Protein AF-A0A7D9I190-F1 (afdb_monomer)

pLDDT: mean 87.6, std 8.95, range [34.5, 97.31]

Mean predicted aligned error: 14.55 Å

Sequence (953 aa):
MSDNWFENMDNGEITGLISVDIRKAFESIDHTILLMKMQDQFGVQDFELKWFQSYLTKRSQVCVVDGHISLAKEIVCGVPQGSILGPLMFLLYINDLPECLKNTTPGMYADDTQIYASSASFSEVVTKLNQDLENIVKWLSRNKLQLHTKKTKAMFIGSPYNLKNKVGNEQVMINDKPVTRYSSFPCLGVELDERMSWENPFNLDPPTYQEITNVIRKMKPSGSPCPLDQISIICFKRCAYLRSYLTEIIHAAWSCGVVPSEWKKACTILIHKKGETANPANFRPITLESVPLKVFTSCLRNRTFQFLAENNYIEQNIQKGFTPKLSGTLEHTAQLAHIINKARVKQRSLIITLLDLKNAFGEVHHNLIHEVFEYHHIPDHIKNLVSSLYTDFQTSIITEQFSTSFITVGRGVLQGDCLSPLLFNMSFNTFIQHIKSEKYRQLGFWKSSENGTPLNPLHWFQFADDAAVVSGQEKENQMLLNRFTIWCQSAEMIIRVDKCSTFGIRKQLTKSIQYLPKLFINNCLVPRVELGKSFRYLGRYFDFNMSDEDHKSEVYDTLTNILNEIDDLPLHPKNKILLYSRYVLSKISWHFTVSDIGKTWVNDKLDSIASMYIRKWLELPISATLSNVLLPHNKFGLNIILPSTKFLQCQTVSRNALKSSPNEAINNLWKDTSNHKNVQYDKYKNTKDVLNTIRKQHEDKLQHHFISQGSFFSNIIKHSTLSFNSIWSSVQSKLPKNIFNFTIRYINNTLPTRKNLLKWGISPTSECSFCLNPESLLHVVAGCKTYLNEGRFTWRHDSVLNFIASILKSVNHCNLYADLPGYISPSVITGDELRPDLLITLENKCIYILELTVGFESNLLTNATRKRQKYQDPINEQLKNYEKVKFVNLSISSLGVFSHPSLDFTEMLKDLKFDEQCRKYYVRKIINICIRSSYYIFCKRNKEWDNQQLMSY

Structure (mmCIF, N/CA/C/O backbone):
data_AF-A0A7D9I190-F1
#
_entry.id   AF-A0A7D9I190-F1
#
loop_
_atom_site.group_PDB
_atom_site.id
_atom_site.type_symbol
_atom_site.label_atom_id
_atom_site.label_alt_id
_atom_site.label_comp_id
_atom_site.label_asym_id
_atom_site.label_entity_id
_atom_site.label_seq_id
_atom_site.pdbx_PDB_ins_code
_atom_site.Cartn_x
_atom_site.Cartn_y
_atom_site.Cartn_z
_atom_site.occupancy
_atom_site.B_iso_or_equiv
_atom_site.auth_seq_id
_atom_site.auth_comp_id
_atom_site.auth_asym_id
_atom_site.auth_atom_id
_atom_site.pdbx_PDB_model_num
ATOM 1 N N . MET A 1 1 ? 37.859 -23.555 -21.233 1.00 65.75 1 MET A N 1
ATOM 2 C CA . MET A 1 1 ? 37.150 -23.951 -22.472 1.00 65.75 1 MET A CA 1
ATOM 3 C C . MET A 1 1 ? 36.353 -22.785 -23.032 1.00 65.75 1 MET A C 1
ATOM 5 O O . MET A 1 1 ? 36.648 -22.385 -24.145 1.00 65.75 1 MET A O 1
ATOM 9 N N . SER A 1 2 ? 35.430 -22.202 -22.260 1.00 71.75 2 SER A N 1
ATOM 10 C CA . SER A 1 2 ? 34.678 -20.997 -22.649 1.00 71.75 2 SER A CA 1
ATOM 11 C C . SER A 1 2 ? 35.561 -19.804 -23.030 1.00 71.75 2 SER A C 1
ATOM 13 O O . SER A 1 2 ? 35.240 -19.114 -23.988 1.00 71.75 2 SER A O 1
ATOM 15 N N . ASP A 1 3 ? 36.682 -19.589 -22.334 1.00 81.19 3 ASP A N 1
ATOM 16 C CA . ASP A 1 3 ? 37.580 -18.450 -22.595 1.00 81.19 3 ASP A CA 1
ATOM 17 C C . ASP A 1 3 ? 38.192 -18.506 -24.003 1.00 81.19 3 ASP A C 1
ATOM 19 O O . ASP A 1 3 ? 38.200 -17.505 -24.708 1.00 81.19 3 ASP A O 1
ATOM 23 N N . ASN A 1 4 ? 38.586 -19.699 -24.464 1.00 82.25 4 ASN A N 1
ATOM 24 C CA . ASN A 1 4 ? 39.087 -19.897 -25.828 1.00 82.25 4 ASN A CA 1
ATOM 25 C C . ASN A 1 4 ? 37.999 -19.609 -26.873 1.00 82.25 4 ASN A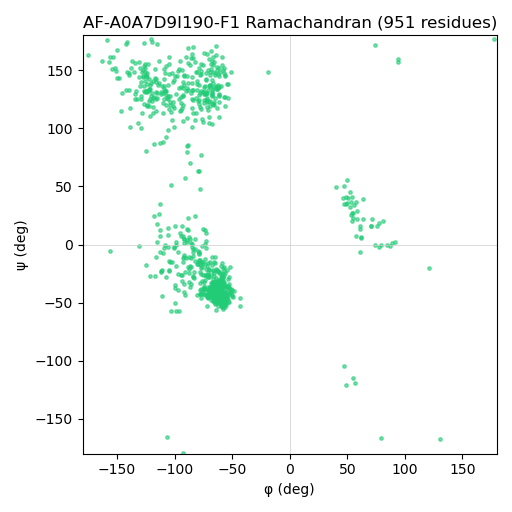 C 1
ATOM 27 O O . ASN A 1 4 ? 38.287 -19.114 -27.956 1.00 82.25 4 ASN A O 1
ATOM 31 N N . TRP A 1 5 ? 36.734 -19.924 -26.576 1.00 87.75 5 TRP A N 1
ATOM 32 C CA . TRP A 1 5 ? 35.627 -19.642 -27.495 1.00 87.75 5 TRP A CA 1
ATOM 33 C C . TRP A 1 5 ? 35.360 -18.140 -27.612 1.00 87.75 5 TRP A C 1
ATOM 35 O O . TRP A 1 5 ? 35.075 -17.665 -28.710 1.00 87.75 5 TRP A O 1
ATOM 45 N N . PHE A 1 6 ? 35.496 -17.402 -26.506 1.00 82.88 6 PHE A N 1
ATOM 46 C CA . PHE A 1 6 ? 35.450 -15.940 -26.500 1.00 82.88 6 PHE A CA 1
ATOM 47 C C . PHE A 1 6 ? 36.606 -15.327 -27.285 1.00 82.88 6 PHE A C 1
ATOM 49 O O . PHE A 1 6 ? 36.367 -14.499 -28.157 1.00 82.88 6 PHE A O 1
ATOM 56 N N . GLU A 1 7 ? 37.830 -15.793 -27.048 1.00 86.06 7 GLU A N 1
ATOM 57 C CA . GLU A 1 7 ? 39.015 -15.326 -27.769 1.00 86.06 7 GLU A CA 1
ATOM 58 C C . GLU A 1 7 ? 38.884 -15.559 -29.284 1.00 86.06 7 GLU A C 1
ATOM 60 O O . GLU A 1 7 ? 39.122 -14.654 -30.082 1.00 86.06 7 GLU A O 1
ATOM 65 N N . ASN A 1 8 ? 38.403 -16.734 -29.699 1.00 88.12 8 ASN A N 1
ATOM 66 C CA . ASN A 1 8 ? 38.170 -17.036 -31.114 1.00 88.12 8 ASN A CA 1
ATOM 67 C C . ASN A 1 8 ? 37.059 -16.157 -31.716 1.00 88.12 8 ASN A C 1
ATOM 69 O O . ASN A 1 8 ? 37.149 -15.735 -32.871 1.00 88.12 8 ASN A O 1
ATOM 73 N N . MET A 1 9 ? 36.020 -15.842 -30.937 1.00 86.00 9 MET A N 1
ATOM 74 C CA . MET A 1 9 ? 34.962 -14.925 -31.363 1.00 86.00 9 MET A CA 1
ATOM 75 C C . MET A 1 9 ? 35.481 -13.489 -31.537 1.00 86.00 9 MET A C 1
ATOM 77 O O . MET A 1 9 ? 35.147 -12.850 -32.540 1.00 86.00 9 MET A O 1
ATOM 81 N N . ASP A 1 10 ? 36.322 -13.012 -30.617 1.00 85.12 10 ASP A N 1
ATOM 82 C CA . ASP A 1 10 ? 36.980 -11.700 -30.687 1.00 85.12 10 ASP A CA 1
ATOM 83 C C . ASP A 1 10 ? 37.948 -11.618 -31.877 1.00 85.12 10 ASP A C 1
ATOM 85 O O . ASP A 1 10 ? 38.008 -10.597 -32.567 1.00 85.12 10 ASP A O 1
ATOM 89 N N . ASN A 1 11 ? 38.611 -12.730 -32.206 1.00 87.81 11 ASN A N 1
ATOM 90 C CA . ASN A 1 11 ? 39.442 -12.881 -33.405 1.00 87.81 11 ASN A CA 1
ATOM 91 C C . ASN A 1 11 ? 38.624 -13.001 -34.711 1.00 87.81 11 ASN A C 1
ATOM 93 O O . ASN A 1 11 ? 39.187 -13.113 -35.802 1.00 87.81 11 ASN A O 1
ATOM 97 N N . GLY A 1 12 ? 37.290 -12.943 -34.638 1.00 87.75 12 GLY A N 1
ATOM 98 C CA . GLY A 1 12 ? 36.406 -12.947 -35.803 1.00 87.75 12 GLY A CA 1
ATOM 99 C C . GLY A 1 12 ? 36.208 -14.323 -36.449 1.00 87.75 12 GLY A C 1
ATOM 100 O O . GLY A 1 12 ? 35.753 -14.394 -37.603 1.00 87.75 12 GLY A O 1
ATOM 101 N N . GLU A 1 13 ? 36.511 -15.397 -35.723 1.00 92.06 13 GLU A N 1
ATOM 102 C CA . GLU A 1 13 ? 36.325 -16.784 -36.144 1.00 92.06 13 GLU A CA 1
ATOM 103 C C . GLU A 1 13 ? 34.923 -17.315 -35.797 1.00 92.06 13 GLU A C 1
ATOM 105 O O . GLU A 1 13 ? 34.140 -16.678 -35.084 1.00 92.06 13 GLU A O 1
ATOM 110 N N . ILE A 1 14 ? 34.587 -18.489 -36.340 1.00 92.94 14 ILE A N 1
ATOM 111 C CA . ILE A 1 14 ? 33.446 -19.301 -35.907 1.00 92.94 14 ILE A CA 1
ATOM 112 C C . ILE A 1 14 ? 33.998 -20.523 -35.187 1.00 92.94 14 ILE A C 1
ATOM 114 O O . ILE A 1 14 ? 34.871 -21.212 -35.714 1.00 92.94 14 ILE A O 1
ATOM 118 N N . THR A 1 15 ? 33.448 -20.826 -34.016 1.00 94.50 15 THR A N 1
ATOM 119 C CA . THR A 1 15 ? 33.762 -22.043 -33.266 1.00 94.50 15 THR A CA 1
ATOM 120 C C . THR A 1 15 ? 32.630 -23.046 -33.425 1.00 94.50 15 THR A C 1
ATOM 122 O O . THR A 1 15 ? 31.519 -22.809 -32.968 1.00 94.50 15 THR A O 1
ATOM 125 N N . GLY A 1 16 ? 32.884 -24.177 -34.068 1.00 93.81 16 GLY A N 1
ATOM 126 C CA . GLY A 1 16 ? 31.940 -25.288 -34.108 1.00 93.81 16 GLY A CA 1
ATOM 127 C C . GLY A 1 16 ? 32.181 -26.231 -32.936 1.00 93.81 16 GLY A C 1
ATOM 128 O O . GLY A 1 16 ? 33.318 -26.618 -32.685 1.00 93.81 16 GLY A O 1
ATOM 129 N N . LEU A 1 17 ? 31.113 -26.600 -32.238 1.00 93.31 17 LEU A N 1
ATOM 130 C CA . LEU A 1 17 ? 31.111 -27.444 -31.048 1.00 93.31 17 LEU A CA 1
ATOM 131 C C . LEU A 1 17 ? 30.189 -28.645 -31.277 1.00 93.31 17 LEU A C 1
ATOM 133 O O . LEU A 1 17 ? 29.037 -28.477 -31.681 1.00 93.31 17 LEU A O 1
ATOM 137 N N . ILE A 1 18 ? 30.670 -29.849 -30.976 1.00 93.38 18 ILE A N 1
ATOM 138 C CA . ILE A 1 18 ? 29.857 -31.066 -30.907 1.00 93.38 18 ILE A CA 1
ATOM 139 C C . ILE A 1 18 ? 29.876 -31.575 -29.471 1.00 93.38 18 ILE A C 1
ATOM 141 O O . ILE A 1 18 ? 30.942 -31.843 -28.923 1.00 93.38 18 ILE A O 1
ATOM 145 N N . SER A 1 19 ? 28.695 -31.762 -28.886 1.00 91.31 19 SER A N 1
ATOM 146 C CA . SER A 1 19 ? 28.515 -32.492 -27.632 1.00 91.31 19 SER A CA 1
ATOM 147 C C . SER A 1 19 ? 28.143 -33.938 -27.951 1.00 91.31 19 SER A C 1
ATOM 149 O O . SER A 1 19 ? 27.103 -34.202 -28.558 1.00 91.31 19 SER A O 1
ATOM 151 N N . VAL A 1 20 ? 29.034 -34.857 -27.584 1.00 90.75 20 VAL A N 1
ATOM 152 C CA . VAL A 1 20 ? 28.987 -36.298 -27.835 1.00 90.75 20 VAL A CA 1
ATOM 153 C C . VAL A 1 20 ? 28.356 -36.990 -26.627 1.00 90.75 20 VAL A C 1
ATOM 155 O O . VAL A 1 20 ? 28.875 -36.901 -25.521 1.00 90.75 20 VAL A O 1
ATOM 158 N N . ASP A 1 21 ? 27.256 -37.713 -26.847 1.00 89.44 21 ASP A N 1
ATOM 159 C CA . ASP A 1 21 ? 26.547 -38.462 -25.796 1.00 89.44 21 ASP A CA 1
ATOM 160 C C . ASP A 1 21 ? 26.782 -39.966 -25.990 1.00 89.44 21 ASP A C 1
ATOM 162 O O . ASP A 1 21 ? 26.450 -40.520 -27.044 1.00 89.44 21 ASP A O 1
ATOM 166 N N . ILE A 1 22 ? 27.370 -40.635 -24.995 1.00 89.62 22 ILE A N 1
ATOM 167 C CA . ILE A 1 22 ? 27.640 -42.081 -25.022 1.00 89.62 22 ILE A CA 1
ATOM 168 C C . ILE A 1 22 ? 26.478 -42.815 -24.343 1.00 89.62 22 ILE A C 1
ATOM 170 O O . ILE A 1 22 ? 26.111 -42.536 -23.202 1.00 89.62 22 ILE A O 1
ATOM 174 N N . ARG A 1 23 ? 25.890 -43.807 -25.023 1.00 88.69 23 ARG A N 1
ATOM 175 C CA . ARG A 1 23 ? 24.785 -44.598 -24.462 1.00 88.69 23 ARG A CA 1
ATOM 176 C C . ARG A 1 23 ? 25.269 -45.410 -23.267 1.00 88.69 23 ARG A C 1
ATOM 178 O O . ARG A 1 23 ? 26.092 -46.299 -23.450 1.00 88.69 23 ARG A O 1
ATOM 185 N N . LYS A 1 24 ? 24.667 -45.181 -22.092 1.00 85.88 24 LYS A N 1
ATOM 186 C CA . LYS A 1 24 ? 24.897 -45.990 -20.880 1.00 85.88 24 LYS A CA 1
ATOM 187 C C . LYS A 1 24 ? 26.396 -46.168 -20.595 1.00 85.88 24 LYS A C 1
ATOM 189 O O . LYS A 1 24 ? 26.908 -47.289 -20.584 1.00 85.88 24 LYS A O 1
ATOM 194 N N . ALA A 1 25 ? 27.111 -45.047 -20.495 1.00 84.81 25 ALA A N 1
ATOM 195 C CA . ALA A 1 25 ? 28.571 -45.008 -20.517 1.00 84.81 25 ALA A CA 1
ATOM 196 C C . ALA A 1 25 ? 29.212 -45.896 -19.434 1.00 84.81 25 ALA A C 1
ATOM 198 O O . ALA A 1 25 ? 30.128 -46.660 -19.727 1.00 84.81 25 ALA A O 1
ATOM 199 N N . PHE A 1 26 ? 28.674 -45.873 -18.211 1.00 87.25 26 PHE A N 1
ATOM 200 C CA . PHE A 1 26 ? 29.162 -46.689 -17.096 1.00 87.25 26 PHE A CA 1
ATOM 201 C C . PHE A 1 26 ? 28.779 -48.167 -17.216 1.00 87.25 26 PHE A C 1
ATOM 203 O O . PHE A 1 26 ? 29.557 -49.037 -16.827 1.00 87.25 26 PHE A O 1
ATOM 210 N N . GLU A 1 27 ? 27.594 -48.470 -17.746 1.00 87.69 27 GLU A N 1
ATOM 211 C CA . GLU A 1 27 ? 27.089 -49.840 -17.875 1.00 87.69 27 GLU A CA 1
ATOM 212 C C . GLU A 1 27 ? 27.679 -50.588 -19.076 1.00 87.69 27 GLU A C 1
ATOM 214 O O . GLU A 1 27 ? 27.563 -51.807 -19.145 1.00 87.69 27 GLU A O 1
ATOM 219 N N . SER A 1 28 ? 28.302 -49.875 -20.016 1.00 90.25 28 SER A N 1
ATOM 220 C CA . SER A 1 28 ? 28.799 -50.444 -21.278 1.00 90.25 28 SER A CA 1
ATOM 221 C C . SER A 1 28 ? 30.298 -50.761 -21.270 1.00 90.25 28 SER A C 1
ATOM 223 O O . SER A 1 28 ? 30.833 -51.193 -22.286 1.00 90.25 28 SER A O 1
ATOM 225 N N . ILE A 1 29 ? 30.989 -50.546 -20.146 1.00 92.31 29 ILE A N 1
ATOM 226 C CA . ILE A 1 29 ? 32.435 -50.776 -20.030 1.00 92.31 29 ILE A CA 1
ATOM 227 C C . ILE A 1 29 ? 32.746 -52.269 -20.163 1.00 92.31 29 ILE A C 1
ATOM 229 O O . ILE A 1 29 ? 32.298 -53.082 -19.353 1.00 92.31 29 ILE A O 1
ATOM 233 N N . ASP A 1 30 ? 33.553 -52.641 -21.150 1.00 94.12 30 ASP A N 1
ATOM 234 C CA . ASP A 1 30 ? 34.002 -54.020 -21.310 1.00 94.12 30 ASP A CA 1
ATOM 235 C C . ASP A 1 30 ? 35.148 -54.326 -20.336 1.00 94.12 30 ASP A C 1
ATOM 237 O O . ASP A 1 30 ? 36.164 -53.629 -20.303 1.00 94.12 30 ASP A O 1
ATOM 241 N N . HIS A 1 31 ? 34.984 -55.369 -19.518 1.00 93.19 31 HIS A N 1
ATOM 242 C CA . HIS A 1 31 ? 35.960 -55.706 -18.477 1.00 93.19 31 HIS A CA 1
ATOM 243 C C . HIS A 1 31 ? 37.305 -56.142 -19.057 1.00 93.19 31 HIS A C 1
ATOM 245 O O . HIS A 1 31 ? 38.340 -55.833 -18.472 1.00 93.19 31 HIS A O 1
ATOM 251 N N . THR A 1 32 ? 37.312 -56.832 -20.201 1.00 92.81 32 THR A N 1
ATOM 252 C CA . THR A 1 32 ? 38.550 -57.282 -20.843 1.00 92.81 32 THR A CA 1
ATOM 253 C C . THR A 1 32 ? 39.336 -56.089 -21.367 1.00 92.81 32 THR A C 1
ATOM 255 O O . THR A 1 32 ? 40.516 -55.966 -21.057 1.00 92.81 32 THR A O 1
ATOM 258 N N . ILE A 1 33 ? 38.678 -55.172 -22.082 1.00 94.69 33 ILE A N 1
ATOM 259 C CA . ILE A 1 33 ? 39.323 -53.955 -22.596 1.00 94.69 33 ILE A CA 1
ATOM 260 C C . ILE A 1 33 ? 39.822 -53.076 -21.441 1.00 94.69 33 ILE A C 1
ATOM 262 O O . ILE A 1 33 ? 40.941 -52.576 -21.505 1.00 94.69 33 ILE A O 1
ATOM 266 N N . LEU A 1 34 ? 39.042 -52.925 -20.362 1.00 94.06 34 LEU A N 1
ATOM 267 C CA . LEU A 1 34 ? 39.454 -52.149 -19.188 1.00 94.06 34 LEU A CA 1
ATOM 268 C C . LEU A 1 34 ? 40.733 -52.710 -18.551 1.00 94.06 34 LEU A C 1
ATOM 270 O O . LEU A 1 34 ? 41.659 -51.950 -18.279 1.00 94.06 34 LEU A O 1
ATOM 274 N N . LEU A 1 35 ? 40.790 -54.027 -18.328 1.00 93.19 35 LEU A N 1
ATOM 275 C CA . LEU A 1 35 ? 41.962 -54.684 -17.744 1.00 93.19 35 LEU A CA 1
ATOM 276 C C . LEU A 1 35 ? 43.178 -54.609 -18.677 1.00 93.19 35 LEU A C 1
ATOM 278 O O . LEU A 1 35 ? 44.277 -54.339 -18.203 1.00 93.19 35 LEU A O 1
ATOM 282 N N . MET A 1 36 ? 42.980 -54.767 -19.991 1.00 93.00 36 MET A N 1
ATOM 283 C CA . MET A 1 36 ? 44.048 -54.577 -20.981 1.00 93.00 36 MET A CA 1
ATOM 284 C C . MET A 1 36 ? 44.601 -53.150 -20.936 1.00 93.00 36 MET A C 1
ATOM 286 O O . MET A 1 36 ? 45.808 -52.969 -20.850 1.00 93.00 36 MET A O 1
ATOM 290 N N . LYS A 1 37 ? 43.738 -52.124 -20.903 1.00 94.25 37 LYS A N 1
ATOM 291 C CA . LYS A 1 37 ? 44.186 -50.727 -20.778 1.00 94.25 37 LYS A CA 1
ATOM 292 C C . LYS A 1 37 ? 44.937 -50.479 -19.473 1.00 94.25 37 LYS A C 1
ATOM 294 O O . LYS A 1 37 ? 45.998 -49.864 -19.493 1.00 94.25 37 LYS A O 1
ATOM 299 N N . MET A 1 38 ? 44.428 -50.985 -18.346 1.00 93.56 38 MET A N 1
ATOM 300 C CA . MET A 1 38 ? 45.118 -50.902 -17.052 1.00 93.56 38 MET A CA 1
ATOM 301 C C . MET A 1 38 ? 46.531 -51.491 -17.126 1.00 93.56 38 MET A C 1
ATOM 303 O O . MET A 1 38 ? 47.469 -50.877 -16.619 1.00 93.56 38 MET A O 1
ATOM 307 N N . GLN A 1 39 ? 46.685 -52.638 -17.785 1.00 93.50 39 GLN A N 1
ATOM 308 C CA . GLN A 1 39 ? 47.970 -53.308 -17.936 1.00 93.50 39 GLN A CA 1
ATOM 309 C C . GLN A 1 39 ? 48.913 -52.575 -18.900 1.00 93.50 39 GLN A C 1
ATOM 311 O O . GLN A 1 39 ? 50.042 -52.249 -18.526 1.00 93.50 39 GLN A O 1
ATOM 316 N N . ASP A 1 40 ? 48.443 -52.292 -20.114 1.00 89.31 40 ASP A N 1
ATOM 317 C CA . ASP A 1 40 ? 49.279 -51.861 -21.238 1.00 89.31 40 ASP A CA 1
ATOM 318 C C . ASP A 1 40 ? 49.523 -50.345 -21.263 1.00 89.31 40 ASP A C 1
ATOM 320 O O . ASP A 1 40 ? 50.595 -49.902 -21.670 1.00 89.31 40 ASP A O 1
ATOM 324 N N . GLN A 1 41 ? 48.546 -49.537 -20.830 1.00 89.69 41 GLN A N 1
ATOM 325 C CA . GLN A 1 41 ? 48.627 -48.068 -20.876 1.00 89.69 41 GLN A CA 1
ATOM 326 C C . GLN A 1 41 ? 49.018 -47.460 -19.524 1.00 89.69 41 GLN A C 1
ATOM 328 O O . GLN A 1 41 ? 49.722 -46.454 -19.481 1.00 89.69 41 GLN A O 1
ATOM 333 N N . PHE A 1 42 ? 48.575 -48.065 -18.417 1.00 90.62 42 PHE A N 1
ATOM 334 C CA . PHE A 1 42 ? 48.790 -47.525 -17.067 1.00 90.62 42 PHE A CA 1
ATOM 335 C C . PHE A 1 42 ? 49.795 -48.324 -16.228 1.00 90.62 42 PHE A C 1
ATOM 337 O O . PHE A 1 42 ? 50.109 -47.919 -15.110 1.00 90.62 42 PHE A O 1
ATOM 344 N N . GLY A 1 43 ? 50.317 -49.440 -16.750 1.00 89.69 43 GLY A N 1
ATOM 345 C CA . GLY A 1 43 ? 51.360 -50.229 -16.093 1.00 89.69 43 GLY A CA 1
ATOM 346 C C . GLY A 1 43 ? 50.897 -51.002 -14.853 1.00 89.69 43 GLY A C 1
ATOM 347 O O . GLY A 1 43 ? 51.726 -51.342 -14.011 1.00 89.69 43 GLY A O 1
ATOM 348 N N . VAL A 1 44 ? 49.598 -51.288 -14.713 1.00 91.38 44 VAL A N 1
ATOM 349 C CA . VAL A 1 44 ? 49.058 -52.101 -13.611 1.00 91.38 44 VAL A CA 1
ATOM 350 C C . VAL A 1 44 ? 49.356 -53.577 -13.885 1.00 91.38 44 VAL A C 1
ATOM 352 O O . VAL A 1 44 ? 48.753 -54.181 -14.769 1.00 91.38 44 VAL A O 1
ATOM 355 N N . GLN A 1 45 ? 50.282 -54.170 -13.134 1.00 89.75 45 GLN A N 1
ATOM 356 C CA . GLN A 1 45 ? 50.760 -55.539 -13.366 1.00 89.75 45 GLN A CA 1
ATOM 357 C C . GLN A 1 45 ? 50.400 -56.490 -12.212 1.00 89.75 45 GLN A C 1
ATOM 359 O O . GLN A 1 45 ? 49.863 -56.086 -11.184 1.00 89.75 45 GLN A O 1
ATOM 364 N N . ASP A 1 46 ? 50.665 -57.780 -12.421 1.00 88.56 46 ASP A N 1
ATOM 365 C CA . ASP A 1 46 ? 50.696 -58.837 -11.405 1.00 88.56 46 ASP A CA 1
ATOM 366 C C . ASP A 1 46 ? 49.515 -58.880 -10.416 1.00 88.56 46 ASP A C 1
ATOM 368 O O . ASP A 1 46 ? 48.442 -59.408 -10.730 1.00 88.56 46 ASP A O 1
ATOM 372 N N . PHE A 1 47 ? 49.736 -58.439 -9.176 1.00 89.44 47 PHE A N 1
ATOM 373 C CA . PHE A 1 47 ? 48.815 -58.636 -8.059 1.00 89.44 47 PHE A CA 1
ATOM 374 C C . PHE A 1 47 ? 47.636 -57.661 -8.122 1.00 89.44 47 PHE A C 1
ATOM 376 O O . PHE A 1 47 ? 46.484 -58.063 -7.938 1.00 89.44 47 PHE A O 1
ATOM 383 N N . GLU A 1 48 ? 47.907 -56.401 -8.444 1.00 90.19 48 GLU A N 1
ATOM 384 C CA . GLU A 1 48 ? 46.922 -55.332 -8.560 1.00 90.19 48 GLU A CA 1
ATOM 385 C C . GLU A 1 48 ? 45.947 -55.612 -9.710 1.00 90.19 48 GLU A C 1
ATOM 387 O O . GLU A 1 48 ? 44.732 -55.462 -9.549 1.00 90.19 48 GLU A O 1
ATOM 392 N N . LEU A 1 49 ? 46.449 -56.115 -10.846 1.00 91.56 49 LEU A N 1
ATOM 393 C CA . LEU A 1 49 ? 45.604 -56.479 -11.988 1.00 91.56 49 LEU A CA 1
ATOM 394 C C . LEU A 1 49 ? 44.675 -57.659 -11.654 1.00 91.56 49 LEU A C 1
ATOM 396 O O . LEU A 1 49 ? 43.481 -57.621 -11.965 1.00 91.56 49 LEU A O 1
ATOM 400 N N . LYS A 1 50 ? 45.185 -58.677 -10.940 1.00 90.75 50 LYS A N 1
ATOM 401 C CA . LYS A 1 50 ? 44.369 -59.798 -10.432 1.00 90.75 50 LYS A CA 1
ATOM 402 C C . LYS A 1 50 ? 43.295 -59.328 -9.454 1.00 90.75 50 LYS A C 1
ATOM 404 O O . LYS A 1 50 ? 42.193 -59.881 -9.449 1.00 90.75 50 LYS A O 1
ATOM 409 N N . TRP A 1 51 ? 43.584 -58.308 -8.646 1.00 92.25 51 TRP A N 1
ATOM 410 C CA . TRP A 1 51 ? 42.608 -57.723 -7.731 1.00 92.25 51 TRP A CA 1
ATOM 411 C C . TRP A 1 51 ? 41.451 -57.058 -8.486 1.00 92.25 51 TRP A C 1
ATOM 413 O O . TRP A 1 51 ? 40.290 -57.351 -8.193 1.00 92.25 51 TRP A O 1
ATOM 423 N N . PHE A 1 52 ? 41.740 -56.252 -9.513 1.00 92.12 52 PHE A N 1
ATOM 424 C CA . PHE A 1 52 ? 40.706 -55.654 -10.366 1.00 92.12 52 PHE A CA 1
ATOM 425 C C . PHE A 1 52 ? 39.914 -56.699 -11.161 1.00 92.12 52 PHE A C 1
ATOM 427 O O . PHE A 1 52 ? 38.688 -56.605 -11.250 1.00 92.12 52 PHE A O 1
ATOM 434 N N . GLN A 1 53 ? 40.580 -57.737 -11.671 1.00 91.69 53 GLN A N 1
ATOM 435 C CA . GLN A 1 53 ? 39.915 -58.856 -12.338 1.00 91.69 53 GLN A CA 1
ATOM 436 C C . GLN A 1 53 ? 38.954 -59.588 -11.388 1.00 91.69 53 GLN A C 1
ATOM 438 O O . GLN A 1 53 ? 37.806 -59.860 -11.746 1.00 91.69 53 GLN A O 1
ATOM 443 N N . SER A 1 54 ? 39.386 -59.862 -10.155 1.00 91.38 54 SER A N 1
ATOM 444 C CA . SER A 1 54 ? 38.528 -60.432 -9.110 1.00 91.38 54 SER A CA 1
ATOM 445 C C . SER A 1 54 ? 37.355 -59.504 -8.770 1.00 91.38 54 SER A C 1
ATOM 447 O O . SER A 1 54 ? 36.220 -59.957 -8.645 1.00 91.38 54 SER A O 1
ATOM 449 N N . TYR A 1 55 ? 37.597 -58.192 -8.684 1.00 90.50 55 TYR A N 1
ATOM 450 C CA . TYR A 1 55 ? 36.572 -57.203 -8.348 1.00 90.50 55 TYR A CA 1
ATOM 451 C C . TYR A 1 55 ? 35.432 -57.125 -9.376 1.00 90.50 55 TYR A C 1
ATOM 453 O O . TYR A 1 55 ? 34.296 -56.833 -8.989 1.00 90.50 55 TYR A O 1
ATOM 461 N N . LEU A 1 56 ? 35.728 -57.356 -10.660 1.00 89.69 56 LEU A N 1
ATOM 462 C CA . LEU A 1 56 ? 34.780 -57.237 -11.775 1.00 89.69 56 LEU A CA 1
ATOM 463 C C . LEU A 1 56 ? 34.078 -58.559 -12.136 1.00 89.69 56 LEU A C 1
ATOM 465 O O . LEU A 1 56 ? 32.958 -58.527 -12.644 1.00 89.69 56 LEU A O 1
ATOM 469 N N . THR A 1 57 ? 34.690 -59.712 -11.857 1.00 89.25 57 THR A N 1
ATOM 470 C CA . THR A 1 57 ? 34.173 -61.027 -12.283 1.00 89.25 57 THR A CA 1
ATOM 471 C C . THR A 1 57 ? 33.166 -61.641 -11.301 1.00 89.25 57 THR A C 1
ATOM 473 O O . THR A 1 57 ? 33.175 -61.353 -10.105 1.00 89.25 57 THR A O 1
ATOM 476 N N . LYS A 1 58 ? 32.272 -62.509 -11.809 1.00 87.44 58 LYS A N 1
ATOM 477 C CA . LYS A 1 58 ? 31.272 -63.282 -11.036 1.00 87.44 58 LYS A CA 1
ATOM 478 C C . LYS A 1 58 ? 30.341 -62.439 -10.149 1.00 87.44 58 LYS A C 1
ATOM 480 O O . LYS A 1 58 ? 29.825 -62.918 -9.136 1.00 87.44 58 LYS A O 1
ATOM 485 N N . ARG A 1 59 ? 30.101 -61.178 -10.516 1.00 87.50 59 ARG A N 1
ATOM 486 C CA . ARG A 1 59 ? 29.149 -60.309 -9.811 1.00 87.50 59 ARG A CA 1
ATOM 487 C C . ARG A 1 59 ? 27.738 -60.533 -10.326 1.00 87.50 59 ARG A C 1
ATOM 489 O O . ARG A 1 59 ? 27.536 -60.675 -11.524 1.00 87.50 59 ARG A O 1
ATOM 496 N N . SER A 1 60 ? 26.750 -60.461 -9.442 1.00 89.00 60 SER A N 1
ATOM 497 C CA . SER A 1 60 ? 25.336 -60.440 -9.825 1.00 89.00 60 SER A CA 1
ATOM 498 C C . SER A 1 60 ? 24.611 -59.232 -9.234 1.00 89.00 60 SER A C 1
ATOM 500 O O . SER A 1 60 ? 25.046 -58.669 -8.229 1.00 89.00 60 SER A O 1
ATOM 502 N N . GLN A 1 61 ? 23.520 -58.817 -9.878 1.00 89.12 61 GLN A N 1
ATOM 503 C CA . GLN A 1 61 ? 22.654 -57.726 -9.429 1.00 89.12 61 GLN A CA 1
ATOM 504 C C . GLN A 1 61 ? 21.171 -58.093 -9.518 1.00 89.12 61 GLN A C 1
ATOM 506 O O . GLN A 1 61 ? 20.768 -58.930 -10.331 1.00 89.12 61 GLN A O 1
ATOM 511 N N . VAL A 1 62 ? 20.364 -57.411 -8.704 1.00 89.94 62 VAL A N 1
ATOM 512 C CA . VAL A 1 62 ? 18.895 -57.433 -8.719 1.00 89.94 62 VAL A CA 1
ATOM 513 C C . VAL A 1 62 ? 18.367 -56.002 -8.835 1.00 89.94 62 VAL A C 1
ATOM 515 O O . VAL A 1 62 ? 19.025 -55.061 -8.396 1.00 89.94 62 VAL A O 1
ATOM 518 N N . CYS A 1 63 ? 17.181 -55.829 -9.413 1.00 88.50 63 CYS A N 1
ATOM 519 C CA . CYS A 1 63 ? 16.488 -54.544 -9.493 1.00 88.50 63 CYS A CA 1
ATOM 520 C C . CYS A 1 63 ? 15.271 -54.551 -8.562 1.00 88.50 63 CYS A C 1
ATOM 522 O O . CYS A 1 63 ? 14.592 -55.575 -8.458 1.00 88.50 63 CYS A O 1
ATOM 524 N N . VAL A 1 64 ? 15.001 -53.417 -7.908 1.00 90.81 64 VAL A N 1
ATOM 525 C CA . VAL A 1 64 ? 13.829 -53.227 -7.046 1.00 90.81 64 VAL A CA 1
ATOM 526 C C . VAL A 1 64 ? 12.978 -52.081 -7.584 1.00 90.81 64 VAL A C 1
ATOM 528 O O . VAL A 1 64 ? 13.478 -50.967 -7.723 1.00 90.81 64 VAL A O 1
ATOM 531 N N . VAL A 1 65 ? 11.700 -52.347 -7.862 1.00 90.75 65 VAL A N 1
ATOM 532 C CA . VAL A 1 65 ? 10.714 -51.338 -8.293 1.00 90.75 65 VAL A CA 1
ATOM 533 C C . VAL A 1 65 ? 9.434 -51.549 -7.492 1.00 90.75 65 VAL A C 1
ATOM 535 O O . VAL A 1 65 ? 8.921 -52.665 -7.446 1.00 90.75 65 VAL A O 1
ATOM 538 N N . ASP A 1 66 ? 8.956 -50.502 -6.817 1.00 87.00 66 ASP A N 1
ATOM 539 C CA . ASP A 1 66 ? 7.720 -50.508 -6.016 1.00 87.00 66 ASP A CA 1
ATOM 540 C C . ASP A 1 66 ? 7.598 -51.688 -5.027 1.00 87.00 66 ASP A C 1
ATOM 542 O O . ASP A 1 66 ? 6.519 -52.214 -4.775 1.00 87.00 66 ASP A O 1
ATOM 546 N N . GLY A 1 67 ? 8.728 -52.122 -4.455 1.00 87.69 67 GLY A N 1
ATOM 547 C CA . GLY A 1 67 ? 8.789 -53.227 -3.488 1.00 87.69 67 GLY A CA 1
ATOM 548 C C . GLY A 1 67 ? 8.935 -54.630 -4.093 1.00 87.69 67 GLY A C 1
ATOM 549 O O . GLY A 1 67 ? 9.069 -55.593 -3.340 1.00 87.69 67 GLY A O 1
ATOM 550 N N . HIS A 1 68 ? 8.976 -54.769 -5.421 1.00 87.06 68 HIS A N 1
ATOM 551 C CA . HIS A 1 68 ? 9.220 -56.042 -6.109 1.00 87.06 68 HIS A CA 1
ATOM 552 C C . HIS A 1 68 ? 10.693 -56.201 -6.499 1.00 87.06 68 HIS A C 1
ATOM 554 O O . HIS A 1 68 ? 11.283 -55.275 -7.050 1.00 87.06 68 HIS A O 1
ATOM 560 N N . ILE A 1 69 ? 11.272 -57.381 -6.248 1.00 93.88 69 ILE A N 1
ATOM 561 C CA . ILE A 1 69 ? 12.688 -57.696 -6.506 1.00 93.88 69 ILE A CA 1
ATOM 562 C C . ILE A 1 69 ? 12.803 -58.653 -7.700 1.00 93.88 69 ILE A C 1
ATOM 564 O O . ILE A 1 69 ? 12.102 -59.665 -7.760 1.00 93.88 69 ILE A O 1
ATOM 568 N N . SER A 1 70 ? 13.695 -58.356 -8.647 1.00 94.25 70 SER A N 1
ATOM 569 C CA . SER A 1 70 ? 13.987 -59.246 -9.777 1.00 94.25 70 SER A CA 1
ATOM 570 C C . SER A 1 70 ? 14.828 -60.464 -9.373 1.00 94.25 70 SER A C 1
ATOM 572 O O . SER A 1 70 ? 15.515 -60.460 -8.355 1.00 94.25 70 SER A O 1
ATOM 574 N N . LEU A 1 71 ? 14.880 -61.484 -10.237 1.00 92.25 71 LEU A N 1
ATOM 575 C CA . LEU A 1 71 ? 15.908 -62.526 -10.137 1.00 92.25 71 LEU A CA 1
ATOM 576 C C . LEU A 1 71 ? 17.313 -61.921 -10.290 1.00 92.25 71 LEU A C 1
ATOM 578 O O . LEU A 1 71 ? 17.494 -60.945 -11.027 1.00 92.25 71 LEU A O 1
ATOM 582 N N . ALA A 1 72 ? 18.293 -62.520 -9.611 1.00 91.62 72 ALA A N 1
ATOM 583 C CA . ALA A 1 72 ? 19.694 -62.133 -9.728 1.00 91.62 72 ALA A CA 1
ATOM 584 C C . ALA A 1 72 ? 20.223 -62.480 -11.124 1.00 91.62 72 ALA A C 1
ATOM 586 O O . ALA A 1 72 ? 20.053 -63.604 -11.600 1.00 91.62 72 ALA A O 1
ATOM 587 N N . LYS A 1 73 ? 20.871 -61.514 -11.779 1.00 89.75 73 LYS A N 1
ATOM 588 C CA . LYS A 1 73 ? 21.561 -61.713 -13.060 1.00 89.75 73 LYS A CA 1
ATOM 589 C C . LYS A 1 73 ? 23.026 -61.340 -12.943 1.00 89.75 73 LYS A C 1
ATOM 591 O O . LYS A 1 73 ? 23.357 -60.367 -12.271 1.00 89.75 73 LYS A O 1
ATOM 596 N N . GLU A 1 74 ? 23.882 -62.106 -13.608 1.00 88.94 74 GLU A N 1
ATOM 597 C CA . GLU A 1 74 ? 25.314 -61.828 -13.678 1.00 88.94 74 GLU A CA 1
ATOM 598 C C . GLU A 1 74 ? 25.599 -60.544 -14.474 1.00 88.94 74 GLU A C 1
ATOM 600 O O . GLU A 1 74 ? 24.935 -60.250 -15.473 1.00 88.94 74 GLU A O 1
ATOM 605 N N . ILE A 1 75 ? 26.580 -59.770 -14.009 1.00 86.88 75 ILE A N 1
ATOM 606 C CA . ILE A 1 75 ? 27.059 -58.543 -14.645 1.00 86.88 75 ILE A CA 1
ATOM 607 C C . ILE A 1 75 ? 28.222 -58.911 -15.565 1.00 86.88 75 ILE A C 1
ATOM 609 O O . ILE A 1 75 ? 29.324 -59.186 -15.102 1.00 86.88 75 ILE A O 1
ATOM 613 N N . VAL A 1 76 ? 27.966 -58.897 -16.872 1.00 85.38 76 VAL A N 1
ATOM 614 C CA . VAL A 1 76 ? 28.958 -59.247 -17.906 1.00 85.38 76 VAL A CA 1
ATOM 615 C C . VAL A 1 76 ? 29.728 -58.039 -18.456 1.00 85.38 76 VAL A C 1
ATOM 617 O O . VAL A 1 76 ? 30.739 -58.208 -19.126 1.00 85.38 76 VAL A O 1
ATOM 620 N N . CYS A 1 77 ? 29.239 -56.824 -18.203 1.00 87.25 77 CYS A N 1
ATOM 621 C CA . CYS A 1 77 ? 29.864 -55.562 -18.598 1.00 87.25 77 CYS A CA 1
ATOM 622 C C . CYS A 1 77 ? 29.379 -54.430 -17.680 1.00 87.25 77 CYS A C 1
ATOM 624 O O . CYS A 1 77 ? 28.360 -54.568 -16.998 1.00 87.25 77 CYS A O 1
ATOM 626 N N . GLY A 1 78 ? 30.127 -53.332 -17.662 1.00 89.06 78 GLY A N 1
ATOM 627 C CA . GLY A 1 78 ? 29.882 -52.154 -16.845 1.00 89.06 78 GLY A CA 1
ATOM 628 C C . GLY A 1 78 ? 30.641 -52.162 -15.522 1.00 89.06 78 GLY A C 1
ATOM 629 O O . GLY A 1 78 ? 31.068 -53.206 -15.025 1.00 89.06 78 GLY A O 1
ATOM 630 N N . VAL A 1 79 ? 30.807 -50.983 -14.932 1.00 89.25 79 VAL A N 1
ATOM 631 C CA . VAL A 1 79 ? 31.368 -50.840 -13.579 1.00 89.25 79 VAL A CA 1
ATOM 632 C C . VAL A 1 79 ? 30.249 -50.732 -12.540 1.00 89.25 79 VAL A C 1
ATOM 634 O O . VAL A 1 79 ? 29.165 -50.240 -12.862 1.00 89.25 79 VAL A O 1
ATOM 637 N N . PRO A 1 80 ? 30.470 -51.164 -11.283 1.00 82.88 80 PRO A N 1
ATOM 638 C CA . PRO A 1 80 ? 29.434 -51.093 -10.257 1.00 82.88 80 PRO A CA 1
ATOM 639 C C . PRO A 1 80 ? 28.997 -49.641 -9.995 1.00 82.88 80 PRO A C 1
ATOM 641 O O . PRO A 1 80 ? 29.753 -48.845 -9.429 1.00 82.88 80 PRO A O 1
ATOM 644 N N . GLN A 1 81 ? 27.773 -49.292 -10.401 1.00 70.94 81 GLN A N 1
ATOM 645 C CA . GLN A 1 81 ? 27.209 -47.960 -10.174 1.00 70.94 81 GLN A CA 1
ATOM 646 C C . GLN A 1 81 ? 27.038 -47.692 -8.674 1.00 70.94 81 GLN A C 1
ATOM 648 O O . GLN A 1 81 ? 26.621 -48.565 -7.915 1.00 70.94 81 GLN A O 1
ATOM 653 N N . GLY A 1 82 ? 27.410 -46.487 -8.238 1.00 75.94 82 GLY A N 1
ATOM 654 C CA . GLY A 1 82 ? 27.429 -46.107 -6.821 1.00 75.94 82 GLY A CA 1
ATOM 655 C C . GLY A 1 82 ? 28.644 -46.615 -6.035 1.00 75.94 82 GLY A C 1
ATOM 656 O O . GLY A 1 82 ? 28.763 -46.320 -4.848 1.00 75.94 82 GLY A O 1
ATOM 657 N N . SER A 1 83 ? 29.567 -47.348 -6.670 1.00 85.56 83 SER A N 1
ATOM 658 C CA . SER A 1 83 ? 30.847 -47.691 -6.045 1.00 85.56 83 SER A CA 1
ATOM 659 C C . SER A 1 83 ? 31.839 -46.531 -6.101 1.00 85.56 83 SER A C 1
ATOM 661 O O . SER A 1 83 ? 31.836 -45.731 -7.035 1.00 85.56 83 SER A O 1
ATOM 663 N N . ILE A 1 84 ? 32.745 -46.488 -5.121 1.00 86.94 84 ILE A N 1
ATOM 664 C CA . ILE A 1 84 ? 33.829 -45.495 -5.057 1.00 86.94 84 ILE A CA 1
ATOM 665 C C . ILE A 1 84 ? 34.796 -45.650 -6.248 1.00 86.94 84 ILE A C 1
ATOM 667 O O . ILE A 1 84 ? 35.334 -44.664 -6.739 1.00 86.94 84 ILE A O 1
ATOM 671 N N . LEU A 1 85 ? 34.998 -46.879 -6.742 1.00 88.62 85 LEU A N 1
ATOM 672 C CA . LEU A 1 85 ? 35.950 -47.177 -7.820 1.00 88.62 85 LEU A CA 1
ATOM 673 C C . LEU A 1 85 ? 35.369 -47.040 -9.231 1.00 88.62 85 LEU A C 1
ATOM 675 O O . LEU A 1 85 ? 36.136 -46.873 -10.175 1.00 88.62 85 LEU A O 1
ATOM 679 N N . GLY A 1 86 ? 34.044 -47.093 -9.389 1.00 89.75 86 GLY A N 1
ATOM 680 C CA . GLY A 1 86 ? 33.384 -47.002 -10.694 1.00 89.75 86 GLY A CA 1
ATOM 681 C C . GLY A 1 86 ? 33.805 -45.774 -11.516 1.00 89.75 86 GLY A C 1
ATOM 682 O O . GLY A 1 86 ? 34.216 -45.950 -12.662 1.00 89.75 86 GLY A O 1
ATOM 683 N N . PRO A 1 87 ? 33.789 -44.550 -10.949 1.00 90.00 87 PRO A N 1
ATOM 684 C CA . PRO A 1 87 ? 34.267 -43.347 -11.633 1.00 90.00 87 PRO A CA 1
ATOM 685 C C . PRO A 1 87 ? 35.721 -43.441 -12.101 1.00 90.00 87 PRO A C 1
ATOM 687 O O . PRO A 1 87 ? 36.008 -43.126 -13.250 1.00 90.00 87 PRO A O 1
ATOM 690 N N . LEU A 1 88 ? 36.630 -43.931 -11.251 1.00 90.00 88 LEU A N 1
ATOM 691 C CA . LEU A 1 88 ? 38.040 -44.090 -11.615 1.00 90.00 88 LEU A CA 1
ATOM 692 C C . LEU A 1 88 ? 38.210 -45.086 -12.768 1.00 90.00 88 LEU A C 1
ATOM 694 O O . LEU A 1 88 ? 38.927 -44.807 -13.722 1.00 90.00 88 LEU A O 1
ATOM 698 N N . MET A 1 89 ? 37.521 -46.225 -12.708 1.00 91.12 89 MET A N 1
ATOM 699 C CA . MET A 1 89 ? 37.562 -47.238 -13.765 1.00 91.12 89 MET A CA 1
ATOM 700 C C . MET A 1 89 ? 37.027 -46.709 -15.097 1.00 91.12 89 MET A C 1
ATOM 702 O O . MET A 1 89 ? 37.596 -47.009 -16.142 1.00 91.12 89 MET A O 1
ATOM 706 N N . PHE A 1 90 ? 35.966 -45.900 -15.070 1.00 91.62 90 PHE A N 1
ATOM 707 C CA . PHE A 1 90 ? 35.459 -45.246 -16.274 1.00 91.62 90 PHE A CA 1
ATOM 708 C C . PHE A 1 90 ? 36.464 -44.240 -16.848 1.00 91.62 90 PHE A C 1
ATOM 710 O O . PHE A 1 90 ? 36.709 -44.252 -18.053 1.00 91.62 90 PHE A O 1
ATOM 717 N N . LEU A 1 91 ? 37.099 -43.426 -15.998 1.00 91.19 91 LEU A N 1
ATOM 718 C CA . LEU A 1 91 ? 38.136 -42.488 -16.436 1.00 91.19 91 LEU A CA 1
ATOM 719 C C . LEU A 1 91 ? 39.316 -43.217 -17.088 1.00 91.19 91 LEU A C 1
ATOM 721 O O . LEU A 1 91 ? 39.719 -42.836 -18.181 1.00 91.19 91 LEU A O 1
ATOM 725 N N . LEU A 1 92 ? 39.805 -44.305 -16.483 1.00 91.50 92 LEU A N 1
ATOM 726 C CA . LEU A 1 92 ? 40.853 -45.148 -17.075 1.00 91.50 92 LEU A CA 1
ATOM 727 C C . LEU A 1 92 ? 40.430 -45.721 -18.435 1.00 91.50 92 LEU A C 1
ATOM 729 O O . LEU A 1 92 ? 41.250 -45.837 -19.339 1.00 91.50 92 LEU A O 1
ATOM 733 N N . TYR A 1 93 ? 39.147 -46.052 -18.602 1.00 93.12 93 TYR A N 1
ATOM 734 C CA . TYR A 1 93 ? 38.627 -46.603 -19.850 1.00 93.12 93 TYR A CA 1
ATOM 735 C C . TYR A 1 93 ? 38.581 -45.591 -20.999 1.00 93.12 93 TYR A C 1
ATOM 737 O O . TYR A 1 93 ? 38.813 -45.972 -22.146 1.00 93.12 93 TYR A O 1
ATOM 745 N N . ILE A 1 94 ? 38.236 -44.330 -20.716 1.00 92.19 94 ILE A N 1
ATOM 746 C CA . ILE A 1 94 ? 38.012 -43.290 -21.736 1.00 92.19 94 ILE A CA 1
ATOM 747 C C . ILE A 1 94 ? 39.232 -42.385 -21.971 1.00 92.19 94 ILE A C 1
ATOM 749 O O . ILE A 1 94 ? 39.212 -41.561 -22.882 1.00 92.19 94 ILE A O 1
ATOM 753 N N . ASN A 1 95 ? 40.289 -42.525 -21.167 1.00 91.25 95 ASN A N 1
ATOM 754 C CA . ASN A 1 95 ? 41.432 -41.607 -21.129 1.00 91.25 95 ASN A CA 1
ATOM 755 C C . ASN A 1 95 ? 42.174 -41.435 -22.467 1.00 91.25 95 ASN A C 1
ATOM 757 O O . ASN A 1 95 ? 42.745 -40.379 -22.708 1.00 91.25 95 ASN A O 1
ATOM 761 N N . ASP A 1 96 ? 42.161 -42.450 -23.331 1.00 91.81 96 ASP A N 1
ATOM 762 C CA . ASP A 1 96 ? 42.798 -42.455 -24.655 1.00 91.81 96 ASP A CA 1
ATOM 763 C C . ASP A 1 96 ? 41.852 -41.994 -25.786 1.00 91.81 96 ASP A C 1
ATOM 765 O O . ASP A 1 96 ? 42.232 -41.998 -26.956 1.00 91.81 96 ASP A O 1
ATOM 769 N N . LEU A 1 97 ? 40.622 -41.558 -25.478 1.00 92.25 97 LEU A N 1
ATOM 770 C CA . LEU A 1 97 ? 39.718 -40.955 -26.467 1.00 92.25 97 LEU A CA 1
ATOM 771 C C . LEU A 1 97 ? 40.335 -39.721 -27.153 1.00 92.25 97 LEU A C 1
ATOM 773 O O . LEU A 1 97 ? 40.258 -39.654 -28.382 1.00 92.25 97 LEU A O 1
ATOM 777 N N . PRO A 1 98 ? 40.976 -38.765 -26.444 1.00 92.81 98 PRO A N 1
ATOM 778 C CA . PRO A 1 98 ? 41.631 -37.613 -27.069 1.00 92.81 98 PRO A CA 1
ATOM 779 C C . PRO A 1 98 ? 42.641 -37.972 -28.162 1.00 92.81 98 PRO A C 1
ATOM 781 O O . PRO A 1 98 ? 42.800 -37.213 -29.113 1.00 92.81 98 PRO A O 1
ATOM 784 N N . GLU A 1 99 ? 43.288 -39.137 -28.068 1.00 91.81 99 GLU A N 1
ATOM 785 C CA . GLU A 1 99 ? 44.316 -39.577 -29.019 1.00 91.81 99 GLU A CA 1
ATOM 786 C C . GLU A 1 99 ? 43.749 -39.874 -30.417 1.00 91.81 99 GLU A C 1
ATOM 788 O O . GLU A 1 99 ? 44.496 -39.925 -31.395 1.00 91.81 99 GLU A O 1
ATOM 793 N N . CYS A 1 100 ? 42.426 -40.057 -30.546 1.00 92.62 100 CYS A N 1
ATOM 794 C CA . CYS A 1 100 ? 41.782 -40.253 -31.847 1.00 92.62 100 CYS A CA 1
ATOM 795 C C . CYS A 1 100 ? 41.464 -38.941 -32.588 1.00 92.62 100 CYS A C 1
ATOM 797 O O . CYS A 1 100 ? 41.103 -38.988 -33.768 1.00 92.62 100 CYS A O 1
ATOM 799 N N . LEU A 1 101 ? 41.603 -37.787 -31.927 1.00 94.31 101 LEU A N 1
ATOM 800 C CA . LEU A 1 101 ? 41.298 -36.469 -32.486 1.00 94.31 101 LEU A CA 1
ATOM 801 C C . LEU A 1 101 ? 42.529 -35.884 -33.185 1.00 94.31 101 LEU A C 1
ATOM 803 O O . LEU A 1 101 ? 43.637 -35.930 -32.652 1.00 94.31 101 LEU A O 1
ATOM 807 N N . LYS A 1 102 ? 42.344 -35.326 -34.385 1.00 93.62 102 LYS A N 1
ATOM 808 C CA . LYS A 1 102 ? 43.435 -34.731 -35.182 1.00 93.62 102 LYS A CA 1
ATOM 809 C C . LYS A 1 102 ? 43.259 -33.240 -35.432 1.00 93.62 102 LYS A C 1
ATOM 811 O O . LYS A 1 102 ? 44.244 -32.545 -35.659 1.00 93.62 102 LYS A O 1
ATOM 816 N N . ASN A 1 103 ? 42.018 -32.767 -35.438 1.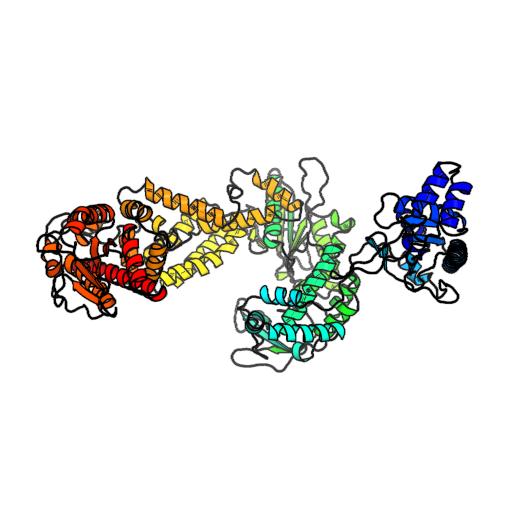00 93.94 103 ASN A N 1
ATOM 817 C CA . ASN A 1 103 ? 41.649 -31.436 -35.912 1.00 93.94 103 ASN A CA 1
ATOM 818 C C . ASN A 1 103 ? 40.872 -30.610 -34.877 1.00 93.94 103 ASN A C 1
ATOM 820 O O . ASN A 1 103 ? 40.735 -29.397 -35.040 1.00 93.94 103 ASN A O 1
ATOM 824 N N . THR A 1 104 ? 40.310 -31.269 -33.867 1.00 94.38 104 THR A N 1
ATOM 825 C CA . THR A 1 104 ? 39.429 -30.692 -32.854 1.00 94.38 104 THR A CA 1
ATOM 826 C C . THR A 1 104 ? 40.057 -30.794 -31.471 1.00 94.38 104 THR A C 1
ATOM 828 O O . THR A 1 104 ? 40.824 -31.710 -31.172 1.00 94.38 104 THR A O 1
ATOM 831 N N . THR A 1 105 ? 39.709 -29.849 -30.607 1.00 92.94 105 THR A N 1
ATOM 832 C CA . THR A 1 105 ? 40.132 -29.840 -29.211 1.00 92.94 105 THR A CA 1
ATOM 833 C C . THR A 1 105 ? 39.069 -30.531 -28.351 1.00 92.94 105 THR A C 1
ATOM 835 O O . THR A 1 105 ? 37.898 -30.140 -28.419 1.00 92.94 105 THR A O 1
ATOM 838 N N . PRO A 1 106 ? 39.438 -31.525 -27.522 1.00 91.69 106 PRO A N 1
ATOM 839 C CA . PRO A 1 106 ? 38.503 -32.193 -26.628 1.00 91.69 106 PRO A CA 1
ATOM 840 C C . PRO A 1 106 ? 38.167 -31.357 -25.389 1.00 91.69 106 PRO A C 1
ATOM 842 O O . PRO A 1 106 ? 38.990 -30.619 -24.845 1.00 91.69 106 PRO A O 1
ATOM 845 N N . GLY A 1 107 ? 36.949 -31.548 -24.899 1.00 88.75 107 GLY A N 1
ATOM 846 C CA . GLY A 1 107 ? 36.447 -31.119 -23.605 1.00 88.75 107 GLY A CA 1
ATOM 847 C C . GLY A 1 107 ? 35.751 -32.261 -22.917 1.00 88.75 107 GLY A C 1
ATOM 848 O O . GLY A 1 107 ? 34.645 -32.613 -23.302 1.00 88.75 107 GLY A O 1
ATOM 849 N N . MET A 1 108 ? 36.397 -32.853 -21.924 1.00 88.31 108 MET A N 1
ATOM 850 C CA . MET A 1 108 ? 35.887 -34.054 -21.274 1.00 88.31 108 MET A CA 1
ATOM 851 C C . MET A 1 108 ? 35.660 -33.796 -19.792 1.00 88.31 108 MET A C 1
ATOM 853 O O . MET A 1 108 ? 36.543 -33.293 -19.096 1.00 88.31 108 MET A O 1
ATOM 857 N N . TYR A 1 109 ? 34.476 -34.165 -19.317 1.00 84.31 109 TYR A N 1
ATOM 858 C CA . TYR A 1 109 ? 34.128 -34.190 -17.906 1.00 84.31 109 TYR A CA 1
ATOM 859 C C . TYR A 1 109 ? 33.324 -35.456 -17.625 1.00 84.31 109 TYR A C 1
ATOM 861 O O . TYR A 1 109 ? 32.137 -35.525 -17.924 1.00 84.31 109 TYR A O 1
ATOM 869 N N . ALA A 1 110 ? 33.985 -36.472 -17.065 1.00 80.88 110 ALA A N 1
ATOM 870 C CA . ALA A 1 110 ? 33.408 -37.809 -16.947 1.00 80.88 110 ALA A CA 1
ATOM 871 C C . ALA A 1 110 ? 32.807 -38.272 -18.294 1.00 80.88 110 ALA A C 1
ATOM 873 O O . ALA A 1 110 ? 33.547 -38.387 -19.271 1.00 80.88 110 ALA A O 1
ATOM 874 N N . ASP A 1 111 ? 31.511 -38.582 -18.345 1.00 78.00 111 ASP A N 1
ATOM 875 C CA . ASP A 1 111 ? 30.805 -39.048 -19.541 1.00 78.00 111 ASP A CA 1
ATOM 876 C C . ASP A 1 111 ? 30.421 -37.927 -20.521 1.00 78.00 111 ASP A C 1
ATOM 878 O O . ASP A 1 111 ? 30.205 -38.212 -21.702 1.00 78.00 111 ASP A O 1
ATOM 882 N N . ASP A 1 112 ? 30.426 -36.663 -20.086 1.00 84.12 112 ASP A N 1
ATOM 883 C CA . ASP A 1 112 ? 30.209 -35.509 -20.957 1.00 84.12 112 ASP A CA 1
ATOM 884 C C . ASP A 1 112 ? 31.464 -35.246 -21.801 1.00 84.12 112 ASP A C 1
ATOM 886 O O . ASP A 1 112 ? 32.476 -34.723 -21.323 1.00 84.12 112 ASP A O 1
ATOM 890 N N . THR A 1 113 ? 31.397 -35.598 -23.087 1.00 88.88 113 THR A N 1
ATOM 891 C CA . THR A 1 113 ? 32.479 -35.370 -24.053 1.00 88.88 113 THR A CA 1
ATOM 892 C C . THR A 1 113 ? 32.065 -34.322 -25.075 1.00 88.88 113 THR A C 1
ATOM 894 O O . THR A 1 113 ? 30.998 -34.390 -25.680 1.00 88.88 113 THR A O 1
ATOM 897 N N . GLN A 1 114 ? 32.926 -33.341 -25.297 1.00 91.25 114 GLN A N 1
ATOM 898 C CA . GLN A 1 114 ? 32.753 -32.278 -26.273 1.00 91.25 114 GLN A CA 1
ATOM 899 C C . GLN A 1 114 ? 33.988 -32.204 -27.159 1.00 91.25 114 GLN A C 1
ATOM 901 O O . GLN A 1 114 ? 35.102 -32.424 -26.693 1.00 91.25 114 GLN A O 1
ATOM 906 N N . ILE A 1 115 ? 33.803 -31.875 -28.429 1.00 93.69 115 ILE A N 1
ATOM 907 C CA . ILE A 1 115 ? 34.903 -31.530 -29.329 1.00 93.69 115 ILE A CA 1
ATOM 908 C C . ILE A 1 115 ? 34.585 -30.211 -30.010 1.00 93.69 115 ILE A C 1
ATOM 910 O O . ILE A 1 115 ? 33.436 -29.967 -30.384 1.00 93.69 115 ILE A O 1
ATOM 914 N N . TYR A 1 116 ? 35.586 -29.354 -30.166 1.00 94.50 116 TYR A N 1
ATOM 915 C CA . TYR A 1 116 ? 35.404 -28.087 -30.861 1.00 94.50 116 TYR A CA 1
ATOM 916 C C . TYR A 1 116 ? 36.560 -27.762 -31.797 1.00 94.50 116 TYR A C 1
ATOM 918 O O . TYR A 1 116 ? 37.698 -28.166 -31.573 1.00 94.50 116 TYR A O 1
ATOM 926 N N . ALA A 1 117 ? 36.259 -27.013 -32.851 1.00 95.38 117 ALA A N 1
ATOM 927 C CA . ALA A 1 117 ? 37.245 -26.438 -33.755 1.00 95.38 117 ALA A CA 1
ATOM 928 C C . ALA A 1 117 ? 36.831 -25.018 -34.129 1.00 95.38 117 ALA A C 1
ATOM 930 O O . ALA A 1 117 ? 35.640 -24.728 -34.256 1.00 95.38 117 ALA A O 1
ATOM 931 N N . SER A 1 118 ? 37.820 -24.160 -34.349 1.00 94.25 118 SER A N 1
ATOM 932 C CA . SER A 1 118 ? 37.609 -22.771 -34.748 1.00 94.25 118 SER A CA 1
ATOM 933 C C . SER A 1 118 ? 38.359 -22.469 -36.043 1.00 94.25 118 SER A C 1
ATOM 935 O O . SER A 1 118 ? 39.404 -23.062 -36.325 1.00 94.25 118 SER A O 1
ATOM 937 N N . SER A 1 119 ? 37.755 -21.638 -36.889 1.00 93.31 119 SER A N 1
ATOM 938 C CA . SER A 1 119 ? 38.375 -21.069 -38.088 1.00 93.31 119 SER A CA 1
ATOM 939 C C . SER A 1 119 ? 37.557 -19.869 -38.572 1.00 93.31 119 SER A C 1
ATOM 941 O O . SER A 1 119 ? 36.359 -19.745 -38.298 1.00 93.31 119 SER A O 1
ATOM 943 N N . ALA A 1 120 ? 38.186 -18.986 -39.346 1.00 91.25 120 ALA A N 1
ATOM 944 C CA . ALA A 1 120 ? 37.495 -17.947 -40.101 1.00 91.25 120 ALA A CA 1
ATOM 945 C C . ALA A 1 120 ? 36.538 -18.508 -41.178 1.00 91.25 120 ALA A C 1
ATOM 947 O O . ALA A 1 120 ? 35.615 -17.797 -41.585 1.00 91.25 120 ALA A O 1
ATOM 948 N N . SER A 1 121 ? 36.750 -19.753 -41.633 1.00 92.19 121 SER A N 1
ATOM 949 C CA . SER A 1 121 ? 35.948 -20.439 -42.654 1.00 92.19 121 SER A CA 1
ATOM 950 C C . SER A 1 121 ? 35.012 -21.483 -42.042 1.00 92.19 121 SER A C 1
ATOM 952 O O . SER A 1 121 ? 35.453 -22.469 -41.452 1.00 92.19 121 SER A O 1
ATOM 954 N N . PHE A 1 122 ? 33.704 -21.315 -42.249 1.00 92.69 122 PHE A N 1
ATOM 955 C CA . PHE A 1 122 ? 32.692 -22.253 -41.756 1.00 92.69 122 PHE A CA 1
ATOM 956 C C . PHE A 1 122 ? 32.842 -23.663 -42.347 1.00 92.69 122 PHE A C 1
ATOM 958 O O . PHE A 1 122 ? 32.777 -24.651 -41.614 1.00 92.69 122 PHE A O 1
ATOM 965 N N . SER A 1 123 ? 33.117 -23.770 -43.651 1.00 92.94 123 SER A N 1
ATOM 966 C CA . SER A 1 123 ? 33.341 -25.062 -44.314 1.00 92.94 123 SER A CA 1
ATOM 967 C C . SER A 1 123 ? 34.532 -25.815 -43.716 1.00 92.94 123 SER A C 1
ATOM 969 O O . SER A 1 123 ? 34.495 -27.044 -43.617 1.00 92.94 123 SER A O 1
ATOM 971 N N . GLU A 1 124 ? 35.581 -25.101 -43.299 1.00 94.25 124 GLU A N 1
ATOM 972 C CA . GLU A 1 124 ? 36.750 -25.709 -42.664 1.00 94.25 124 GLU A CA 1
ATOM 973 C C . GLU A 1 124 ? 36.392 -26.261 -41.279 1.00 94.25 124 GLU A C 1
ATOM 975 O O . GLU A 1 124 ? 36.725 -27.405 -40.976 1.00 94.25 124 GLU A O 1
ATOM 980 N N . VAL A 1 125 ? 35.642 -25.496 -40.474 1.00 95.06 125 VAL A N 1
ATOM 981 C CA . VAL A 1 125 ? 35.133 -25.948 -39.168 1.00 95.06 125 VAL A CA 1
ATOM 982 C C . VAL A 1 125 ? 34.316 -27.232 -39.317 1.00 95.06 125 VAL A C 1
ATOM 984 O O . VAL A 1 125 ? 34.594 -28.219 -38.639 1.00 95.06 125 VAL A O 1
ATOM 987 N N . VAL A 1 126 ? 33.344 -27.258 -40.235 1.00 95.38 126 VAL A N 1
ATOM 988 C CA . VAL A 1 126 ? 32.494 -28.441 -40.465 1.00 95.38 126 VAL A CA 1
ATOM 989 C C . VAL A 1 126 ? 33.320 -29.645 -40.927 1.00 95.38 126 VAL A C 1
ATOM 991 O O . VAL A 1 126 ? 33.080 -30.764 -40.475 1.00 95.38 126 VAL A O 1
ATOM 994 N N . THR A 1 127 ? 34.328 -29.426 -41.777 1.00 95.19 127 THR A N 1
ATOM 995 C CA . THR A 1 127 ? 35.228 -30.492 -42.244 1.00 95.19 127 THR A CA 1
ATOM 996 C C . THR A 1 127 ? 36.035 -31.088 -41.092 1.00 95.19 127 THR A C 1
ATOM 998 O O . THR A 1 127 ? 36.049 -32.309 -40.930 1.00 95.19 127 THR A O 1
ATOM 1001 N N . LYS A 1 128 ? 36.653 -30.239 -40.256 1.00 95.44 128 LYS A N 1
ATOM 1002 C CA . LYS A 1 128 ? 37.415 -30.661 -39.067 1.00 95.44 128 LYS A CA 1
ATOM 1003 C C . LYS A 1 128 ? 36.543 -31.470 -38.105 1.00 95.44 128 LYS A C 1
ATOM 1005 O O . LYS A 1 128 ? 36.952 -32.539 -37.656 1.00 95.44 128 LYS A O 1
ATOM 1010 N N . LEU A 1 129 ? 35.327 -30.986 -37.846 1.00 95.62 129 LEU A N 1
ATOM 1011 C CA . LEU A 1 129 ? 34.356 -31.645 -36.977 1.00 95.62 129 LEU A CA 1
ATOM 1012 C C . LEU A 1 129 ? 33.919 -33.016 -37.511 1.00 95.62 129 LEU A C 1
ATOM 1014 O O . LEU A 1 129 ? 33.907 -33.979 -36.751 1.00 95.62 129 LEU A O 1
ATOM 1018 N N . ASN A 1 130 ? 33.587 -33.130 -38.801 1.00 95.31 130 ASN A N 1
ATOM 1019 C CA . ASN A 1 130 ? 33.150 -34.398 -39.396 1.00 95.31 130 ASN A CA 1
ATOM 1020 C C . ASN A 1 130 ? 34.257 -35.462 -39.392 1.00 95.31 130 ASN A C 1
ATOM 1022 O O . ASN A 1 130 ? 33.988 -36.616 -39.062 1.00 95.31 130 ASN A O 1
ATOM 1026 N N . GLN A 1 131 ? 35.498 -35.077 -39.711 1.00 94.69 131 GLN A N 1
ATOM 1027 C CA . GLN A 1 131 ? 36.639 -35.999 -39.708 1.00 94.69 131 GLN A CA 1
ATOM 1028 C C . GLN A 1 131 ? 36.892 -36.594 -38.317 1.00 94.69 131 GLN A C 1
ATOM 1030 O O . GLN A 1 131 ? 37.057 -37.806 -38.177 1.00 94.69 131 GLN A O 1
ATOM 1035 N N . ASP A 1 132 ? 36.896 -35.756 -37.279 1.00 95.25 132 ASP A N 1
ATOM 1036 C CA . ASP A 1 132 ? 37.145 -36.226 -35.916 1.00 95.25 132 ASP A CA 1
ATOM 1037 C C . ASP A 1 132 ? 35.935 -36.938 -35.305 1.00 95.25 132 ASP A C 1
ATOM 1039 O O . ASP A 1 132 ? 36.108 -37.906 -34.566 1.00 95.25 132 ASP A O 1
ATOM 1043 N N . LEU A 1 133 ? 34.708 -36.557 -35.669 1.00 94.06 133 LEU A N 1
ATOM 1044 C CA . LEU A 1 133 ? 33.511 -37.293 -35.262 1.00 94.06 133 LEU A CA 1
ATOM 1045 C C . LEU A 1 133 ? 33.508 -38.724 -35.824 1.00 94.06 133 LEU A C 1
ATOM 1047 O O . LEU A 1 133 ? 33.138 -39.662 -35.116 1.00 94.06 133 LEU A O 1
ATOM 1051 N N . GLU A 1 134 ? 33.981 -38.923 -37.058 1.00 93.44 134 GLU A N 1
ATOM 1052 C CA . GLU A 1 134 ? 34.172 -40.258 -37.635 1.00 93.44 134 GLU A CA 1
ATOM 1053 C C . GLU A 1 134 ? 35.246 -41.062 -36.877 1.00 93.44 134 GLU A C 1
ATOM 1055 O O . GLU A 1 134 ? 35.066 -42.258 -36.616 1.00 93.44 134 GLU A O 1
ATOM 1060 N N . ASN A 1 135 ? 36.340 -40.411 -36.464 1.00 94.50 135 ASN A N 1
ATOM 1061 C CA . ASN A 1 135 ? 37.376 -41.036 -35.637 1.00 94.50 135 ASN A CA 1
ATOM 1062 C C . ASN A 1 135 ? 36.825 -41.467 -34.270 1.00 94.50 135 ASN A C 1
ATOM 1064 O O . ASN A 1 135 ? 37.080 -42.599 -33.850 1.00 94.50 135 ASN A O 1
ATOM 1068 N N . ILE A 1 136 ? 35.998 -40.631 -33.628 1.00 93.56 136 ILE A N 1
ATOM 1069 C CA . ILE A 1 136 ? 35.301 -40.977 -32.381 1.00 93.56 136 ILE A CA 1
ATOM 1070 C C . ILE A 1 136 ? 34.387 -42.186 -32.593 1.00 93.56 136 ILE A C 1
ATOM 1072 O O . ILE A 1 136 ? 34.420 -43.117 -31.792 1.00 93.56 136 ILE A O 1
ATOM 1076 N N . VAL A 1 137 ? 33.594 -42.231 -33.670 1.00 92.81 137 VAL A N 1
ATOM 1077 C CA . VAL A 1 137 ? 32.706 -43.378 -33.954 1.00 92.81 137 VAL A CA 1
ATOM 1078 C C . VAL A 1 137 ? 33.506 -44.679 -34.106 1.00 92.81 137 VAL A C 1
ATOM 1080 O O . VAL A 1 137 ? 33.117 -45.718 -33.556 1.00 92.81 137 VAL A O 1
ATOM 1083 N N . LYS A 1 138 ? 34.653 -44.632 -34.796 1.00 93.56 138 LYS A N 1
ATOM 1084 C CA . LYS A 1 138 ? 35.572 -45.778 -34.919 1.00 93.56 138 LYS A CA 1
ATOM 1085 C C . LYS A 1 138 ? 36.171 -46.169 -33.565 1.00 93.56 138 LYS A C 1
ATOM 1087 O O . LYS A 1 138 ? 36.219 -47.359 -33.250 1.00 93.56 138 LYS A O 1
ATOM 1092 N N . TRP A 1 139 ? 36.596 -45.195 -32.760 1.00 94.75 139 TRP A N 1
ATOM 1093 C CA . TRP A 1 139 ? 37.152 -45.428 -31.425 1.00 94.75 139 TRP A CA 1
ATOM 1094 C C . TRP A 1 139 ? 36.114 -46.044 -30.477 1.00 94.75 139 TRP A C 1
ATOM 1096 O O . TRP A 1 139 ? 36.405 -47.057 -29.839 1.00 94.75 139 TRP A O 1
ATOM 1106 N N . LEU A 1 140 ? 34.882 -45.521 -30.448 1.00 93.19 140 LEU A N 1
ATOM 1107 C CA . LEU A 1 140 ? 33.779 -46.064 -29.647 1.00 93.19 140 LEU A CA 1
ATOM 1108 C C . LEU A 1 140 ? 33.503 -47.521 -30.025 1.00 93.19 140 LEU A C 1
ATOM 1110 O O . LEU A 1 140 ? 33.409 -48.376 -29.148 1.00 93.19 140 LEU A O 1
ATOM 1114 N N . SER A 1 141 ? 33.474 -47.819 -31.326 1.00 92.31 141 SER A N 1
ATOM 1115 C CA . SER A 1 141 ? 33.251 -49.178 -31.831 1.00 92.31 141 SER A CA 1
ATOM 1116 C C . SER A 1 141 ? 34.346 -50.155 -31.382 1.00 92.31 141 SER A C 1
ATOM 1118 O O . SER A 1 141 ? 34.034 -51.264 -30.949 1.00 92.31 141 SER A O 1
ATOM 1120 N N . ARG A 1 142 ? 35.624 -49.743 -31.420 1.00 92.88 142 ARG A N 1
ATOM 1121 C CA . ARG A 1 142 ? 36.759 -50.550 -30.919 1.00 92.88 142 ARG A CA 1
ATOM 1122 C C . ARG A 1 142 ? 36.674 -50.803 -29.415 1.00 92.88 142 ARG A C 1
ATOM 1124 O O . ARG A 1 142 ? 37.012 -51.889 -28.961 1.00 92.88 142 ARG A O 1
ATOM 1131 N N . ASN A 1 143 ? 36.172 -49.823 -28.668 1.00 92.69 143 ASN A N 1
ATOM 1132 C CA . ASN A 1 143 ? 35.982 -49.893 -27.222 1.00 92.69 143 ASN A CA 1
ATOM 1133 C C . ASN A 1 143 ? 34.605 -50.449 -26.815 1.00 92.69 143 ASN A C 1
ATOM 1135 O O . ASN A 1 143 ? 34.217 -50.309 -25.658 1.00 92.69 143 ASN A O 1
ATOM 1139 N N . LYS A 1 144 ? 33.847 -51.057 -27.739 1.00 93.12 144 LYS A N 1
ATOM 1140 C CA . LYS A 1 144 ? 32.495 -51.606 -27.502 1.00 93.12 144 LYS A CA 1
ATOM 1141 C C . LYS A 1 144 ? 31.496 -50.614 -26.872 1.00 93.12 144 LYS A C 1
ATOM 1143 O O . LYS A 1 144 ? 30.511 -51.021 -26.260 1.00 93.12 144 LYS A O 1
ATOM 1148 N N . LEU A 1 145 ? 31.709 -49.315 -27.070 1.00 92.00 145 LEU A N 1
ATOM 1149 C CA . LEU A 1 145 ? 30.800 -48.242 -26.674 1.00 92.00 145 LEU A CA 1
ATOM 1150 C C . LEU A 1 145 ? 29.904 -47.838 -27.851 1.00 92.00 145 LEU A C 1
ATOM 1152 O O . LEU A 1 145 ? 30.233 -48.052 -29.018 1.00 92.00 145 LEU A O 1
ATOM 1156 N N . GLN A 1 146 ? 28.756 -47.229 -27.551 1.00 89.19 146 GLN A N 1
ATOM 1157 C CA . GLN A 1 146 ? 27.795 -46.801 -28.569 1.00 89.19 146 GLN A CA 1
ATOM 1158 C C . GLN A 1 146 ? 27.469 -45.317 -28.455 1.00 89.19 146 GLN A C 1
ATOM 1160 O O . GLN A 1 146 ? 27.105 -44.827 -27.387 1.00 89.19 146 GLN A O 1
ATOM 1165 N N . LEU A 1 147 ? 27.507 -44.618 -29.588 1.00 90.12 147 LEU A N 1
ATOM 1166 C CA . LEU A 1 147 ? 27.100 -43.220 -29.679 1.00 90.12 147 LEU A CA 1
ATOM 1167 C C . LEU A 1 147 ? 25.571 -43.072 -29.620 1.00 90.12 147 LEU A C 1
ATOM 1169 O O . LEU A 1 147 ? 24.817 -43.770 -30.311 1.00 90.12 147 LEU A O 1
ATOM 1173 N N . HIS A 1 148 ? 25.082 -42.111 -28.844 1.00 89.81 148 HIS A N 1
ATOM 1174 C CA . HIS A 1 148 ? 23.676 -41.740 -28.812 1.00 89.81 148 HIS A CA 1
ATOM 1175 C C . HIS A 1 148 ? 23.366 -40.653 -29.849 1.00 89.81 148 HIS A C 1
ATOM 1177 O O . HIS A 1 148 ? 23.155 -39.485 -29.528 1.00 89.81 148 HIS A O 1
ATOM 1183 N N . THR A 1 149 ? 23.214 -41.062 -31.107 1.00 86.94 149 THR A N 1
ATOM 1184 C CA . THR A 1 149 ? 22.994 -40.155 -32.253 1.00 86.94 149 THR A CA 1
ATOM 1185 C C . THR A 1 149 ? 21.911 -39.085 -32.048 1.00 86.94 149 THR A C 1
ATOM 1187 O O . THR A 1 149 ? 22.118 -37.941 -32.419 1.00 86.94 149 THR A O 1
ATOM 1190 N N . LYS A 1 150 ? 20.776 -39.411 -31.405 1.00 84.62 150 LYS A N 1
ATOM 1191 C CA . LYS A 1 150 ? 19.688 -38.441 -31.130 1.00 84.62 150 LYS A CA 1
ATOM 1192 C C . LYS A 1 150 ? 19.993 -37.407 -30.034 1.00 84.62 150 LYS A C 1
ATOM 1194 O O . LYS A 1 150 ? 19.284 -36.413 -29.944 1.00 84.62 150 LYS A O 1
ATOM 1199 N N . LYS A 1 151 ? 20.957 -37.688 -29.154 1.00 87.06 151 LYS A N 1
ATOM 1200 C CA . LYS A 1 151 ? 21.347 -36.814 -28.034 1.00 87.06 151 LYS A CA 1
ATOM 1201 C C . LYS A 1 151 ? 22.656 -36.082 -28.305 1.00 87.06 151 LYS A C 1
ATOM 1203 O O . LYS A 1 151 ? 22.934 -35.110 -27.622 1.00 87.06 151 LYS A O 1
ATOM 1208 N N . THR A 1 152 ? 23.416 -36.529 -29.303 1.00 89.75 152 THR A N 1
ATOM 1209 C CA . THR A 1 152 ? 24.579 -35.809 -29.816 1.00 89.75 152 THR A CA 1
ATOM 1210 C C . THR A 1 152 ? 24.104 -34.528 -30.499 1.00 89.75 152 THR A C 1
ATOM 1212 O O . THR A 1 152 ? 23.189 -34.575 -31.324 1.00 89.75 152 THR A O 1
ATOM 1215 N N . LYS A 1 153 ? 24.686 -33.386 -30.132 1.00 89.62 153 LYS A N 1
ATOM 1216 C CA . LYS A 1 153 ? 24.251 -32.052 -30.583 1.00 89.62 153 LYS A CA 1
ATOM 1217 C C . LYS A 1 153 ? 25.411 -31.294 -31.208 1.00 89.62 153 LYS A C 1
ATOM 1219 O O . LYS A 1 153 ? 26.543 -31.447 -30.760 1.00 89.62 153 LYS A O 1
ATOM 1224 N N . ALA A 1 154 ? 25.111 -30.449 -32.190 1.00 92.56 154 ALA A N 1
ATOM 1225 C CA . ALA A 1 154 ? 26.063 -29.502 -32.762 1.00 92.56 154 ALA A CA 1
ATOM 1226 C C . ALA A 1 154 ? 25.608 -28.055 -32.506 1.00 92.56 154 ALA A C 1
ATOM 1228 O O . ALA A 1 154 ? 24.415 -27.761 -32.583 1.00 92.56 154 ALA A O 1
ATOM 1229 N N . MET A 1 155 ? 26.551 -27.154 -32.241 1.00 92.38 155 MET A N 1
ATOM 1230 C CA . MET A 1 155 ? 26.329 -25.712 -32.087 1.00 92.38 155 MET A CA 1
ATOM 1231 C C . MET A 1 155 ? 27.475 -24.952 -32.755 1.00 92.38 155 MET A C 1
ATOM 1233 O O . MET A 1 155 ? 28.612 -25.420 -32.751 1.00 92.38 155 MET A O 1
ATOM 1237 N N . PHE A 1 156 ? 27.187 -23.787 -33.329 1.00 93.62 156 PHE A N 1
ATOM 1238 C CA . PHE A 1 156 ? 28.201 -22.909 -33.909 1.00 93.62 156 PHE A CA 1
ATOM 1239 C C . PHE A 1 156 ? 28.183 -21.588 -33.168 1.00 93.62 156 PHE A C 1
ATOM 1241 O O . PHE A 1 156 ? 27.134 -20.974 -33.054 1.00 93.62 156 PHE A O 1
ATOM 1248 N N . ILE A 1 157 ? 29.336 -21.180 -32.662 1.00 92.12 157 ILE A N 1
ATOM 1249 C CA . ILE A 1 157 ? 29.505 -20.022 -31.799 1.00 92.12 157 ILE A CA 1
ATOM 1250 C C . ILE A 1 157 ? 30.231 -18.924 -32.574 1.00 92.12 157 ILE A C 1
ATOM 1252 O O . ILE A 1 157 ? 31.241 -19.192 -33.231 1.00 92.12 157 ILE A O 1
ATOM 1256 N N . GLY A 1 158 ? 29.739 -17.690 -32.495 1.00 89.31 158 GLY A N 1
ATOM 1257 C CA . GLY A 1 158 ? 30.391 -16.534 -33.104 1.00 89.31 158 GLY A CA 1
ATOM 1258 C C . GLY A 1 158 ? 29.610 -15.233 -32.934 1.00 89.31 158 GLY A C 1
ATOM 1259 O O . GLY A 1 158 ? 28.490 -15.204 -32.426 1.00 89.31 158 GLY A O 1
ATOM 1260 N N . SER A 1 159 ? 30.191 -14.128 -33.407 1.00 83.81 159 SER A N 1
ATOM 1261 C CA . SER A 1 159 ? 29.514 -12.829 -33.372 1.00 83.81 159 SER A CA 1
ATOM 1262 C C . SER A 1 159 ? 28.242 -12.841 -34.239 1.00 83.81 159 SER A C 1
ATOM 1264 O O . SER A 1 159 ? 28.205 -13.547 -35.252 1.00 83.81 159 SER A O 1
ATOM 1266 N N . PRO A 1 160 ? 27.215 -12.016 -33.938 1.00 80.31 160 PRO A N 1
ATOM 1267 C CA . PRO A 1 160 ? 25.991 -11.952 -34.745 1.00 80.31 160 PRO A CA 1
ATOM 1268 C C . PRO A 1 160 ? 26.252 -11.710 -36.238 1.00 80.31 160 PRO A C 1
ATOM 1270 O O . PRO A 1 160 ? 25.548 -12.239 -37.096 1.00 80.31 160 PRO A O 1
ATOM 1273 N N . TYR A 1 161 ? 27.292 -10.931 -36.555 1.00 83.38 161 TYR A N 1
ATOM 1274 C CA . TYR A 1 161 ? 27.732 -10.695 -37.927 1.00 83.38 161 TYR A CA 1
ATOM 1275 C C . TYR A 1 161 ? 28.279 -11.972 -38.580 1.00 83.38 161 TYR A C 1
ATOM 1277 O O . TYR A 1 161 ? 27.880 -12.309 -39.694 1.00 83.38 161 TYR A O 1
ATOM 1285 N N . ASN A 1 162 ? 29.164 -12.703 -37.899 1.00 85.38 162 ASN A N 1
ATOM 1286 C CA . ASN A 1 162 ? 29.759 -13.926 -38.437 1.00 85.38 162 ASN A CA 1
ATOM 1287 C C . ASN A 1 162 ? 28.731 -15.056 -38.553 1.00 85.38 162 ASN A C 1
ATOM 1289 O O . ASN A 1 162 ? 28.675 -15.710 -39.591 1.00 85.38 162 ASN A O 1
ATOM 1293 N N . LEU A 1 163 ? 27.874 -15.241 -37.546 1.00 85.94 163 LEU A N 1
ATOM 1294 C CA . LEU A 1 163 ? 26.804 -16.239 -37.595 1.00 85.94 163 LEU A CA 1
ATOM 1295 C C . LEU A 1 163 ? 25.841 -15.981 -38.757 1.00 85.94 163 LEU A C 1
ATOM 1297 O O . LEU A 1 163 ? 25.437 -16.914 -39.437 1.00 85.94 163 LEU A O 1
ATOM 1301 N N . LYS A 1 164 ? 25.514 -14.716 -39.040 1.00 85.06 164 LYS A N 1
ATOM 1302 C CA . LYS A 1 164 ? 24.615 -14.364 -40.146 1.00 85.06 164 LYS A CA 1
ATOM 1303 C C . LYS A 1 164 ? 25.264 -14.492 -41.527 1.00 85.06 164 LYS A C 1
ATOM 1305 O O . LYS A 1 164 ? 24.584 -14.873 -42.473 1.00 85.06 164 LYS A O 1
ATOM 1310 N N . ASN A 1 165 ? 26.538 -14.118 -41.657 1.00 82.94 165 ASN A N 1
ATOM 1311 C CA . ASN A 1 165 ? 27.169 -13.925 -42.969 1.00 82.94 165 ASN A CA 1
ATOM 1312 C C . ASN A 1 165 ? 28.131 -15.044 -43.380 1.00 82.94 165 ASN A C 1
ATOM 1314 O O . ASN A 1 165 ? 28.423 -15.174 -44.566 1.00 82.94 165 ASN A O 1
ATOM 1318 N N . LYS A 1 166 ? 28.666 -15.809 -42.423 1.00 84.44 166 LYS A N 1
ATOM 1319 C CA . LYS A 1 166 ? 29.684 -16.837 -42.680 1.00 84.44 166 LYS A CA 1
ATOM 1320 C C . LYS A 1 166 ? 29.172 -18.265 -42.468 1.00 84.44 166 LYS A C 1
ATOM 1322 O O . LYS A 1 166 ? 29.752 -19.178 -43.043 1.00 84.44 166 LYS A O 1
ATOM 1327 N N . VAL A 1 167 ? 28.126 -18.482 -41.664 1.00 86.38 167 VAL A N 1
ATOM 1328 C CA . VAL A 1 167 ? 27.545 -19.823 -41.459 1.00 86.38 167 VAL A CA 1
ATOM 1329 C C . VAL A 1 167 ? 26.737 -20.231 -42.689 1.00 86.38 167 VAL A C 1
ATOM 1331 O O . VAL A 1 167 ? 25.792 -19.547 -43.077 1.00 86.38 167 VAL A O 1
ATOM 1334 N N . GLY A 1 168 ? 27.112 -21.360 -43.289 1.00 83.69 168 GLY A N 1
ATOM 1335 C CA . GLY A 1 168 ? 26.493 -21.909 -44.491 1.00 83.69 168 GLY A CA 1
ATOM 1336 C C . GLY A 1 168 ? 25.624 -23.152 -44.250 1.00 83.69 168 GLY A C 1
ATOM 1337 O O . GLY A 1 168 ? 25.241 -23.513 -43.125 1.00 83.69 168 GLY A O 1
ATOM 1338 N N . ASN A 1 169 ? 25.301 -23.828 -45.355 1.00 84.19 169 ASN A N 1
ATOM 1339 C CA . ASN A 1 169 ? 24.417 -24.997 -45.396 1.00 84.19 169 ASN A CA 1
ATOM 1340 C C . ASN A 1 169 ? 25.132 -26.329 -45.082 1.00 84.19 169 ASN A C 1
ATOM 1342 O O . ASN A 1 169 ? 24.474 -27.363 -45.006 1.00 84.19 169 ASN A O 1
ATOM 1346 N N . GLU A 1 170 ? 26.451 -26.332 -44.882 1.00 88.25 170 GLU A N 1
ATOM 1347 C CA . GLU A 1 170 ? 27.278 -27.529 -44.677 1.00 88.25 170 GLU A CA 1
ATOM 1348 C C . GLU A 1 170 ? 26.996 -28.204 -43.329 1.00 88.25 170 GLU A C 1
ATOM 1350 O O . GLU A 1 170 ? 27.185 -27.608 -42.273 1.00 88.25 170 GLU A O 1
ATOM 1355 N N . GLN A 1 171 ? 26.551 -29.459 -43.315 1.00 88.38 171 GLN A N 1
ATOM 1356 C CA . GLN A 1 171 ? 26.079 -30.119 -42.091 1.00 88.38 171 GLN A CA 1
ATOM 1357 C C . GLN A 1 171 ? 27.147 -30.989 -41.415 1.00 88.38 171 GLN A C 1
ATOM 1359 O O . GLN A 1 171 ? 28.008 -31.584 -42.064 1.00 88.38 171 GLN A O 1
ATOM 1364 N N . VAL A 1 172 ? 27.054 -31.083 -40.086 1.00 91.31 172 VAL A N 1
ATOM 1365 C CA . VAL A 1 172 ? 27.764 -32.107 -39.312 1.00 91.31 172 VAL A CA 1
ATOM 1366 C C . VAL A 1 172 ? 26.997 -33.420 -39.467 1.00 91.31 172 VAL A C 1
ATOM 1368 O O . VAL A 1 172 ? 25.779 -33.435 -39.280 1.00 91.31 172 VAL A O 1
ATOM 1371 N N . MET A 1 173 ? 27.688 -34.506 -39.803 1.00 89.81 173 MET A N 1
ATOM 1372 C CA . MET A 1 173 ? 27.095 -35.788 -40.184 1.00 89.81 173 MET A CA 1
ATOM 1373 C C . MET A 1 173 ? 27.609 -36.924 -39.292 1.00 89.81 173 MET A C 1
ATOM 1375 O O . MET A 1 173 ? 28.800 -37.022 -39.020 1.00 89.81 173 MET A O 1
ATOM 1379 N N . ILE A 1 174 ? 26.714 -37.824 -38.881 1.00 87.44 174 ILE A N 1
ATOM 1380 C CA . ILE A 1 174 ? 27.036 -39.092 -38.209 1.00 87.44 174 ILE A CA 1
ATOM 1381 C C . ILE A 1 174 ? 26.405 -40.226 -39.012 1.00 87.44 174 ILE A C 1
ATOM 1383 O O . ILE A 1 174 ? 25.179 -40.278 -39.114 1.00 87.44 174 ILE A O 1
ATOM 1387 N N . ASN A 1 175 ? 27.210 -41.166 -39.520 1.00 81.25 175 ASN A N 1
ATOM 1388 C CA . ASN A 1 175 ? 26.735 -42.312 -40.313 1.00 81.25 175 ASN A CA 1
ATOM 1389 C C . ASN A 1 175 ? 25.735 -41.877 -41.408 1.00 81.25 175 ASN A C 1
ATOM 1391 O O . ASN A 1 175 ? 24.605 -42.370 -41.454 1.00 81.25 175 ASN A O 1
ATOM 1395 N N . ASP A 1 176 ? 26.122 -40.870 -42.197 1.00 81.19 176 ASP A N 1
ATOM 1396 C CA . ASP A 1 176 ? 25.325 -40.261 -43.274 1.00 81.19 176 ASP A CA 1
ATOM 1397 C C . ASP A 1 176 ? 24.000 -39.602 -42.843 1.00 81.19 176 ASP A C 1
ATOM 1399 O O . ASP A 1 176 ? 23.150 -39.286 -43.676 1.00 81.19 176 ASP A O 1
ATOM 1403 N N . LYS A 1 177 ? 23.811 -39.334 -41.543 1.00 86.12 177 LYS A N 1
ATOM 1404 C CA . LYS A 1 177 ? 22.657 -38.590 -41.011 1.00 86.12 177 LYS A CA 1
ATOM 1405 C C . LYS A 1 177 ? 23.085 -37.254 -40.405 1.00 86.12 177 LYS A C 1
ATOM 1407 O O . LYS A 1 177 ? 24.064 -37.229 -39.658 1.00 86.12 177 LYS A O 1
ATOM 1412 N N . PRO A 1 178 ? 22.346 -36.161 -40.652 1.00 88.38 178 PRO A N 1
ATOM 1413 C CA . PRO A 1 178 ? 22.692 -34.862 -40.096 1.00 88.38 178 PRO A CA 1
ATOM 1414 C C . PRO A 1 178 ? 22.474 -34.819 -38.585 1.00 88.38 178 PRO A C 1
ATOM 1416 O O . PRO A 1 178 ? 21.456 -35.287 -38.067 1.00 88.38 178 PRO A O 1
ATOM 1419 N N . VAL A 1 179 ? 23.435 -34.224 -37.883 1.00 90.00 179 VAL A N 1
ATOM 1420 C CA . VAL A 1 179 ? 23.329 -33.898 -36.461 1.00 90.00 179 VAL A CA 1
ATOM 1421 C C . VAL A 1 179 ? 22.461 -32.659 -36.306 1.00 90.00 179 VAL A C 1
ATOM 1423 O O . VAL A 1 179 ? 22.663 -31.653 -36.990 1.00 90.00 179 VAL A O 1
ATOM 1426 N N . THR A 1 180 ? 21.497 -32.716 -35.389 1.00 84.81 180 THR A N 1
ATOM 1427 C CA . THR A 1 180 ? 20.637 -31.572 -35.087 1.00 84.81 180 THR A CA 1
ATOM 1428 C C . THR A 1 180 ? 21.482 -30.407 -34.573 1.00 84.81 180 THR A C 1
ATOM 1430 O O . THR A 1 180 ? 22.196 -30.535 -33.573 1.00 84.81 180 THR A O 1
ATOM 1433 N N . ARG A 1 181 ? 21.386 -29.266 -35.262 1.00 88.62 181 ARG A N 1
ATOM 1434 C CA . ARG A 1 181 ? 21.989 -28.003 -34.834 1.00 88.62 181 ARG A CA 1
ATOM 1435 C C . ARG A 1 181 ? 21.105 -27.334 -33.783 1.00 88.62 181 ARG A C 1
ATOM 1437 O O . ARG A 1 181 ? 19.887 -27.298 -33.943 1.00 88.62 181 ARG A O 1
ATOM 1444 N N . TYR A 1 182 ? 21.724 -26.779 -32.750 1.00 84.25 182 TYR A N 1
ATOM 1445 C CA . TYR A 1 182 ? 21.063 -26.016 -31.696 1.00 84.25 182 TYR A CA 1
ATOM 1446 C C . TYR A 1 182 ? 21.702 -24.634 -31.566 1.00 84.25 182 TYR A C 1
ATOM 1448 O O . TYR A 1 182 ? 22.910 -24.499 -31.737 1.00 84.25 182 TYR A O 1
ATOM 1456 N N . SER A 1 183 ? 20.883 -23.633 -31.241 1.00 81.75 183 SER A N 1
ATOM 1457 C CA . SER A 1 183 ? 21.327 -22.271 -30.916 1.00 81.75 183 SER A CA 1
ATOM 1458 C C . SER A 1 183 ? 21.677 -22.103 -29.435 1.00 81.75 183 SER A C 1
ATOM 1460 O O . SER A 1 183 ? 22.351 -21.146 -29.080 1.00 81.75 183 SER A O 1
ATOM 1462 N N . SER A 1 184 ? 21.211 -23.011 -28.571 1.00 83.75 184 SER A N 1
ATOM 1463 C CA . SER A 1 184 ? 21.629 -23.120 -27.173 1.00 83.75 184 SER A CA 1
ATOM 1464 C C . SER A 1 184 ? 21.507 -24.556 -26.655 1.00 83.75 184 SER A C 1
ATOM 1466 O O . SER A 1 184 ? 20.671 -25.333 -27.133 1.00 83.75 184 SER A O 1
ATOM 1468 N N . PHE A 1 185 ? 22.337 -24.939 -25.680 1.00 79.12 185 PHE A N 1
ATOM 1469 C CA . PHE A 1 185 ? 22.155 -26.184 -24.923 1.00 79.12 185 PHE A CA 1
ATOM 1470 C C . PHE A 1 185 ? 22.835 -26.147 -23.539 1.00 79.12 185 PHE A C 1
ATOM 1472 O O . PHE A 1 185 ? 23.786 -25.390 -23.335 1.00 79.12 185 PHE A O 1
ATOM 1479 N N . PRO A 1 186 ? 22.377 -26.976 -22.576 1.00 78.25 186 PRO A N 1
ATOM 1480 C CA . PRO A 1 186 ? 23.009 -27.077 -21.264 1.00 78.25 186 PRO A CA 1
ATOM 1481 C C . PRO A 1 186 ? 24.361 -27.799 -21.344 1.00 78.25 186 PRO A C 1
ATOM 1483 O O . PRO A 1 186 ? 24.433 -28.957 -21.752 1.00 78.25 186 PRO A O 1
ATOM 1486 N N . CYS A 1 187 ? 25.415 -27.127 -20.896 1.00 75.88 187 CYS A N 1
ATOM 1487 C CA . CYS A 1 187 ? 26.772 -27.631 -20.738 1.00 75.88 187 CYS A CA 1
ATOM 1488 C C . CYS A 1 187 ? 27.133 -27.595 -19.245 1.00 75.88 187 CYS A C 1
ATOM 1490 O O . CYS A 1 187 ? 27.161 -26.519 -18.648 1.00 75.88 187 CYS A O 1
ATOM 1492 N N . LEU A 1 188 ? 27.351 -28.760 -18.618 1.00 75.69 188 LEU A N 1
ATOM 1493 C CA . LEU A 1 188 ? 27.696 -28.882 -17.188 1.00 75.69 188 LEU A CA 1
ATOM 1494 C C . LEU A 1 188 ? 26.763 -28.092 -16.242 1.00 75.69 188 LEU A C 1
ATOM 1496 O O . LEU A 1 188 ? 27.188 -27.545 -15.227 1.00 75.69 188 LEU A O 1
ATOM 1500 N N . GLY A 1 189 ? 25.472 -28.023 -16.585 1.00 70.62 189 GLY A N 1
ATOM 1501 C CA . GLY A 1 189 ? 24.446 -27.313 -15.810 1.00 70.62 189 GLY A CA 1
ATOM 1502 C C . GLY A 1 189 ? 24.252 -25.830 -16.155 1.00 70.62 189 GLY A C 1
ATOM 1503 O O . GLY A 1 189 ? 23.391 -25.192 -15.554 1.00 70.62 189 GLY A O 1
ATOM 1504 N N . VAL A 1 190 ? 24.992 -25.289 -17.126 1.00 72.94 190 VAL A N 1
ATOM 1505 C CA . VAL A 1 190 ? 24.878 -23.903 -17.612 1.00 72.94 190 VAL A CA 1
ATOM 1506 C C . VAL A 1 190 ? 24.325 -23.899 -19.036 1.00 72.94 190 VAL A C 1
ATOM 1508 O O . VAL A 1 190 ? 24.847 -24.604 -19.894 1.00 72.94 190 VAL A O 1
ATOM 1511 N N . GLU A 1 191 ? 23.284 -23.114 -19.316 1.00 78.69 191 GLU A N 1
ATOM 1512 C CA . GLU A 1 191 ? 22.787 -22.946 -20.687 1.00 78.69 191 GLU A CA 1
ATOM 1513 C C . GLU A 1 191 ? 23.711 -22.007 -21.471 1.00 78.69 191 GLU A C 1
ATOM 1515 O O . GLU A 1 191 ? 23.880 -20.846 -21.104 1.00 78.69 191 GLU A O 1
ATOM 1520 N N . LEU A 1 192 ? 24.341 -22.531 -22.524 1.00 79.38 192 LEU A N 1
ATOM 1521 C CA . LEU A 1 192 ? 25.227 -21.774 -23.405 1.00 79.38 192 LEU A CA 1
ATOM 1522 C C . LEU A 1 192 ? 24.534 -21.546 -24.742 1.00 79.38 192 LEU A C 1
ATOM 1524 O O . LEU A 1 192 ? 24.004 -22.499 -25.313 1.00 79.38 192 LEU A O 1
ATOM 1528 N N . ASP A 1 193 ? 24.561 -20.308 -25.233 1.00 85.50 193 ASP A N 1
ATOM 1529 C CA . ASP A 1 193 ? 24.024 -19.916 -26.537 1.00 85.50 193 ASP A CA 1
ATOM 1530 C C . ASP A 1 193 ? 25.131 -19.661 -27.581 1.00 85.50 193 ASP A C 1
ATOM 1532 O O . ASP A 1 193 ? 26.294 -19.436 -27.244 1.00 85.50 193 ASP A O 1
ATOM 1536 N N . GLU A 1 194 ? 24.763 -19.676 -28.865 1.00 86.81 194 GLU A N 1
ATOM 1537 C CA . GLU A 1 194 ? 25.648 -19.463 -30.023 1.00 86.81 194 GLU A CA 1
ATOM 1538 C C . GLU A 1 194 ? 26.378 -18.103 -30.038 1.00 86.81 194 GLU A C 1
ATOM 1540 O O . GLU A 1 194 ? 27.354 -17.926 -30.765 1.00 86.81 194 GLU A O 1
ATOM 1545 N N . ARG A 1 195 ? 25.944 -17.129 -29.237 1.00 84.75 195 ARG A N 1
ATOM 1546 C CA . ARG A 1 195 ? 26.561 -15.797 -29.117 1.00 84.75 195 ARG A CA 1
ATOM 1547 C C . ARG A 1 195 ? 27.333 -15.633 -27.817 1.00 84.75 195 ARG A C 1
ATOM 1549 O O . ARG A 1 195 ? 27.906 -14.568 -27.600 1.00 84.75 195 ARG A O 1
ATOM 1556 N N . MET A 1 196 ? 27.322 -16.650 -26.952 1.00 76.06 196 MET A N 1
ATOM 1557 C CA . MET A 1 196 ? 27.855 -16.586 -25.592 1.00 76.06 196 MET A CA 1
ATOM 1558 C C . MET A 1 196 ? 27.332 -15.347 -24.844 1.00 76.06 196 MET A C 1
ATOM 1560 O O . MET A 1 196 ? 28.093 -14.659 -24.163 1.00 76.06 196 MET A O 1
ATOM 1564 N N . SER A 1 197 ? 26.045 -15.024 -25.023 1.00 69.06 197 SER A N 1
ATOM 1565 C CA . SER A 1 197 ? 25.430 -13.803 -24.484 1.00 69.06 197 SER A CA 1
ATOM 1566 C C . SER A 1 197 ? 25.117 -13.899 -22.990 1.00 69.06 197 SER A C 1
ATOM 1568 O O . SER A 1 197 ? 25.102 -12.879 -22.302 1.00 69.06 197 SER A O 1
ATOM 1570 N N . TRP A 1 198 ? 24.920 -15.124 -22.482 1.00 66.12 198 TRP A N 1
ATOM 1571 C CA . TRP A 1 198 ? 24.499 -15.405 -21.099 1.00 66.12 198 TRP A CA 1
ATOM 1572 C C . TRP A 1 198 ? 23.157 -14.753 -20.732 1.00 66.12 198 TRP A C 1
ATOM 1574 O O . TRP A 1 198 ? 22.865 -14.529 -19.555 1.00 66.12 198 TRP A O 1
ATOM 1584 N N . GLU A 1 199 ? 22.341 -14.431 -21.737 1.00 67.38 199 GLU A N 1
ATOM 1585 C CA . GLU A 1 199 ? 21.022 -13.843 -21.548 1.00 67.38 199 GLU A CA 1
ATOM 1586 C C . GLU A 1 199 ? 20.041 -14.896 -21.028 1.00 67.38 199 GLU A C 1
ATOM 1588 O O . GLU A 1 199 ? 19.985 -16.028 -21.509 1.00 67.38 199 GLU A O 1
ATOM 1593 N N . ASN A 1 200 ? 19.223 -14.513 -20.047 1.00 74.69 200 ASN A N 1
ATOM 1594 C CA . ASN A 1 200 ? 18.143 -15.366 -19.576 1.00 74.69 200 ASN A CA 1
ATOM 1595 C C . ASN A 1 200 ? 17.051 -15.405 -20.655 1.00 74.69 200 ASN A C 1
ATOM 1597 O O . ASN A 1 200 ? 16.476 -14.348 -20.959 1.00 74.69 200 ASN A O 1
ATOM 1601 N N . PRO A 1 201 ? 16.735 -16.582 -21.225 1.00 80.31 201 PRO A N 1
ATOM 1602 C CA . PRO A 1 201 ? 15.769 -16.677 -22.305 1.00 80.31 201 PRO A CA 1
ATOM 1603 C C . PRO A 1 201 ? 14.370 -16.285 -21.824 1.00 80.31 201 PRO A C 1
ATOM 1605 O O . PRO A 1 201 ? 13.957 -16.554 -20.693 1.00 80.31 201 PRO A O 1
ATOM 1608 N N . PHE A 1 202 ? 13.597 -15.664 -22.712 1.00 87.38 202 PHE A N 1
ATOM 1609 C CA . PHE A 1 202 ? 12.201 -15.355 -22.426 1.00 87.38 202 PHE A CA 1
ATOM 1610 C C . PHE A 1 202 ? 11.383 -16.653 -22.341 1.00 87.38 202 PHE A C 1
ATOM 1612 O O . PHE A 1 202 ? 11.367 -17.445 -23.280 1.00 87.38 202 PHE A O 1
ATOM 1619 N N . ASN A 1 203 ? 10.623 -16.845 -21.260 1.00 88.38 203 ASN A N 1
ATOM 1620 C CA . ASN A 1 203 ? 9.711 -17.985 -21.142 1.00 88.38 203 ASN A CA 1
ATOM 1621 C C . ASN A 1 203 ? 8.508 -17.846 -22.101 1.00 88.38 203 ASN A C 1
ATOM 1623 O O . ASN A 1 203 ? 7.577 -17.069 -21.842 1.00 88.38 203 ASN A O 1
ATOM 1627 N N . LEU A 1 204 ? 8.535 -18.623 -23.187 1.00 90.94 204 LEU A N 1
ATOM 1628 C CA . LEU A 1 204 ? 7.506 -18.652 -24.229 1.00 90.94 204 LEU A CA 1
ATOM 1629 C C . LEU A 1 204 ? 6.329 -19.589 -23.927 1.00 90.94 204 LEU A C 1
ATOM 1631 O O . LEU A 1 204 ? 5.309 -19.490 -24.608 1.00 90.94 204 LEU A O 1
ATOM 1635 N N . ASP A 1 205 ? 6.420 -20.450 -22.913 1.00 91.94 205 ASP A N 1
ATOM 1636 C CA . ASP A 1 205 ? 5.342 -21.381 -22.572 1.00 91.94 205 ASP A CA 1
ATOM 1637 C C . ASP A 1 205 ? 4.090 -20.630 -22.102 1.00 91.94 205 ASP A C 1
ATOM 1639 O O . ASP A 1 205 ? 4.212 -19.608 -21.431 1.00 91.94 205 ASP A O 1
ATOM 1643 N N . PRO A 1 206 ? 2.867 -21.118 -22.345 1.00 93.81 206 PRO A N 1
ATOM 1644 C CA . PRO A 1 206 ? 1.670 -20.458 -21.834 1.00 93.81 206 PRO A CA 1
ATOM 1645 C C . PRO A 1 206 ? 1.665 -20.256 -20.296 1.00 93.81 206 PRO A C 1
ATOM 1647 O O . PRO A 1 206 ? 2.157 -21.108 -19.549 1.00 93.81 206 PRO A O 1
ATOM 1650 N N . PRO A 1 207 ? 1.077 -19.156 -19.773 1.00 95.44 207 PRO A N 1
ATOM 1651 C CA . PRO A 1 207 ? 0.967 -18.891 -18.335 1.00 95.44 207 PRO A CA 1
ATOM 1652 C C . PRO A 1 207 ? 0.331 -20.026 -17.540 1.00 95.44 207 PRO A C 1
ATOM 1654 O O . PRO A 1 207 ? -0.788 -20.444 -17.822 1.00 95.44 207 PRO A O 1
ATOM 1657 N N . THR A 1 208 ? 1.001 -20.508 -16.493 1.00 96.06 208 THR A N 1
ATOM 1658 C CA . THR A 1 208 ? 0.474 -21.631 -15.701 1.00 96.06 208 THR A CA 1
ATOM 1659 C C . THR A 1 208 ? -0.791 -21.236 -14.928 1.00 96.06 208 THR A C 1
ATOM 1661 O O . THR A 1 208 ? -1.007 -20.069 -14.586 1.00 96.06 208 THR A O 1
ATOM 1664 N N . TYR A 1 209 ? -1.616 -22.219 -14.549 1.00 96.06 209 TYR A N 1
ATOM 1665 C CA . TYR A 1 209 ? -2.788 -21.977 -13.692 1.00 96.06 209 TYR A CA 1
ATOM 1666 C C . TYR A 1 209 ? -2.421 -21.252 -12.381 1.00 96.06 209 TYR A C 1
ATOM 1668 O O . TYR A 1 209 ? -3.173 -20.408 -11.882 1.00 96.06 209 TYR A O 1
ATOM 1676 N N . GLN A 1 210 ? -1.251 -21.558 -11.813 1.00 94.81 210 GLN A N 1
ATOM 1677 C CA . GLN A 1 210 ? -0.755 -20.927 -10.588 1.00 94.81 210 GLN A CA 1
ATOM 1678 C C . GLN A 1 210 ? -0.369 -19.462 -10.823 1.00 94.81 210 GLN A C 1
ATOM 1680 O O . GLN A 1 210 ? -0.714 -18.607 -10.004 1.00 94.81 210 GLN A O 1
ATOM 1685 N N . GLU A 1 211 ? 0.281 -19.157 -11.948 1.00 94.81 211 GLU A N 1
ATOM 1686 C CA . GLU A 1 211 ? 0.612 -17.791 -12.363 1.00 94.81 211 GLU A CA 1
ATOM 1687 C C . GLU A 1 211 ? -0.658 -16.936 -12.505 1.00 94.81 211 GLU A C 1
ATOM 1689 O O . GLU A 1 211 ? -0.790 -15.894 -11.850 1.00 94.81 211 GLU A O 1
ATOM 1694 N N . ILE A 1 212 ? -1.647 -17.444 -13.243 1.00 96.94 212 ILE A N 1
ATOM 1695 C CA . ILE A 1 212 ? -2.957 -16.806 -13.443 1.00 96.94 212 ILE A CA 1
ATOM 1696 C C . ILE A 1 212 ? -3.686 -16.618 -12.106 1.00 96.94 212 ILE A C 1
ATOM 1698 O O . ILE A 1 212 ? -4.179 -15.530 -11.786 1.00 96.94 212 ILE A O 1
ATOM 1702 N N . THR A 1 213 ? -3.705 -17.652 -11.262 1.00 96.00 213 THR A N 1
ATOM 1703 C CA . THR A 1 213 ? -4.321 -17.587 -9.930 1.00 96.00 213 THR A CA 1
ATOM 1704 C C . THR A 1 213 ? -3.654 -16.524 -9.054 1.00 96.00 213 THR A C 1
ATOM 1706 O O . THR A 1 213 ? -4.339 -15.799 -8.327 1.00 96.00 213 THR A O 1
ATOM 1709 N N . ASN A 1 214 ? -2.330 -16.387 -9.124 1.00 95.12 214 ASN A N 1
ATOM 1710 C CA . ASN A 1 214 ? -1.589 -15.378 -8.373 1.00 95.12 214 ASN A CA 1
ATOM 1711 C C . ASN A 1 214 ? -1.915 -13.956 -8.849 1.00 95.12 214 ASN A C 1
ATOM 1713 O O . ASN A 1 214 ? -2.090 -13.066 -8.009 1.00 95.12 214 ASN A O 1
ATOM 1717 N N . VAL A 1 215 ? -2.067 -13.744 -10.160 1.00 95.69 215 VAL A N 1
ATOM 1718 C CA . VAL A 1 215 ? -2.549 -12.474 -10.729 1.00 95.69 215 VAL A CA 1
ATOM 1719 C C . VAL A 1 215 ? -3.947 -12.145 -10.196 1.00 95.69 215 VAL A C 1
ATOM 1721 O O . VAL A 1 215 ? -4.145 -11.088 -9.587 1.00 95.69 215 VAL A O 1
ATOM 1724 N N . ILE A 1 216 ? -4.893 -13.081 -10.308 1.00 95.69 216 ILE A N 1
ATOM 1725 C CA . ILE A 1 216 ? -6.282 -12.911 -9.848 1.00 95.69 216 ILE A CA 1
ATOM 1726 C C . ILE A 1 216 ? -6.339 -12.616 -8.345 1.00 95.69 216 ILE A C 1
ATOM 1728 O O . ILE A 1 216 ? -7.102 -11.757 -7.894 1.00 95.69 216 ILE A O 1
ATOM 1732 N N . ARG A 1 217 ? -5.521 -13.292 -7.530 1.00 93.38 217 ARG A N 1
ATOM 1733 C CA . ARG A 1 217 ? -5.448 -13.053 -6.078 1.00 93.38 217 ARG A CA 1
ATOM 1734 C C . ARG A 1 217 ? -4.953 -11.644 -5.750 1.00 93.38 217 ARG A C 1
ATOM 1736 O O . ARG A 1 217 ? -5.528 -11.025 -4.854 1.00 93.38 217 ARG A O 1
ATOM 1743 N N . LYS A 1 218 ? -3.973 -11.119 -6.492 1.00 92.25 218 LYS A N 1
ATOM 1744 C CA . LYS A 1 218 ? -3.416 -9.767 -6.293 1.00 92.25 218 LYS A CA 1
ATOM 1745 C C . LYS A 1 218 ? -4.345 -8.640 -6.759 1.00 92.25 218 LYS A C 1
ATOM 1747 O O . LYS A 1 218 ? -4.277 -7.543 -6.209 1.00 92.25 218 LYS A O 1
ATOM 1752 N N . MET A 1 219 ? -5.230 -8.890 -7.725 1.00 91.56 219 MET A N 1
ATOM 1753 C CA . MET A 1 219 ? -6.196 -7.889 -8.196 1.00 91.56 219 MET A CA 1
ATOM 1754 C C . MET A 1 219 ? -7.161 -7.434 -7.086 1.00 91.56 219 MET A C 1
ATOM 1756 O O . MET A 1 219 ? -7.561 -8.222 -6.223 1.00 91.56 219 MET A O 1
ATOM 1760 N N . LYS A 1 220 ? -7.562 -6.156 -7.101 1.00 89.81 220 LYS A N 1
ATOM 1761 C CA . LYS A 1 220 ? -8.459 -5.577 -6.086 1.00 89.81 220 LYS A CA 1
ATOM 1762 C C . LYS A 1 220 ? -9.892 -6.107 -6.262 1.00 89.81 220 LYS A C 1
ATOM 1764 O O . LYS A 1 220 ? -10.441 -5.938 -7.344 1.00 89.81 220 LYS A O 1
ATOM 1769 N N . PRO A 1 221 ? -10.536 -6.677 -5.221 1.00 88.25 221 PRO A N 1
ATOM 1770 C CA . PRO A 1 221 ? -11.920 -7.158 -5.315 1.00 88.25 221 PRO A CA 1
ATOM 1771 C C . PRO A 1 221 ? -12.941 -6.075 -5.683 1.00 88.25 221 PRO A C 1
ATOM 1773 O O . PRO A 1 221 ? -13.963 -6.384 -6.275 1.00 88.25 221 PRO A O 1
ATOM 1776 N N . SER A 1 222 ? -12.662 -4.818 -5.333 1.00 86.19 222 SER A N 1
ATOM 1777 C CA . SER A 1 222 ? -13.519 -3.660 -5.604 1.00 86.19 222 SER A CA 1
ATOM 1778 C C . SER A 1 222 ? -13.248 -2.997 -6.961 1.00 86.19 222 SER A C 1
ATOM 1780 O O . SER A 1 222 ? -13.643 -1.852 -7.155 1.00 86.19 222 SER A O 1
ATOM 1782 N N . GLY A 1 223 ? -12.483 -3.637 -7.851 1.00 84.25 223 GLY A N 1
ATOM 1783 C CA . GLY A 1 223 ? -12.266 -3.119 -9.200 1.00 84.25 223 GLY A CA 1
ATOM 1784 C C . GLY A 1 223 ? -13.564 -3.160 -10.003 1.00 84.25 223 GLY A C 1
ATOM 1785 O O . GLY A 1 223 ? -14.245 -4.187 -9.997 1.00 84.25 223 GLY A O 1
ATOM 1786 N N . SER A 1 224 ? -13.896 -2.059 -10.677 1.00 86.44 224 SER A N 1
ATOM 1787 C CA . SER A 1 224 ? -15.087 -1.985 -11.523 1.00 86.44 224 SER A CA 1
ATOM 1788 C C . SER A 1 224 ? -14.981 -2.974 -12.693 1.00 86.44 224 SER A C 1
ATOM 1790 O O . SER A 1 224 ? -13.916 -3.040 -13.325 1.00 86.44 224 SER A O 1
ATOM 1792 N N . PRO A 1 225 ? -16.040 -3.754 -12.977 1.00 89.81 225 PRO A N 1
ATOM 1793 C CA . PRO A 1 225 ? -16.092 -4.602 -14.162 1.00 89.81 225 PRO A CA 1
ATOM 1794 C C . PRO A 1 225 ? -16.181 -3.754 -15.438 1.00 89.81 225 PRO A C 1
ATOM 1796 O O . PRO A 1 225 ? -16.451 -2.551 -15.378 1.00 89.81 225 PRO A O 1
ATOM 1799 N N . CYS A 1 226 ? -15.951 -4.381 -16.592 1.00 90.12 226 CYS A N 1
ATOM 1800 C CA . CYS A 1 226 ? -16.245 -3.746 -17.871 1.00 90.12 226 CYS A CA 1
ATOM 1801 C C . CYS A 1 226 ? -17.769 -3.567 -17.997 1.00 90.12 226 CYS A C 1
ATOM 1803 O O . CYS A 1 226 ? -18.503 -4.517 -17.724 1.00 90.12 226 CYS A O 1
ATOM 1805 N N . PRO A 1 227 ? -18.276 -2.392 -18.408 1.00 89.88 227 PRO A N 1
ATOM 1806 C CA . PRO A 1 227 ? -19.707 -2.200 -18.639 1.00 89.88 227 PRO A CA 1
ATOM 1807 C C . PRO A 1 227 ? -20.322 -3.148 -19.683 1.00 89.88 227 PRO A C 1
ATOM 1809 O O . PRO A 1 227 ? -21.518 -3.410 -19.602 1.00 89.88 227 PRO A O 1
ATOM 1812 N N . LEU A 1 228 ? -19.527 -3.670 -20.631 1.00 89.31 228 LEU A N 1
ATOM 1813 C CA . LEU A 1 228 ? -20.007 -4.571 -21.690 1.00 89.31 228 LEU A CA 1
ATOM 1814 C C . LEU A 1 228 ? -20.392 -5.959 -21.163 1.00 89.31 228 LEU A C 1
ATOM 1816 O O . LEU A 1 228 ? -21.422 -6.492 -21.558 1.00 89.31 228 LEU A O 1
ATOM 1820 N N . ASP A 1 229 ? -19.567 -6.545 -20.288 1.00 89.62 229 ASP A N 1
ATOM 1821 C CA . ASP A 1 229 ? -19.750 -7.917 -19.787 1.00 89.62 229 ASP A CA 1
ATOM 1822 C C . ASP A 1 229 ? -20.272 -7.975 -18.341 1.00 89.62 229 ASP A C 1
ATOM 1824 O O . ASP A 1 229 ? -20.862 -8.970 -17.925 1.00 89.62 229 ASP A O 1
ATOM 1828 N N . GLN A 1 230 ? -20.056 -6.909 -17.566 1.00 90.81 230 GLN A N 1
ATOM 1829 C CA . GLN A 1 230 ? -20.357 -6.792 -16.138 1.00 90.81 230 GLN A CA 1
ATOM 1830 C C . GLN A 1 230 ? -19.741 -7.904 -15.263 1.00 90.81 230 GLN A C 1
ATOM 1832 O O . GLN A 1 230 ? -20.142 -8.102 -14.110 1.00 90.81 230 GLN A O 1
ATOM 1837 N N . ILE A 1 231 ? -18.707 -8.599 -15.752 1.00 91.75 231 ILE A N 1
ATOM 1838 C CA . ILE A 1 231 ? -18.065 -9.697 -15.024 1.00 91.75 231 ILE A CA 1
ATOM 1839 C C . ILE A 1 231 ? -17.030 -9.128 -14.052 1.00 91.75 231 ILE A C 1
ATOM 1841 O O . ILE A 1 231 ? -15.986 -8.599 -14.433 1.00 91.75 231 ILE A O 1
ATOM 1845 N N . SER A 1 232 ? -17.288 -9.276 -12.751 1.00 93.31 232 SER A N 1
ATOM 1846 C CA . SER A 1 232 ? -16.352 -8.857 -11.703 1.00 93.31 232 SER A CA 1
ATOM 1847 C C . SER A 1 232 ? -15.245 -9.887 -11.457 1.00 93.31 232 SER A C 1
ATOM 1849 O O . SER A 1 232 ? -15.462 -11.101 -11.471 1.00 93.31 232 SER A O 1
ATOM 1851 N N . ILE A 1 233 ? -14.061 -9.404 -11.067 1.00 94.50 233 ILE A N 1
ATOM 1852 C CA . ILE A 1 233 ? -12.944 -10.241 -10.603 1.00 94.50 233 ILE A CA 1
ATOM 1853 C C . ILE A 1 233 ? -13.318 -11.139 -9.410 1.00 94.50 233 ILE A C 1
ATOM 1855 O O . ILE A 1 233 ? -12.677 -12.166 -9.176 1.00 94.50 233 ILE A O 1
ATOM 1859 N N . ILE A 1 234 ? -14.357 -10.781 -8.642 1.00 94.56 234 ILE A N 1
ATOM 1860 C CA . ILE A 1 234 ? -14.850 -11.592 -7.520 1.00 94.56 234 ILE A CA 1
ATOM 1861 C C . ILE A 1 234 ? -15.286 -12.985 -7.995 1.00 94.56 234 ILE A C 1
ATOM 1863 O O . ILE A 1 234 ? -15.023 -13.957 -7.279 1.00 94.56 234 ILE A O 1
ATOM 1867 N N . CYS A 1 235 ? -15.865 -13.102 -9.195 1.00 93.75 235 CYS A N 1
ATOM 1868 C CA . CYS A 1 235 ? -16.276 -14.385 -9.768 1.00 93.75 235 CYS A CA 1
ATOM 1869 C C . CYS A 1 235 ? -15.073 -15.327 -9.902 1.00 93.75 235 CYS A C 1
ATOM 1871 O O . CYS A 1 235 ? -15.084 -16.430 -9.355 1.00 93.75 235 CYS A O 1
ATOM 1873 N N . PHE A 1 236 ? -13.978 -14.846 -10.495 1.00 94.62 236 PHE A N 1
ATOM 1874 C CA . PHE A 1 236 ? -12.736 -15.611 -10.636 1.00 94.62 236 PHE A CA 1
ATOM 1875 C C . PHE A 1 236 ? -11.993 -15.824 -9.312 1.00 94.62 236 PHE A C 1
ATOM 1877 O O . PHE A 1 236 ? -11.295 -16.821 -9.152 1.00 94.62 236 PHE A O 1
ATOM 1884 N N . LYS A 1 237 ? -12.124 -14.929 -8.322 1.00 94.69 237 LYS A N 1
ATOM 1885 C CA . LYS A 1 237 ? -11.542 -15.144 -6.981 1.00 94.69 237 LYS A CA 1
ATOM 1886 C C . LYS A 1 237 ? -12.261 -16.257 -6.215 1.00 94.69 237 LYS A C 1
ATOM 1888 O O . LYS A 1 237 ? -11.597 -17.044 -5.538 1.00 94.69 237 LYS A O 1
ATOM 1893 N N . ARG A 1 238 ? -13.591 -16.330 -6.310 1.00 94.38 238 ARG A N 1
ATOM 1894 C CA . ARG A 1 238 ? -14.414 -17.281 -5.544 1.00 94.38 238 ARG A CA 1
ATOM 1895 C C . ARG A 1 238 ? -14.588 -18.634 -6.233 1.00 94.38 238 ARG A C 1
ATOM 1897 O O . ARG A 1 238 ? -14.641 -19.637 -5.534 1.00 94.38 238 ARG A O 1
ATOM 1904 N N . CYS A 1 239 ? -14.618 -18.680 -7.564 1.00 94.50 239 CYS A N 1
ATOM 1905 C CA . CYS A 1 239 ? -14.839 -19.914 -8.315 1.00 94.50 239 CYS A CA 1
ATOM 1906 C C . CYS A 1 239 ? -13.539 -20.437 -8.941 1.00 94.50 239 CYS A C 1
ATOM 1908 O O . CYS A 1 239 ? -12.953 -19.785 -9.802 1.00 94.50 239 CYS A O 1
ATOM 1910 N N . ALA A 1 240 ? -13.086 -21.622 -8.519 1.00 93.31 240 ALA A N 1
ATOM 1911 C CA . ALA A 1 240 ? -11.910 -22.276 -9.100 1.00 93.31 240 ALA A CA 1
ATOM 1912 C C . ALA A 1 240 ? -12.150 -22.762 -10.531 1.00 93.31 240 ALA A C 1
ATOM 1914 O O . ALA A 1 240 ? -11.272 -22.623 -11.370 1.00 93.31 240 ALA A O 1
ATOM 1915 N N . TYR A 1 241 ? -13.356 -23.248 -10.814 1.00 94.38 241 TYR A N 1
ATOM 1916 C CA . TYR A 1 241 ? -13.716 -23.782 -12.123 1.00 94.38 241 TYR A CA 1
ATOM 1917 C C . TYR A 1 241 ? -13.655 -22.708 -13.223 1.00 94.38 241 TYR A C 1
ATOM 1919 O O . TYR A 1 241 ? -13.067 -22.929 -14.275 1.00 94.38 241 TYR A O 1
ATOM 1927 N N . LEU A 1 242 ? -14.129 -21.487 -12.933 1.00 94.62 242 LEU A N 1
ATOM 1928 C CA . LEU A 1 242 ? -13.977 -20.340 -13.842 1.00 94.62 242 LEU A CA 1
ATOM 1929 C C . LEU A 1 242 ? -12.511 -19.959 -14.086 1.00 94.62 242 LEU A C 1
ATOM 1931 O O . LEU A 1 242 ? -12.185 -19.452 -15.156 1.00 94.62 242 LEU A O 1
ATOM 1935 N N . ARG A 1 243 ? -11.618 -20.182 -13.110 1.00 95.75 243 ARG A N 1
ATOM 1936 C CA . ARG A 1 243 ? -10.181 -19.959 -13.318 1.00 95.75 243 ARG A CA 1
ATOM 1937 C C . ARG A 1 243 ? -9.595 -20.987 -14.274 1.00 95.75 243 ARG A C 1
ATOM 1939 O O . ARG A 1 243 ? -8.788 -20.593 -15.101 1.00 95.75 243 ARG A O 1
ATOM 1946 N N . SER A 1 244 ? -10.007 -22.251 -14.178 1.00 95.81 244 SER A N 1
ATOM 1947 C CA . SER A 1 244 ? -9.542 -23.308 -15.082 1.00 95.81 244 SER A CA 1
ATOM 1948 C C . SER A 1 244 ? -9.914 -23.003 -16.534 1.00 95.81 244 SER A C 1
ATOM 1950 O O . SER A 1 244 ? -9.028 -22.970 -17.379 1.00 95.81 244 SER A O 1
ATOM 1952 N N . TYR A 1 245 ? -11.173 -22.636 -16.802 1.00 95.75 245 TYR A N 1
ATOM 1953 C CA . TYR A 1 245 ? -11.584 -22.214 -18.149 1.00 95.75 245 TYR A CA 1
ATOM 1954 C C . TYR A 1 245 ? -10.833 -20.983 -18.646 1.00 95.75 245 TYR A C 1
ATOM 1956 O O . TYR A 1 245 ? -10.403 -20.934 -19.793 1.00 95.75 245 TYR A O 1
ATOM 1964 N N . LEU A 1 246 ? -10.645 -19.974 -17.788 1.00 96.06 246 LEU A N 1
ATOM 1965 C CA . LEU A 1 246 ? -9.859 -18.804 -18.170 1.00 96.06 246 LEU A CA 1
ATOM 1966 C C . LEU A 1 246 ? -8.413 -19.188 -18.515 1.00 96.06 246 LEU A C 1
ATOM 1968 O O . LEU A 1 246 ? -7.840 -18.612 -19.433 1.00 96.06 246 LEU A O 1
ATOM 1972 N N . THR A 1 247 ? -7.828 -20.155 -17.805 1.00 97.12 247 THR A N 1
ATOM 1973 C CA . THR A 1 247 ? -6.501 -20.691 -18.125 1.00 97.12 247 THR A CA 1
ATOM 1974 C C . THR A 1 247 ? -6.473 -21.349 -19.497 1.00 97.12 247 THR A C 1
ATOM 1976 O O . THR A 1 247 ? -5.585 -21.018 -20.274 1.00 97.12 247 THR A O 1
ATOM 1979 N N . GLU A 1 248 ? -7.453 -22.185 -19.833 1.00 96.81 248 GLU A N 1
ATOM 1980 C CA . GLU A 1 248 ? -7.550 -22.806 -21.162 1.00 96.81 248 GLU A CA 1
ATOM 1981 C C . GLU A 1 248 ? -7.678 -21.759 -22.279 1.00 96.81 248 GLU A C 1
ATOM 1983 O O . GLU A 1 248 ? -6.976 -21.837 -23.286 1.00 96.81 248 GLU A O 1
ATOM 1988 N N . ILE A 1 249 ? -8.500 -20.721 -22.077 1.00 95.94 249 ILE A N 1
ATOM 1989 C CA . ILE A 1 249 ? -8.654 -19.626 -23.049 1.00 95.94 249 ILE A CA 1
ATOM 1990 C C . ILE A 1 249 ? -7.344 -18.839 -23.202 1.00 95.94 249 ILE A C 1
ATOM 1992 O O . ILE A 1 249 ? -6.947 -18.514 -24.320 1.00 95.94 249 ILE A O 1
ATOM 1996 N N . ILE A 1 250 ? -6.657 -18.537 -22.093 1.00 96.94 250 ILE A N 1
ATOM 1997 C CA . ILE A 1 250 ? -5.356 -17.854 -22.121 1.00 96.94 250 ILE A CA 1
ATOM 1998 C C . ILE A 1 250 ? -4.309 -18.718 -22.829 1.00 96.94 250 ILE A C 1
ATOM 2000 O O . ILE A 1 250 ? -3.525 -18.176 -23.601 1.00 96.94 250 ILE A O 1
ATOM 2004 N N . HIS A 1 251 ? -4.300 -20.033 -22.602 1.00 96.25 251 HIS A N 1
ATOM 2005 C CA . HIS A 1 251 ? -3.396 -20.960 -23.288 1.00 96.25 251 HIS A CA 1
ATOM 2006 C C . HIS A 1 251 ? -3.640 -20.968 -24.787 1.00 96.25 251 HIS A C 1
ATOM 2008 O O . HIS A 1 251 ? -2.692 -20.792 -25.542 1.00 96.25 251 HIS A O 1
ATOM 2014 N N . ALA A 1 252 ? -4.899 -21.083 -25.210 1.00 95.56 252 ALA A N 1
ATOM 2015 C CA . ALA A 1 252 ? -5.257 -21.040 -26.622 1.00 95.56 252 ALA A CA 1
ATOM 2016 C C . ALA A 1 252 ? -4.840 -19.711 -27.276 1.00 95.56 252 ALA A C 1
ATOM 2018 O O . ALA A 1 252 ? -4.194 -19.720 -28.321 1.00 95.56 252 ALA A O 1
ATOM 2019 N N . ALA A 1 253 ? -5.141 -18.572 -26.642 1.00 95.38 253 ALA A N 1
ATOM 2020 C CA . ALA A 1 253 ? -4.746 -17.255 -27.147 1.00 95.38 253 ALA A CA 1
ATOM 2021 C C . ALA A 1 253 ? -3.218 -17.110 -27.251 1.00 95.38 253 ALA A C 1
ATOM 2023 O O . ALA A 1 253 ? -2.709 -16.608 -28.252 1.00 95.38 253 ALA A O 1
ATOM 2024 N N . TRP A 1 254 ? -2.491 -17.585 -26.233 1.00 95.19 254 TRP A N 1
ATOM 2025 C CA . TRP A 1 254 ? -1.032 -17.557 -26.191 1.00 95.19 254 TRP A CA 1
ATOM 2026 C C . TRP A 1 254 ? -0.435 -18.427 -27.297 1.00 95.19 254 TRP A C 1
ATOM 2028 O O . TRP A 1 254 ? 0.275 -17.910 -28.147 1.00 95.19 254 TRP A O 1
ATOM 2038 N N . SER A 1 255 ? -0.789 -19.713 -27.362 1.00 92.88 255 SER A N 1
ATOM 2039 C CA . SER A 1 255 ? -0.265 -20.656 -28.357 1.00 92.88 255 SER A CA 1
ATOM 2040 C C . SER A 1 255 ? -0.563 -20.241 -29.799 1.00 92.88 255 SER A C 1
ATOM 2042 O O . SER A 1 255 ? 0.294 -20.405 -30.663 1.00 92.88 255 SER A O 1
ATOM 2044 N N . CYS A 1 256 ? -1.741 -19.671 -30.062 1.00 90.75 256 CYS A N 1
ATOM 2045 C CA . CYS A 1 256 ? -2.104 -19.188 -31.395 1.00 90.75 256 CYS A CA 1
ATOM 2046 C C . CYS A 1 256 ? -1.458 -17.840 -31.758 1.00 90.75 256 CYS A C 1
ATOM 2048 O O . CYS A 1 256 ? -1.518 -17.445 -32.919 1.00 90.75 256 CYS A O 1
ATOM 2050 N N . GLY A 1 257 ? -0.878 -17.109 -30.799 1.00 90.56 257 GLY A N 1
ATOM 2051 C CA . GLY A 1 257 ? -0.321 -15.776 -31.045 1.00 90.56 257 GLY A CA 1
ATOM 2052 C C . GLY A 1 257 ? -1.377 -14.691 -31.306 1.00 90.56 257 GLY A C 1
ATOM 2053 O O . GLY A 1 257 ? -1.032 -13.626 -31.814 1.00 90.56 257 GLY A O 1
ATOM 2054 N N . VAL A 1 258 ? -2.653 -14.940 -30.978 1.00 92.00 258 VAL A N 1
ATOM 2055 C CA . VAL A 1 258 ? -3.788 -14.062 -31.320 1.00 92.00 258 VAL A CA 1
ATOM 2056 C C . VAL A 1 258 ? -4.694 -13.838 -30.113 1.00 92.00 258 VAL A C 1
ATOM 2058 O O . VAL A 1 258 ? -5.123 -14.775 -29.440 1.00 92.00 258 VAL A O 1
ATOM 2061 N N . VAL A 1 259 ? -5.040 -12.573 -29.870 1.00 93.12 259 VAL A N 1
ATOM 2062 C CA . VAL A 1 259 ? -5.975 -12.169 -28.812 1.00 93.12 259 VAL A CA 1
ATOM 2063 C C . VAL A 1 259 ? -7.426 -12.266 -29.317 1.00 93.12 259 VAL A C 1
ATOM 2065 O O . VAL A 1 259 ? -7.713 -11.745 -30.401 1.00 93.12 259 VAL A O 1
ATOM 2068 N N . PRO A 1 260 ? -8.362 -12.864 -28.547 1.00 93.75 260 PRO A N 1
ATOM 2069 C CA . PRO A 1 260 ? -9.774 -12.963 -28.925 1.00 93.75 260 PRO A CA 1
ATOM 2070 C C . PRO A 1 260 ? -10.401 -11.610 -29.282 1.00 93.75 260 PRO A C 1
ATOM 2072 O O . PRO A 1 260 ? -10.202 -10.625 -28.573 1.00 93.75 260 PRO A O 1
ATOM 2075 N N . SER A 1 261 ? -11.221 -11.566 -30.336 1.00 91.62 261 SER A N 1
ATOM 2076 C CA . SER A 1 261 ? -11.875 -10.334 -30.814 1.00 91.62 261 SER A CA 1
ATOM 2077 C C . SER A 1 261 ? -12.747 -9.659 -29.750 1.00 91.62 261 SER A C 1
ATOM 2079 O O . SER A 1 261 ? -12.736 -8.438 -29.635 1.00 91.62 261 SER A O 1
ATOM 2081 N N . GLU A 1 262 ? -13.439 -10.433 -28.912 1.00 91.69 262 GLU A N 1
ATOM 2082 C CA . GLU A 1 262 ? -14.239 -9.896 -27.801 1.00 91.69 262 GLU A CA 1
ATOM 2083 C C . GLU A 1 262 ? -13.394 -9.208 -26.721 1.00 91.69 262 GLU A C 1
ATOM 2085 O O . GLU A 1 262 ? -13.881 -8.327 -26.018 1.00 91.69 262 GLU A O 1
ATOM 2090 N N . TRP A 1 263 ? -12.110 -9.555 -26.589 1.00 92.50 263 TRP A N 1
ATOM 2091 C CA . TRP A 1 263 ? -11.210 -8.863 -25.663 1.00 92.50 263 TRP A CA 1
ATOM 2092 C C . TRP A 1 263 ? -10.725 -7.526 -26.223 1.00 92.50 263 TRP A C 1
ATOM 2094 O O . TRP A 1 263 ? -10.295 -6.675 -25.453 1.00 92.50 263 TRP A O 1
ATOM 2104 N N . LYS A 1 264 ? -10.849 -7.301 -27.536 1.00 92.75 264 LYS A N 1
ATOM 2105 C CA . LYS A 1 264 ? -10.464 -6.048 -28.201 1.00 92.75 264 LYS A CA 1
ATOM 2106 C C . LYS A 1 264 ? -11.529 -4.948 -28.100 1.00 92.75 264 LYS A C 1
ATOM 2108 O O . LYS A 1 264 ? -11.368 -3.895 -28.707 1.00 92.75 264 LYS A O 1
ATOM 2113 N N . LYS A 1 265 ? -12.619 -5.183 -27.361 1.00 93.44 265 LYS A N 1
ATOM 2114 C CA . LYS A 1 265 ? -13.698 -4.217 -27.117 1.00 93.44 265 LYS A CA 1
ATOM 2115 C C . LYS A 1 265 ? -13.668 -3.757 -25.660 1.00 93.44 265 LYS A C 1
ATOM 2117 O O . LYS A 1 265 ? -13.650 -4.579 -24.742 1.00 93.44 265 LYS A O 1
ATOM 2122 N N . ALA A 1 266 ? -13.710 -2.448 -25.435 1.00 93.50 266 ALA A N 1
ATOM 2123 C CA . ALA A 1 266 ? -13.726 -1.866 -24.093 1.00 93.50 266 ALA A CA 1
ATOM 2124 C C . ALA A 1 266 ? -14.643 -0.636 -23.989 1.00 93.50 266 ALA A C 1
ATOM 2126 O O . ALA A 1 266 ? -15.194 -0.162 -24.984 1.00 93.50 266 ALA A O 1
ATOM 2127 N N . CYS A 1 267 ? -14.797 -0.115 -22.768 1.00 92.75 267 CYS A N 1
ATOM 2128 C CA . CYS A 1 267 ? -15.535 1.126 -22.521 1.00 92.75 267 CYS A CA 1
ATOM 2129 C C . CYS A 1 267 ? -14.678 2.167 -21.818 1.00 92.75 267 CYS A C 1
ATOM 2131 O O . CYS A 1 267 ? -14.089 1.886 -20.777 1.00 92.75 267 CYS A O 1
ATOM 2133 N N . THR A 1 268 ? -14.689 3.395 -22.311 1.00 91.44 268 THR A N 1
ATOM 2134 C CA . THR A 1 268 ? -14.017 4.533 -21.693 1.00 91.44 268 THR A CA 1
ATOM 2135 C C . THR A 1 268 ? -14.994 5.336 -20.840 1.00 91.44 268 THR A C 1
ATOM 2137 O O . THR A 1 268 ? -16.011 5.821 -21.332 1.00 91.44 268 THR A O 1
ATOM 2140 N N . ILE A 1 269 ? -14.652 5.532 -19.566 1.00 89.69 269 ILE A N 1
ATOM 2141 C CA . ILE A 1 269 ? -15.340 6.457 -18.657 1.00 89.69 269 ILE A CA 1
ATOM 2142 C C . ILE A 1 269 ? -14.536 7.751 -18.501 1.00 89.69 269 ILE A C 1
ATOM 2144 O O . ILE A 1 269 ? -13.303 7.737 -18.526 1.00 89.69 269 ILE A O 1
ATOM 2148 N N . LEU A 1 270 ? -15.228 8.874 -18.315 1.00 87.94 270 LEU A N 1
ATOM 2149 C CA . LEU A 1 270 ? -14.608 10.185 -18.125 1.00 87.94 270 LEU A CA 1
ATOM 2150 C C . LEU A 1 270 ? -14.596 10.556 -16.640 1.00 87.94 270 LEU A C 1
ATOM 2152 O O . LEU A 1 270 ? -15.646 10.727 -16.025 1.00 87.94 270 LEU A O 1
ATOM 2156 N N . ILE A 1 271 ? -13.406 10.713 -16.060 1.00 86.69 271 ILE A N 1
ATOM 2157 C CA . ILE A 1 271 ? -13.246 11.168 -14.673 1.00 86.69 271 ILE A CA 1
ATOM 2158 C C . ILE A 1 271 ? -12.859 12.641 -14.664 1.00 86.69 271 ILE A C 1
ATOM 2160 O O . ILE A 1 271 ? -11.831 13.017 -15.226 1.00 86.69 271 ILE A O 1
ATOM 2164 N N . HIS A 1 272 ? -13.655 13.477 -14.000 1.00 88.00 272 HIS A N 1
ATOM 2165 C CA . HIS A 1 272 ? -13.350 14.901 -13.858 1.00 88.00 272 HIS A CA 1
ATOM 2166 C C . HIS A 1 272 ? -12.029 15.109 -13.102 1.00 88.00 272 HIS A C 1
ATOM 2168 O O . HIS A 1 272 ? -11.804 14.523 -12.041 1.00 88.00 272 HIS A O 1
ATOM 2174 N N . LYS A 1 273 ? -11.125 15.911 -13.677 1.00 82.00 273 LYS A N 1
ATOM 2175 C CA . LYS A 1 273 ? -9.790 16.185 -13.128 1.00 82.00 273 LYS A CA 1
ATOM 2176 C C . LYS A 1 273 ? -9.769 17.483 -12.323 1.00 82.00 273 LYS A C 1
ATOM 2178 O O . LYS A 1 273 ? -9.316 17.468 -11.182 1.00 82.00 273 LYS A O 1
ATOM 2183 N N . LYS A 1 274 ? -10.144 18.604 -12.949 1.00 80.38 274 LYS A N 1
ATOM 2184 C CA . LYS A 1 274 ? -10.204 19.961 -12.364 1.00 80.38 274 LYS A CA 1
ATOM 2185 C C . LYS A 1 274 ? -10.800 20.954 -13.363 1.00 80.38 274 LYS A C 1
ATOM 2187 O O . LYS A 1 274 ? -10.753 20.686 -14.554 1.00 80.38 274 LYS A O 1
ATOM 2192 N N . GLY A 1 275 ? -11.235 22.124 -12.897 1.00 83.12 275 GLY A N 1
ATOM 2193 C CA . GLY A 1 275 ? -11.784 23.180 -13.757 1.00 83.12 275 GLY A CA 1
ATOM 2194 C C . GLY A 1 275 ? -13.234 22.917 -14.165 1.00 83.12 275 GLY A C 1
ATOM 2195 O O . GLY A 1 275 ? -13.902 22.059 -13.591 1.00 83.12 275 GLY A O 1
ATOM 2196 N N . GLU A 1 276 ? -13.723 23.663 -15.149 1.00 83.19 276 GLU A N 1
ATOM 2197 C CA . GLU A 1 276 ? -15.115 23.594 -15.605 1.00 83.19 276 GLU A CA 1
ATOM 2198 C C . GLU A 1 276 ? -15.472 22.225 -16.197 1.00 83.19 276 GLU A C 1
ATOM 2200 O O . GLU A 1 276 ? -14.724 21.663 -17.001 1.00 83.19 276 GLU A O 1
ATOM 2205 N N . THR A 1 277 ? -16.639 21.701 -15.821 1.00 86.44 277 THR A N 1
ATOM 2206 C CA . THR A 1 277 ? -17.167 20.405 -16.281 1.00 86.44 277 THR A CA 1
ATOM 2207 C C . THR A 1 277 ? -17.677 20.431 -17.722 1.00 86.44 277 THR A C 1
ATOM 2209 O O . THR A 1 277 ? -17.895 19.373 -18.298 1.00 86.44 277 THR A O 1
ATOM 2212 N N . ALA A 1 278 ? -17.834 21.611 -18.328 1.00 85.88 278 ALA A N 1
ATOM 2213 C CA . ALA A 1 278 ? -18.235 21.751 -19.727 1.00 85.88 278 ALA A CA 1
ATOM 2214 C C . ALA A 1 278 ? -17.087 21.480 -20.718 1.00 85.88 278 ALA A C 1
ATOM 2216 O O . ALA A 1 278 ? -17.341 21.192 -21.884 1.00 85.88 278 ALA A O 1
ATOM 2217 N N . ASN A 1 279 ? -15.824 21.560 -20.280 1.00 84.38 279 ASN A N 1
ATOM 2218 C CA . ASN A 1 279 ? -14.664 21.372 -21.151 1.00 84.38 279 ASN A CA 1
ATOM 2219 C C . ASN A 1 279 ? -14.163 19.912 -21.102 1.00 84.38 279 ASN A C 1
ATOM 2221 O O . ASN A 1 279 ? -13.640 19.492 -20.065 1.00 84.38 279 ASN A O 1
ATOM 2225 N N . PRO A 1 280 ? -14.213 19.141 -22.208 1.00 80.31 280 PRO A N 1
ATOM 2226 C CA . PRO A 1 280 ? -13.731 17.757 -22.237 1.00 80.31 280 PRO A CA 1
ATOM 2227 C C . PRO A 1 280 ? -12.249 17.592 -21.861 1.00 80.31 280 PRO A C 1
ATOM 2229 O O . PRO A 1 280 ? -11.869 16.565 -21.302 1.00 80.31 280 PRO A O 1
ATOM 2232 N N . ALA A 1 281 ? -11.405 18.609 -22.086 1.00 80.94 281 ALA A N 1
ATOM 2233 C CA . ALA A 1 281 ? -9.985 18.579 -21.715 1.00 80.94 281 ALA A CA 1
ATOM 2234 C C . ALA A 1 281 ? -9.752 18.517 -20.190 1.00 80.94 281 ALA A C 1
ATOM 2236 O O . ALA A 1 281 ? -8.655 18.176 -19.734 1.00 80.94 281 ALA A O 1
ATOM 2237 N N . ASN A 1 282 ? -10.786 18.828 -19.402 1.00 85.25 282 ASN A N 1
ATOM 2238 C CA . ASN A 1 282 ? -10.784 18.735 -17.946 1.00 85.25 282 ASN A CA 1
ATOM 2239 C C . ASN A 1 282 ? -11.143 17.335 -17.428 1.00 85.25 282 ASN A C 1
ATOM 2241 O O . ASN A 1 282 ? -11.152 17.123 -16.213 1.00 85.25 282 ASN A O 1
ATOM 2245 N N . PHE A 1 283 ? -11.393 16.368 -18.314 1.00 86.44 283 PHE A N 1
ATOM 2246 C CA . PHE A 1 283 ? -11.664 14.978 -17.962 1.00 86.44 283 PHE A CA 1
ATOM 2247 C C . PHE A 1 283 ? -10.493 14.072 -18.334 1.00 86.44 283 PHE A C 1
ATOM 2249 O O . PHE A 1 283 ? -9.768 14.294 -19.303 1.00 86.44 283 PHE A O 1
ATOM 2256 N N . ARG A 1 284 ? -10.303 13.021 -17.540 1.00 83.81 284 ARG A N 1
ATOM 2257 C CA . ARG A 1 284 ? -9.373 11.936 -17.827 1.00 83.81 284 ARG A CA 1
ATOM 2258 C C . ARG A 1 284 ? -10.159 10.735 -18.356 1.00 83.81 284 ARG A C 1
ATOM 2260 O O . ARG A 1 284 ? -10.989 10.217 -17.605 1.00 83.81 284 ARG A O 1
ATOM 2267 N N . PRO A 1 285 ? -9.897 10.272 -19.588 1.00 86.62 285 PRO A N 1
ATOM 2268 C CA . PRO A 1 285 ? -10.464 9.022 -20.070 1.00 86.62 285 PRO A CA 1
ATOM 2269 C C . PRO A 1 285 ? -9.806 7.839 -19.350 1.00 86.62 285 PRO A C 1
ATOM 2271 O O . PRO A 1 285 ? -8.583 7.791 -19.216 1.00 86.62 285 PRO A O 1
ATOM 2274 N N . ILE A 1 286 ? -10.607 6.894 -18.863 1.00 87.06 286 ILE A N 1
ATOM 2275 C CA . ILE A 1 286 ? -10.134 5.615 -18.322 1.00 87.06 286 ILE A CA 1
ATOM 2276 C C . ILE A 1 286 ? -10.874 4.490 -19.027 1.00 87.06 286 ILE A C 1
ATOM 2278 O O . ILE A 1 286 ? -12.097 4.398 -18.936 1.00 87.06 286 ILE A O 1
ATOM 2282 N N . THR A 1 287 ? -10.121 3.617 -19.683 1.00 89.69 287 THR A N 1
ATOM 2283 C CA . THR A 1 287 ? -10.644 2.454 -20.393 1.00 89.69 287 THR A CA 1
ATOM 2284 C C . THR A 1 287 ? -10.831 1.294 -19.417 1.00 89.69 287 THR A C 1
ATOM 2286 O O . THR A 1 287 ? -9.923 0.888 -18.689 1.00 89.69 287 THR A O 1
ATOM 2289 N N . LEU A 1 288 ? -12.046 0.762 -19.370 1.00 91.31 288 LEU A N 1
ATOM 2290 C CA . LEU A 1 288 ? -12.438 -0.405 -18.600 1.00 91.31 288 LEU A CA 1
ATOM 2291 C C . LEU A 1 288 ? -12.485 -1.614 -19.531 1.00 91.31 288 LEU A C 1
ATOM 2293 O O . LEU A 1 288 ? -13.444 -1.812 -20.267 1.00 91.31 288 LEU A O 1
ATOM 2297 N N . GLU A 1 289 ? -11.438 -2.429 -19.466 1.00 92.81 289 GLU A N 1
ATOM 2298 C CA . GLU A 1 289 ? -11.352 -3.701 -20.190 1.00 92.81 289 GLU A CA 1
ATOM 2299 C C . GLU A 1 289 ? -11.991 -4.857 -19.420 1.00 92.81 289 GLU A C 1
ATOM 2301 O O . GLU A 1 289 ? -12.128 -4.803 -18.183 1.00 92.81 289 GLU A O 1
ATOM 2306 N N . SER A 1 290 ? -12.317 -5.923 -20.155 1.00 93.31 290 SER A N 1
ATOM 2307 C CA . SER A 1 290 ? -12.794 -7.186 -19.596 1.00 93.31 290 SER A CA 1
ATOM 2308 C C . SER A 1 290 ? -11.783 -7.768 -18.600 1.00 93.31 290 SER A C 1
ATOM 2310 O O . SER A 1 290 ? -10.562 -7.594 -18.705 1.00 93.31 290 SER A O 1
ATOM 2312 N N . VAL A 1 291 ? -12.288 -8.462 -17.580 1.00 94.00 291 VAL A N 1
ATOM 2313 C CA . VAL A 1 291 ? -11.421 -9.106 -16.581 1.00 94.00 291 VAL A CA 1
ATOM 2314 C C . VAL A 1 291 ? -10.490 -10.157 -17.206 1.00 94.00 291 VAL A C 1
ATOM 2316 O O . VAL A 1 291 ? -9.312 -10.150 -16.837 1.00 94.00 291 VAL A O 1
ATOM 2319 N N . PRO A 1 292 ? -10.944 -11.019 -18.142 1.00 94.62 292 PRO A N 1
ATOM 2320 C CA . PRO A 1 292 ? -10.062 -11.943 -18.852 1.00 94.62 292 PRO A CA 1
ATOM 2321 C C . PRO A 1 292 ? -8.864 -11.254 -19.515 1.00 94.62 292 PRO A C 1
ATOM 2323 O O . PRO A 1 292 ? -7.729 -11.677 -19.282 1.00 94.62 292 PRO A O 1
ATOM 2326 N N . LEU A 1 293 ? -9.091 -10.143 -20.233 1.00 95.00 293 LEU A N 1
ATOM 2327 C CA . LEU A 1 293 ? -8.013 -9.389 -20.873 1.00 95.00 293 LEU A CA 1
ATOM 2328 C C . LEU A 1 293 ? -7.016 -8.851 -19.840 1.00 95.00 293 LEU A C 1
ATOM 2330 O O . LEU A 1 293 ? -5.818 -9.076 -19.972 1.00 95.00 293 LEU A O 1
ATOM 2334 N N . LYS A 1 294 ? -7.493 -8.225 -18.756 1.00 94.12 294 LYS A N 1
ATOM 2335 C CA . LYS A 1 294 ? -6.612 -7.690 -17.700 1.00 94.12 294 LYS A CA 1
ATOM 2336 C C . LYS A 1 294 ? -5.754 -8.764 -17.029 1.00 94.12 294 LYS A C 1
ATOM 2338 O O . LYS A 1 294 ? -4.650 -8.477 -16.555 1.00 94.12 294 LYS A O 1
ATOM 2343 N N . VAL A 1 295 ? -6.276 -9.989 -16.911 1.00 95.75 295 VAL A N 1
ATOM 2344 C CA . VAL A 1 295 ? -5.523 -11.135 -16.381 1.00 95.75 295 VAL A CA 1
ATOM 2345 C C . VAL A 1 295 ? -4.456 -11.566 -17.385 1.00 95.75 295 VAL A C 1
ATOM 2347 O O . VAL A 1 295 ? -3.300 -11.730 -16.988 1.00 95.75 295 VAL A O 1
ATOM 2350 N N . PHE A 1 296 ? -4.815 -11.675 -18.666 1.00 96.25 296 PHE A N 1
ATOM 2351 C CA . PHE A 1 296 ? -3.889 -11.980 -19.756 1.00 96.25 296 PHE A CA 1
ATOM 2352 C C . PHE A 1 296 ? -2.747 -10.950 -19.843 1.00 96.25 296 PHE A C 1
ATOM 2354 O O . PHE A 1 296 ? -1.578 -11.315 -19.690 1.00 96.25 296 PHE A O 1
ATOM 2361 N N . THR A 1 297 ? -3.062 -9.655 -19.958 1.00 96.00 297 THR A N 1
ATOM 2362 C CA . THR A 1 297 ? -2.058 -8.579 -20.059 1.00 96.00 297 THR A CA 1
ATOM 2363 C C . THR A 1 297 ? -1.235 -8.428 -18.783 1.00 96.00 297 THR A C 1
ATOM 2365 O O . THR A 1 297 ? -0.064 -8.058 -18.839 1.00 96.00 297 THR A O 1
ATOM 2368 N N . SER A 1 298 ? -1.779 -8.794 -17.618 1.00 95.88 298 SER A N 1
ATOM 2369 C CA . SER A 1 298 ? -1.002 -8.877 -16.376 1.00 95.88 298 SER A CA 1
ATOM 2370 C C . SER A 1 298 ? 0.029 -10.003 -16.366 1.00 95.88 298 SER A C 1
ATOM 2372 O O . SER A 1 298 ? 1.109 -9.795 -15.808 1.00 95.88 298 SER A O 1
ATOM 2374 N N . CYS A 1 299 ? -0.290 -11.178 -16.919 1.00 96.19 299 CYS A N 1
ATOM 2375 C CA . CYS A 1 299 ? 0.676 -12.275 -17.049 1.00 96.19 299 CYS A CA 1
ATOM 2376 C C . CYS A 1 299 ? 1.784 -11.868 -18.022 1.00 96.19 299 CYS A C 1
ATOM 2378 O O . CYS A 1 299 ? 2.961 -11.911 -17.666 1.00 96.19 299 CYS A O 1
ATOM 2380 N N . LEU A 1 300 ? 1.389 -11.342 -19.185 1.00 95.50 300 LEU A N 1
ATOM 2381 C CA . LEU A 1 300 ? 2.319 -10.862 -20.197 1.00 95.50 300 LEU A CA 1
ATOM 2382 C C . LEU A 1 300 ? 3.252 -9.770 -19.647 1.00 95.50 300 LEU A C 1
ATOM 2384 O O . LEU A 1 300 ? 4.468 -9.922 -19.704 1.00 95.50 300 LEU A O 1
ATOM 2388 N N . ARG A 1 301 ? 2.706 -8.739 -18.982 1.00 95.44 301 ARG A N 1
ATOM 2389 C CA . ARG A 1 301 ? 3.500 -7.691 -18.315 1.00 95.44 301 ARG A CA 1
ATOM 2390 C C . ARG A 1 301 ? 4.510 -8.275 -17.328 1.00 95.44 301 ARG A C 1
ATOM 2392 O O . ARG A 1 301 ? 5.650 -7.823 -17.298 1.00 95.44 301 ARG A O 1
ATOM 2399 N N . ASN A 1 302 ? 4.101 -9.220 -16.478 1.00 94.62 302 ASN A N 1
ATOM 2400 C CA . ASN A 1 302 ? 4.997 -9.772 -15.457 1.00 94.62 302 ASN A CA 1
ATOM 2401 C C . ASN A 1 302 ? 6.193 -10.490 -16.090 1.00 94.62 302 ASN A C 1
ATOM 2403 O O . ASN A 1 302 ? 7.316 -10.260 -15.650 1.00 94.62 302 ASN A O 1
ATOM 2407 N N . ARG A 1 303 ? 5.949 -11.304 -17.123 1.00 94.50 303 ARG A N 1
ATOM 2408 C CA . ARG A 1 303 ? 6.993 -12.038 -17.849 1.00 94.50 303 ARG A CA 1
ATOM 2409 C C . ARG A 1 303 ? 7.915 -11.105 -18.616 1.00 94.50 303 ARG A C 1
ATOM 2411 O O . ARG A 1 303 ? 9.127 -11.198 -18.463 1.00 94.50 303 ARG A O 1
ATOM 2418 N N . THR A 1 304 ? 7.348 -10.148 -19.350 1.00 94.88 304 THR A N 1
ATOM 2419 C CA . THR A 1 304 ? 8.137 -9.144 -20.068 1.00 94.88 304 THR A CA 1
ATOM 2420 C C . THR A 1 304 ? 8.987 -8.320 -19.113 1.00 94.88 304 THR A C 1
ATOM 2422 O O . THR A 1 304 ? 10.177 -8.165 -19.346 1.00 94.88 304 THR A O 1
ATOM 2425 N N . PHE A 1 305 ? 8.432 -7.841 -17.997 1.00 93.88 305 PHE A N 1
ATOM 2426 C CA . PHE A 1 305 ? 9.225 -7.096 -17.019 1.00 93.88 305 PHE A CA 1
ATOM 2427 C C . PHE A 1 305 ? 10.331 -7.953 -16.391 1.00 93.88 305 PHE A C 1
ATOM 2429 O O . PHE A 1 305 ? 11.435 -7.454 -16.201 1.00 93.88 305 PHE A O 1
ATOM 2436 N N . GLN A 1 306 ? 10.047 -9.219 -16.070 1.00 92.38 306 GLN A N 1
ATOM 2437 C CA . GLN A 1 306 ? 11.038 -10.135 -15.507 1.00 92.38 306 GLN A CA 1
ATOM 2438 C C . GLN A 1 306 ? 12.215 -10.335 -16.468 1.00 92.38 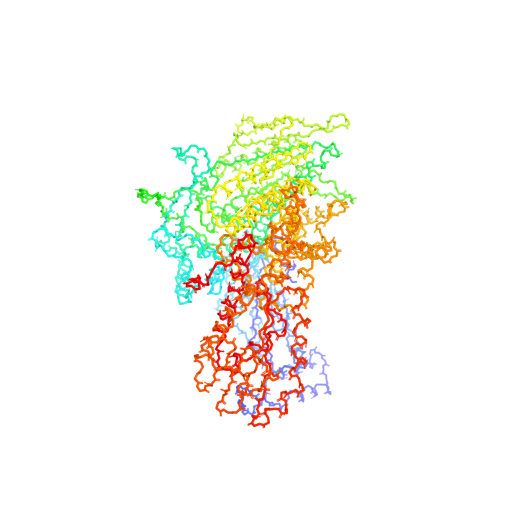306 GLN A C 1
ATOM 2440 O O . GLN A 1 306 ? 13.347 -10.082 -16.071 1.00 92.38 306 GLN A O 1
ATOM 2445 N N . PHE A 1 307 ? 11.937 -10.655 -17.734 1.00 93.25 307 PHE A N 1
ATOM 2446 C CA . PHE A 1 307 ? 12.952 -10.783 -18.782 1.00 93.25 307 PHE A CA 1
ATOM 2447 C C . PHE A 1 307 ? 13.799 -9.510 -18.933 1.00 93.25 307 PHE A C 1
ATOM 2449 O O . PHE A 1 307 ? 15.026 -9.570 -18.954 1.00 93.25 307 PHE A O 1
ATOM 2456 N N . LEU A 1 308 ? 13.157 -8.337 -18.978 1.00 92.44 308 LEU A N 1
ATOM 2457 C CA . LEU A 1 308 ? 13.869 -7.061 -19.095 1.00 92.44 308 LEU A CA 1
ATOM 2458 C C . LEU A 1 308 ? 14.742 -6.757 -17.869 1.00 92.44 308 LEU A C 1
ATOM 2460 O O . LEU A 1 308 ? 15.799 -6.143 -18.002 1.00 92.44 308 LEU A O 1
ATOM 2464 N N . ALA A 1 309 ? 14.287 -7.129 -16.672 1.00 89.25 309 ALA A N 1
ATOM 2465 C CA . ALA A 1 309 ? 15.007 -6.879 -15.429 1.00 89.25 309 ALA A CA 1
ATOM 2466 C C . ALA A 1 309 ? 16.192 -7.837 -15.242 1.00 89.25 309 ALA A C 1
ATOM 2468 O O . ALA A 1 309 ? 17.260 -7.386 -14.839 1.00 89.25 309 ALA A O 1
ATOM 2469 N N . GLU A 1 310 ? 16.017 -9.126 -15.544 1.00 88.12 310 GLU A N 1
ATOM 2470 C CA . GLU A 1 310 ? 17.062 -10.156 -15.432 1.00 88.12 310 GLU A CA 1
ATOM 2471 C C . GLU A 1 310 ? 18.212 -9.916 -16.416 1.00 88.12 310 GLU A C 1
ATOM 2473 O O . GLU A 1 310 ? 19.367 -10.147 -16.069 1.00 88.12 310 GLU A O 1
ATOM 2478 N N . ASN A 1 311 ? 17.910 -9.363 -17.595 1.00 85.56 311 ASN A N 1
ATOM 2479 C CA . ASN A 1 311 ? 18.899 -9.032 -18.623 1.00 85.56 311 ASN A CA 1
ATOM 2480 C C . ASN A 1 311 ? 19.394 -7.571 -18.568 1.00 85.56 311 ASN A C 1
ATOM 2482 O O . ASN A 1 311 ? 20.114 -7.123 -19.454 1.00 85.56 311 ASN A O 1
ATOM 2486 N N . ASN A 1 312 ? 19.020 -6.790 -17.542 1.00 85.75 312 ASN A N 1
ATOM 2487 C CA . ASN A 1 312 ? 19.364 -5.361 -17.407 1.00 85.75 312 ASN A CA 1
ATOM 2488 C C . ASN A 1 312 ? 18.958 -4.469 -18.603 1.00 85.75 312 ASN A C 1
ATOM 2490 O O . ASN A 1 312 ? 19.492 -3.370 -18.784 1.00 85.75 312 ASN A O 1
ATOM 2494 N N . TYR A 1 313 ? 17.971 -4.890 -19.393 1.00 89.50 313 TYR A N 1
ATOM 2495 C CA . TYR A 1 313 ? 17.472 -4.127 -20.535 1.00 89.50 313 TYR A CA 1
ATOM 2496 C C . TYR A 1 313 ? 16.603 -2.936 -20.139 1.00 89.50 313 TYR A C 1
ATOM 2498 O O . TYR A 1 313 ? 16.388 -2.054 -20.963 1.00 89.50 313 TYR A O 1
ATOM 2506 N N . ILE A 1 314 ? 16.121 -2.860 -18.896 1.00 89.88 314 ILE A N 1
ATOM 2507 C CA . ILE A 1 314 ? 15.336 -1.725 -18.392 1.00 89.88 314 ILE A CA 1
ATOM 2508 C C . ILE A 1 314 ? 16.042 -1.010 -17.233 1.00 89.88 314 ILE A C 1
ATOM 2510 O O . ILE A 1 314 ? 16.417 -1.623 -16.233 1.00 89.88 314 ILE A O 1
ATOM 2514 N N . GLU A 1 315 ? 16.204 0.312 -17.343 1.00 87.38 315 GLU A N 1
ATOM 2515 C CA . GLU A 1 315 ? 16.882 1.121 -16.326 1.00 87.38 315 GLU A CA 1
ATOM 2516 C C . GLU A 1 315 ? 15.948 1.496 -15.167 1.00 87.38 315 GLU A C 1
ATOM 2518 O O . GLU A 1 315 ? 15.095 2.381 -15.273 1.00 87.38 315 GLU A O 1
ATOM 2523 N N . GLN A 1 316 ? 16.168 0.861 -14.018 1.00 86.44 316 GLN A N 1
ATOM 2524 C CA . GLN A 1 316 ? 15.337 1.014 -12.820 1.00 86.44 316 GLN A CA 1
ATOM 2525 C C . GLN A 1 316 ? 15.839 2.103 -11.853 1.00 86.44 316 GLN A C 1
ATOM 2527 O O . GLN A 1 316 ? 15.120 2.492 -10.930 1.00 86.44 316 GLN A O 1
ATOM 2532 N N . ASN A 1 317 ? 17.057 2.625 -12.037 1.00 85.75 317 ASN A N 1
ATOM 2533 C CA . ASN A 1 317 ? 17.612 3.677 -11.180 1.00 85.75 317 ASN A CA 1
ATOM 2534 C C . ASN A 1 317 ? 17.157 5.081 -11.582 1.00 85.75 317 ASN A C 1
ATOM 2536 O O . ASN A 1 317 ? 17.094 5.950 -10.711 1.00 85.75 317 ASN A O 1
ATOM 2540 N N . ILE A 1 318 ? 16.860 5.296 -12.869 1.00 89.56 318 ILE A N 1
ATOM 2541 C CA . ILE A 1 318 ? 16.414 6.587 -13.416 1.00 89.56 318 ILE A CA 1
ATOM 2542 C C . ILE A 1 318 ? 14.893 6.611 -13.588 1.00 89.56 318 ILE A C 1
ATOM 2544 O O . ILE A 1 318 ? 14.264 7.553 -13.108 1.00 89.56 318 ILE A O 1
ATOM 2548 N N . GLN A 1 319 ? 14.296 5.598 -14.237 1.00 91.75 319 GLN A N 1
ATOM 2549 C CA . GLN A 1 319 ? 12.840 5.468 -14.365 1.00 91.75 319 GLN A CA 1
ATOM 2550 C C . GLN A 1 319 ? 12.276 4.676 -13.190 1.00 91.75 319 GLN A C 1
ATOM 2552 O O . GLN A 1 319 ? 12.441 3.458 -13.084 1.00 91.75 319 GLN A O 1
ATOM 2557 N N . LYS A 1 320 ? 11.563 5.380 -12.310 1.00 91.00 320 LYS A N 1
ATOM 2558 C CA . LYS A 1 320 ? 10.933 4.772 -11.128 1.00 91.00 320 LYS A CA 1
ATOM 2559 C C . LYS A 1 320 ? 9.410 4.774 -11.175 1.00 91.00 320 LYS A C 1
ATOM 2561 O O . LYS A 1 320 ? 8.778 4.204 -10.283 1.00 91.00 320 LYS A O 1
ATOM 2566 N N . GLY A 1 321 ? 8.808 5.413 -12.178 1.00 89.88 321 GLY A N 1
ATOM 2567 C CA . GLY A 1 321 ? 7.370 5.328 -12.410 1.00 89.88 321 GLY A CA 1
ATOM 2568 C C . GLY A 1 321 ? 7.002 3.940 -12.909 1.00 89.88 321 GLY A C 1
ATOM 2569 O O . GLY A 1 321 ? 7.705 3.376 -13.734 1.00 89.88 321 GLY A O 1
ATOM 2570 N N . PHE A 1 322 ? 5.920 3.368 -12.383 1.00 88.75 322 PHE A N 1
ATOM 2571 C CA . PHE A 1 322 ? 5.415 2.034 -12.749 1.00 88.75 322 PHE A CA 1
ATOM 2572 C C . PHE A 1 322 ? 6.392 0.855 -12.577 1.00 88.75 322 PHE A C 1
ATOM 2574 O O . PHE A 1 322 ? 6.046 -0.271 -12.933 1.00 88.75 322 PHE A O 1
ATOM 2581 N N . THR A 1 323 ? 7.562 1.068 -11.973 1.00 86.75 323 THR A N 1
ATOM 2582 C CA . THR A 1 323 ? 8.537 0.010 -11.697 1.00 86.75 323 THR A CA 1
ATOM 2583 C C . THR A 1 323 ? 8.128 -0.773 -10.437 1.00 86.75 323 THR A C 1
ATOM 2585 O O . THR A 1 323 ? 7.937 -0.175 -9.370 1.00 86.75 323 THR A O 1
ATOM 2588 N N . PRO A 1 324 ? 7.957 -2.107 -10.510 1.00 84.38 324 PRO A N 1
ATOM 2589 C CA . PRO A 1 324 ? 7.570 -2.932 -9.370 1.00 84.38 324 PRO A CA 1
ATOM 2590 C C . PRO A 1 324 ? 8.518 -2.803 -8.173 1.00 84.38 324 PRO A C 1
ATOM 2592 O O . PRO A 1 324 ? 9.730 -2.729 -8.326 1.00 84.38 324 PRO A O 1
ATOM 2595 N N . LYS A 1 325 ? 7.954 -2.872 -6.959 1.00 80.94 325 LYS A N 1
ATOM 2596 C CA . LYS A 1 325 ? 8.682 -2.927 -5.671 1.00 80.94 325 LYS A CA 1
ATOM 2597 C C . LYS A 1 325 ? 9.565 -1.707 -5.341 1.00 80.94 325 LYS A C 1
ATOM 2599 O O . LYS A 1 325 ? 10.212 -1.728 -4.298 1.00 80.94 325 LYS A O 1
ATOM 2604 N N . LEU A 1 326 ? 9.541 -0.638 -6.139 1.00 84.06 326 LEU A N 1
ATOM 2605 C CA . LEU A 1 326 ? 10.266 0.602 -5.855 1.00 84.06 326 LEU A CA 1
ATOM 2606 C C . LEU A 1 326 ? 9.343 1.689 -5.303 1.00 84.06 326 LEU A C 1
ATOM 2608 O O . LEU A 1 326 ? 8.230 1.902 -5.783 1.00 84.06 326 LEU A O 1
ATOM 2612 N N . SER A 1 327 ? 9.837 2.433 -4.315 1.00 86.81 327 SER A N 1
ATOM 2613 C CA . SER A 1 327 ? 9.154 3.625 -3.792 1.00 86.81 327 SER A CA 1
ATOM 2614 C C . SER A 1 327 ? 9.614 4.878 -4.541 1.00 86.81 327 SER A C 1
ATOM 2616 O O . SER A 1 327 ? 10.130 5.821 -3.942 1.00 86.81 327 SER A O 1
ATOM 2618 N N . GLY A 1 328 ? 9.439 4.876 -5.867 1.00 88.38 328 GLY A N 1
ATOM 2619 C CA . GLY A 1 328 ? 10.060 5.838 -6.784 1.00 88.38 328 GLY A CA 1
ATOM 2620 C C . GLY A 1 328 ? 9.841 7.308 -6.442 1.00 88.38 328 GLY A C 1
ATOM 2621 O O . GLY A 1 328 ? 10.781 8.100 -6.451 1.00 88.38 328 GLY A O 1
ATOM 2622 N N . THR A 1 329 ? 8.616 7.662 -6.057 1.00 91.06 329 THR A N 1
ATOM 2623 C CA . THR A 1 329 ? 8.268 9.020 -5.627 1.00 91.06 329 THR A CA 1
ATOM 2624 C C . THR A 1 329 ? 9.062 9.475 -4.407 1.00 91.06 329 THR A C 1
ATOM 2626 O O . THR A 1 329 ? 9.536 10.608 -4.372 1.00 91.06 329 THR A O 1
ATOM 2629 N N . LEU A 1 330 ? 9.232 8.603 -3.407 1.00 90.69 330 LEU A N 1
ATOM 2630 C CA . LEU A 1 330 ? 9.962 8.921 -2.177 1.00 90.69 330 LEU A CA 1
ATOM 2631 C C . LEU A 1 330 ? 11.458 9.024 -2.444 1.00 90.69 330 LEU A C 1
ATOM 2633 O O . LEU A 1 330 ? 12.104 9.959 -1.987 1.00 90.69 330 LEU A O 1
ATOM 2637 N N . GLU A 1 331 ? 11.996 8.103 -3.239 1.00 90.88 331 GLU A N 1
ATOM 2638 C CA . GLU A 1 331 ? 13.405 8.111 -3.609 1.00 90.88 331 GLU A CA 1
ATOM 2639 C C . GLU A 1 331 ? 13.795 9.376 -4.388 1.00 90.88 331 GLU A C 1
ATOM 2641 O O . GLU A 1 331 ? 14.774 10.032 -4.035 1.00 90.88 331 GLU A O 1
ATOM 2646 N N . HIS A 1 332 ? 13.017 9.758 -5.409 1.00 92.06 332 HIS A N 1
ATOM 2647 C CA . HIS A 1 332 ? 13.288 10.959 -6.207 1.00 92.06 332 HIS A CA 1
ATOM 2648 C C . HIS A 1 332 ? 13.114 12.246 -5.410 1.00 92.06 332 HIS A C 1
ATOM 2650 O O . HIS A 1 332 ? 13.974 13.122 -5.473 1.00 92.06 332 HIS A O 1
ATOM 2656 N N . THR A 1 333 ? 12.042 12.364 -4.627 1.00 92.00 333 THR A N 1
ATOM 2657 C CA . THR A 1 333 ? 11.827 13.569 -3.813 1.00 92.00 333 THR A CA 1
ATOM 2658 C C . THR A 1 333 ? 12.867 13.713 -2.705 1.00 92.00 333 THR A C 1
ATOM 2660 O O . THR A 1 333 ? 13.330 14.828 -2.463 1.00 92.00 333 THR A O 1
ATOM 2663 N N . ALA A 1 334 ? 13.300 12.615 -2.077 1.00 89.88 334 ALA A N 1
ATOM 2664 C CA . ALA A 1 334 ? 14.371 12.634 -1.083 1.00 89.88 334 ALA A CA 1
ATOM 2665 C C . ALA A 1 334 ? 15.730 12.999 -1.705 1.00 89.88 334 ALA A C 1
ATOM 2667 O O . ALA A 1 334 ? 16.457 13.823 -1.148 1.00 89.88 334 ALA A O 1
ATOM 2668 N N . GLN A 1 335 ? 16.063 12.441 -2.877 1.00 89.69 335 GLN A N 1
ATOM 2669 C CA . GLN A 1 335 ? 17.290 12.799 -3.597 1.00 89.69 335 GLN A CA 1
ATOM 2670 C C . GLN A 1 335 ? 17.296 14.270 -4.013 1.00 89.69 335 GLN A C 1
ATOM 2672 O O . GLN A 1 335 ? 18.294 14.955 -3.789 1.00 89.69 335 GLN A O 1
ATOM 2677 N N . LEU A 1 336 ? 16.188 14.768 -4.565 1.00 91.69 336 LEU A N 1
ATOM 2678 C CA . LEU A 1 336 ? 16.074 16.162 -4.979 1.00 91.69 336 LEU A CA 1
ATOM 2679 C C . LEU A 1 336 ? 16.191 17.115 -3.778 1.00 91.69 336 LEU A C 1
ATOM 2681 O O . LEU A 1 336 ? 16.959 18.075 -3.837 1.00 91.69 336 LEU A O 1
ATOM 2685 N N . ALA A 1 337 ? 15.529 16.804 -2.656 1.00 90.50 337 ALA A N 1
ATOM 2686 C CA . ALA A 1 337 ? 15.642 17.575 -1.413 1.00 90.50 337 ALA A CA 1
ATOM 2687 C C . ALA A 1 337 ? 17.091 17.636 -0.900 1.00 90.50 337 ALA A C 1
ATOM 2689 O O . ALA A 1 337 ? 17.575 18.702 -0.510 1.00 90.50 337 ALA A O 1
ATOM 2690 N N . HIS A 1 338 ? 17.807 16.507 -0.943 1.00 88.00 338 HIS A N 1
ATOM 2691 C CA . HIS A 1 338 ? 19.218 16.440 -0.550 1.00 88.00 338 HIS A CA 1
ATOM 2692 C C . HIS A 1 338 ? 20.110 17.304 -1.437 1.00 88.00 338 HIS A C 1
ATOM 2694 O O . HIS A 1 338 ? 20.994 17.994 -0.933 1.00 88.00 338 HIS A O 1
ATOM 2700 N N . ILE A 1 339 ? 19.877 17.284 -2.752 1.00 89.31 339 ILE A N 1
ATOM 2701 C CA . ILE A 1 339 ? 20.656 18.061 -3.724 1.00 89.31 339 ILE A CA 1
ATOM 2702 C C . ILE A 1 339 ? 20.438 19.557 -3.520 1.00 89.31 339 ILE A C 1
ATOM 2704 O O . ILE A 1 339 ? 21.423 20.290 -3.437 1.00 89.31 339 ILE A O 1
ATOM 2708 N N . ILE A 1 340 ? 19.187 20.003 -3.365 1.00 91.31 340 ILE A N 1
ATOM 2709 C CA . ILE A 1 340 ? 18.871 21.415 -3.098 1.00 91.31 340 ILE A CA 1
ATOM 2710 C C . ILE A 1 340 ? 19.545 21.876 -1.801 1.00 91.31 340 ILE A C 1
ATOM 2712 O O . ILE A 1 340 ? 20.239 22.897 -1.788 1.00 91.31 340 ILE A O 1
ATOM 2716 N N . ASN A 1 341 ? 19.432 21.092 -0.723 1.00 89.12 341 ASN A N 1
ATOM 2717 C CA . ASN A 1 341 ? 20.055 21.441 0.551 1.00 89.12 341 ASN A CA 1
ATOM 2718 C C . ASN A 1 341 ? 21.596 21.454 0.464 1.00 89.12 341 ASN A C 1
ATOM 2720 O O . ASN A 1 341 ? 22.227 22.401 0.939 1.00 89.12 341 ASN A O 1
ATOM 2724 N N . LYS A 1 342 ? 22.219 20.459 -0.190 1.00 86.00 342 LYS A N 1
ATOM 2725 C CA . LYS A 1 342 ? 23.678 20.424 -0.406 1.00 86.00 342 LYS A CA 1
ATOM 2726 C C . LYS A 1 342 ? 24.151 21.597 -1.266 1.00 86.00 342 LYS A C 1
ATOM 2728 O O . LYS A 1 342 ? 25.177 22.187 -0.932 1.00 86.00 342 LYS A O 1
ATOM 2733 N N . ALA A 1 343 ? 23.432 21.953 -2.330 1.00 88.38 343 ALA A N 1
ATOM 2734 C CA . ALA A 1 343 ? 23.765 23.100 -3.173 1.00 88.38 343 ALA A CA 1
ATOM 2735 C C . ALA A 1 343 ? 23.741 24.407 -2.372 1.00 88.38 343 ALA A C 1
ATOM 2737 O O . ALA A 1 343 ? 24.692 25.187 -2.433 1.00 88.38 343 ALA A O 1
ATOM 2738 N N . ARG A 1 344 ? 22.718 24.592 -1.530 1.00 88.81 344 ARG A N 1
ATOM 2739 C CA . ARG A 1 344 ? 22.590 25.763 -0.660 1.00 88.81 344 ARG A CA 1
ATOM 2740 C C . ARG A 1 344 ? 23.704 25.850 0.384 1.00 88.81 344 ARG A C 1
ATOM 2742 O O . ARG A 1 344 ? 24.329 26.903 0.494 1.00 88.81 344 ARG A O 1
ATOM 2749 N N . VAL A 1 345 ? 23.957 24.768 1.126 1.00 86.56 345 VAL A N 1
ATOM 2750 C CA . VAL A 1 345 ? 24.950 24.734 2.218 1.00 86.56 345 VAL A CA 1
ATOM 2751 C C . VAL A 1 345 ? 26.379 24.820 1.679 1.00 86.56 345 VAL A C 1
ATOM 2753 O O . VAL A 1 345 ? 27.186 25.575 2.210 1.00 86.56 345 VAL A O 1
ATOM 2756 N N . LYS A 1 346 ? 26.694 24.090 0.600 1.00 86.19 346 LYS A N 1
ATOM 2757 C CA . LYS A 1 346 ? 28.033 24.085 -0.017 1.00 86.19 346 LYS A CA 1
ATOM 2758 C C . LYS A 1 346 ? 28.245 25.202 -1.046 1.00 86.19 346 LYS A C 1
ATOM 2760 O O . LYS A 1 346 ? 29.283 25.208 -1.701 1.00 86.19 346 LYS A O 1
ATOM 2765 N N . GLN A 1 347 ? 27.280 26.111 -1.211 1.00 86.12 347 GLN A N 1
ATOM 2766 C CA . GLN A 1 347 ? 27.340 27.242 -2.148 1.00 86.12 347 GLN A CA 1
ATOM 2767 C C . GLN A 1 347 ? 27.680 26.820 -3.583 1.00 86.12 347 GLN A C 1
ATOM 2769 O O . GLN A 1 347 ? 28.530 27.418 -4.246 1.00 86.12 347 GLN A O 1
ATOM 2774 N N . ARG A 1 348 ? 27.031 25.752 -4.053 1.00 87.06 348 ARG A N 1
ATOM 2775 C CA . ARG A 1 348 ? 27.181 25.239 -5.418 1.00 87.06 348 ARG A CA 1
ATOM 2776 C C . ARG A 1 348 ? 26.023 25.715 -6.280 1.00 87.06 348 ARG A C 1
ATOM 2778 O O . ARG A 1 348 ? 24.892 25.798 -5.806 1.00 87.06 348 ARG A O 1
ATOM 2785 N N . SER A 1 349 ? 26.312 25.981 -7.548 1.00 90.56 349 SER A N 1
ATOM 2786 C CA . SER A 1 349 ? 25.269 26.238 -8.533 1.00 90.56 349 SER A CA 1
ATOM 2787 C C . SER A 1 349 ? 24.447 24.974 -8.779 1.00 90.56 349 SER A C 1
ATOM 2789 O O . SER A 1 349 ? 24.992 23.868 -8.824 1.00 90.56 349 SER A O 1
ATOM 2791 N N . LEU A 1 350 ? 23.136 25.145 -8.898 1.00 94.25 350 LEU A N 1
ATOM 2792 C CA . LEU A 1 350 ? 22.168 24.085 -9.136 1.00 94.25 350 LEU A CA 1
ATOM 2793 C C . LEU A 1 350 ? 21.048 24.634 -10.008 1.00 94.25 350 LEU A C 1
ATOM 2795 O O . LEU A 1 350 ? 20.461 25.665 -9.689 1.00 94.25 350 LEU A O 1
ATOM 2799 N N . ILE A 1 351 ? 20.720 23.914 -11.069 1.00 95.44 351 ILE A N 1
ATOM 2800 C CA . ILE A 1 351 ? 19.586 24.208 -11.937 1.00 95.44 351 ILE A CA 1
ATOM 2801 C C . ILE A 1 351 ? 18.728 22.958 -12.014 1.00 95.44 351 ILE A C 1
ATOM 2803 O O . ILE A 1 351 ? 19.243 21.860 -12.230 1.00 95.44 351 ILE A O 1
ATOM 2807 N N . ILE A 1 352 ? 17.428 23.138 -11.819 1.00 96.81 352 ILE A N 1
ATOM 2808 C CA . ILE A 1 352 ? 16.413 22.097 -11.917 1.00 96.81 352 ILE A CA 1
ATOM 2809 C C . ILE A 1 352 ? 15.424 22.528 -12.995 1.00 96.81 352 ILE A C 1
ATOM 2811 O O . ILE A 1 352 ? 14.881 23.630 -12.921 1.00 96.81 352 ILE A O 1
ATOM 2815 N N . THR A 1 353 ? 15.163 21.651 -13.957 1.00 97.19 353 THR A N 1
ATOM 2816 C CA . THR A 1 353 ? 14.124 21.838 -14.974 1.00 97.19 353 THR A CA 1
ATOM 2817 C C . THR A 1 353 ? 13.111 20.713 -14.855 1.00 97.19 353 THR A C 1
ATOM 2819 O O . THR A 1 353 ? 13.461 19.546 -15.016 1.00 97.19 353 THR A O 1
ATOM 2822 N N . LEU A 1 354 ? 11.862 21.058 -14.556 1.00 97.31 354 LEU A N 1
ATOM 2823 C CA . LEU A 1 354 ? 10.734 20.132 -14.562 1.00 97.31 354 LEU A CA 1
ATOM 2824 C C . LEU A 1 354 ? 10.118 20.086 -15.956 1.00 97.31 354 LEU A C 1
ATOM 2826 O O . LEU A 1 354 ? 9.872 21.141 -16.548 1.00 97.31 354 LEU A O 1
ATOM 2830 N N . LEU A 1 355 ? 9.863 18.877 -16.450 1.00 95.56 355 LEU A N 1
ATOM 2831 C CA . LEU A 1 355 ? 9.295 18.623 -17.770 1.00 95.56 355 LEU A CA 1
ATOM 2832 C C . LEU A 1 355 ? 7.924 17.957 -17.649 1.00 95.56 355 LEU A C 1
ATOM 2834 O O . LEU A 1 355 ? 7.744 17.064 -16.824 1.00 95.56 355 LEU A O 1
ATOM 2838 N N . ASP A 1 356 ? 6.993 18.384 -18.503 1.00 93.44 356 ASP A N 1
ATOM 2839 C CA . ASP A 1 356 ? 5.631 17.852 -18.624 1.00 93.44 356 ASP A CA 1
ATOM 2840 C C . ASP A 1 356 ? 5.342 17.557 -20.102 1.00 93.44 356 ASP A C 1
ATOM 2842 O O . ASP A 1 356 ? 5.672 18.348 -20.994 1.00 93.44 356 ASP A O 1
ATOM 2846 N N . LEU A 1 357 ? 4.721 16.409 -20.370 1.00 91.94 357 LEU A N 1
ATOM 2847 C CA . LEU A 1 357 ? 4.326 15.994 -21.714 1.00 91.94 357 LEU A CA 1
ATOM 2848 C C . LEU A 1 357 ? 2.817 16.144 -21.909 1.00 91.94 357 LEU A C 1
ATOM 2850 O O . LEU A 1 357 ? 2.004 15.954 -20.995 1.00 91.94 357 LEU A O 1
ATOM 2854 N N . LYS A 1 358 ? 2.407 16.472 -23.133 1.00 89.12 358 LYS A N 1
ATOM 2855 C CA . LYS A 1 358 ? 0.992 16.519 -23.495 1.00 89.12 358 LYS A CA 1
ATOM 2856 C C . LYS A 1 358 ? 0.488 15.086 -23.640 1.00 89.12 358 LYS A C 1
ATOM 2858 O O . LYS A 1 358 ? 1.053 14.308 -24.380 1.00 89.12 358 LYS A O 1
ATOM 2863 N N . ASN A 1 359 ? -0.567 14.728 -22.902 1.00 84.94 359 ASN A N 1
ATOM 2864 C CA . ASN A 1 359 ? -1.258 13.434 -23.025 1.00 84.94 359 ASN A CA 1
ATOM 2865 C C . ASN A 1 359 ? -0.313 12.222 -23.224 1.00 84.94 359 ASN A C 1
ATOM 2867 O O . ASN A 1 359 ? -0.531 11.416 -24.123 1.00 84.94 359 ASN A O 1
ATOM 2871 N N . ALA A 1 360 ? 0.731 12.092 -22.394 1.00 86.62 360 ALA A N 1
ATOM 2872 C CA . ALA A 1 360 ? 1.880 11.223 -22.676 1.00 86.62 360 ALA A CA 1
ATOM 2873 C C . ALA A 1 360 ? 1.509 9.785 -23.085 1.00 86.62 360 ALA A C 1
ATOM 2875 O O . ALA A 1 360 ? 2.043 9.253 -24.050 1.00 86.62 360 ALA A O 1
ATOM 2876 N N . PHE A 1 361 ? 0.544 9.168 -22.396 1.00 87.94 361 PHE A N 1
ATOM 2877 C CA . PHE A 1 361 ? 0.063 7.821 -22.723 1.00 87.94 361 PHE A CA 1
ATOM 2878 C C . PHE A 1 361 ? -0.682 7.769 -24.065 1.00 87.94 361 PHE A C 1
ATOM 2880 O O . PHE A 1 361 ? -0.545 6.802 -24.807 1.00 87.94 361 PHE A O 1
ATOM 2887 N N . GLY A 1 362 ? -1.482 8.791 -24.372 1.00 85.94 362 GLY A N 1
ATOM 2888 C CA . GLY A 1 362 ? -2.257 8.859 -25.610 1.00 85.94 362 GLY A CA 1
ATOM 2889 C C . GLY A 1 362 ? -1.436 9.239 -26.845 1.00 85.94 362 GLY A C 1
ATOM 2890 O O . GLY A 1 362 ? -1.913 9.042 -27.955 1.00 85.94 362 GLY A O 1
ATOM 2891 N N . GLU A 1 363 ? -0.219 9.763 -26.677 1.00 87.88 363 GLU A N 1
ATOM 2892 C CA . GLU A 1 363 ? 0.641 10.175 -27.795 1.00 87.88 363 GLU A CA 1
ATOM 2893 C C . GLU A 1 363 ? 1.594 9.077 -28.290 1.00 87.88 363 GLU A C 1
ATOM 2895 O O . GLU A 1 363 ? 2.151 9.231 -29.373 1.00 87.88 363 GLU A O 1
ATOM 2900 N N . VAL A 1 364 ? 1.748 7.954 -27.580 1.00 90.25 364 VAL A N 1
ATOM 2901 C CA . VAL A 1 364 ? 2.630 6.852 -28.015 1.00 90.25 364 VAL A CA 1
ATOM 2902 C C . VAL A 1 364 ? 2.131 6.244 -29.330 1.00 90.25 364 VAL A C 1
ATOM 2904 O O . VAL A 1 364 ? 1.032 5.693 -29.388 1.00 90.25 364 VAL A O 1
ATOM 2907 N N . HIS A 1 365 ? 2.933 6.327 -30.390 1.00 90.94 365 HIS A N 1
ATOM 2908 C CA . HIS A 1 365 ? 2.602 5.727 -31.682 1.00 90.94 365 HIS A CA 1
ATOM 2909 C C . HIS A 1 365 ? 2.739 4.194 -31.631 1.00 90.94 365 HIS A C 1
ATOM 2911 O O . HIS A 1 365 ? 3.656 3.678 -30.997 1.00 90.94 365 HIS A O 1
ATOM 2917 N N . HIS A 1 366 ? 1.864 3.438 -32.304 1.00 90.25 366 HIS A N 1
ATOM 2918 C CA . HIS A 1 366 ? 1.935 1.965 -32.282 1.00 90.25 366 HIS A CA 1
ATOM 2919 C C . HIS A 1 366 ? 3.207 1.438 -32.959 1.00 90.25 366 HIS A C 1
ATOM 2921 O O . HIS A 1 366 ? 3.862 0.569 -32.400 1.00 90.25 366 HIS A O 1
ATOM 2927 N N . ASN A 1 367 ? 3.642 2.046 -34.070 1.00 88.75 367 ASN A N 1
ATOM 2928 C CA . ASN A 1 367 ? 4.951 1.764 -34.694 1.00 88.75 367 ASN A CA 1
ATOM 2929 C C . ASN A 1 367 ? 6.128 1.852 -33.708 1.00 88.75 367 ASN A C 1
ATOM 2931 O O . ASN A 1 367 ? 6.981 0.969 -33.707 1.00 88.75 367 ASN A O 1
ATOM 2935 N N . LEU A 1 368 ? 6.131 2.847 -32.811 1.00 90.44 368 LEU A N 1
ATOM 2936 C CA . LEU A 1 368 ? 7.171 2.975 -31.788 1.00 90.44 368 LEU A CA 1
ATOM 2937 C C . LEU A 1 368 ? 7.186 1.762 -30.845 1.00 90.44 368 LEU A C 1
ATOM 2939 O O . LEU A 1 368 ? 8.253 1.317 -30.446 1.00 90.44 368 LEU A O 1
ATOM 2943 N N . ILE A 1 369 ? 6.024 1.185 -30.516 1.00 90.56 369 ILE A N 1
ATOM 2944 C CA . ILE A 1 369 ? 5.942 -0.029 -29.684 1.00 90.56 369 ILE A CA 1
ATOM 2945 C C . ILE A 1 369 ? 6.649 -1.203 -30.379 1.00 90.56 369 ILE A C 1
ATOM 2947 O O . ILE A 1 369 ? 7.393 -1.935 -29.725 1.00 90.56 369 ILE A O 1
ATOM 2951 N N . HIS A 1 370 ? 6.465 -1.359 -31.693 1.00 88.06 370 HIS A N 1
ATOM 2952 C CA . HIS A 1 370 ? 7.136 -2.407 -32.467 1.00 88.06 370 HIS A CA 1
ATOM 2953 C C . HIS A 1 370 ? 8.659 -2.209 -32.501 1.00 88.06 370 HIS A C 1
ATOM 2955 O O . HIS A 1 370 ? 9.400 -3.145 -32.204 1.00 88.06 370 HIS A O 1
ATOM 2961 N N . GLU A 1 371 ? 9.131 -0.991 -32.780 1.00 88.81 371 GLU A N 1
ATOM 2962 C CA . GLU A 1 371 ? 10.568 -0.667 -32.778 1.00 88.81 371 GLU A CA 1
ATOM 2963 C C . GLU A 1 371 ? 11.208 -0.889 -31.400 1.00 88.81 371 GLU A C 1
ATOM 2965 O O . GLU A 1 371 ? 12.316 -1.413 -31.277 1.00 88.81 371 GLU A O 1
ATOM 2970 N N . VAL A 1 372 ? 10.485 -0.538 -30.337 1.00 91.31 372 VAL A N 1
ATOM 2971 C CA . VAL A 1 372 ? 10.925 -0.725 -28.953 1.00 91.31 372 VAL A CA 1
ATOM 2972 C C . VAL A 1 372 ? 11.045 -2.208 -28.600 1.00 91.31 372 VAL A C 1
ATOM 2974 O O . VAL A 1 372 ? 11.935 -2.567 -27.830 1.00 91.31 372 VAL A O 1
ATOM 2977 N N . PHE A 1 373 ? 10.206 -3.086 -29.150 1.00 91.81 373 PHE A N 1
ATOM 2978 C CA . PHE A 1 373 ? 10.360 -4.527 -28.946 1.00 91.81 373 PHE A CA 1
ATOM 2979 C C . PHE A 1 373 ? 11.604 -5.099 -29.609 1.00 91.81 373 PHE A C 1
ATOM 2981 O O . PHE A 1 373 ? 12.254 -5.945 -28.994 1.00 91.81 373 PHE A O 1
ATOM 2988 N N . GLU A 1 374 ? 11.963 -4.618 -30.799 1.00 89.00 374 GLU A N 1
ATOM 2989 C CA . GLU A 1 374 ? 13.240 -4.981 -31.421 1.00 89.00 374 GLU A CA 1
ATOM 2990 C C . GLU A 1 374 ? 14.422 -4.501 -30.578 1.00 89.00 374 GLU A C 1
ATOM 2992 O O . GLU A 1 374 ? 15.324 -5.280 -30.275 1.00 89.00 374 GLU A O 1
ATOM 2997 N N . TYR A 1 375 ? 14.380 -3.245 -30.122 1.00 88.62 375 TYR A N 1
ATOM 2998 C CA . TYR A 1 375 ? 15.444 -2.662 -29.301 1.00 88.62 375 TYR A CA 1
ATOM 2999 C C . TYR A 1 375 ? 15.692 -3.431 -27.993 1.00 88.62 375 TYR A C 1
ATOM 3001 O O . TYR A 1 375 ? 16.823 -3.487 -27.526 1.00 88.62 375 TYR A O 1
ATOM 3009 N N . HIS A 1 376 ? 14.648 -4.008 -27.390 1.00 89.75 376 HIS A N 1
ATOM 3010 C CA . HIS A 1 376 ? 14.749 -4.754 -26.128 1.00 89.75 376 HIS A CA 1
ATOM 3011 C C . HIS A 1 376 ? 14.794 -6.279 -26.314 1.00 89.75 376 HIS A C 1
ATOM 3013 O O . HIS A 1 376 ? 14.545 -7.004 -25.351 1.00 89.75 376 HIS A O 1
ATOM 3019 N N . HIS A 1 377 ? 15.059 -6.767 -27.531 1.00 88.44 377 HIS A N 1
ATOM 3020 C CA . HIS A 1 377 ? 15.211 -8.197 -27.822 1.00 88.44 377 HIS A CA 1
ATOM 3021 C C . HIS A 1 377 ? 13.997 -9.052 -27.410 1.00 88.44 377 HIS A C 1
ATOM 3023 O O . HIS A 1 377 ? 14.130 -10.201 -26.990 1.00 88.44 377 HIS A O 1
ATOM 3029 N N . ILE A 1 378 ? 12.785 -8.498 -27.515 1.00 91.62 378 ILE A N 1
ATOM 3030 C CA . ILE A 1 378 ? 11.559 -9.255 -27.235 1.00 91.62 378 ILE A CA 1
ATOM 3031 C C . ILE A 1 378 ? 11.355 -10.309 -28.341 1.00 91.62 378 ILE A C 1
ATOM 3033 O O . ILE A 1 378 ? 11.522 -9.981 -29.512 1.00 91.62 378 ILE A O 1
ATOM 3037 N N . PRO A 1 379 ? 10.961 -11.558 -28.030 1.00 90.75 379 PRO A N 1
ATOM 3038 C CA . PRO A 1 379 ? 10.716 -12.569 -29.061 1.00 90.75 379 PRO A CA 1
ATOM 3039 C C . PRO A 1 379 ? 9.516 -12.248 -29.961 1.00 90.75 379 PRO A C 1
ATOM 3041 O O . PRO A 1 379 ? 8.498 -11.730 -29.491 1.00 90.75 379 PRO A O 1
ATOM 3044 N N . ASP A 1 380 ? 9.574 -12.669 -31.227 1.00 90.00 380 ASP A N 1
ATOM 3045 C CA . ASP A 1 380 ? 8.529 -12.403 -32.233 1.00 90.00 380 ASP A CA 1
ATOM 3046 C C . ASP A 1 380 ? 7.151 -12.927 -31.833 1.00 90.00 380 ASP A C 1
ATOM 3048 O O . ASP A 1 380 ? 6.139 -12.268 -32.060 1.00 90.00 380 ASP A O 1
ATOM 3052 N N . HIS A 1 381 ? 7.097 -14.074 -31.153 1.00 90.94 381 HIS A N 1
ATOM 3053 C CA . HIS A 1 381 ? 5.846 -14.614 -30.621 1.00 90.94 381 HIS A CA 1
ATOM 3054 C C . HIS A 1 381 ? 5.125 -13.612 -29.700 1.00 90.94 381 HIS A C 1
ATOM 3056 O O . HIS A 1 381 ? 3.919 -13.392 -29.817 1.00 90.94 381 HIS A O 1
ATOM 3062 N N . ILE A 1 382 ? 5.878 -12.945 -28.822 1.00 93.94 382 ILE A N 1
ATOM 3063 C CA . ILE A 1 382 ? 5.346 -11.939 -27.901 1.00 93.94 382 ILE A CA 1
ATOM 3064 C C . ILE A 1 382 ? 4.997 -10.645 -28.640 1.00 93.94 382 ILE A C 1
ATOM 3066 O O . ILE A 1 382 ? 3.952 -10.050 -28.359 1.00 93.94 382 ILE A O 1
ATOM 3070 N N . LYS A 1 383 ? 5.821 -10.236 -29.616 1.00 92.31 383 LYS A N 1
ATOM 3071 C CA . LYS A 1 383 ? 5.504 -9.097 -30.492 1.00 92.31 383 LYS A CA 1
ATOM 3072 C C . LYS A 1 383 ? 4.162 -9.308 -31.183 1.00 92.31 383 LYS A C 1
ATOM 3074 O O . LYS A 1 383 ? 3.331 -8.403 -31.162 1.00 92.31 383 LYS A O 1
ATOM 3079 N N . ASN A 1 384 ? 3.915 -10.499 -31.725 1.00 92.00 384 ASN A N 1
ATOM 3080 C CA . ASN A 1 384 ? 2.678 -10.839 -32.428 1.00 92.00 384 ASN A CA 1
ATOM 3081 C C . ASN A 1 384 ? 1.453 -10.784 -31.505 1.00 92.00 384 ASN A C 1
ATOM 3083 O O . ASN A 1 384 ? 0.440 -10.201 -31.886 1.00 92.00 384 ASN A O 1
ATOM 3087 N N . LEU A 1 385 ? 1.560 -11.282 -30.266 1.00 94.00 385 LEU A N 1
ATOM 3088 C CA . LEU A 1 385 ? 0.477 -11.190 -29.277 1.00 94.00 385 LEU A CA 1
ATOM 3089 C C . LEU A 1 385 ? 0.095 -9.737 -28.964 1.00 94.00 385 LEU A C 1
ATOM 3091 O O . LEU A 1 385 ? -1.089 -9.394 -28.945 1.00 94.00 385 LEU A O 1
ATOM 3095 N N . VAL A 1 386 ? 1.087 -8.871 -28.730 1.00 93.44 386 VAL A N 1
ATOM 3096 C CA . VAL A 1 386 ? 0.831 -7.449 -28.451 1.00 93.44 386 VAL A CA 1
ATOM 3097 C C . VAL A 1 386 ? 0.330 -6.731 -29.701 1.00 93.44 386 VAL A C 1
ATOM 3099 O O . VAL A 1 386 ? -0.610 -5.948 -29.607 1.00 93.44 386 VAL A O 1
ATOM 3102 N N . SER A 1 387 ? 0.885 -7.038 -30.871 1.00 92.00 387 SER A N 1
ATOM 3103 C CA . SER A 1 387 ? 0.403 -6.503 -32.149 1.00 92.00 387 SER A CA 1
ATOM 3104 C C . SER A 1 387 ? -1.074 -6.840 -32.330 1.00 92.00 387 SER A C 1
ATOM 3106 O O . SER A 1 387 ? -1.893 -5.943 -32.493 1.00 92.00 387 SER A O 1
ATOM 3108 N N . SER A 1 388 ? -1.446 -8.111 -32.141 1.00 93.38 388 SER A N 1
ATOM 3109 C CA . SER A 1 388 ? -2.837 -8.561 -32.186 1.00 93.38 388 SER A CA 1
ATOM 3110 C C . SER A 1 388 ? -3.731 -7.848 -31.169 1.00 93.38 388 SER A C 1
ATOM 3112 O O . SER A 1 388 ? -4.920 -7.704 -31.447 1.00 93.38 388 SER A O 1
ATOM 3114 N N . LEU A 1 389 ? -3.229 -7.467 -29.991 1.00 92.62 389 LEU A N 1
ATOM 3115 C CA . LEU A 1 389 ? -4.012 -6.727 -28.996 1.00 92.62 389 LEU A CA 1
ATOM 3116 C C . LEU A 1 389 ? -4.354 -5.313 -29.482 1.00 92.62 389 LEU A C 1
ATOM 3118 O O . LEU A 1 389 ? -5.472 -4.853 -29.267 1.00 92.62 389 LEU A O 1
ATOM 3122 N N . TYR A 1 390 ? -3.397 -4.635 -30.115 1.00 90.75 390 TYR A N 1
ATOM 3123 C CA . TYR A 1 390 ? -3.542 -3.249 -30.561 1.00 90.75 390 TYR A CA 1
ATOM 3124 C C . TYR A 1 390 ? -4.227 -3.124 -31.930 1.00 90.75 390 TYR A C 1
ATOM 3126 O O . TYR A 1 390 ? -4.915 -2.133 -32.175 1.00 90.75 390 TYR A O 1
ATOM 3134 N N . THR A 1 391 ? -4.106 -4.130 -32.802 1.00 90.75 391 THR A N 1
ATOM 3135 C CA . THR A 1 391 ? -4.810 -4.169 -34.090 1.00 90.75 391 THR A CA 1
ATOM 3136 C C . THR A 1 391 ? -6.323 -4.276 -33.886 1.00 90.75 391 THR A C 1
ATOM 3138 O O . THR A 1 391 ? -6.806 -5.233 -33.272 1.00 90.75 391 THR A O 1
ATOM 3141 N N . ASP A 1 392 ? -7.057 -3.310 -34.446 1.00 89.88 392 ASP A N 1
ATOM 3142 C CA . ASP A 1 392 ? -8.521 -3.187 -34.394 1.00 89.88 392 ASP A CA 1
ATOM 3143 C C . ASP A 1 392 ? -9.106 -3.095 -32.976 1.00 89.88 392 ASP A C 1
ATOM 3145 O O . ASP A 1 392 ? -10.249 -3.490 -32.736 1.00 89.88 392 ASP A O 1
ATOM 3149 N N . PHE A 1 393 ? -8.343 -2.563 -32.015 1.00 92.94 393 PHE A N 1
ATOM 3150 C CA . PHE A 1 393 ? -8.875 -2.309 -30.679 1.00 92.94 393 PHE A CA 1
ATOM 3151 C C . PHE A 1 393 ? -9.933 -1.198 -30.718 1.00 92.94 393 PHE A C 1
ATOM 3153 O O . PHE A 1 393 ? -9.694 -0.105 -31.238 1.00 92.94 393 PHE A O 1
ATOM 3160 N N . GLN A 1 394 ? -11.098 -1.459 -30.130 1.00 94.25 394 GLN A N 1
ATOM 3161 C CA . GLN A 1 394 ? -12.257 -0.573 -30.148 1.00 94.25 394 GLN A CA 1
ATOM 3162 C C . GLN A 1 394 ? -12.684 -0.175 -28.735 1.00 94.25 394 GLN A C 1
ATOM 3164 O O . GLN A 1 394 ? -12.761 -1.002 -27.825 1.00 94.25 394 GLN A O 1
ATOM 3169 N N . THR A 1 395 ? -13.042 1.095 -28.554 1.00 93.69 395 THR A N 1
ATOM 3170 C CA . THR A 1 395 ? -13.625 1.594 -27.303 1.00 93.69 395 THR A CA 1
ATOM 3171 C C . THR A 1 395 ? -14.894 2.409 -27.546 1.00 93.69 395 THR A C 1
ATOM 3173 O O . THR A 1 395 ? -14.995 3.127 -28.538 1.00 93.69 395 THR A O 1
ATOM 3176 N N . SER A 1 396 ? -15.871 2.307 -26.645 1.00 93.94 396 SER A N 1
ATOM 3177 C CA . SER A 1 396 ? -17.050 3.185 -26.598 1.00 93.94 396 SER A CA 1
ATOM 3178 C C . SER A 1 396 ? -16.960 4.113 -25.386 1.00 93.94 396 SER A C 1
ATOM 3180 O O . SER A 1 396 ? -16.593 3.677 -24.296 1.00 93.94 396 SER A O 1
ATOM 3182 N N . ILE A 1 397 ? -17.282 5.397 -25.548 1.00 91.06 397 ILE A N 1
ATOM 3183 C CA . ILE A 1 397 ? -17.333 6.347 -24.430 1.00 91.06 397 ILE A CA 1
ATOM 3184 C C . ILE A 1 397 ? -18.707 6.243 -23.771 1.00 91.06 397 ILE A C 1
ATOM 3186 O O . ILE A 1 397 ? -19.727 6.407 -24.440 1.00 91.06 397 ILE A O 1
ATOM 3190 N N . ILE A 1 398 ? -18.727 6.000 -22.458 1.00 88.50 398 ILE A N 1
ATOM 3191 C CA . ILE A 1 398 ? -19.957 5.852 -21.671 1.00 88.50 398 ILE A CA 1
ATOM 3192 C C . ILE A 1 398 ? -20.053 6.964 -20.627 1.00 88.50 398 ILE A C 1
ATOM 3194 O O . ILE A 1 398 ? -19.120 7.215 -19.859 1.00 88.50 398 ILE A O 1
ATOM 3198 N N . THR A 1 399 ? -21.226 7.589 -20.579 1.00 84.25 399 THR A N 1
ATOM 3199 C CA . THR A 1 399 ? -21.664 8.497 -19.513 1.00 84.25 399 THR A CA 1
ATOM 3200 C C . THR A 1 399 ? -22.937 7.949 -18.864 1.00 84.25 399 THR A C 1
ATOM 3202 O O . THR A 1 399 ? -23.472 6.934 -19.305 1.00 84.25 399 THR A O 1
ATOM 3205 N N . GLU A 1 400 ? -23.455 8.612 -17.827 1.00 80.00 400 GLU A N 1
ATOM 3206 C CA . GLU A 1 400 ? -24.740 8.223 -17.222 1.00 80.00 400 GLU A CA 1
ATOM 3207 C C . GLU A 1 400 ? -25.923 8.318 -18.203 1.00 80.00 400 GLU A C 1
ATOM 3209 O O . GLU A 1 400 ? -26.922 7.631 -18.016 1.00 80.00 400 GLU A O 1
ATOM 3214 N N . GLN A 1 401 ? -25.820 9.154 -19.244 1.00 83.44 401 GLN A N 1
ATOM 3215 C CA . GLN A 1 401 ? -26.944 9.508 -20.118 1.00 83.44 401 GLN A CA 1
ATOM 3216 C C . GLN A 1 401 ? -26.825 8.965 -21.547 1.00 83.44 401 GLN A C 1
ATOM 3218 O O . GLN A 1 401 ? -27.838 8.839 -22.230 1.00 83.44 401 GLN A O 1
ATOM 3223 N N . PHE A 1 402 ? -25.617 8.654 -22.027 1.00 85.31 402 PHE A N 1
ATOM 3224 C CA . PHE A 1 402 ? -25.419 8.156 -23.390 1.00 85.31 402 PHE A CA 1
ATOM 3225 C C . PHE A 1 402 ? -24.158 7.293 -23.533 1.00 85.31 402 PHE A C 1
ATOM 3227 O O . PHE A 1 402 ? -23.228 7.373 -22.725 1.00 85.31 402 PHE A O 1
ATOM 3234 N N . SER A 1 403 ? -24.126 6.509 -24.613 1.00 89.06 403 SER A N 1
ATOM 3235 C CA . SER A 1 403 ? -22.956 5.759 -25.077 1.00 89.06 403 SER A CA 1
ATOM 3236 C C . SER A 1 403 ? -22.687 6.068 -26.550 1.00 89.06 403 SER A C 1
ATOM 3238 O O . SER A 1 403 ? -23.625 6.300 -27.315 1.00 89.06 403 SER A O 1
ATOM 3240 N N . THR A 1 404 ? -21.417 6.122 -26.948 1.00 93.25 404 THR A N 1
ATOM 3241 C CA . THR A 1 404 ? -21.042 6.324 -28.356 1.00 93.25 404 THR A CA 1
ATOM 3242 C C . THR A 1 404 ? -21.020 4.998 -29.114 1.00 93.25 404 THR A C 1
ATOM 3244 O O . THR A 1 404 ? -20.903 3.926 -28.513 1.00 93.25 404 THR A O 1
ATOM 3247 N N . SER A 1 405 ? -21.021 5.056 -30.449 1.00 93.62 405 SER A N 1
ATOM 3248 C CA . SER A 1 405 ? -20.566 3.921 -31.258 1.00 93.62 405 SER A CA 1
ATOM 3249 C C . SER A 1 405 ? -19.116 3.554 -30.913 1.00 93.62 405 SER A C 1
ATOM 3251 O O . SER A 1 405 ? -18.380 4.359 -30.330 1.00 93.62 405 SER A O 1
ATOM 3253 N N . PHE A 1 406 ? -18.701 2.338 -31.268 1.00 94.19 406 PHE A N 1
ATOM 3254 C CA . PHE A 1 406 ? -17.315 1.910 -31.101 1.00 94.19 406 PHE A CA 1
ATOM 3255 C C . PHE A 1 406 ? -16.370 2.760 -31.958 1.00 94.19 406 PHE A C 1
ATOM 3257 O O . PHE A 1 406 ? -16.629 3.007 -33.135 1.00 94.19 406 PHE A O 1
ATOM 3264 N N . ILE A 1 407 ? -15.277 3.200 -31.340 1.00 93.19 407 ILE A N 1
ATOM 3265 C CA . ILE A 1 407 ? -14.223 4.017 -31.937 1.00 93.19 407 ILE A CA 1
ATOM 3266 C C . ILE A 1 407 ? -12.947 3.181 -31.948 1.00 93.19 407 ILE A C 1
ATOM 3268 O O . ILE A 1 407 ? -12.522 2.686 -30.901 1.00 93.19 407 ILE A O 1
ATOM 3272 N N . THR A 1 408 ? -12.323 3.041 -33.114 1.00 92.12 408 THR A N 1
ATOM 3273 C CA . THR A 1 408 ? -11.033 2.355 -33.238 1.00 92.12 408 THR A CA 1
ATOM 3274 C C . THR A 1 408 ? -9.913 3.218 -32.658 1.00 92.12 408 THR A C 1
ATOM 3276 O O . THR A 1 408 ? -9.782 4.400 -32.986 1.00 92.12 408 THR A O 1
ATOM 3279 N N . VAL A 1 409 ? -9.091 2.631 -31.791 1.00 89.81 409 VAL A N 1
ATOM 3280 C CA . VAL A 1 409 ? -7.956 3.306 -31.157 1.00 89.81 409 VAL A CA 1
ATOM 3281 C C . VAL A 1 409 ? -6.749 3.243 -32.092 1.00 89.81 409 VAL A C 1
ATOM 3283 O O . VAL A 1 409 ? -6.080 2.222 -32.171 1.00 89.81 409 VAL A O 1
ATOM 3286 N N . GLY A 1 410 ? -6.461 4.341 -32.796 1.00 88.31 410 GLY A N 1
ATOM 3287 C CA . GLY A 1 410 ? -5.335 4.413 -33.741 1.00 88.31 410 GLY A CA 1
ATOM 3288 C C . GLY A 1 410 ? -3.998 4.880 -33.149 1.00 88.31 410 GLY A C 1
ATOM 3289 O O . GLY A 1 410 ? -2.976 4.810 -33.823 1.00 88.31 410 GLY A O 1
ATOM 3290 N N . ARG A 1 411 ? -3.984 5.403 -31.915 1.00 90.00 411 ARG A N 1
ATOM 3291 C CA . ARG A 1 411 ? -2.773 5.931 -31.263 1.00 90.00 411 ARG A CA 1
ATOM 3292 C C . ARG A 1 411 ? -2.889 5.865 -29.742 1.00 90.00 411 ARG A C 1
ATOM 3294 O O . ARG A 1 411 ? -3.986 5.966 -29.193 1.00 90.00 411 ARG A O 1
ATOM 3301 N N . GLY A 1 412 ? -1.746 5.737 -29.076 1.00 89.06 412 GLY A N 1
ATOM 3302 C CA . GLY A 1 412 ? -1.621 5.705 -27.627 1.00 89.06 412 GLY A CA 1
ATOM 3303 C C . GLY A 1 412 ? -1.622 4.292 -27.057 1.00 89.06 412 GLY A C 1
ATOM 3304 O O . GLY A 1 412 ? -2.142 3.348 -27.655 1.00 89.06 412 GLY A O 1
ATOM 3305 N N . VAL A 1 413 ? -1.052 4.158 -25.862 1.00 90.62 413 VAL A N 1
ATOM 3306 C CA . VAL A 1 413 ? -1.203 2.951 -25.048 1.00 90.62 413 VAL A CA 1
ATOM 3307 C C . VAL A 1 413 ? -2.585 2.934 -24.382 1.00 90.62 413 VAL A C 1
ATOM 3309 O O . VAL A 1 413 ? -3.132 3.981 -24.022 1.00 90.62 413 VAL A O 1
ATOM 3312 N N . LEU A 1 414 ? -3.156 1.744 -24.195 1.00 86.94 414 LEU A N 1
ATOM 3313 C CA . LEU A 1 414 ? -4.502 1.564 -23.650 1.00 86.94 414 LEU A CA 1
ATOM 3314 C C . LEU A 1 414 ? -4.552 2.003 -22.173 1.00 86.94 414 LEU A C 1
ATOM 3316 O O . LEU A 1 414 ? -4.043 1.324 -21.279 1.00 86.94 414 LEU A O 1
ATOM 3320 N N . GLN A 1 415 ? -5.121 3.181 -21.895 1.00 84.56 415 GLN A N 1
ATOM 3321 C CA . GLN A 1 415 ? -5.168 3.736 -20.536 1.00 84.56 415 GLN A CA 1
ATOM 3322 C C . GLN A 1 415 ? -6.121 2.938 -19.640 1.00 84.56 415 GLN A C 1
ATOM 3324 O O . GLN A 1 415 ? -7.333 3.055 -19.770 1.00 84.56 415 GLN A O 1
ATOM 3329 N N . GLY A 1 416 ? -5.575 2.194 -18.681 1.00 83.06 416 GLY A N 1
ATOM 3330 C CA . GLY A 1 416 ? -6.344 1.294 -17.812 1.00 83.06 416 GLY A CA 1
ATOM 3331 C C . GLY A 1 416 ? -5.881 -0.158 -17.918 1.00 83.06 416 GLY A C 1
ATOM 3332 O O . GLY A 1 416 ? -6.065 -0.917 -16.960 1.00 83.06 416 GLY A O 1
ATOM 3333 N N . ASP A 1 417 ? -5.202 -0.493 -19.016 1.00 89.81 417 ASP A N 1
ATOM 3334 C CA . ASP A 1 417 ? -4.563 -1.785 -19.210 1.00 89.81 417 ASP A CA 1
ATOM 3335 C C . ASP A 1 417 ? -3.358 -1.979 -18.275 1.00 89.81 417 ASP A C 1
ATOM 3337 O O . ASP A 1 417 ? -2.653 -1.050 -17.860 1.00 89.81 417 ASP A O 1
ATOM 3341 N N . CYS A 1 418 ? -3.119 -3.243 -17.953 1.00 90.62 418 CYS A N 1
ATOM 3342 C CA . CYS A 1 418 ? -2.053 -3.711 -17.093 1.00 90.62 418 CYS A CA 1
ATOM 3343 C C . CYS A 1 418 ? -0.669 -3.758 -17.762 1.00 90.62 418 CYS A C 1
ATOM 3345 O O . CYS A 1 418 ? 0.312 -3.729 -17.014 1.00 90.62 418 CYS A O 1
ATOM 3347 N N . LEU A 1 419 ? -0.569 -3.853 -19.092 1.00 93.94 419 LEU A N 1
ATOM 3348 C CA . LEU A 1 419 ? 0.683 -3.880 -19.862 1.00 93.94 419 LEU A CA 1
ATOM 3349 C C . LEU A 1 419 ? 1.114 -2.473 -20.308 1.00 93.94 419 LEU A C 1
ATOM 3351 O O . LEU A 1 419 ? 2.309 -2.177 -20.282 1.00 93.94 419 LEU A O 1
ATOM 3355 N N . SER A 1 420 ? 0.167 -1.583 -20.615 1.00 93.75 420 SER A N 1
ATOM 3356 C CA . SER A 1 420 ? 0.422 -0.202 -21.069 1.00 93.75 420 SER A CA 1
ATOM 3357 C C . SER A 1 420 ? 1.518 0.574 -20.316 1.00 93.75 420 SER A C 1
ATOM 3359 O O . SER A 1 420 ? 2.365 1.175 -20.980 1.00 93.75 420 SER A O 1
ATOM 3361 N N . PRO A 1 421 ? 1.587 0.575 -18.965 1.00 94.44 421 PRO A N 1
ATOM 3362 C CA . PRO A 1 421 ? 2.646 1.297 -18.257 1.00 94.44 421 PRO A CA 1
ATOM 3363 C C . PRO A 1 421 ? 4.055 0.752 -18.532 1.00 94.44 421 PRO A C 1
ATOM 3365 O O . PRO A 1 421 ? 5.018 1.515 -18.531 1.00 94.44 421 PRO A O 1
ATOM 3368 N N . LEU A 1 422 ? 4.183 -0.557 -18.781 1.00 94.94 422 LEU A N 1
ATOM 3369 C CA . LEU A 1 422 ? 5.460 -1.171 -19.137 1.00 94.94 422 LEU A CA 1
ATOM 3370 C C . LEU A 1 422 ? 5.886 -0.752 -20.545 1.00 94.94 422 LEU A C 1
ATOM 3372 O O . LEU A 1 422 ? 7.027 -0.344 -20.716 1.00 94.94 422 LEU A O 1
ATOM 3376 N N . LEU A 1 423 ? 4.973 -0.779 -21.521 1.00 94.31 423 LEU A N 1
ATOM 3377 C CA . LEU A 1 423 ? 5.257 -0.348 -22.900 1.00 94.31 423 LEU A CA 1
ATOM 3378 C C . LEU A 1 423 ? 5.695 1.117 -22.956 1.00 94.31 423 LEU A C 1
ATOM 3380 O O . LEU A 1 423 ? 6.650 1.470 -23.651 1.00 94.31 423 LEU A O 1
ATOM 3384 N N . PHE A 1 424 ? 5.039 1.961 -22.159 1.00 94.06 424 PHE A N 1
ATOM 3385 C CA . PHE A 1 424 ? 5.440 3.350 -21.982 1.00 94.06 424 PHE A CA 1
ATOM 3386 C C . PHE A 1 424 ? 6.867 3.453 -21.422 1.00 94.06 424 PHE A C 1
ATOM 3388 O O . PHE A 1 424 ? 7.712 4.137 -21.997 1.00 94.06 424 PHE A O 1
ATOM 3395 N N . ASN A 1 425 ? 7.178 2.720 -20.349 1.00 94.12 425 ASN A N 1
ATOM 3396 C CA . ASN A 1 425 ? 8.524 2.714 -19.776 1.00 94.12 425 ASN A CA 1
ATOM 3397 C C . ASN A 1 425 ? 9.588 2.174 -20.741 1.00 94.12 425 ASN A C 1
ATOM 3399 O O . ASN A 1 425 ? 10.678 2.736 -20.785 1.00 94.12 425 ASN A O 1
ATOM 3403 N N . MET A 1 426 ? 9.291 1.130 -21.518 1.00 94.25 426 MET A N 1
ATOM 3404 C CA . MET A 1 426 ? 10.199 0.603 -22.542 1.00 94.25 426 MET A CA 1
ATOM 3405 C C . MET A 1 426 ? 10.479 1.656 -23.619 1.00 94.25 426 MET A C 1
ATOM 3407 O O . MET A 1 426 ? 11.626 1.836 -24.019 1.00 94.25 426 MET A O 1
ATOM 3411 N N . SER A 1 427 ? 9.462 2.423 -24.020 1.00 93.06 427 SER A N 1
ATOM 3412 C CA . SER A 1 427 ? 9.639 3.531 -24.965 1.00 93.06 427 SER A CA 1
ATOM 3413 C C . SER A 1 427 ? 10.613 4.574 -24.409 1.00 93.06 427 SER A C 1
ATOM 3415 O O . SER A 1 427 ? 11.609 4.897 -25.055 1.00 93.06 427 SER A O 1
ATOM 3417 N N . PHE A 1 428 ? 10.405 5.024 -23.165 1.00 92.12 428 PHE A N 1
ATOM 3418 C CA . PHE A 1 428 ? 11.315 5.958 -22.482 1.00 92.12 428 PHE A CA 1
ATOM 3419 C C . PHE A 1 428 ? 12.712 5.389 -22.233 1.00 92.12 428 PHE A C 1
ATOM 3421 O O . PHE A 1 428 ? 13.685 6.142 -22.185 1.00 92.12 428 PHE A O 1
ATOM 3428 N N . ASN A 1 429 ? 12.834 4.074 -22.073 1.00 93.25 429 ASN A N 1
ATOM 3429 C CA . ASN A 1 429 ? 14.113 3.437 -21.804 1.00 93.25 429 ASN A CA 1
ATOM 3430 C C . ASN A 1 429 ? 15.115 3.658 -22.949 1.00 93.25 429 ASN A C 1
ATOM 3432 O O . ASN A 1 429 ? 16.292 3.868 -22.675 1.00 93.25 429 ASN A O 1
ATOM 3436 N N . THR A 1 430 ? 14.650 3.745 -24.202 1.00 91.44 430 THR A N 1
ATOM 3437 C CA . THR A 1 430 ? 15.503 4.083 -25.361 1.00 91.44 430 THR A CA 1
ATOM 3438 C C . THR A 1 430 ? 16.231 5.423 -25.180 1.00 91.44 430 THR A C 1
ATOM 3440 O O . THR A 1 430 ? 17.432 5.533 -25.431 1.00 91.44 430 THR A O 1
ATOM 3443 N N . PHE A 1 431 ? 15.539 6.437 -24.651 1.00 92.56 431 PHE A N 1
ATOM 3444 C CA . PHE A 1 431 ? 16.131 7.727 -24.301 1.00 92.56 431 PHE A CA 1
ATOM 3445 C C . PHE A 1 431 ? 17.060 7.624 -23.092 1.00 92.56 431 PHE A C 1
ATOM 3447 O O . PHE A 1 431 ? 18.163 8.176 -23.107 1.00 92.56 431 PHE A O 1
ATOM 3454 N N . ILE A 1 432 ? 16.630 6.907 -22.051 1.00 91.88 432 ILE A N 1
ATOM 3455 C CA . ILE A 1 432 ? 17.389 6.770 -20.804 1.00 91.88 432 ILE A CA 1
ATOM 3456 C C . ILE A 1 432 ? 18.747 6.101 -21.056 1.00 91.88 432 ILE A C 1
ATOM 3458 O O . ILE A 1 432 ? 19.765 6.563 -20.539 1.00 91.88 432 ILE A O 1
ATOM 3462 N N . GLN A 1 433 ? 18.799 5.063 -21.893 1.00 89.50 433 GLN A N 1
ATOM 3463 C CA . GLN A 1 433 ? 20.067 4.431 -22.265 1.00 89.50 433 GLN A CA 1
ATOM 3464 C C . GLN A 1 433 ? 20.970 5.391 -23.051 1.00 89.50 433 GLN A C 1
ATOM 3466 O O . GLN A 1 433 ? 22.183 5.412 -22.842 1.00 89.50 433 GLN A O 1
ATOM 3471 N N . HIS A 1 434 ? 20.395 6.266 -23.880 1.00 88.69 434 HIS A N 1
ATOM 3472 C CA . HIS A 1 434 ? 21.169 7.264 -24.614 1.00 88.69 434 HIS A CA 1
ATOM 3473 C C . HIS A 1 434 ? 21.817 8.315 -23.695 1.00 88.69 434 HIS A C 1
ATOM 3475 O O . HIS A 1 434 ? 23.009 8.606 -23.841 1.00 88.69 434 HIS A O 1
ATOM 3481 N N . ILE A 1 435 ? 21.084 8.853 -22.711 1.00 89.00 435 ILE A N 1
ATOM 3482 C CA . ILE A 1 435 ? 21.639 9.827 -21.744 1.00 89.00 435 ILE A CA 1
ATOM 3483 C C . ILE A 1 435 ? 22.629 9.200 -20.751 1.00 89.00 435 ILE A C 1
ATOM 3485 O O . ILE A 1 435 ? 23.411 9.917 -20.131 1.00 89.00 435 ILE A O 1
ATOM 3489 N N . LYS A 1 436 ? 22.648 7.867 -20.631 1.00 85.38 436 LYS A N 1
ATOM 3490 C CA . LYS A 1 436 ? 23.653 7.134 -19.848 1.00 85.38 436 LYS A CA 1
ATOM 3491 C C . LYS A 1 436 ? 24.994 6.960 -20.558 1.00 85.38 436 LYS A C 1
ATOM 3493 O O . LYS A 1 436 ? 25.961 6.571 -19.897 1.00 85.38 436 LYS A O 1
ATOM 3498 N N . SER A 1 437 ? 25.065 7.220 -21.864 1.00 84.31 437 SER A N 1
ATOM 3499 C CA . SER A 1 437 ? 26.334 7.178 -22.595 1.00 84.31 437 SER A CA 1
ATOM 3500 C C . SER A 1 437 ? 27.353 8.148 -21.988 1.00 84.31 437 SER A C 1
ATOM 3502 O O . SER A 1 437 ? 26.992 9.184 -21.422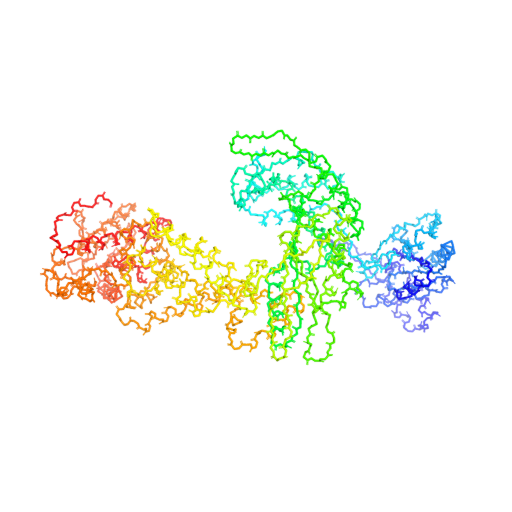 1.00 84.31 437 SER A O 1
ATOM 3504 N N . GLU A 1 438 ? 28.639 7.816 -22.100 1.00 80.00 438 GLU A N 1
ATOM 3505 C CA . GLU A 1 438 ? 29.736 8.527 -21.427 1.00 80.00 438 GLU A CA 1
ATOM 3506 C C . GLU A 1 438 ? 29.718 10.044 -21.677 1.00 80.00 438 GLU A C 1
ATOM 3508 O O . GLU A 1 438 ? 29.914 10.833 -20.753 1.00 80.00 438 GLU A O 1
ATOM 3513 N N . LYS A 1 439 ? 29.346 10.452 -22.896 1.00 83.62 439 LYS A N 1
ATOM 3514 C CA . LYS A 1 439 ? 29.192 11.854 -23.308 1.00 83.62 439 LYS A CA 1
ATOM 3515 C C . LYS A 1 439 ? 28.228 12.657 -22.426 1.00 83.62 439 LYS A C 1
ATOM 3517 O O . LYS A 1 439 ? 28.496 13.817 -22.130 1.00 83.62 439 LYS A O 1
ATOM 3522 N N . TYR A 1 440 ? 27.085 12.078 -22.060 1.00 84.62 440 TYR A N 1
ATOM 3523 C CA . TYR A 1 440 ? 26.037 12.770 -21.297 1.00 84.62 440 TYR A CA 1
ATOM 3524 C C . TYR A 1 440 ? 26.121 12.471 -19.802 1.00 84.62 440 TYR A C 1
ATOM 3526 O O . TYR A 1 440 ? 25.735 13.306 -18.988 1.00 84.62 440 TYR A O 1
ATOM 3534 N N . ARG A 1 441 ? 26.702 11.325 -19.435 1.00 79.38 441 ARG A N 1
ATOM 3535 C CA . ARG A 1 441 ? 26.877 10.884 -18.049 1.00 79.38 441 ARG A CA 1
ATOM 3536 C C . ARG A 1 441 ? 27.759 11.813 -17.217 1.00 79.38 441 ARG A C 1
ATOM 3538 O O . ARG A 1 441 ? 27.645 11.796 -15.999 1.00 79.38 441 ARG A O 1
ATOM 3545 N N . GLN A 1 442 ? 28.621 12.604 -17.854 1.00 81.38 442 GLN A N 1
ATOM 3546 C CA . GLN A 1 442 ? 29.465 13.614 -17.201 1.00 81.38 442 GLN A CA 1
ATOM 3547 C C . GLN A 1 442 ? 28.719 14.927 -16.907 1.00 81.38 442 GLN A C 1
ATOM 3549 O O . GLN A 1 442 ? 29.186 15.736 -16.105 1.00 81.38 442 GLN A O 1
ATOM 3554 N N . LEU A 1 443 ? 27.564 15.145 -17.542 1.00 83.12 443 LEU A N 1
ATOM 3555 C CA . LEU A 1 443 ? 26.709 16.302 -17.291 1.00 83.12 443 LEU A CA 1
ATOM 3556 C C . LEU A 1 443 ? 25.930 16.061 -15.994 1.00 83.12 443 LEU A C 1
ATOM 3558 O O . LEU A 1 443 ? 25.550 14.929 -15.702 1.00 83.12 443 LEU A O 1
ATOM 3562 N N . GLY A 1 444 ? 25.668 17.110 -15.213 1.00 84.25 444 GLY A N 1
ATOM 3563 C CA . GLY A 1 444 ? 24.790 17.019 -14.046 1.00 84.25 444 GLY A CA 1
ATOM 3564 C C . GLY A 1 444 ? 25.368 17.617 -12.769 1.00 84.25 444 GLY A C 1
ATOM 3565 O O . GLY A 1 444 ? 26.355 18.350 -12.765 1.00 84.25 444 GLY A O 1
ATOM 3566 N N . PHE A 1 445 ? 24.724 17.316 -11.644 1.00 83.62 445 PHE A N 1
ATOM 3567 C CA . PHE A 1 445 ? 25.160 17.790 -10.335 1.00 83.62 445 PHE A CA 1
ATOM 3568 C C . PHE A 1 445 ? 26.071 16.768 -9.642 1.00 83.62 445 PHE A C 1
ATOM 3570 O O . PHE A 1 445 ? 25.657 15.656 -9.297 1.00 83.62 445 PHE A O 1
ATOM 3577 N N . TRP A 1 446 ? 27.318 17.170 -9.392 1.00 74.88 446 TRP A N 1
ATOM 3578 C CA . TRP A 1 446 ? 28.336 16.334 -8.759 1.00 74.88 446 TRP A CA 1
ATOM 3579 C C . TRP A 1 446 ? 28.088 16.137 -7.261 1.00 74.88 446 TRP A C 1
ATOM 3581 O O . TRP A 1 446 ? 28.058 17.095 -6.474 1.00 74.88 446 TRP A O 1
ATOM 3591 N N . LYS A 1 447 ? 28.016 14.873 -6.834 1.00 64.06 447 LYS A N 1
ATOM 3592 C CA . LYS A 1 447 ? 28.091 14.512 -5.414 1.00 64.06 447 LYS A CA 1
ATOM 3593 C C . LYS A 1 447 ? 29.539 14.649 -4.943 1.00 64.06 447 LYS A C 1
ATOM 3595 O O . LYS A 1 447 ? 30.440 14.108 -5.566 1.00 64.06 447 LYS A O 1
ATOM 3600 N N . SER A 1 448 ? 29.783 15.354 -3.837 1.00 55.72 448 SER A N 1
ATOM 3601 C CA . SER A 1 448 ? 31.057 15.188 -3.119 1.00 55.72 448 SER A CA 1
ATOM 3602 C C . SER A 1 448 ? 31.035 13.801 -2.469 1.00 55.72 448 SER A C 1
ATOM 3604 O O . SER A 1 448 ? 30.105 13.556 -1.698 1.00 55.72 448 SER A O 1
ATOM 3606 N N . SER A 1 449 ? 31.992 12.916 -2.759 1.00 49.50 449 SER A N 1
ATOM 3607 C CA . SER A 1 449 ? 32.216 11.744 -1.904 1.00 49.50 449 SER A CA 1
ATOM 3608 C C . SER A 1 449 ? 33.043 12.160 -0.685 1.00 49.50 449 SER A C 1
ATOM 3610 O O . SER A 1 449 ? 33.837 13.099 -0.760 1.00 49.50 449 SER A O 1
ATOM 3612 N N . GLU A 1 450 ? 32.818 11.507 0.453 1.00 46.22 450 GLU A N 1
ATOM 3613 C CA . GLU A 1 450 ? 33.600 11.733 1.679 1.00 46.22 450 GLU A CA 1
ATOM 3614 C C . GLU A 1 450 ? 34.989 11.072 1.604 1.00 46.22 450 GLU A C 1
ATOM 3616 O O . GLU A 1 450 ? 35.897 11.492 2.311 1.00 46.22 450 GLU A O 1
ATOM 3621 N N . ASN A 1 451 ? 35.184 10.129 0.670 1.00 44.28 451 ASN A N 1
ATOM 3622 C CA . ASN A 1 451 ? 36.405 9.324 0.527 1.00 44.28 451 ASN A CA 1
ATOM 3623 C C . ASN A 1 451 ? 37.204 9.615 -0.762 1.00 44.28 451 ASN A C 1
ATOM 3625 O O . ASN A 1 451 ? 38.068 8.830 -1.139 1.00 44.28 451 ASN A O 1
ATOM 3629 N N . GLY A 1 452 ? 36.907 10.697 -1.489 1.00 42.31 452 GLY A N 1
ATOM 3630 C CA . GLY A 1 452 ? 37.658 11.086 -2.693 1.00 42.31 452 GLY A CA 1
ATOM 3631 C C . GLY A 1 452 ? 37.418 10.234 -3.951 1.00 42.31 452 GLY A C 1
ATOM 3632 O O . GLY A 1 452 ? 37.967 10.551 -5.001 1.00 42.31 452 GLY A O 1
ATOM 3633 N N . THR A 1 453 ? 36.569 9.201 -3.909 1.00 40.47 453 THR A N 1
ATOM 3634 C CA . THR A 1 453 ? 36.186 8.435 -5.107 1.00 40.47 453 THR A CA 1
ATOM 3635 C C . THR A 1 453 ? 35.209 9.229 -5.993 1.00 40.47 453 THR A C 1
ATOM 3637 O O . THR A 1 453 ? 34.231 9.786 -5.474 1.00 40.47 453 THR A O 1
ATOM 3640 N N . PRO A 1 454 ? 35.432 9.322 -7.317 1.00 47.62 454 PRO A N 1
ATOM 3641 C CA . PRO A 1 454 ? 34.536 10.038 -8.221 1.00 47.62 454 PRO A CA 1
ATOM 3642 C C . PRO A 1 454 ? 33.213 9.275 -8.388 1.00 47.62 454 PRO A C 1
ATOM 3644 O O . PRO A 1 454 ? 33.172 8.164 -8.908 1.00 47.62 454 PRO A O 1
ATOM 3647 N N . LEU A 1 455 ? 32.109 9.879 -7.938 1.00 61.03 455 LEU A N 1
ATOM 3648 C CA . LEU A 1 455 ? 30.752 9.384 -8.187 1.00 61.03 455 LEU A CA 1
ATOM 3649 C C . LEU A 1 455 ? 30.183 10.028 -9.453 1.00 61.03 455 LEU A C 1
ATOM 3651 O O . LEU A 1 455 ? 30.397 11.215 -9.695 1.00 61.03 455 LEU A O 1
ATOM 3655 N N . ASN A 1 456 ? 29.386 9.268 -10.207 1.00 68.00 456 ASN A N 1
ATOM 3656 C CA . ASN A 1 456 ? 28.675 9.794 -11.374 1.00 68.00 456 ASN A CA 1
ATOM 3657 C C . ASN A 1 456 ? 27.724 10.945 -10.974 1.00 68.00 456 ASN A C 1
ATOM 3659 O O . ASN A 1 456 ? 27.009 10.819 -9.966 1.00 68.00 456 ASN A O 1
ATOM 3663 N N . PRO A 1 457 ? 27.685 12.053 -11.736 1.00 75.94 457 PRO A N 1
ATOM 3664 C CA . PRO A 1 457 ? 26.799 13.174 -11.457 1.00 75.94 457 PRO A CA 1
ATOM 3665 C C . PRO A 1 457 ? 25.330 12.806 -11.702 1.00 75.94 457 PRO A C 1
ATOM 3667 O O . PRO A 1 457 ? 24.978 12.030 -12.595 1.00 75.94 457 PRO A O 1
ATOM 3670 N N . LEU A 1 458 ? 24.449 13.377 -10.879 1.00 83.62 458 LEU A N 1
ATOM 3671 C CA . LEU A 1 458 ? 23.005 13.209 -11.024 1.00 83.62 458 LEU A CA 1
ATOM 3672 C C . LEU A 1 458 ? 22.477 14.224 -12.033 1.00 83.62 458 LEU A C 1
ATOM 3674 O O . LEU A 1 458 ? 22.566 15.426 -11.782 1.00 83.62 458 LEU A O 1
ATOM 3678 N N . HIS A 1 459 ? 21.914 13.735 -13.135 1.00 89.06 459 HIS A N 1
ATOM 3679 C CA . HIS A 1 459 ? 21.428 14.582 -14.225 1.00 89.06 459 HIS A CA 1
ATOM 3680 C C . HIS A 1 459 ? 19.945 14.421 -14.546 1.00 89.06 459 HIS A C 1
ATOM 3682 O O . HIS A 1 459 ? 19.329 15.372 -15.022 1.00 89.06 459 HIS A O 1
ATOM 3688 N N . TRP A 1 460 ? 19.355 13.253 -14.276 1.00 93.25 460 TRP A N 1
ATOM 3689 C CA . TRP A 1 460 ? 17.988 12.952 -14.692 1.00 93.25 460 TRP A CA 1
ATOM 3690 C C . TRP A 1 460 ? 17.226 12.137 -13.648 1.00 93.25 460 TRP A C 1
ATOM 3692 O O . TRP A 1 460 ? 17.721 11.123 -13.155 1.00 93.25 460 TRP A O 1
ATOM 3702 N N . PHE A 1 461 ? 15.999 12.561 -13.354 1.00 93.75 461 PHE A N 1
ATOM 3703 C CA . PHE A 1 461 ? 15.019 11.821 -12.564 1.00 93.75 461 PHE A CA 1
ATOM 3704 C C . PHE A 1 461 ? 13.765 11.632 -13.412 1.00 93.75 461 PHE A C 1
ATOM 3706 O O . PHE A 1 461 ? 13.189 12.625 -13.849 1.00 93.75 461 PHE A O 1
ATOM 3713 N N . GLN A 1 462 ? 13.330 10.388 -13.617 1.00 94.25 462 GLN A N 1
ATOM 3714 C CA . GLN A 1 462 ? 12.133 10.084 -14.403 1.00 94.25 462 GLN A CA 1
ATOM 3715 C C . GLN A 1 462 ? 11.101 9.318 -13.567 1.00 94.25 462 GLN A C 1
ATOM 3717 O O . GLN A 1 462 ? 11.382 8.262 -12.997 1.00 94.25 462 GLN A O 1
ATOM 3722 N N . PHE A 1 463 ? 9.879 9.827 -13.498 1.00 93.62 463 PHE A N 1
ATOM 3723 C CA . PHE A 1 463 ? 8.759 9.112 -12.905 1.00 93.62 463 PHE A CA 1
ATOM 3724 C C . PHE A 1 463 ? 7.586 9.123 -13.876 1.00 93.62 463 PHE A C 1
ATOM 3726 O O . PHE A 1 463 ? 6.852 10.100 -13.955 1.00 93.62 463 PHE A O 1
ATOM 3733 N N . ALA A 1 464 ? 7.401 8.017 -14.598 1.00 91.31 464 ALA A N 1
ATOM 3734 C CA . ALA A 1 464 ? 6.444 7.944 -15.695 1.00 91.31 464 ALA A CA 1
ATOM 3735 C C . ALA A 1 464 ? 6.764 9.040 -16.720 1.00 91.31 464 ALA A C 1
ATOM 3737 O O . ALA A 1 464 ? 7.865 9.008 -17.268 1.00 91.31 464 ALA A O 1
ATOM 3738 N N . ASP A 1 465 ? 5.846 9.971 -16.969 1.00 90.56 465 ASP A N 1
ATOM 3739 C CA . ASP A 1 465 ? 5.999 11.142 -17.833 1.00 90.56 465 ASP A CA 1
ATOM 3740 C C . ASP A 1 465 ? 6.662 12.343 -17.139 1.00 90.56 465 ASP A C 1
ATOM 3742 O O . ASP A 1 465 ? 7.348 13.115 -17.807 1.00 90.56 465 ASP A O 1
ATOM 3746 N N . ASP A 1 466 ? 6.534 12.466 -15.814 1.00 92.31 466 ASP A N 1
ATOM 3747 C CA . ASP A 1 466 ? 7.148 13.548 -15.039 1.00 92.31 466 ASP A CA 1
ATOM 3748 C C . ASP A 1 466 ? 8.676 13.384 -14.996 1.00 92.31 466 ASP A C 1
ATOM 3750 O O . ASP A 1 466 ? 9.194 12.371 -14.507 1.00 92.31 466 ASP A O 1
ATOM 3754 N N . ALA A 1 467 ? 9.415 14.404 -15.440 1.00 94.00 467 ALA A N 1
ATOM 3755 C CA . ALA A 1 467 ? 10.876 14.407 -15.372 1.00 94.00 467 ALA A CA 1
ATOM 3756 C C . ALA A 1 467 ? 11.426 15.632 -14.636 1.00 94.00 467 ALA A C 1
ATOM 3758 O O . ALA A 1 467 ? 10.901 16.740 -14.760 1.00 94.00 467 ALA A O 1
ATOM 3759 N N . ALA A 1 468 ? 12.525 15.439 -13.905 1.00 96.00 468 ALA A N 1
ATOM 3760 C CA . ALA A 1 468 ? 13.340 16.519 -13.361 1.00 96.00 468 ALA A CA 1
ATOM 3761 C C . ALA A 1 468 ? 14.784 16.389 -13.866 1.00 96.00 468 ALA A C 1
ATOM 3763 O O . ALA A 1 468 ? 15.470 15.402 -13.593 1.00 96.00 468 ALA A O 1
ATOM 3764 N N . VAL A 1 469 ? 15.246 17.408 -14.587 1.00 95.75 469 VAL A N 1
ATOM 3765 C CA . VAL A 1 469 ? 16.605 17.513 -15.132 1.00 95.75 469 VAL A CA 1
ATOM 3766 C C . VAL A 1 469 ? 17.438 18.384 -14.211 1.00 95.75 469 VAL A C 1
ATOM 3768 O O . VAL A 1 469 ? 17.022 19.491 -13.870 1.00 95.75 469 VAL A O 1
ATOM 3771 N N . VAL A 1 470 ? 18.611 17.906 -13.810 1.00 94.56 470 VAL A N 1
ATOM 3772 C CA . VAL A 1 470 ? 19.437 18.565 -12.794 1.00 94.56 470 VAL A CA 1
ATOM 3773 C C . VAL A 1 470 ? 20.855 18.795 -13.306 1.00 94.56 470 VAL A C 1
ATOM 3775 O O . VAL A 1 470 ? 21.480 17.888 -13.837 1.00 94.56 470 VAL A O 1
ATOM 3778 N N . SER A 1 471 ? 21.394 20.000 -13.134 1.00 93.69 471 SER A N 1
ATOM 3779 C CA . SER A 1 471 ? 22.775 20.317 -13.527 1.00 93.69 471 SER A CA 1
ATOM 3780 C C . SER A 1 471 ? 23.413 21.390 -12.647 1.00 93.69 471 SER A C 1
ATOM 3782 O O . SER A 1 471 ? 22.730 22.062 -11.871 1.00 93.69 471 SER A O 1
ATOM 3784 N N . GLY A 1 472 ? 24.737 21.548 -12.759 1.00 90.00 472 GLY A N 1
ATOM 3785 C CA . GLY A 1 472 ? 25.462 22.660 -12.136 1.00 90.00 472 GLY A CA 1
ATOM 3786 C C . GLY A 1 472 ? 25.525 23.913 -13.016 1.00 90.00 472 GLY A C 1
ATOM 3787 O O . GLY A 1 472 ? 25.667 25.019 -12.493 1.00 90.00 472 GLY A O 1
ATOM 3788 N N . GLN A 1 473 ? 25.409 23.749 -14.340 1.00 90.38 473 GLN A N 1
ATOM 3789 C CA . GLN A 1 473 ? 25.510 24.833 -15.322 1.00 90.38 473 GLN A CA 1
ATOM 3790 C C . GLN A 1 473 ? 24.306 24.874 -16.274 1.00 90.38 473 GLN A C 1
ATOM 3792 O O . GLN A 1 473 ? 23.716 23.839 -16.600 1.00 90.38 473 GLN A O 1
ATOM 3797 N N . GLU A 1 474 ? 23.964 26.071 -16.765 1.00 93.38 474 GLU A N 1
ATOM 3798 C CA . GLU A 1 474 ? 22.855 26.263 -17.720 1.00 93.38 474 GLU A CA 1
ATOM 3799 C C . GLU A 1 474 ? 23.141 25.588 -19.058 1.00 93.38 474 GLU A C 1
ATOM 3801 O O . GLU A 1 474 ? 22.258 24.950 -19.622 1.00 93.38 474 GLU A O 1
ATOM 3806 N N . LYS A 1 475 ? 24.398 25.645 -19.519 1.00 93.31 475 LYS A N 1
ATOM 3807 C CA . LYS A 1 475 ? 24.838 24.987 -20.755 1.00 93.31 475 LYS A CA 1
ATOM 3808 C C . LYS A 1 475 ? 24.602 23.475 -20.708 1.00 93.31 475 LYS A C 1
ATOM 3810 O O . LYS A 1 475 ? 24.065 22.914 -21.656 1.00 93.31 475 LYS A O 1
ATOM 3815 N N . GLU A 1 476 ? 24.958 22.830 -19.597 1.00 93.12 476 GLU A N 1
ATOM 3816 C CA . GLU A 1 476 ? 24.741 21.392 -19.388 1.00 93.12 476 GLU A CA 1
ATOM 3817 C C . GLU A 1 476 ? 23.247 21.045 -19.371 1.00 93.12 476 GLU A C 1
ATOM 3819 O O . GLU A 1 476 ? 22.833 20.082 -20.016 1.00 93.12 476 GLU A O 1
ATOM 3824 N N . ASN A 1 477 ? 22.426 21.855 -18.684 1.00 94.56 477 ASN A N 1
ATOM 3825 C CA . ASN A 1 477 ? 20.975 21.659 -18.656 1.00 94.56 477 ASN A CA 1
ATOM 3826 C C . ASN A 1 477 ? 20.390 21.758 -20.069 1.00 94.56 477 ASN A C 1
ATOM 3828 O O . ASN A 1 477 ? 19.681 20.861 -20.515 1.00 94.56 477 ASN A O 1
ATOM 3832 N N . GLN A 1 478 ? 20.757 22.811 -20.805 1.00 96.19 478 GLN A N 1
ATOM 3833 C CA . GLN A 1 478 ? 20.289 23.051 -22.166 1.00 96.19 478 GLN A CA 1
ATOM 3834 C C . GLN A 1 478 ? 20.683 21.913 -23.119 1.00 96.19 478 GLN A C 1
ATOM 3836 O O . GLN A 1 478 ? 19.882 21.523 -23.963 1.00 96.19 478 GLN A O 1
ATOM 3841 N N . MET A 1 479 ? 21.879 21.329 -22.971 1.00 94.25 479 MET A N 1
ATOM 3842 C CA . MET A 1 479 ? 22.293 20.161 -23.761 1.00 94.25 479 MET A CA 1
ATOM 3843 C C . MET A 1 479 ? 21.391 18.942 -23.520 1.00 94.25 479 MET A C 1
ATOM 3845 O O . MET A 1 479 ? 21.020 18.263 -24.481 1.00 94.25 479 MET A O 1
ATOM 3849 N N . LEU A 1 480 ? 21.010 18.683 -22.265 1.00 94.69 480 LEU A N 1
ATOM 3850 C CA . LEU A 1 480 ? 20.082 17.604 -21.912 1.00 94.69 480 LEU A CA 1
ATOM 3851 C C . LEU A 1 480 ? 18.672 17.877 -22.458 1.00 94.69 480 LEU A C 1
ATOM 3853 O O . LEU A 1 480 ? 18.062 16.984 -23.045 1.00 94.69 480 LEU A O 1
ATOM 3857 N N . LEU A 1 481 ? 18.185 19.119 -22.349 1.00 95.56 481 LEU A N 1
ATOM 3858 C CA . LEU A 1 481 ? 16.890 19.535 -22.902 1.00 95.56 481 LEU A CA 1
ATOM 3859 C C . LEU A 1 481 ? 16.837 19.407 -24.427 1.00 95.56 481 LEU A C 1
ATOM 3861 O O . LEU A 1 481 ? 15.851 18.908 -24.970 1.00 95.56 481 LEU A O 1
ATOM 3865 N N . ASN A 1 482 ? 17.907 19.794 -25.124 1.00 94.75 482 ASN A N 1
ATOM 3866 C CA . ASN A 1 482 ? 18.010 19.641 -26.574 1.00 94.75 482 ASN A CA 1
ATOM 3867 C C . ASN A 1 482 ? 17.951 18.160 -26.967 1.00 94.75 482 ASN A C 1
ATOM 3869 O O . ASN A 1 482 ? 17.235 17.791 -27.894 1.00 94.75 482 ASN A O 1
ATOM 3873 N N . ARG A 1 483 ? 18.658 17.289 -26.235 1.00 93.94 483 ARG A N 1
ATOM 3874 C CA . ARG A 1 483 ? 18.650 15.846 -26.509 1.00 93.94 483 ARG A CA 1
ATOM 3875 C C . ARG A 1 483 ? 17.285 15.211 -26.255 1.00 93.94 483 ARG A C 1
ATOM 3877 O O . ARG A 1 483 ? 16.871 14.360 -27.043 1.00 93.94 483 ARG A O 1
ATOM 3884 N N . PHE A 1 484 ? 16.596 15.632 -25.196 1.00 94.88 484 PHE A N 1
ATOM 3885 C CA . PHE A 1 484 ? 15.226 15.207 -24.919 1.00 94.88 484 PHE A CA 1
ATOM 3886 C C . PHE A 1 484 ? 14.262 15.685 -26.007 1.00 94.88 484 PHE A C 1
ATOM 3888 O O . PHE A 1 484 ? 13.478 14.893 -26.509 1.00 94.88 484 PHE A O 1
ATOM 3895 N N . THR A 1 485 ? 14.399 16.935 -26.457 1.00 95.25 485 THR A N 1
ATOM 3896 C CA . THR A 1 485 ? 13.596 17.500 -27.552 1.00 95.25 485 THR A CA 1
ATOM 3897 C C . THR A 1 485 ? 13.743 16.689 -28.840 1.00 95.25 485 THR A C 1
ATOM 3899 O O . THR A 1 485 ? 12.738 16.329 -29.445 1.00 95.25 485 THR A O 1
ATOM 3902 N N . ILE A 1 486 ? 14.975 16.333 -29.226 1.00 94.38 486 ILE A N 1
ATOM 3903 C CA . ILE A 1 486 ? 15.232 15.496 -30.411 1.00 94.38 486 ILE A CA 1
ATOM 3904 C C . ILE A 1 486 ? 14.581 14.117 -30.256 1.00 94.38 486 ILE A C 1
ATOM 3906 O O . ILE A 1 486 ? 13.991 13.604 -31.200 1.00 94.38 486 ILE A O 1
ATOM 3910 N N . TRP A 1 487 ? 14.677 13.507 -29.070 1.00 94.00 487 TRP A N 1
ATOM 3911 C CA . TRP A 1 487 ? 14.040 12.212 -28.832 1.00 94.00 487 TRP A CA 1
ATOM 3912 C C . TRP A 1 487 ? 12.506 12.301 -28.877 1.00 94.00 487 TRP A C 1
ATOM 3914 O O . TRP A 1 487 ? 11.870 11.464 -29.512 1.00 94.00 487 TRP A O 1
ATOM 3924 N N . CYS A 1 488 ? 11.907 13.337 -28.284 1.00 93.50 488 CYS A N 1
ATOM 3925 C CA . CYS A 1 488 ? 10.467 13.574 -28.374 1.00 93.50 488 CYS A CA 1
ATOM 3926 C C . CYS A 1 488 ? 10.014 13.766 -29.825 1.00 93.50 488 CYS A C 1
ATOM 3928 O O . CYS A 1 488 ? 8.978 13.232 -30.195 1.00 93.50 488 CYS A O 1
ATOM 3930 N N . GLN A 1 489 ? 10.800 14.456 -30.657 1.00 92.25 489 GLN A N 1
ATOM 3931 C CA . GLN A 1 489 ? 10.515 14.588 -32.089 1.00 92.25 489 GLN A CA 1
ATOM 3932 C C . GLN A 1 489 ? 10.530 13.230 -32.801 1.00 92.25 489 GLN A C 1
ATOM 3934 O O . GLN A 1 489 ? 9.592 12.938 -33.534 1.00 92.25 489 GLN A O 1
ATOM 3939 N N . SER A 1 490 ? 11.532 12.376 -32.547 1.00 90.62 490 SER A N 1
ATOM 3940 C CA . SER A 1 490 ? 11.567 11.023 -33.132 1.00 90.62 490 SER A CA 1
ATOM 3941 C C . SER A 1 490 ? 10.450 10.111 -32.619 1.00 90.62 490 SER A C 1
ATOM 3943 O O . SER A 1 490 ? 9.958 9.274 -33.361 1.00 90.62 490 SER A O 1
ATOM 3945 N N . ALA A 1 491 ? 10.036 10.280 -31.362 1.00 90.31 491 ALA A N 1
ATOM 3946 C CA . ALA A 1 491 ? 8.940 9.526 -30.755 1.00 90.31 491 ALA A CA 1
ATOM 3947 C C . ALA A 1 491 ? 7.552 10.133 -31.052 1.00 90.31 491 ALA A C 1
ATOM 3949 O O . ALA A 1 491 ? 6.545 9.630 -30.551 1.00 90.31 491 ALA A O 1
ATOM 3950 N N . GLU A 1 492 ? 7.499 11.233 -31.812 1.00 90.94 492 GLU A N 1
ATOM 3951 C CA . GLU A 1 492 ? 6.308 12.049 -32.073 1.00 90.94 492 GLU A CA 1
ATOM 3952 C C . GLU A 1 492 ? 5.546 12.511 -30.812 1.00 90.94 492 GLU A C 1
ATOM 3954 O O . GLU A 1 492 ? 4.324 12.659 -30.833 1.00 90.94 492 GLU A O 1
ATOM 3959 N N . MET A 1 493 ? 6.242 12.749 -29.701 1.00 91.31 493 MET A N 1
ATOM 3960 C CA . MET A 1 493 ? 5.653 13.228 -28.446 1.00 91.31 493 MET A CA 1
ATOM 3961 C C . MET A 1 493 ? 5.800 14.745 -28.295 1.00 91.31 493 MET A C 1
ATOM 3963 O O . MET A 1 493 ? 6.825 15.332 -28.654 1.00 91.31 493 MET A O 1
ATOM 3967 N N . ILE A 1 494 ? 4.799 15.393 -27.699 1.00 92.06 494 ILE A N 1
ATOM 3968 C CA . ILE A 1 494 ? 4.744 16.849 -27.557 1.00 92.06 494 ILE A CA 1
ATOM 3969 C C . ILE A 1 494 ? 5.073 17.264 -26.120 1.00 92.06 494 ILE A C 1
ATOM 3971 O O . ILE A 1 494 ? 4.388 16.910 -25.157 1.00 92.06 494 ILE A O 1
ATOM 3975 N N . ILE A 1 495 ? 6.094 18.110 -25.981 1.00 93.88 495 ILE A N 1
ATOM 3976 C CA . ILE A 1 495 ? 6.449 18.743 -24.707 1.00 93.88 495 ILE A CA 1
ATOM 3977 C C . ILE A 1 495 ? 5.508 19.924 -24.442 1.00 93.88 495 ILE A C 1
ATOM 3979 O O . ILE A 1 495 ? 5.372 20.823 -25.275 1.00 93.88 495 ILE A O 1
ATOM 3983 N N . ARG A 1 496 ? 4.892 19.965 -23.256 1.00 92.62 496 ARG A N 1
ATOM 3984 C CA . ARG A 1 496 ? 4.080 21.103 -22.805 1.00 92.62 496 ARG A CA 1
ATOM 3985 C C . ARG A 1 496 ? 4.920 22.138 -22.078 1.00 92.62 496 ARG A C 1
ATOM 3987 O O . ARG A 1 496 ? 4.987 22.172 -20.850 1.00 92.62 496 ARG A O 1
ATOM 3994 N N . VAL A 1 497 ? 5.531 23.019 -22.862 1.00 92.88 497 VAL A N 1
ATOM 3995 C CA . VAL A 1 497 ? 6.416 24.071 -22.346 1.00 92.88 497 VAL A CA 1
ATOM 3996 C C . VAL A 1 497 ? 5.709 24.981 -21.330 1.00 92.88 497 VAL A C 1
ATOM 3998 O O . VAL A 1 497 ? 6.349 25.412 -20.379 1.00 92.88 497 VAL A O 1
ATOM 4001 N N . ASP A 1 498 ? 4.395 25.201 -21.454 1.00 90.69 498 ASP A N 1
ATOM 4002 C CA . ASP A 1 498 ? 3.581 26.000 -20.522 1.00 90.69 498 ASP A CA 1
ATOM 4003 C C . ASP A 1 498 ? 3.506 25.425 -19.098 1.00 90.69 498 ASP A C 1
ATOM 4005 O O . ASP A 1 498 ? 3.239 26.162 -18.148 1.00 90.69 498 ASP A O 1
ATOM 4009 N N . LYS A 1 499 ? 3.747 24.118 -18.939 1.00 90.75 499 LYS A N 1
ATOM 4010 C CA . LYS A 1 499 ? 3.742 23.431 -17.637 1.00 90.75 499 LYS A CA 1
ATOM 4011 C C . LYS A 1 499 ? 5.113 22.974 -17.174 1.00 90.75 499 LYS A C 1
ATOM 4013 O O . LYS A 1 499 ? 5.248 22.535 -16.033 1.00 90.75 499 LYS A O 1
ATOM 4018 N N . CYS A 1 500 ? 6.118 23.095 -18.032 1.00 95.44 500 CYS A N 1
ATOM 4019 C CA . CYS A 1 500 ? 7.504 22.979 -17.623 1.00 95.44 500 CYS A CA 1
ATOM 4020 C C . CYS A 1 500 ? 7.873 24.157 -16.709 1.00 95.44 500 CYS A C 1
ATOM 4022 O O . CYS A 1 500 ? 7.291 25.239 -16.787 1.00 95.44 500 CYS A O 1
ATOM 4024 N N . SER A 1 501 ? 8.871 23.973 -15.848 1.00 96.38 501 SER A N 1
ATOM 4025 C CA . SER A 1 501 ? 9.353 25.067 -15.000 1.00 96.38 501 SER A CA 1
ATOM 4026 C C . SER A 1 501 ? 10.825 24.913 -14.659 1.00 96.38 501 SER A C 1
ATOM 4028 O O . SER A 1 501 ? 11.310 23.792 -14.522 1.00 96.38 501 SER A O 1
ATOM 4030 N N . THR A 1 502 ? 11.526 26.026 -14.479 1.00 97.19 502 THR A N 1
ATOM 4031 C CA . THR A 1 502 ? 12.941 26.045 -14.093 1.00 97.19 502 THR A CA 1
ATOM 4032 C C . THR A 1 502 ? 13.150 26.710 -12.738 1.00 97.19 502 THR A C 1
ATOM 4034 O O . THR A 1 502 ? 12.502 27.703 -12.399 1.00 97.19 502 THR A O 1
ATOM 4037 N N . PHE A 1 503 ? 14.088 26.170 -11.967 1.00 96.75 503 PHE A N 1
ATOM 4038 C CA . PHE A 1 503 ? 14.488 26.664 -10.656 1.00 96.75 503 PHE A CA 1
ATOM 4039 C C . PHE A 1 503 ? 16.016 26.700 -10.567 1.00 96.75 503 PHE A C 1
ATOM 4041 O O . PHE A 1 503 ? 16.680 25.715 -10.890 1.00 96.75 503 PHE A O 1
ATOM 4048 N N . GLY A 1 504 ? 16.578 27.834 -10.144 1.00 94.56 504 GLY A N 1
ATOM 4049 C CA . GLY A 1 504 ? 18.022 28.058 -10.113 1.00 94.56 504 GLY A CA 1
ATOM 4050 C C . GLY A 1 504 ? 18.530 28.509 -8.749 1.00 94.56 504 GLY A C 1
ATOM 4051 O O . GLY A 1 504 ? 17.963 29.408 -8.130 1.00 94.56 504 GLY A O 1
ATOM 4052 N N . ILE A 1 505 ? 19.653 27.940 -8.320 1.00 94.00 505 ILE A N 1
ATOM 4053 C CA . ILE A 1 505 ? 20.473 28.400 -7.197 1.00 94.00 505 ILE A CA 1
ATOM 4054 C C . ILE A 1 505 ? 21.873 28.689 -7.726 1.00 94.00 505 ILE A C 1
ATOM 4056 O O . ILE A 1 505 ? 22.447 27.880 -8.453 1.00 94.00 505 ILE A O 1
ATOM 4060 N N . ARG A 1 506 ? 22.447 29.829 -7.345 1.00 92.00 506 ARG A N 1
ATOM 4061 C CA . ARG A 1 506 ? 23.843 30.165 -7.649 1.00 92.00 506 ARG A CA 1
ATOM 4062 C C . ARG A 1 506 ? 24.531 30.776 -6.441 1.00 92.00 506 ARG A C 1
ATOM 4064 O O . ARG A 1 506 ? 23.884 31.333 -5.553 1.00 92.00 506 ARG A O 1
ATOM 4071 N N . LYS A 1 507 ? 25.858 30.708 -6.434 1.00 87.12 507 LYS A N 1
ATOM 4072 C CA . LYS A 1 507 ? 26.682 31.418 -5.458 1.00 87.12 507 LYS A CA 1
ATOM 4073 C C . LYS A 1 507 ? 26.735 32.908 -5.804 1.00 87.12 507 LYS A C 1
ATOM 4075 O O . LYS A 1 507 ? 27.042 33.269 -6.937 1.00 87.12 507 LYS A O 1
ATOM 4080 N N . GLN A 1 508 ? 26.488 33.759 -4.814 1.00 85.06 508 GLN A N 1
ATOM 4081 C CA . GLN A 1 508 ? 26.783 35.188 -4.861 1.00 85.06 508 GLN A CA 1
ATOM 4082 C C . GLN A 1 508 ? 27.597 35.545 -3.614 1.00 85.06 508 GLN A C 1
ATOM 4084 O O . GLN A 1 508 ? 27.102 35.461 -2.490 1.00 85.06 508 GLN A O 1
ATOM 4089 N N . LEU A 1 509 ? 28.862 35.927 -3.810 1.00 83.31 509 LEU A N 1
ATOM 4090 C CA . LEU A 1 509 ? 29.817 36.182 -2.724 1.00 83.31 509 LEU A CA 1
ATOM 4091 C C . LEU A 1 509 ? 29.947 34.964 -1.784 1.00 83.31 509 LEU A C 1
ATOM 4093 O O . LEU A 1 509 ? 30.409 33.908 -2.214 1.00 83.31 509 LEU A O 1
ATOM 4097 N N . THR A 1 510 ? 29.532 35.098 -0.521 1.00 79.88 510 THR A N 1
ATOM 4098 C CA . THR A 1 510 ? 29.555 34.059 0.525 1.00 79.88 510 THR A CA 1
ATOM 4099 C C . THR A 1 510 ? 28.168 33.491 0.838 1.00 79.88 510 THR A C 1
ATOM 4101 O O . THR A 1 510 ? 27.995 32.834 1.864 1.00 79.88 510 THR A O 1
ATOM 4104 N N . LYS A 1 511 ? 27.156 33.738 -0.006 1.00 85.69 511 LYS A N 1
ATOM 4105 C CA . LYS A 1 511 ? 25.793 33.218 0.178 1.00 85.69 511 LYS A CA 1
ATOM 4106 C C . LYS A 1 511 ? 25.279 32.551 -1.096 1.00 85.69 511 LYS A C 1
ATOM 4108 O O . LYS A 1 511 ? 25.671 32.888 -2.211 1.00 85.69 511 LYS A O 1
ATOM 4113 N N . SER A 1 512 ? 24.386 31.588 -0.919 1.00 89.25 512 SER A N 1
ATOM 4114 C CA . SER A 1 512 ? 23.594 31.026 -2.014 1.00 89.25 512 SER A CA 1
ATOM 4115 C C . SER A 1 512 ? 22.373 31.913 -2.233 1.00 89.25 512 SER A C 1
ATOM 4117 O O . SER A 1 512 ? 21.768 32.351 -1.255 1.00 89.25 512 SER A O 1
ATOM 4119 N N . ILE A 1 513 ? 22.008 32.172 -3.486 1.00 91.94 513 ILE A N 1
ATOM 4120 C CA . ILE A 1 513 ? 20.790 32.907 -3.846 1.00 91.94 513 ILE A CA 1
ATOM 4121 C C . ILE A 1 513 ? 19.973 32.122 -4.869 1.00 91.94 513 ILE A C 1
ATOM 4123 O O . ILE A 1 513 ? 20.537 31.418 -5.713 1.00 91.94 513 ILE A O 1
ATOM 4127 N N . GLN A 1 514 ? 18.650 32.273 -4.815 1.00 93.75 514 GLN A N 1
ATOM 4128 C CA . GLN A 1 514 ? 17.778 31.855 -5.908 1.00 93.75 514 GLN A CA 1
ATOM 4129 C C . GLN A 1 514 ? 17.933 32.831 -7.081 1.00 93.75 514 GLN A C 1
ATOM 4131 O O . GLN A 1 514 ? 18.068 34.041 -6.887 1.00 93.75 514 GLN A O 1
ATOM 4136 N N . TYR A 1 515 ? 17.918 32.312 -8.302 1.00 94.12 515 TYR A N 1
ATOM 4137 C CA . TYR A 1 515 ? 17.916 33.115 -9.520 1.00 94.12 515 TYR A CA 1
ATOM 4138 C C . TYR A 1 515 ? 17.015 32.470 -10.581 1.00 94.12 515 TYR A C 1
ATOM 4140 O O . TYR A 1 515 ? 16.504 31.372 -10.373 1.00 94.12 515 TYR A O 1
ATOM 4148 N N . LEU A 1 516 ? 16.796 33.169 -11.697 1.00 95.38 516 LEU A N 1
ATOM 4149 C CA . LEU A 1 516 ? 15.884 32.763 -12.770 1.00 95.38 516 LEU A CA 1
ATOM 4150 C C . LEU A 1 516 ? 16.680 32.266 -13.996 1.00 95.38 516 LEU A C 1
ATOM 4152 O O . LEU A 1 516 ? 17.141 33.115 -14.769 1.00 95.38 516 LEU A O 1
ATOM 4156 N N . PRO A 1 517 ? 16.852 30.942 -14.196 1.00 94.00 517 PRO A N 1
ATOM 4157 C CA . PRO A 1 517 ? 17.619 30.404 -15.319 1.00 94.00 517 PRO A CA 1
ATOM 4158 C C . PRO A 1 517 ? 17.003 30.753 -16.676 1.00 94.00 517 PRO A C 1
ATOM 4160 O O . PRO A 1 517 ? 15.783 30.889 -16.793 1.00 94.00 517 PRO A O 1
ATOM 4163 N N . LYS A 1 518 ? 17.834 30.883 -17.716 1.00 94.50 518 LYS A N 1
ATOM 4164 C CA . LYS A 1 518 ? 17.374 31.116 -19.098 1.00 94.50 518 LYS A CA 1
ATOM 4165 C C . LYS A 1 518 ? 17.572 29.857 -19.940 1.00 94.50 518 LYS A C 1
ATOM 4167 O O . LYS A 1 518 ? 18.638 29.654 -20.508 1.00 94.50 518 LYS A O 1
ATOM 4172 N N . LEU A 1 519 ? 16.536 29.025 -20.009 1.00 95.88 519 LEU A N 1
ATOM 4173 C CA . LEU A 1 519 ? 16.538 27.768 -20.761 1.00 95.88 519 LEU A CA 1
ATOM 4174 C C . LEU A 1 519 ? 15.391 27.741 -21.772 1.00 95.88 519 LEU A C 1
ATOM 4176 O O . LEU A 1 519 ? 14.321 28.299 -21.516 1.00 95.88 519 LEU A O 1
ATOM 4180 N N . PHE A 1 520 ? 15.614 27.078 -22.903 1.00 95.81 520 PHE A N 1
ATOM 4181 C CA . PHE A 1 520 ? 14.690 27.061 -24.035 1.00 95.81 520 PHE A CA 1
ATOM 4182 C C . PHE A 1 520 ? 14.326 25.631 -24.441 1.00 95.81 520 PHE A C 1
ATOM 4184 O O . PHE A 1 520 ? 15.179 24.746 -24.461 1.00 95.81 520 PHE A O 1
ATOM 4191 N N . ILE A 1 521 ? 13.066 25.405 -24.803 1.00 94.25 521 ILE A N 1
ATOM 4192 C CA . ILE A 1 521 ? 12.583 24.162 -25.424 1.00 94.25 521 ILE A CA 1
ATOM 4193 C C . ILE A 1 521 ? 11.801 24.573 -26.668 1.00 94.25 521 ILE A C 1
ATOM 4195 O O . ILE A 1 521 ? 10.923 25.427 -26.570 1.00 94.25 521 ILE A O 1
ATOM 4199 N N . ASN A 1 522 ? 12.119 24.004 -27.835 1.00 89.12 522 ASN A N 1
ATOM 4200 C CA . ASN A 1 522 ? 11.513 24.397 -29.119 1.00 89.12 522 ASN A CA 1
ATOM 4201 C C . ASN A 1 522 ? 11.551 25.920 -29.368 1.00 89.12 522 ASN A C 1
ATOM 4203 O O . ASN A 1 522 ? 10.577 26.505 -29.829 1.00 89.12 522 ASN A O 1
ATOM 4207 N N . ASN A 1 523 ? 12.664 26.576 -29.014 1.00 89.69 523 ASN A N 1
ATOM 4208 C CA . ASN A 1 523 ? 12.849 28.036 -29.062 1.00 89.69 523 ASN A CA 1
ATOM 4209 C C . ASN A 1 523 ? 11.904 28.860 -28.162 1.00 89.69 523 ASN A C 1
ATOM 4211 O O . ASN A 1 523 ? 11.959 30.088 -28.175 1.00 89.69 523 ASN A O 1
ATOM 4215 N N . CYS A 1 524 ? 11.088 28.220 -27.325 1.00 93.12 524 CYS A N 1
ATOM 4216 C CA . CYS A 1 524 ? 10.273 28.883 -26.314 1.00 93.12 524 CYS A CA 1
ATOM 4217 C C . CYS A 1 524 ? 11.021 28.927 -24.977 1.00 93.12 524 CYS A C 1
ATOM 4219 O O . CYS A 1 524 ? 11.583 27.921 -24.538 1.00 93.12 524 CYS A O 1
ATOM 4221 N N . LEU A 1 525 ? 11.014 30.085 -24.311 1.00 95.19 525 LEU A N 1
ATOM 4222 C CA . LEU A 1 525 ? 11.558 30.222 -22.959 1.00 95.19 525 LEU A CA 1
ATOM 4223 C C . LEU A 1 525 ? 10.718 29.383 -21.988 1.00 95.19 525 LEU A C 1
ATOM 4225 O O . LEU A 1 525 ? 9.502 29.558 -21.908 1.00 95.19 525 LEU A O 1
ATOM 4229 N N . VAL A 1 526 ? 11.367 28.502 -21.228 1.00 96.00 526 VAL A N 1
ATOM 4230 C CA . VAL A 1 526 ? 10.682 27.697 -20.211 1.00 96.00 526 VAL A CA 1
ATOM 4231 C C . VAL A 1 526 ? 10.242 28.608 -19.054 1.00 96.00 526 VAL A C 1
ATOM 4233 O O . VAL A 1 526 ? 11.048 29.433 -18.608 1.00 96.00 526 VAL A O 1
ATOM 4236 N N . PRO A 1 527 ? 9.005 28.478 -18.530 1.00 96.69 527 PRO A N 1
ATOM 4237 C CA . PRO A 1 527 ? 8.567 29.203 -17.341 1.00 96.69 527 PRO A CA 1
ATOM 4238 C C . PRO A 1 527 ? 9.549 29.052 -16.172 1.00 96.69 527 PRO A C 1
ATOM 4240 O O . PRO A 1 527 ? 10.245 28.045 -16.024 1.00 96.69 527 PRO A O 1
ATOM 4243 N N . ARG A 1 528 ? 9.644 30.081 -15.329 1.00 95.88 528 ARG A N 1
ATOM 4244 C CA . ARG A 1 528 ? 10.645 30.165 -14.255 1.00 95.88 528 ARG A CA 1
ATOM 4245 C C . ARG A 1 528 ? 9.920 30.321 -12.932 1.00 95.88 528 ARG A C 1
ATOM 4247 O O . ARG A 1 528 ? 9.002 31.131 -12.837 1.00 95.88 528 ARG A O 1
ATOM 4254 N N . VAL A 1 529 ? 10.335 29.560 -11.927 1.00 95.06 529 VAL A N 1
ATOM 4255 C CA . VAL A 1 529 ? 9.787 29.675 -10.573 1.00 95.06 529 VAL A CA 1
ATOM 4256 C C . VAL A 1 529 ? 10.187 31.036 -10.014 1.00 95.06 529 VAL A C 1
ATOM 4258 O O . VAL A 1 529 ? 11.377 31.351 -9.935 1.00 95.06 529 VAL A O 1
ATOM 4261 N N . GLU A 1 530 ? 9.195 31.847 -9.652 1.00 93.81 530 GLU A N 1
ATOM 4262 C CA . GLU A 1 530 ? 9.409 33.181 -9.092 1.00 93.81 530 GLU A CA 1
ATOM 4263 C C . GLU A 1 530 ? 10.282 33.132 -7.828 1.00 93.81 530 GLU A C 1
ATOM 4265 O O . GLU A 1 530 ? 10.319 32.141 -7.089 1.00 93.81 530 GLU A O 1
ATOM 4270 N N . LEU A 1 531 ? 11.007 34.220 -7.568 1.00 92.50 531 LEU A N 1
ATOM 4271 C CA . LEU A 1 531 ? 11.895 34.309 -6.411 1.00 92.50 531 LEU A CA 1
ATOM 4272 C C . LEU A 1 531 ? 11.093 34.166 -5.109 1.00 92.50 531 LEU A C 1
ATOM 4274 O O . LEU A 1 531 ? 10.111 34.872 -4.897 1.00 92.50 531 LEU A O 1
ATOM 4278 N N . GLY A 1 532 ? 11.518 33.248 -4.240 1.00 89.06 532 GLY A N 1
ATOM 4279 C CA . GLY A 1 532 ? 10.848 32.963 -2.970 1.00 89.06 532 GLY A CA 1
ATOM 4280 C C . GLY A 1 532 ? 9.583 32.104 -3.075 1.00 89.06 532 GLY A C 1
ATOM 4281 O O . GLY A 1 532 ? 9.009 31.780 -2.040 1.00 89.06 532 GLY A O 1
ATOM 4282 N N . LYS A 1 533 ? 9.148 31.712 -4.280 1.00 92.56 533 LYS A N 1
ATOM 4283 C CA . LYS A 1 533 ? 8.041 30.763 -4.470 1.00 92.56 533 LYS A CA 1
ATOM 4284 C C . LYS A 1 533 ? 8.537 29.319 -4.495 1.00 92.56 533 LYS A C 1
ATOM 4286 O O . LYS A 1 533 ? 9.694 29.045 -4.823 1.00 92.56 533 LYS A O 1
ATOM 4291 N N . SER A 1 534 ? 7.636 28.401 -4.163 1.00 92.75 534 SER A N 1
ATOM 4292 C CA . SER A 1 534 ? 7.872 26.967 -4.258 1.00 92.75 534 SER A CA 1
ATOM 4293 C C . SER A 1 534 ? 7.466 26.410 -5.626 1.00 92.75 534 SER A C 1
ATOM 4295 O O . SER A 1 534 ? 6.686 27.007 -6.371 1.00 92.75 534 SER A O 1
ATOM 4297 N N . PHE A 1 535 ? 7.984 25.230 -5.953 1.00 93.50 535 PHE A N 1
ATOM 4298 C CA . PHE A 1 535 ? 7.501 24.400 -7.051 1.00 93.50 535 PHE A CA 1
ATOM 4299 C C . PHE A 1 535 ? 7.102 23.018 -6.537 1.00 93.50 535 PHE A C 1
ATOM 4301 O O . PHE A 1 535 ? 7.610 22.548 -5.518 1.00 93.50 535 PHE A O 1
ATOM 4308 N N . ARG A 1 536 ? 6.200 22.341 -7.252 1.00 92.38 536 ARG A N 1
ATOM 4309 C CA . ARG A 1 536 ? 5.699 21.014 -6.877 1.00 92.38 536 ARG A CA 1
ATOM 4310 C C . ARG A 1 536 ? 6.301 19.943 -7.782 1.00 92.38 536 ARG A C 1
ATOM 4312 O O . ARG A 1 536 ? 6.137 20.009 -8.993 1.00 92.38 536 ARG A O 1
ATOM 4319 N N . TYR A 1 537 ? 6.930 18.927 -7.196 1.00 93.44 537 TYR A N 1
ATOM 4320 C CA . TYR A 1 537 ? 7.425 17.747 -7.912 1.00 93.44 537 TYR A CA 1
ATOM 4321 C C . TYR A 1 537 ? 7.008 16.471 -7.176 1.00 93.44 537 TYR A C 1
ATOM 4323 O O . TYR A 1 537 ? 7.233 16.333 -5.972 1.00 93.44 537 TYR A O 1
ATOM 4331 N N . LEU A 1 538 ? 6.328 15.561 -7.886 1.00 91.25 538 LEU A N 1
ATOM 4332 C CA . LEU A 1 538 ? 5.761 14.310 -7.353 1.00 91.25 538 LEU A CA 1
ATOM 4333 C C . LEU A 1 538 ? 4.965 14.490 -6.045 1.00 91.25 538 LEU A C 1
ATOM 4335 O O . LEU A 1 538 ? 4.980 13.641 -5.158 1.00 91.25 538 LEU A O 1
ATOM 4339 N N . GLY A 1 539 ? 4.266 15.620 -5.908 1.00 87.62 539 GLY A N 1
ATOM 4340 C CA . GLY A 1 539 ? 3.451 15.932 -4.731 1.00 87.62 539 GLY A CA 1
ATOM 4341 C C . GLY A 1 539 ? 4.189 16.561 -3.544 1.00 87.62 539 GLY A C 1
ATOM 4342 O O . GLY A 1 539 ? 3.528 16.867 -2.552 1.00 87.62 539 GLY A O 1
ATOM 4343 N N . ARG A 1 540 ? 5.507 16.786 -3.633 1.00 91.38 540 ARG A N 1
ATOM 4344 C CA . ARG A 1 540 ? 6.293 17.545 -2.647 1.00 91.38 540 ARG A CA 1
ATOM 4345 C C . ARG A 1 540 ? 6.544 18.983 -3.132 1.00 91.38 540 ARG A C 1
ATOM 4347 O O . ARG A 1 540 ? 6.775 19.172 -4.324 1.00 91.38 540 ARG A O 1
ATOM 4354 N N . TYR A 1 541 ? 6.499 19.963 -2.229 1.00 91.56 541 TYR A N 1
ATOM 4355 C CA . TYR A 1 541 ? 6.831 21.360 -2.480 1.00 91.56 541 TYR A CA 1
ATOM 4356 C C . TYR A 1 541 ? 8.311 21.551 -2.168 1.00 91.56 541 TYR A C 1
ATOM 4358 O O . TYR A 1 541 ? 8.839 21.002 -1.198 1.00 91.56 541 TYR A O 1
ATOM 4366 N N . PHE A 1 542 ? 8.979 22.295 -3.033 1.00 92.38 542 PHE A N 1
ATOM 4367 C CA . PHE A 1 542 ? 10.381 22.641 -2.911 1.00 92.38 542 PHE A CA 1
ATOM 4368 C C . PHE A 1 542 ? 10.504 24.146 -3.064 1.00 92.38 542 PHE A C 1
ATOM 4370 O O . PHE A 1 542 ? 10.067 24.703 -4.068 1.00 92.38 542 PHE A O 1
ATOM 4377 N N . ASP A 1 543 ? 11.118 24.794 -2.086 1.00 91.56 543 ASP A N 1
ATOM 4378 C CA . ASP A 1 543 ? 11.498 26.197 -2.163 1.00 91.56 543 ASP A CA 1
ATOM 4379 C C . ASP A 1 543 ? 12.991 26.359 -1.839 1.00 91.56 543 ASP A C 1
ATOM 4381 O O . ASP A 1 543 ? 13.682 25.415 -1.443 1.00 91.56 543 ASP A O 1
ATOM 4385 N N . PHE A 1 544 ? 13.509 27.573 -2.012 1.00 90.56 544 PHE A N 1
ATOM 4386 C CA . PHE A 1 544 ? 14.909 27.886 -1.725 1.00 90.56 544 PHE A CA 1
ATOM 4387 C C . PHE A 1 544 ? 15.295 27.676 -0.245 1.00 90.56 544 PHE A C 1
ATOM 4389 O O . PHE A 1 544 ? 16.406 27.234 0.080 1.00 90.56 544 PHE A O 1
ATOM 4396 N N . ASN A 1 545 ? 14.372 27.967 0.670 1.00 87.69 545 ASN A N 1
ATOM 4397 C CA . ASN A 1 545 ? 14.573 27.832 2.108 1.00 87.69 545 ASN A CA 1
ATOM 4398 C C . ASN A 1 545 ? 14.353 26.394 2.605 1.00 87.69 545 ASN A C 1
ATOM 4400 O O . ASN A 1 545 ? 14.676 26.105 3.760 1.00 87.69 545 ASN A O 1
ATOM 4404 N N . MET A 1 546 ? 13.946 25.470 1.730 1.00 86.75 546 MET A N 1
ATOM 4405 C CA . MET A 1 546 ? 13.417 24.157 2.093 1.00 86.75 546 MET A CA 1
ATOM 4406 C C . MET A 1 546 ? 12.378 24.281 3.216 1.00 86.75 546 MET A C 1
ATOM 4408 O O . MET A 1 546 ? 12.402 23.501 4.169 1.00 86.75 546 MET A O 1
ATOM 4412 N N . SER A 1 547 ? 11.530 25.313 3.142 1.00 83.69 547 SER A N 1
ATOM 4413 C CA . SER A 1 547 ? 10.451 25.518 4.096 1.00 83.69 547 SER A CA 1
ATOM 4414 C C . SER A 1 547 ? 9.275 24.617 3.720 1.00 83.69 547 SER A C 1
ATOM 4416 O O . SER A 1 547 ? 8.882 24.526 2.563 1.00 83.69 547 SER A O 1
ATOM 4418 N N . ASP A 1 548 ? 8.712 23.911 4.696 1.00 85.94 548 ASP A N 1
ATOM 4419 C CA . ASP A 1 548 ? 7.513 23.094 4.476 1.00 85.94 548 ASP A CA 1
ATOM 4420 C C . ASP A 1 548 ? 6.222 23.920 4.693 1.00 85.94 548 ASP A C 1
ATOM 4422 O O . ASP A 1 548 ? 5.186 23.352 5.027 1.00 85.94 548 ASP A O 1
ATOM 4426 N N . GLU A 1 549 ? 6.258 25.256 4.580 1.00 88.69 549 GLU A N 1
ATOM 4427 C CA . GLU A 1 549 ? 5.115 26.127 4.924 1.00 88.69 549 GLU A CA 1
ATOM 4428 C C . GLU A 1 549 ? 3.909 25.922 3.997 1.00 88.69 549 GLU A C 1
ATOM 4430 O O . GLU A 1 549 ? 2.791 25.745 4.485 1.00 88.69 549 GLU A O 1
ATOM 4435 N N . ASP A 1 550 ? 4.125 25.819 2.683 1.00 87.88 550 ASP A N 1
ATOM 4436 C CA . ASP A 1 550 ? 3.045 25.511 1.733 1.00 87.88 550 ASP A CA 1
ATOM 4437 C C . ASP A 1 550 ? 2.430 24.128 2.018 1.00 87.88 550 ASP A C 1
ATOM 4439 O O . ASP A 1 550 ? 1.209 23.958 2.010 1.00 87.88 550 ASP A O 1
ATOM 4443 N N . HIS A 1 551 ? 3.278 23.147 2.360 1.00 88.31 551 HIS A N 1
ATOM 4444 C CA . HIS A 1 551 ? 2.856 21.806 2.785 1.00 88.31 551 HIS A CA 1
ATOM 4445 C C . HIS A 1 551 ? 2.005 21.856 4.057 1.00 88.31 551 HIS A C 1
ATOM 4447 O O . HIS A 1 551 ? 0.980 21.176 4.143 1.00 88.31 551 HIS A O 1
ATOM 4453 N N . LYS A 1 552 ? 2.422 22.648 5.050 1.00 92.50 552 LYS A N 1
ATOM 4454 C CA . LYS A 1 552 ? 1.700 22.836 6.313 1.00 92.50 552 LYS A CA 1
ATOM 4455 C C . LYS A 1 552 ? 0.335 23.476 6.085 1.00 92.50 552 LYS A C 1
ATOM 4457 O O . LYS A 1 552 ? -0.637 22.976 6.652 1.00 92.50 552 LYS A O 1
ATOM 4462 N N . SER A 1 553 ? 0.254 24.520 5.255 1.00 92.00 553 SER A N 1
ATOM 4463 C CA . SER A 1 553 ? -1.016 25.185 4.935 1.00 92.00 553 SER A CA 1
ATOM 4464 C C . SER A 1 553 ? -1.978 24.227 4.237 1.00 92.00 553 SER A C 1
ATOM 4466 O O . SER A 1 553 ? -3.070 24.000 4.746 1.00 92.00 553 SER A O 1
ATOM 4468 N N . GLU A 1 554 ? -1.551 23.563 3.152 1.00 91.62 554 GLU A N 1
ATOM 4469 C CA . GLU A 1 554 ? -2.421 22.650 2.388 1.00 91.62 554 GLU A CA 1
ATOM 4470 C C . GLU A 1 554 ? -2.966 21.514 3.273 1.00 91.62 554 GLU A C 1
ATOM 4472 O O . GLU A 1 554 ? -4.150 21.173 3.200 1.00 91.62 554 GLU A O 1
ATOM 4477 N N . VAL A 1 555 ? -2.132 20.943 4.153 1.00 93.81 555 VAL A N 1
ATOM 4478 C CA . VAL A 1 555 ? -2.559 19.890 5.091 1.00 93.81 555 VAL A CA 1
ATOM 4479 C C . VAL A 1 555 ? -3.533 20.422 6.136 1.00 93.81 555 VAL A C 1
ATOM 4481 O O . VAL A 1 555 ? -4.513 19.742 6.446 1.00 93.81 555 VAL A O 1
ATOM 4484 N N . TYR A 1 556 ? -3.261 21.600 6.694 1.00 95.12 556 TYR A N 1
ATOM 4485 C CA . TYR A 1 556 ? -4.115 22.226 7.697 1.00 95.12 556 TYR A CA 1
ATOM 4486 C C . TYR A 1 556 ? -5.496 22.557 7.123 1.00 95.12 556 TYR A C 1
ATOM 4488 O O . TYR A 1 556 ? -6.510 22.192 7.725 1.00 95.12 556 TYR A O 1
ATOM 4496 N N . ASP A 1 557 ? -5.535 23.162 5.937 1.00 94.38 557 ASP A N 1
ATOM 4497 C CA . ASP A 1 557 ? -6.768 23.541 5.247 1.00 94.38 557 ASP A CA 1
ATOM 4498 C C . ASP A 1 557 ? -7.567 22.295 4.855 1.00 94.38 557 ASP A C 1
ATOM 4500 O O . ASP A 1 557 ? -8.756 22.187 5.155 1.00 94.38 557 ASP A O 1
ATOM 4504 N N . THR A 1 558 ? -6.897 21.285 4.286 1.00 93.19 558 THR A N 1
ATOM 4505 C CA . THR A 1 558 ? -7.529 20.003 3.938 1.00 93.19 558 THR A CA 1
ATOM 4506 C C . THR A 1 558 ? -8.116 19.312 5.169 1.00 93.19 558 THR A C 1
ATOM 4508 O O . THR A 1 558 ? -9.245 18.822 5.123 1.00 93.19 558 THR A O 1
ATOM 4511 N N . LEU A 1 559 ? -7.371 19.257 6.279 1.00 95.50 559 LEU A N 1
ATOM 4512 C CA . LEU A 1 559 ? -7.850 18.645 7.518 1.00 95.50 559 LEU A CA 1
ATOM 4513 C C . LEU A 1 559 ? -9.066 19.398 8.066 1.00 95.50 559 LEU A C 1
ATOM 4515 O O . LEU A 1 559 ? -10.062 18.768 8.414 1.00 95.50 559 LEU A O 1
ATOM 4519 N N . THR A 1 560 ? -8.984 20.725 8.130 1.00 95.69 560 THR A N 1
ATOM 4520 C CA . THR A 1 560 ? -10.030 21.581 8.701 1.00 95.69 560 THR A CA 1
ATOM 4521 C C . THR A 1 560 ? -11.313 21.510 7.880 1.00 95.69 560 THR A C 1
ATOM 4523 O O . THR A 1 560 ? -12.380 21.280 8.446 1.00 95.69 560 THR A O 1
ATOM 4526 N N . ASN A 1 561 ? -11.214 21.600 6.551 1.00 95.56 561 ASN A N 1
ATOM 4527 C CA . ASN A 1 561 ? -12.369 21.532 5.654 1.00 95.56 561 ASN A CA 1
ATOM 4528 C C . ASN A 1 561 ? -13.100 20.189 5.777 1.00 95.56 561 ASN A C 1
ATOM 4530 O O . ASN A 1 561 ? -14.306 20.166 6.010 1.00 95.56 561 ASN A O 1
ATOM 4534 N N . ILE A 1 562 ? -12.373 19.066 5.734 1.00 95.62 562 ILE A N 1
ATOM 4535 C CA . ILE A 1 562 ? -13.006 17.742 5.838 1.00 95.62 562 ILE A CA 1
ATOM 4536 C C . ILE A 1 562 ? -13.590 17.515 7.243 1.00 95.62 562 ILE A C 1
ATOM 4538 O O . ILE A 1 562 ? -14.633 16.877 7.385 1.00 95.62 562 ILE A O 1
ATOM 4542 N N . LEU A 1 563 ? -12.937 18.004 8.304 1.00 96.50 563 LEU A N 1
ATOM 4543 C CA . LEU A 1 563 ? -13.476 17.882 9.661 1.00 96.50 563 LEU A CA 1
ATOM 4544 C C . LEU A 1 563 ? -14.755 18.702 9.852 1.00 96.50 563 LEU A C 1
ATOM 4546 O O . LEU A 1 563 ? -15.671 18.194 10.495 1.00 96.50 563 LEU A O 1
ATOM 4550 N N . ASN A 1 564 ? -14.834 19.902 9.268 1.00 96.56 564 ASN A N 1
ATOM 4551 C CA . ASN A 1 564 ? -16.058 20.705 9.227 1.00 96.56 564 ASN A CA 1
ATOM 4552 C C . ASN A 1 564 ? -17.185 19.959 8.506 1.00 96.56 564 ASN A C 1
ATOM 4554 O O . ASN A 1 564 ? -18.240 19.743 9.097 1.00 96.56 564 ASN A O 1
ATOM 4558 N N . GLU A 1 565 ? -16.925 19.446 7.300 1.00 95.94 565 GLU A N 1
ATOM 4559 C CA . GLU A 1 565 ? -17.912 18.658 6.550 1.00 95.94 565 GLU A CA 1
ATOM 4560 C C . GLU A 1 565 ? -18.425 17.455 7.360 1.00 95.94 565 GLU A C 1
ATOM 4562 O O . GLU A 1 565 ? -19.625 17.207 7.428 1.00 95.94 565 GLU A O 1
ATOM 4567 N N . ILE A 1 566 ? -17.537 16.707 8.030 1.00 96.38 566 ILE A N 1
ATOM 4568 C CA . ILE A 1 566 ? -17.938 15.563 8.873 1.00 96.38 566 ILE A CA 1
ATOM 4569 C C . ILE A 1 566 ? -18.748 16.015 10.096 1.00 96.38 566 ILE A C 1
ATOM 4571 O O . ILE A 1 566 ? -19.629 15.284 10.576 1.00 96.38 566 ILE A O 1
ATOM 4575 N N . ASP A 1 567 ? -18.431 17.181 10.649 1.00 96.00 567 ASP A N 1
ATOM 4576 C CA . ASP A 1 567 ? -19.116 17.720 11.813 1.00 96.00 567 ASP A CA 1
ATOM 4577 C C . ASP A 1 567 ? -20.560 18.120 11.499 1.00 96.00 567 ASP A C 1
ATOM 4579 O O . ASP A 1 567 ? -21.447 17.794 12.292 1.00 96.00 567 ASP A O 1
ATOM 4583 N N . ASP A 1 568 ? -20.813 18.674 10.317 1.00 95.56 568 ASP A N 1
ATOM 4584 C CA . ASP A 1 568 ? -22.155 19.073 9.878 1.00 95.56 568 ASP A CA 1
ATOM 4585 C C . ASP A 1 568 ? -23.065 17.876 9.564 1.00 95.56 568 ASP A C 1
ATOM 4587 O O . ASP A 1 568 ? -24.290 17.955 9.683 1.00 95.56 568 ASP A O 1
ATOM 4591 N N . LEU A 1 569 ? -22.491 16.713 9.236 1.00 95.25 569 LEU A N 1
ATOM 4592 C CA . LEU A 1 569 ? -23.288 15.525 8.934 1.00 95.25 569 LEU A CA 1
ATOM 4593 C C . LEU A 1 569 ? -24.059 15.016 10.176 1.00 95.25 569 LEU A C 1
ATOM 4595 O O . LEU A 1 569 ? -23.459 14.819 11.245 1.00 95.25 569 LEU A O 1
ATOM 4599 N N . PRO A 1 570 ? -25.356 14.661 10.049 1.00 93.50 570 PRO A N 1
ATOM 4600 C CA . PRO A 1 570 ? -26.187 14.127 11.136 1.00 93.50 570 PRO A CA 1
ATOM 4601 C C . PRO A 1 570 ? -25.896 12.639 11.413 1.00 93.50 570 PRO A C 1
ATOM 4603 O O . PRO A 1 570 ? -26.786 11.796 11.514 1.00 93.50 570 PRO A O 1
ATOM 4606 N N . LEU A 1 571 ? -24.615 12.284 11.521 1.00 94.31 571 LEU A N 1
ATOM 4607 C CA . LEU A 1 571 ? -24.154 10.915 11.718 1.00 94.31 571 LEU A CA 1
ATOM 4608 C C . LEU A 1 571 ? -23.957 10.579 13.195 1.00 94.31 571 LEU A C 1
ATOM 4610 O O . LEU A 1 571 ? -23.556 11.408 14.015 1.00 94.31 571 LEU A O 1
ATOM 4614 N N . HIS A 1 572 ? -24.149 9.299 13.515 1.00 94.19 572 HIS A N 1
ATOM 4615 C CA . HIS A 1 572 ? -23.774 8.742 14.810 1.00 94.19 572 HIS A CA 1
ATOM 4616 C C . HIS A 1 572 ? -22.280 9.019 15.113 1.00 94.19 572 HIS A C 1
ATOM 4618 O O . HIS A 1 572 ? -21.451 8.801 14.223 1.00 94.19 572 HIS A O 1
ATOM 4624 N N . PRO A 1 573 ? -21.883 9.403 16.348 1.00 93.50 573 PRO A N 1
ATOM 4625 C CA . PRO A 1 573 ? -20.492 9.746 16.688 1.00 93.50 573 PRO A CA 1
ATOM 4626 C C . PRO A 1 573 ? -19.453 8.696 16.274 1.00 93.50 573 PRO A C 1
ATOM 4628 O O . PRO A 1 573 ? -18.411 9.017 15.710 1.00 93.50 573 PRO A O 1
ATOM 4631 N N . LYS A 1 574 ? -19.773 7.410 16.464 1.00 92.44 574 LYS A N 1
ATOM 4632 C CA . LYS A 1 574 ? -18.963 6.281 15.969 1.00 92.44 574 LYS A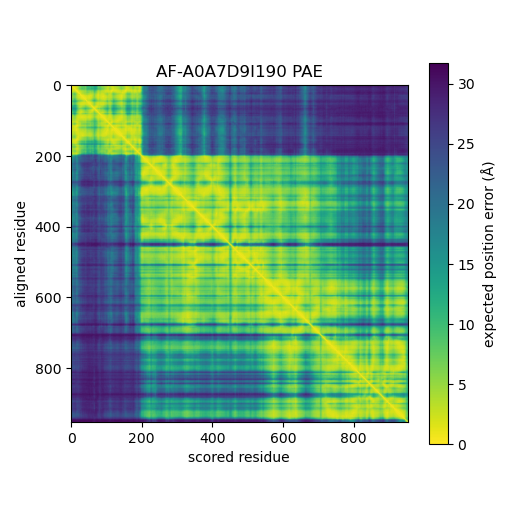 CA 1
ATOM 4633 C C . LYS A 1 574 ? -18.654 6.370 14.468 1.00 92.44 574 LYS A C 1
ATOM 4635 O O . LYS A 1 574 ? -17.532 6.081 14.065 1.00 92.44 574 LYS A O 1
ATOM 4640 N N . ASN A 1 575 ? -19.636 6.736 13.644 1.00 94.50 575 ASN A N 1
ATOM 4641 C CA . ASN A 1 575 ? -19.465 6.827 12.195 1.00 94.50 575 ASN A CA 1
ATOM 4642 C C . ASN A 1 575 ? -18.588 8.028 11.826 1.00 94.50 575 ASN A C 1
ATOM 4644 O O . ASN A 1 575 ? -17.740 7.890 10.951 1.00 94.50 575 ASN A O 1
ATOM 4648 N N . LYS A 1 576 ? -18.698 9.153 12.550 1.00 95.62 576 LYS A N 1
ATOM 4649 C CA . LYS A 1 576 ? -17.776 10.294 12.396 1.00 95.62 576 LYS A CA 1
ATOM 4650 C C . LYS A 1 576 ? -16.332 9.902 12.716 1.00 95.62 576 LYS A C 1
ATOM 4652 O O . LYS A 1 576 ? -15.428 10.161 11.929 1.00 95.62 576 LYS A O 1
ATOM 4657 N N . ILE A 1 577 ? -16.120 9.161 13.805 1.00 94.31 577 ILE A N 1
ATOM 4658 C CA . ILE A 1 577 ? -14.801 8.613 14.171 1.00 94.31 577 ILE A CA 1
ATOM 4659 C C . ILE A 1 577 ? -14.285 7.623 13.114 1.00 94.31 577 ILE A C 1
ATOM 4661 O O . ILE A 1 577 ? -13.089 7.587 12.807 1.00 94.31 577 ILE A O 1
ATOM 4665 N N . LEU A 1 578 ? -15.173 6.819 12.526 1.00 93.19 578 LEU A N 1
ATOM 4666 C CA . LEU A 1 578 ? -14.816 5.900 11.448 1.00 93.19 578 LEU A CA 1
ATOM 4667 C C . LEU A 1 578 ? -14.394 6.652 10.175 1.00 93.19 578 LEU A C 1
ATOM 4669 O O . LEU A 1 578 ? -13.386 6.288 9.572 1.00 93.19 578 LEU A O 1
ATOM 4673 N N . LEU A 1 579 ? -15.118 7.711 9.799 1.00 95.38 579 LEU A N 1
ATOM 4674 C CA . LEU A 1 579 ? -14.756 8.597 8.688 1.00 95.38 579 LEU A CA 1
ATOM 4675 C C . LEU A 1 579 ? -13.417 9.286 8.949 1.00 95.38 579 LEU A C 1
ATOM 4677 O O . LEU A 1 579 ? -12.536 9.254 8.095 1.00 95.38 579 LEU A O 1
ATOM 4681 N N . TYR A 1 580 ? -13.208 9.812 10.153 1.00 95.50 580 TYR A N 1
ATOM 4682 C CA . TYR A 1 580 ? -11.927 10.384 10.550 1.00 95.50 580 TYR A CA 1
ATOM 4683 C C . TYR A 1 580 ? -10.775 9.373 10.394 1.00 95.50 580 TYR A C 1
ATOM 4685 O O . TYR A 1 580 ? -9.799 9.614 9.681 1.00 95.50 580 TYR A O 1
ATOM 4693 N N . SER A 1 581 ? -10.909 8.192 11.000 1.00 91.50 581 SER A N 1
ATOM 4694 C CA . SER A 1 581 ? -9.837 7.189 11.009 1.00 91.50 581 SER A CA 1
ATOM 4695 C C . SER A 1 581 ? -9.541 6.581 9.633 1.00 91.50 581 SER A C 1
ATOM 4697 O O . SER A 1 581 ? -8.385 6.254 9.357 1.00 91.50 581 SER A O 1
ATOM 4699 N N . ARG A 1 582 ? -10.552 6.417 8.766 1.00 90.50 582 ARG A N 1
ATOM 4700 C CA . ARG A 1 582 ? -10.395 5.768 7.452 1.00 90.50 582 ARG A CA 1
ATOM 4701 C C . ARG A 1 582 ? -10.203 6.742 6.297 1.00 90.50 582 ARG A C 1
ATOM 4703 O O . ARG A 1 582 ? -9.413 6.441 5.411 1.00 90.50 582 ARG A O 1
ATOM 4710 N N . TYR A 1 583 ? -10.915 7.864 6.293 1.00 92.88 583 TYR A N 1
ATOM 4711 C CA . TYR A 1 583 ? -10.921 8.819 5.187 1.00 92.88 583 TYR A CA 1
ATOM 4712 C C . TYR A 1 583 ? -9.985 10.000 5.459 1.00 92.88 583 TYR A C 1
ATOM 4714 O O . TYR A 1 583 ? -9.021 10.176 4.714 1.00 92.88 583 TYR A O 1
ATOM 4722 N N . VAL A 1 584 ? -10.181 10.734 6.561 1.00 94.38 584 VAL A N 1
ATOM 4723 C CA . VAL A 1 584 ? -9.396 11.951 6.871 1.00 94.38 584 VAL A CA 1
ATOM 4724 C C . VAL A 1 584 ? -7.908 11.639 6.970 1.00 94.38 584 VAL A C 1
ATOM 4726 O O . VAL A 1 584 ? -7.098 12.211 6.241 1.00 94.38 584 VAL A O 1
ATOM 4729 N N . LEU A 1 585 ? -7.541 10.660 7.807 1.00 93.31 585 LEU A N 1
ATOM 4730 C CA . LEU A 1 585 ? -6.138 10.273 7.967 1.00 93.31 585 LEU A CA 1
ATOM 4731 C C . LEU A 1 585 ? -5.516 9.792 6.652 1.00 93.31 585 LEU A C 1
ATOM 4733 O O . LEU A 1 585 ? -4.326 10.011 6.432 1.00 93.31 585 LEU A O 1
ATOM 4737 N N . SER A 1 586 ? -6.290 9.149 5.769 1.00 91.75 586 SER A N 1
ATOM 4738 C CA . SER A 1 586 ? -5.787 8.682 4.471 1.00 91.75 586 SER A CA 1
ATOM 4739 C C . SER A 1 586 ? -5.451 9.837 3.523 1.00 91.75 586 SER A C 1
ATOM 4741 O O . SER A 1 586 ? -4.416 9.778 2.862 1.00 91.75 586 SER A O 1
ATOM 4743 N N . LYS A 1 587 ? -6.254 10.910 3.522 1.00 91.56 587 LYS A N 1
ATOM 4744 C CA . LYS A 1 587 ? -6.040 12.100 2.684 1.00 91.56 587 LYS A CA 1
ATOM 4745 C C . LYS A 1 587 ? -4.757 12.840 3.056 1.00 91.56 587 LYS A C 1
ATOM 4747 O O . LYS A 1 587 ? -3.971 13.166 2.175 1.00 91.56 587 LYS A O 1
ATOM 4752 N N . ILE A 1 588 ? -4.488 13.006 4.351 1.00 92.25 588 ILE A N 1
ATOM 4753 C CA . ILE A 1 588 ? -3.279 13.703 4.827 1.00 92.25 588 ILE A CA 1
ATOM 4754 C C . ILE A 1 588 ? -2.021 12.814 4.859 1.00 92.25 588 ILE A C 1
ATOM 4756 O O . ILE A 1 588 ? -0.905 13.321 4.953 1.00 92.25 588 ILE A O 1
ATOM 4760 N N . SER A 1 589 ? -2.172 11.484 4.753 1.00 93.31 589 SER A N 1
ATOM 4761 C CA . SER A 1 589 ? -1.052 10.526 4.844 1.00 93.31 589 SER A CA 1
ATOM 4762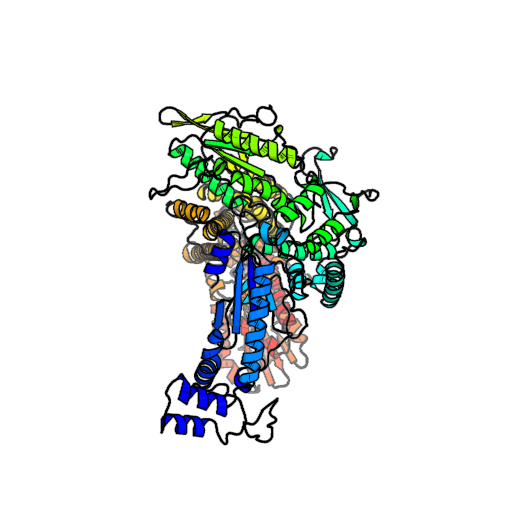 C C . SER A 1 589 ? 0.049 10.798 3.826 1.00 93.31 589 SER A C 1
ATOM 4764 O O . SER A 1 589 ? 1.228 10.649 4.138 1.00 93.31 589 SER A O 1
ATOM 4766 N N . TRP A 1 590 ? -0.332 11.164 2.600 1.00 90.69 590 TRP A N 1
ATOM 4767 C CA . TRP A 1 590 ? 0.633 11.391 1.532 1.00 90.69 590 TRP A CA 1
ATOM 4768 C C . TRP A 1 590 ? 1.559 12.562 1.858 1.00 90.69 590 TRP A C 1
ATOM 4770 O O . TRP A 1 590 ? 2.777 12.400 1.812 1.00 90.69 590 TRP A O 1
ATOM 4780 N N . HIS A 1 591 ? 0.994 13.686 2.308 1.00 89.75 591 HIS A N 1
ATOM 4781 C CA . HIS A 1 591 ? 1.763 14.855 2.731 1.00 89.75 591 HIS A CA 1
ATOM 4782 C C . HIS A 1 591 ? 2.746 14.493 3.848 1.00 89.75 591 HIS A C 1
ATOM 4784 O O . HIS A 1 591 ? 3.930 14.798 3.738 1.00 89.75 591 HIS A O 1
ATOM 4790 N N . PHE A 1 592 ? 2.303 13.731 4.855 1.00 91.00 592 PHE A N 1
ATOM 4791 C CA . PHE A 1 592 ? 3.176 13.238 5.927 1.00 91.00 592 PHE A CA 1
ATOM 4792 C C . PHE A 1 592 ? 4.281 12.284 5.474 1.00 91.00 592 PHE A C 1
ATOM 4794 O O . PHE A 1 592 ? 5.227 12.083 6.227 1.00 91.00 592 PHE A O 1
ATOM 4801 N N . THR A 1 593 ? 4.148 11.641 4.314 1.00 90.19 593 THR A N 1
ATOM 4802 C CA . THR A 1 593 ? 5.150 10.686 3.819 1.00 90.19 593 THR A CA 1
ATOM 4803 C C . THR A 1 593 ? 6.255 11.397 3.034 1.00 90.19 593 THR A C 1
ATOM 4805 O O . THR A 1 593 ? 7.415 10.992 3.114 1.00 90.19 593 THR A O 1
ATOM 4808 N N . VAL A 1 594 ? 5.903 12.447 2.280 1.00 86.12 594 VAL A N 1
ATOM 4809 C CA . VAL A 1 594 ? 6.830 13.136 1.363 1.00 86.12 594 VAL A CA 1
ATOM 4810 C C . VAL A 1 594 ? 7.519 14.361 1.962 1.00 86.12 594 VAL A C 1
ATOM 4812 O O . VAL A 1 594 ? 8.604 14.710 1.504 1.00 86.12 594 VAL A O 1
ATOM 4815 N N . SER A 1 595 ? 6.910 15.018 2.951 1.00 82.25 595 SER A N 1
ATOM 4816 C CA . SER A 1 595 ? 7.435 16.243 3.576 1.00 82.25 595 SER A CA 1
ATOM 4817 C C . SER A 1 595 ? 8.033 15.967 4.959 1.00 82.25 595 SER A C 1
ATOM 4819 O O . SER A 1 595 ? 7.666 14.984 5.610 1.00 82.25 595 SER A O 1
ATOM 4821 N N . ASP A 1 596 ? 8.953 16.825 5.407 1.00 76.75 596 ASP A N 1
ATOM 4822 C CA . ASP A 1 596 ? 9.629 16.703 6.711 1.00 76.75 596 ASP A CA 1
ATOM 4823 C C . ASP A 1 596 ? 9.039 17.692 7.728 1.00 76.75 596 ASP A C 1
ATOM 4825 O O . ASP A 1 596 ? 9.725 18.478 8.380 1.00 76.75 596 ASP A O 1
ATOM 4829 N N . ILE A 1 597 ? 7.707 17.664 7.845 1.00 84.62 597 ILE A N 1
ATOM 4830 C CA . ILE A 1 597 ? 6.977 18.554 8.749 1.00 84.62 597 ILE A CA 1
ATOM 4831 C C . ILE A 1 597 ? 7.426 18.294 10.192 1.00 84.62 597 ILE A C 1
ATOM 4833 O O . ILE A 1 597 ? 7.398 17.168 10.688 1.00 84.62 597 ILE A O 1
ATOM 4837 N N . GLY A 1 598 ? 7.778 19.358 10.915 1.00 84.06 598 GLY A N 1
ATOM 4838 C CA . GLY A 1 598 ? 8.187 19.251 12.313 1.00 84.06 598 GLY A CA 1
ATOM 4839 C C . GLY A 1 598 ? 7.118 18.594 13.198 1.00 84.06 598 GLY A C 1
ATOM 4840 O O . GLY A 1 598 ? 5.980 19.062 13.272 1.00 84.06 598 GLY A O 1
ATOM 4841 N N . LYS A 1 599 ? 7.503 17.548 13.945 1.00 85.69 599 LYS A N 1
ATOM 4842 C CA . LYS A 1 599 ? 6.614 16.813 14.867 1.00 85.69 599 LYS A CA 1
ATOM 4843 C C . LYS A 1 599 ? 5.890 17.731 15.861 1.00 85.69 599 LYS A C 1
ATOM 4845 O O . LYS A 1 599 ? 4.722 17.503 16.159 1.00 85.69 599 LYS A O 1
ATOM 4850 N N . THR A 1 600 ? 6.574 18.758 16.363 1.00 89.62 600 THR A N 1
ATOM 4851 C CA . THR A 1 600 ? 6.000 19.751 17.283 1.00 89.62 600 THR A CA 1
ATOM 4852 C C . THR A 1 600 ? 4.811 20.467 16.652 1.00 89.62 600 THR A C 1
ATOM 4854 O O . THR A 1 600 ? 3.743 20.511 17.244 1.00 89.62 600 THR A O 1
ATOM 4857 N N . TRP A 1 601 ? 4.942 20.910 15.400 1.00 93.12 601 TRP A N 1
ATOM 4858 C CA . TRP A 1 601 ? 3.848 21.563 14.683 1.00 93.12 601 TRP A CA 1
ATOM 4859 C C . TRP A 1 601 ? 2.654 20.621 14.465 1.00 93.12 601 TRP A C 1
ATOM 4861 O O . TRP A 1 601 ? 1.509 21.030 14.650 1.00 93.12 601 TRP A O 1
ATOM 4871 N N . VAL A 1 602 ? 2.906 19.343 14.144 1.00 92.88 602 VAL A N 1
ATOM 4872 C CA . VAL A 1 602 ? 1.837 18.335 14.008 1.00 92.88 602 VAL A CA 1
ATOM 4873 C C . VAL A 1 602 ? 1.069 18.172 15.323 1.00 92.88 602 VAL A C 1
ATOM 4875 O O . VAL A 1 602 ? -0.161 18.155 15.310 1.00 92.88 602 VAL A O 1
ATOM 4878 N N . ASN A 1 603 ? 1.775 18.102 16.454 1.00 91.19 603 ASN A N 1
ATOM 4879 C CA . ASN A 1 603 ? 1.150 18.006 17.775 1.00 91.19 603 ASN A CA 1
ATOM 4880 C C . ASN A 1 603 ? 0.360 19.281 18.133 1.00 91.19 603 ASN A C 1
ATOM 4882 O O . ASN A 1 603 ? -0.770 19.204 18.610 1.00 91.19 603 ASN A O 1
ATOM 4886 N N . ASP A 1 604 ? 0.934 20.457 17.896 1.00 92.50 604 ASP A N 1
ATOM 4887 C CA . ASP A 1 604 ? 0.355 21.713 18.381 1.00 92.50 604 ASP A CA 1
ATOM 4888 C C . ASP A 1 604 ? -0.828 22.180 17.527 1.00 92.50 604 ASP A C 1
ATOM 4890 O O . ASP A 1 604 ? -1.772 22.782 18.041 1.00 92.50 604 ASP A O 1
ATOM 4894 N N . LYS A 1 605 ? -0.797 21.909 16.216 1.00 94.56 605 LYS A N 1
ATOM 4895 C CA . LYS A 1 605 ? -1.829 22.358 15.271 1.00 94.56 605 LYS A CA 1
ATOM 4896 C C . LYS A 1 605 ? -2.790 21.239 14.887 1.00 94.56 605 LYS A C 1
ATOM 4898 O O . LYS A 1 605 ? -3.991 21.367 15.117 1.00 94.56 605 LYS A O 1
ATOM 4903 N N . LEU A 1 606 ? -2.287 20.130 14.341 1.00 95.56 606 LEU A N 1
ATOM 4904 C CA . LEU A 1 606 ? -3.149 19.086 13.770 1.00 95.56 606 LEU A CA 1
ATOM 4905 C C . LEU A 1 606 ? -3.797 18.204 14.842 1.00 95.56 606 LEU A C 1
ATOM 4907 O O . LEU A 1 606 ? -5.006 17.972 14.787 1.00 95.56 606 LEU A O 1
ATOM 4911 N N . ASP A 1 607 ? -3.033 17.738 15.836 1.00 95.19 607 ASP A N 1
ATOM 4912 C CA . ASP A 1 607 ? -3.604 16.960 16.944 1.00 95.19 607 ASP A CA 1
ATOM 4913 C C . ASP A 1 607 ? -4.584 17.804 17.759 1.00 95.19 607 ASP A C 1
ATOM 4915 O O . ASP A 1 607 ? -5.607 17.272 18.189 1.00 95.19 607 ASP A O 1
ATOM 4919 N N . SER A 1 608 ? -4.309 19.099 17.946 1.00 93.69 608 SER A N 1
ATOM 4920 C CA . SER A 1 608 ? -5.195 20.024 18.662 1.00 93.69 608 SER A CA 1
ATOM 4921 C C . SER A 1 608 ? -6.577 20.109 18.003 1.00 93.69 608 SER A C 1
ATOM 4923 O O . SER A 1 608 ? -7.593 19.846 18.655 1.00 93.69 608 SER A O 1
ATOM 4925 N N . ILE A 1 609 ? -6.623 20.346 16.687 1.00 95.38 609 ILE A N 1
ATOM 4926 C CA . ILE A 1 609 ? -7.880 20.417 15.928 1.00 95.38 609 ILE A CA 1
ATOM 4927 C C . ILE A 1 609 ? -8.579 19.061 15.899 1.00 95.38 609 ILE A C 1
ATOM 4929 O O . ILE A 1 609 ? -9.756 18.970 16.247 1.00 95.38 609 ILE A O 1
ATOM 4933 N N . ALA A 1 610 ? -7.869 17.982 15.556 1.00 95.62 610 ALA A N 1
ATOM 4934 C CA . ALA A 1 610 ? -8.463 16.645 15.539 1.00 95.62 610 ALA A CA 1
ATOM 4935 C C . ALA A 1 610 ? -9.051 16.280 16.914 1.00 95.62 610 ALA A C 1
ATOM 4937 O O . ALA A 1 610 ? -10.177 15.787 17.008 1.00 95.62 610 ALA A O 1
ATOM 4938 N N . SER A 1 611 ? -8.325 16.586 17.992 1.00 95.00 611 SER A N 1
ATOM 4939 C CA . SER A 1 611 ? -8.774 16.358 19.366 1.00 95.00 611 SER A CA 1
ATOM 4940 C C . SER A 1 611 ? -10.011 17.178 19.716 1.00 95.00 611 SER A C 1
ATOM 4942 O O . SER A 1 611 ? -10.895 16.657 20.394 1.00 95.00 611 SER A O 1
ATOM 4944 N N . MET A 1 612 ? -10.104 18.428 19.255 1.00 94.81 612 MET A N 1
ATOM 4945 C CA . MET A 1 612 ? -11.277 19.282 19.452 1.00 94.81 612 MET A CA 1
ATOM 4946 C C . MET A 1 612 ? -12.542 18.646 18.853 1.00 94.81 612 MET A C 1
ATOM 4948 O O . MET A 1 612 ? -13.526 18.473 19.575 1.00 94.81 612 MET A O 1
ATOM 4952 N N . TYR A 1 613 ? -12.510 18.218 17.585 1.00 95.88 613 TYR A N 1
ATOM 4953 C CA . TYR A 1 613 ? -13.665 17.564 16.947 1.00 95.88 613 TYR A CA 1
ATOM 4954 C C . TYR A 1 613 ? -13.991 16.211 17.581 1.00 95.88 613 TYR A C 1
ATOM 4956 O O . TYR A 1 613 ? -15.156 15.926 17.855 1.00 95.88 613 TYR A O 1
ATOM 4964 N N . ILE A 1 614 ? -12.980 15.392 17.897 1.00 95.19 614 ILE A N 1
ATOM 4965 C CA . ILE A 1 614 ? -13.195 14.105 18.578 1.00 95.19 614 ILE A CA 1
ATOM 4966 C C . ILE A 1 614 ? -13.899 14.320 19.925 1.00 95.19 614 ILE A C 1
ATOM 4968 O O . ILE A 1 614 ? -14.841 13.593 20.248 1.00 95.19 614 ILE A O 1
ATOM 4972 N N . ARG A 1 615 ? -13.485 15.330 20.703 1.00 94.19 615 ARG A N 1
ATOM 4973 C CA . ARG A 1 615 ? -14.150 15.695 21.963 1.00 94.19 615 ARG A CA 1
ATOM 4974 C C . ARG A 1 615 ? -15.579 16.158 21.732 1.00 94.19 615 ARG A C 1
ATOM 4976 O O . ARG A 1 615 ? -16.463 15.694 22.447 1.00 94.19 615 ARG A O 1
ATOM 4983 N N . LYS A 1 616 ? -15.807 17.011 20.728 1.00 94.31 616 LYS A N 1
ATOM 4984 C CA . LYS A 1 616 ? -17.138 17.507 20.355 1.00 94.31 616 LYS A CA 1
ATOM 4985 C C . LYS A 1 616 ? -18.085 16.353 20.021 1.00 94.31 616 LYS A C 1
ATOM 4987 O O . LYS A 1 616 ? -19.163 16.264 20.601 1.00 94.31 616 LYS A O 1
ATOM 4992 N N . TRP A 1 617 ? -17.667 15.421 19.163 1.00 95.06 617 TRP A N 1
ATOM 4993 C CA . TRP A 1 617 ? -18.491 14.274 18.760 1.00 95.06 617 TRP A CA 1
ATOM 4994 C C . TRP A 1 617 ? -18.812 13.324 19.920 1.00 95.06 617 TRP A C 1
ATOM 4996 O O . TRP A 1 617 ? -19.898 12.742 19.954 1.00 95.06 617 TRP A O 1
ATOM 5006 N N . LEU A 1 618 ? -17.881 13.178 20.868 1.00 93.38 618 LEU A N 1
ATOM 5007 C CA . LEU A 1 618 ? -18.014 12.319 22.049 1.00 93.38 618 LEU A CA 1
ATOM 5008 C C . LEU A 1 618 ? -18.589 13.034 23.284 1.00 93.38 618 LEU A C 1
ATOM 5010 O O . LEU A 1 618 ? -18.697 12.409 24.340 1.00 93.38 618 LEU A O 1
ATOM 5014 N N . GLU A 1 619 ? -18.939 14.320 23.173 1.00 92.56 619 GLU A N 1
ATOM 5015 C CA . GLU A 1 619 ? -19.408 15.164 24.284 1.00 92.56 619 GLU A CA 1
ATOM 5016 C C . GLU A 1 619 ? -18.453 15.167 25.497 1.00 92.56 619 GLU A C 1
ATOM 5018 O O . GLU A 1 619 ? -18.868 15.177 26.662 1.00 92.56 619 GLU A O 1
ATOM 5023 N N . LEU A 1 620 ? -17.147 15.129 25.228 1.00 89.81 620 LEU A N 1
ATOM 5024 C CA . LEU A 1 620 ? -16.108 15.218 26.249 1.00 89.81 620 LEU A CA 1
ATOM 5025 C C . LEU A 1 620 ? -15.750 16.690 26.509 1.00 89.81 620 LEU A C 1
ATOM 5027 O O . LEU A 1 620 ? -15.600 17.453 25.554 1.00 89.81 620 LEU A O 1
ATOM 5031 N N . PRO A 1 621 ? -15.548 17.108 27.773 1.00 85.56 621 PRO A N 1
ATOM 5032 C CA . PRO A 1 621 ? -15.102 18.464 28.067 1.00 85.56 621 PRO A CA 1
ATOM 5033 C C . PRO A 1 621 ? -13.683 18.707 27.530 1.00 85.56 621 PRO A C 1
ATOM 5035 O O . PRO A 1 621 ? -12.888 17.773 27.365 1.00 85.56 621 PRO A O 1
ATOM 5038 N N . ILE A 1 622 ? -13.340 19.977 27.301 1.00 82.06 622 ILE A N 1
ATOM 5039 C CA . ILE A 1 622 ? -12.028 20.395 26.771 1.00 82.06 622 ILE A CA 1
ATOM 5040 C C . ILE A 1 622 ? -10.884 19.875 27.660 1.00 82.06 622 ILE A C 1
ATOM 5042 O O . ILE A 1 622 ? -9.869 19.405 27.156 1.00 82.06 622 ILE A O 1
ATOM 5046 N N . SER A 1 623 ? -11.097 19.849 28.978 1.00 78.50 623 SER A N 1
ATOM 5047 C CA . SER A 1 623 ? -10.137 19.366 29.978 1.00 78.50 623 SER A CA 1
ATOM 5048 C C . SER A 1 623 ? -10.055 17.840 30.130 1.00 78.50 623 SER A C 1
ATOM 5050 O O . SER A 1 623 ? -9.194 17.357 30.864 1.00 78.50 623 SER A O 1
ATOM 5052 N N . ALA A 1 624 ? -10.921 17.051 29.475 1.00 81.00 624 ALA A N 1
ATOM 5053 C CA . ALA A 1 624 ? -10.841 15.586 29.554 1.00 81.00 624 ALA A CA 1
ATOM 5054 C C . ALA A 1 624 ? -9.534 15.062 28.935 1.00 81.00 624 ALA A C 1
ATOM 5056 O O . ALA A 1 624 ? -8.894 15.748 28.145 1.00 81.00 624 ALA A O 1
ATOM 5057 N N . THR A 1 625 ? -9.140 13.828 29.213 1.00 81.25 625 THR A N 1
ATOM 5058 C CA . THR A 1 625 ? -8.065 13.176 28.451 1.00 81.25 625 THR A CA 1
ATOM 5059 C C . THR A 1 625 ? -8.645 12.383 27.281 1.00 81.25 625 THR A C 1
ATOM 5061 O O . THR A 1 625 ? -9.729 11.817 27.391 1.00 81.25 625 THR A O 1
ATOM 5064 N N . LEU A 1 626 ? -7.928 12.320 26.155 1.00 86.88 626 LEU A N 1
ATOM 5065 C CA . LEU A 1 626 ? -8.268 11.412 25.052 1.00 86.88 626 LEU A CA 1
ATOM 5066 C C . LEU A 1 626 ? -7.550 10.063 25.153 1.00 86.88 626 LEU A C 1
ATOM 5068 O O . LEU A 1 626 ? -7.914 9.151 24.417 1.00 86.88 626 LEU A O 1
ATOM 5072 N N . SER A 1 627 ? -6.586 9.895 26.071 1.00 85.94 627 SER A N 1
ATOM 5073 C CA . SER A 1 627 ? -5.759 8.679 26.171 1.00 85.94 627 SER A CA 1
ATOM 5074 C C . SER A 1 627 ? -6.581 7.386 26.202 1.00 85.94 627 SER A C 1
ATOM 5076 O O . SER A 1 627 ? -6.205 6.424 25.543 1.00 85.94 627 SER A O 1
ATOM 5078 N N . ASN A 1 628 ? -7.735 7.385 26.881 1.00 84.25 628 ASN A N 1
ATOM 5079 C CA . ASN A 1 628 ? -8.656 6.242 26.939 1.00 84.25 628 ASN A CA 1
ATOM 5080 C C . ASN A 1 628 ? -9.202 5.858 25.559 1.00 84.25 628 ASN A C 1
ATOM 5082 O O . ASN A 1 628 ? -9.241 4.692 25.177 1.00 84.25 628 ASN A O 1
ATOM 5086 N N . VAL A 1 629 ? -9.617 6.860 24.789 1.00 87.81 629 VAL A N 1
ATOM 5087 C CA . VAL A 1 629 ? -10.273 6.683 23.492 1.00 87.81 629 VAL A CA 1
ATOM 5088 C C . VAL A 1 629 ? -9.272 6.220 22.419 1.00 87.81 629 VAL A C 1
ATOM 5090 O O . VAL A 1 629 ? -9.651 5.519 21.477 1.00 87.81 629 VAL A O 1
ATOM 5093 N N . LEU A 1 630 ? -7.987 6.549 22.585 1.00 89.69 630 LEU A N 1
ATOM 5094 C CA . LEU A 1 630 ? -6.891 6.129 21.701 1.00 89.69 630 LEU A CA 1
ATOM 5095 C C . LEU A 1 630 ? -6.508 4.642 21.864 1.00 89.69 630 LEU A C 1
ATOM 5097 O O . LEU A 1 630 ? -5.851 4.067 20.991 1.00 89.69 630 LEU A O 1
ATOM 5101 N N . LEU A 1 631 ? -6.917 3.991 22.959 1.00 88.06 631 LEU A N 1
ATOM 5102 C CA . LEU A 1 631 ? -6.648 2.570 23.185 1.00 88.06 631 LEU A CA 1
ATOM 5103 C C . LEU A 1 631 ? -7.457 1.664 22.233 1.00 88.06 631 LEU A C 1
ATOM 5105 O O . LEU A 1 631 ? -8.480 2.079 21.680 1.00 88.06 631 LEU A O 1
ATOM 5109 N N . PRO A 1 632 ? -7.031 0.405 22.021 1.00 88.06 632 PRO A N 1
ATOM 5110 C CA . PRO A 1 632 ? -7.801 -0.553 21.233 1.00 88.06 632 PRO A CA 1
ATOM 5111 C C . PRO A 1 632 ? -9.132 -0.937 21.903 1.00 88.06 632 PRO A C 1
ATOM 5113 O O . PRO A 1 632 ? -9.293 -0.821 23.117 1.00 88.06 632 PRO A O 1
ATOM 5116 N N . HIS A 1 633 ? -10.068 -1.478 21.116 1.00 87.25 633 HIS A N 1
ATOM 5117 C CA . HIS A 1 633 ? -11.399 -1.871 21.601 1.00 87.25 633 HIS A CA 1
ATOM 5118 C C . HIS A 1 633 ? -11.363 -2.871 22.766 1.00 87.25 633 HIS A C 1
ATOM 5120 O O . HIS A 1 633 ? -12.057 -2.683 23.756 1.00 87.25 633 HIS A O 1
ATOM 5126 N N . ASN A 1 634 ? -10.489 -3.880 22.719 1.00 82.75 634 ASN A N 1
ATOM 5127 C CA . ASN A 1 634 ? -10.344 -4.861 23.805 1.00 82.75 634 ASN A CA 1
ATOM 5128 C C . ASN A 1 634 ? -9.821 -4.269 25.133 1.00 82.75 634 ASN A C 1
ATOM 5130 O O . ASN A 1 634 ? 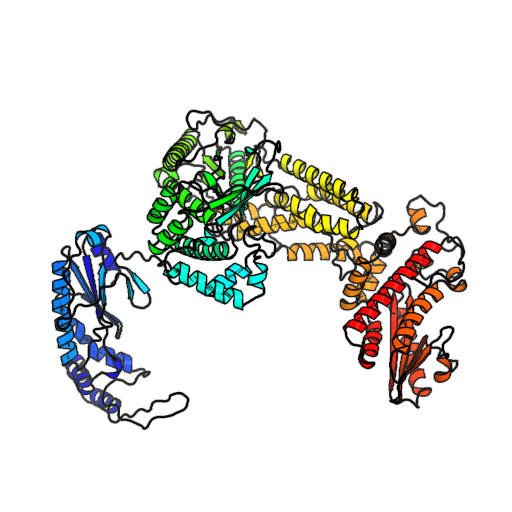-9.864 -4.948 26.158 1.00 82.75 634 ASN A O 1
ATOM 5134 N N . LYS A 1 635 ? -9.351 -3.016 25.118 1.00 83.00 635 LYS A N 1
ATOM 5135 C CA . LYS A 1 635 ? -9.005 -2.211 26.292 1.00 83.00 635 LYS A CA 1
ATOM 5136 C C . LYS A 1 635 ? -9.965 -1.024 26.451 1.00 83.00 635 LYS A C 1
ATOM 5138 O O . LYS A 1 635 ? -9.532 0.051 26.835 1.00 83.00 635 LYS A O 1
ATOM 5143 N N . PHE A 1 636 ? -11.246 -1.188 26.115 1.00 83.88 636 PHE A N 1
ATOM 5144 C CA . PHE A 1 636 ? -12.311 -0.183 26.299 1.00 83.88 636 PHE A CA 1
ATOM 5145 C C . PHE A 1 636 ? -12.120 1.151 25.549 1.00 83.88 636 PHE A C 1
ATOM 5147 O O . PHE A 1 636 ? -12.840 2.114 25.811 1.00 83.88 636 PHE A O 1
ATOM 5154 N N . GLY A 1 637 ? -11.186 1.219 24.595 1.00 87.81 637 GLY A N 1
ATOM 5155 C CA . GLY A 1 637 ? -10.987 2.391 23.743 1.00 87.81 637 GLY A CA 1
ATOM 5156 C C . GLY A 1 637 ? -11.759 2.329 22.421 1.00 87.81 637 GLY A C 1
ATOM 5157 O O . GLY A 1 637 ? -12.466 1.364 22.111 1.00 87.81 637 GLY A O 1
ATOM 5158 N N . LEU A 1 638 ? -11.610 3.373 21.601 1.00 89.31 638 LEU A N 1
ATOM 5159 C CA . LEU A 1 638 ? -12.232 3.477 20.273 1.00 89.31 638 LEU A CA 1
ATOM 5160 C C . LEU A 1 638 ? -11.239 3.277 19.123 1.00 89.31 638 LEU A C 1
ATOM 5162 O O . LEU A 1 638 ? -11.610 3.450 17.964 1.00 89.31 638 LEU A O 1
ATOM 5166 N N . ASN A 1 639 ? -10.001 2.876 19.426 1.00 90.19 639 ASN A N 1
ATOM 5167 C CA . ASN A 1 639 ? -8.946 2.619 18.450 1.00 90.19 639 ASN A CA 1
ATOM 5168 C C . ASN A 1 639 ? -8.640 3.838 17.554 1.00 90.19 639 ASN A C 1
ATOM 5170 O O . ASN A 1 639 ? -8.368 3.696 16.359 1.00 90.19 639 ASN A O 1
ATOM 5174 N N . ILE A 1 640 ? -8.713 5.041 18.130 1.00 91.81 640 ILE A N 1
ATOM 5175 C CA . ILE A 1 640 ? -8.449 6.293 17.417 1.00 91.81 640 ILE A CA 1
ATOM 5176 C C . ILE A 1 640 ? -6.939 6.534 17.321 1.00 91.81 640 ILE A C 1
ATOM 5178 O O . ILE A 1 640 ? -6.191 6.288 18.262 1.00 91.81 640 ILE A O 1
ATOM 5182 N N . ILE A 1 641 ? -6.499 7.040 16.170 1.00 92.19 641 ILE A N 1
ATOM 5183 C CA . ILE A 1 641 ? -5.116 7.440 15.906 1.00 92.19 641 ILE A CA 1
ATOM 5184 C C . ILE A 1 641 ? -5.103 8.953 15.676 1.00 92.19 641 ILE A C 1
ATOM 5186 O O . ILE A 1 641 ? -5.901 9.464 14.890 1.00 92.19 641 ILE A O 1
ATOM 5190 N N . LEU A 1 642 ? -4.209 9.672 16.353 1.00 94.19 642 LEU A N 1
ATOM 5191 C CA . LEU A 1 642 ? -4.016 11.109 16.138 1.00 94.19 642 LEU A CA 1
ATOM 5192 C C . LEU A 1 642 ? -3.110 11.384 14.923 1.00 94.19 642 LEU A C 1
ATOM 5194 O O . LEU A 1 642 ? -2.306 10.509 14.564 1.00 94.19 642 LEU A O 1
ATOM 5198 N N . PRO A 1 643 ? -3.197 12.578 14.301 1.00 95.19 643 PRO A N 1
ATOM 5199 C CA . PRO A 1 643 ? -2.325 12.966 13.193 1.00 95.19 643 PRO A CA 1
ATOM 5200 C C . PRO A 1 643 ? -0.833 12.755 13.485 1.00 95.19 643 PRO A C 1
ATOM 5202 O O . PRO A 1 643 ? -0.131 12.221 12.633 1.00 95.19 643 PRO A O 1
ATOM 5205 N N . SER A 1 644 ? -0.361 13.034 14.700 1.00 93.19 644 SER A N 1
ATOM 5206 C CA . SER A 1 644 ? 1.024 12.816 15.146 1.00 93.19 644 SER A CA 1
ATOM 5207 C C . SER A 1 644 ? 1.477 11.359 15.080 1.00 93.19 644 SER A C 1
ATOM 5209 O O . SER A 1 644 ? 2.581 11.044 14.628 1.00 93.19 644 SER A O 1
ATOM 5211 N N . THR A 1 645 ? 0.608 10.436 15.488 1.00 92.06 645 THR A N 1
ATOM 5212 C CA . THR A 1 645 ? 0.878 8.997 15.417 1.00 92.06 645 THR A CA 1
ATOM 5213 C C . THR A 1 645 ? 0.883 8.540 13.966 1.00 92.06 645 THR A C 1
ATOM 5215 O O . THR A 1 645 ? 1.743 7.755 13.562 1.00 92.06 645 THR A O 1
ATOM 5218 N N . LYS A 1 646 ? -0.043 9.062 13.155 1.00 93.69 646 LYS A N 1
ATOM 5219 C CA . LYS A 1 646 ? -0.086 8.770 11.724 1.00 93.69 646 LYS A CA 1
ATOM 5220 C C . LYS A 1 646 ? 1.143 9.319 10.994 1.00 93.69 646 LYS A C 1
ATOM 5222 O O . LYS A 1 646 ? 1.695 8.617 10.149 1.00 93.69 646 LYS A O 1
ATOM 5227 N N . PHE A 1 647 ? 1.600 10.514 11.351 1.00 92.94 647 PHE A N 1
ATOM 5228 C CA . PHE A 1 647 ? 2.825 11.129 10.856 1.00 92.94 647 PHE A CA 1
ATOM 5229 C C . PHE A 1 647 ? 4.041 10.243 11.149 1.00 92.94 647 PHE A C 1
ATOM 5231 O O . PHE A 1 647 ? 4.752 9.870 10.221 1.00 92.94 647 PHE A O 1
ATOM 5238 N N . LEU A 1 648 ? 4.203 9.778 12.396 1.00 90.62 648 LEU A N 1
ATOM 5239 C CA . LEU A 1 648 ? 5.261 8.829 12.770 1.00 90.62 648 LEU A CA 1
ATOM 5240 C C . LEU A 1 648 ? 5.233 7.553 11.916 1.00 90.62 648 LEU A C 1
ATOM 5242 O O . LEU A 1 648 ? 6.275 7.109 11.442 1.00 90.62 648 LEU A O 1
ATOM 5246 N N . GLN A 1 649 ? 4.049 6.978 11.675 1.00 92.50 649 GLN A N 1
ATOM 5247 C CA . GLN A 1 649 ? 3.922 5.809 10.799 1.00 92.50 649 GLN A CA 1
ATOM 5248 C C . GLN A 1 649 ? 4.369 6.104 9.362 1.00 92.50 649 GLN A C 1
ATOM 5250 O O . GLN A 1 649 ? 5.051 5.273 8.765 1.00 92.50 649 GLN A O 1
ATOM 5255 N N . CYS A 1 650 ? 3.985 7.257 8.807 1.00 92.38 650 CYS A N 1
ATOM 5256 C CA . CYS A 1 650 ? 4.349 7.655 7.445 1.00 92.38 650 CYS A CA 1
ATOM 5257 C C . CYS A 1 650 ? 5.859 7.898 7.320 1.00 92.38 650 CYS A C 1
ATOM 5259 O O . CYS A 1 650 ? 6.479 7.410 6.378 1.00 92.38 650 CYS A O 1
ATOM 5261 N N . GLN A 1 651 ? 6.466 8.547 8.314 1.00 90.06 651 GLN A N 1
ATOM 5262 C CA . GLN A 1 651 ? 7.912 8.760 8.379 1.00 90.06 651 GLN A CA 1
ATOM 5263 C C . GLN A 1 651 ? 8.683 7.437 8.490 1.00 90.06 651 GLN A C 1
ATOM 5265 O O . GLN A 1 651 ? 9.642 7.226 7.753 1.00 90.06 651 GLN A O 1
ATOM 5270 N N . THR A 1 652 ? 8.236 6.489 9.323 1.00 90.44 652 THR A N 1
ATOM 5271 C CA . THR A 1 652 ? 8.841 5.144 9.383 1.00 90.44 652 THR A CA 1
ATOM 5272 C C . THR A 1 652 ? 8.738 4.407 8.043 1.00 90.44 652 THR A C 1
ATOM 5274 O O . THR A 1 652 ? 9.699 3.759 7.635 1.00 90.44 652 THR A O 1
ATOM 5277 N N . VAL A 1 653 ? 7.611 4.514 7.327 1.00 89.75 653 VAL A N 1
ATOM 5278 C CA . VAL A 1 653 ? 7.469 3.935 5.976 1.00 89.75 653 VAL A CA 1
ATOM 5279 C C . VAL A 1 653 ? 8.451 4.579 5.001 1.00 89.75 653 VAL A C 1
ATOM 5281 O O . VAL A 1 653 ? 9.147 3.858 4.290 1.00 89.75 653 VAL A O 1
ATOM 5284 N N . SER A 1 654 ? 8.542 5.910 5.007 1.00 89.06 654 SER A N 1
ATOM 5285 C CA . SER A 1 654 ? 9.445 6.661 4.135 1.00 89.06 654 SER A CA 1
ATOM 5286 C C . SER A 1 654 ? 10.906 6.267 4.361 1.00 89.06 654 SER A C 1
ATOM 5288 O O . SER A 1 654 ? 11.611 5.890 3.426 1.00 89.06 654 SER A O 1
ATOM 5290 N N . ARG A 1 655 ? 11.343 6.211 5.623 1.00 88.25 655 ARG A N 1
ATOM 5291 C CA . ARG A 1 655 ? 12.713 5.811 5.966 1.00 88.25 655 ARG A CA 1
ATOM 5292 C C . ARG A 1 655 ? 13.017 4.353 5.650 1.00 88.25 655 ARG A C 1
ATOM 5294 O O . ARG A 1 655 ? 14.080 4.068 5.106 1.00 88.25 655 ARG A O 1
ATOM 5301 N N . ASN A 1 656 ? 12.084 3.438 5.916 1.00 88.31 656 ASN A N 1
ATOM 5302 C CA . ASN A 1 656 ? 12.253 2.033 5.547 1.00 88.31 656 ASN A CA 1
ATOM 5303 C C . ASN A 1 656 ? 12.351 1.848 4.027 1.00 88.31 656 ASN A C 1
ATOM 5305 O O . ASN A 1 656 ? 13.134 1.013 3.578 1.00 88.31 656 ASN A O 1
ATOM 5309 N N . ALA A 1 657 ? 11.607 2.632 3.241 1.00 87.94 657 ALA A N 1
ATOM 5310 C CA . ALA A 1 657 ? 11.706 2.612 1.786 1.00 87.94 657 ALA A CA 1
ATOM 5311 C C . ALA A 1 657 ? 13.102 3.040 1.302 1.00 87.94 657 ALA A C 1
ATOM 5313 O O . ALA A 1 657 ? 13.684 2.357 0.467 1.00 87.94 657 ALA A O 1
ATOM 5314 N N . LEU A 1 658 ? 13.682 4.099 1.881 1.00 88.12 658 LEU A N 1
ATOM 5315 C CA . LEU A 1 658 ? 15.051 4.518 1.552 1.00 88.12 658 LEU A CA 1
ATOM 5316 C C . LEU A 1 658 ? 16.097 3.486 2.013 1.00 88.12 658 LEU A C 1
ATOM 5318 O O . LEU A 1 658 ? 17.032 3.177 1.280 1.00 88.12 658 LEU A O 1
ATOM 5322 N N . LYS A 1 659 ? 15.920 2.905 3.205 1.00 88.00 659 LYS A N 1
ATOM 5323 C CA . LYS A 1 659 ? 16.830 1.894 3.765 1.00 88.00 659 LYS A CA 1
ATOM 5324 C C . LYS A 1 659 ? 16.857 0.597 2.950 1.00 88.00 659 LYS A C 1
ATOM 5326 O O . LYS A 1 659 ? 17.920 0.011 2.782 1.00 88.00 659 LYS A O 1
ATOM 5331 N N . SER A 1 660 ? 15.696 0.142 2.480 1.00 87.12 660 SER A N 1
ATOM 5332 C CA . SER A 1 660 ? 15.535 -1.115 1.729 1.00 87.12 660 SER A CA 1
ATOM 5333 C C . SER A 1 660 ? 15.639 -0.954 0.211 1.00 87.12 660 SER A C 1
ATOM 5335 O O . SER A 1 660 ? 15.435 -1.927 -0.513 1.00 87.12 660 SER A O 1
ATOM 5337 N N . SER A 1 661 ? 15.949 0.252 -0.276 1.00 85.94 661 SER A N 1
ATOM 5338 C CA . SER A 1 661 ? 16.107 0.504 -1.705 1.00 85.94 661 SER A CA 1
ATOM 5339 C C . SER A 1 661 ? 17.266 -0.325 -2.279 1.00 85.94 661 SER A C 1
ATOM 5341 O O . SER A 1 661 ? 18.345 -0.337 -1.679 1.00 85.94 661 SER A O 1
ATOM 5343 N N . PRO A 1 662 ? 17.087 -0.981 -3.443 1.00 82.12 662 PRO A N 1
ATOM 5344 C CA . PRO A 1 662 ? 18.171 -1.685 -4.129 1.00 82.12 662 PRO A CA 1
ATOM 5345 C C . PRO A 1 662 ? 19.215 -0.720 -4.712 1.00 82.12 662 PRO A C 1
ATOM 5347 O O . PRO A 1 662 ? 20.313 -1.135 -5.065 1.00 82.12 662 PRO A O 1
ATOM 5350 N N . ASN A 1 663 ? 18.892 0.574 -4.813 1.00 83.12 663 ASN A N 1
ATOM 5351 C CA . ASN A 1 663 ? 19.806 1.585 -5.317 1.00 83.12 663 ASN A CA 1
ATOM 5352 C C . ASN A 1 663 ? 20.776 2.028 -4.210 1.00 83.12 663 ASN A C 1
ATOM 5354 O O . ASN A 1 663 ? 20.393 2.702 -3.248 1.00 83.12 663 ASN A O 1
ATOM 5358 N N . GLU A 1 664 ? 22.059 1.714 -4.381 1.00 80.56 664 GLU A N 1
ATOM 5359 C CA . GLU A 1 664 ? 23.108 2.040 -3.409 1.00 80.56 664 GLU A CA 1
ATOM 5360 C C . GLU A 1 664 ? 23.188 3.547 -3.103 1.00 80.56 664 GLU A C 1
ATOM 5362 O O . GLU A 1 664 ? 23.383 3.959 -1.959 1.00 80.56 664 GLU A O 1
ATOM 5367 N N . ALA A 1 665 ? 22.938 4.404 -4.097 1.00 79.06 665 ALA A N 1
ATOM 5368 C CA . ALA A 1 665 ? 22.954 5.850 -3.915 1.00 79.06 665 ALA A CA 1
ATOM 5369 C C . ALA A 1 665 ? 21.799 6.360 -3.034 1.00 79.06 665 ALA A C 1
ATOM 5371 O O . ALA A 1 665 ? 21.933 7.421 -2.417 1.00 79.06 665 ALA A O 1
ATOM 5372 N N . ILE A 1 666 ? 20.673 5.640 -2.987 1.00 85.38 666 ILE A N 1
ATOM 5373 C CA . ILE A 1 666 ? 19.557 5.900 -2.066 1.00 85.38 666 ILE A CA 1
ATOM 5374 C C . ILE A 1 666 ? 19.882 5.367 -0.672 1.00 85.38 666 ILE A C 1
ATOM 5376 O O . ILE A 1 666 ? 19.649 6.057 0.320 1.00 85.38 666 ILE A O 1
ATOM 5380 N N . ASN A 1 667 ? 20.462 4.171 -0.586 1.00 84.44 667 ASN A N 1
ATOM 5381 C CA . ASN A 1 667 ? 20.874 3.603 0.693 1.00 84.44 667 ASN A CA 1
ATOM 5382 C C . ASN A 1 667 ? 21.917 4.495 1.393 1.00 84.44 667 ASN A C 1
ATOM 5384 O O . ASN A 1 667 ? 21.794 4.784 2.584 1.00 84.44 667 ASN A O 1
ATOM 5388 N N . ASN A 1 668 ? 22.884 5.024 0.639 1.00 81.44 668 ASN A N 1
ATOM 5389 C CA . ASN A 1 668 ? 23.867 5.980 1.148 1.00 81.44 668 ASN A CA 1
ATOM 5390 C C . ASN A 1 668 ? 23.218 7.317 1.542 1.00 81.44 668 ASN A C 1
ATOM 5392 O O . ASN A 1 668 ? 23.569 7.872 2.574 1.00 81.44 668 ASN A O 1
ATOM 5396 N N . LEU A 1 669 ? 22.196 7.794 0.816 1.00 83.31 669 LEU A N 1
ATOM 5397 C CA . LEU A 1 669 ? 21.398 8.952 1.249 1.00 83.31 669 LEU A CA 1
ATOM 5398 C C . LEU A 1 669 ? 20.717 8.709 2.610 1.00 83.31 669 LEU A C 1
ATOM 5400 O O . LEU A 1 669 ? 20.664 9.607 3.455 1.00 83.31 669 LEU A O 1
ATOM 5404 N N . TRP A 1 670 ? 20.188 7.506 2.842 1.00 86.50 670 TRP A N 1
ATOM 5405 C CA . TRP A 1 670 ? 19.627 7.147 4.144 1.00 86.50 670 TRP A CA 1
ATOM 5406 C C . TRP A 1 670 ? 20.698 7.176 5.248 1.00 86.50 670 TRP A C 1
ATOM 5408 O O . TRP A 1 670 ? 20.430 7.754 6.300 1.00 86.50 670 TRP A O 1
ATOM 5418 N N . LYS A 1 671 ? 21.910 6.659 4.991 1.00 82.62 671 LYS A N 1
ATOM 5419 C CA . LYS A 1 671 ? 23.049 6.716 5.934 1.00 82.62 671 LYS A CA 1
ATOM 5420 C C . LYS A 1 671 ? 23.503 8.151 6.232 1.00 82.62 671 LYS A C 1
ATOM 5422 O O . LYS A 1 671 ? 23.655 8.510 7.397 1.00 82.62 671 LYS A O 1
ATOM 5427 N N . ASP A 1 672 ? 23.649 8.991 5.201 1.00 76.88 672 ASP A N 1
ATOM 5428 C CA . ASP A 1 672 ? 23.989 10.418 5.346 1.00 76.88 672 ASP A CA 1
ATOM 5429 C C . ASP A 1 672 ? 22.988 11.113 6.284 1.00 76.88 672 ASP A C 1
ATOM 5431 O O . ASP A 1 672 ? 23.345 11.936 7.125 1.00 76.88 672 ASP A O 1
ATOM 5435 N N . THR A 1 673 ? 21.702 10.776 6.138 1.00 77.12 673 THR A N 1
ATOM 5436 C CA . THR A 1 673 ? 20.623 11.434 6.880 1.00 77.12 673 THR A CA 1
ATOM 5437 C C . THR A 1 673 ? 20.326 10.800 8.241 1.00 77.12 673 THR A C 1
ATOM 5439 O O . THR A 1 673 ? 19.728 11.464 9.086 1.00 77.12 673 THR A O 1
ATOM 5442 N N . SER A 1 674 ? 20.733 9.551 8.500 1.00 71.00 674 SER A N 1
ATOM 5443 C CA . SER A 1 674 ? 20.448 8.839 9.758 1.00 71.00 674 SER A CA 1
ATOM 5444 C C . SER A 1 674 ? 21.224 9.378 10.959 1.00 71.00 674 SER A C 1
ATOM 5446 O O . SER A 1 674 ? 20.746 9.274 12.085 1.00 71.00 674 SER A O 1
ATOM 5448 N N . ASN A 1 675 ? 22.388 9.990 10.732 1.00 59.75 675 ASN A N 1
ATOM 5449 C CA . ASN A 1 675 ? 23.235 10.527 11.804 1.00 59.75 675 ASN A CA 1
ATOM 5450 C C . ASN A 1 675 ? 22.752 11.889 12.340 1.00 59.75 675 ASN A C 1
ATOM 5452 O O . ASN A 1 675 ? 23.257 12.382 13.352 1.00 59.75 675 ASN A O 1
ATOM 5456 N N . HIS A 1 676 ? 21.758 12.513 11.700 1.00 63.56 676 HIS A N 1
ATOM 5457 C CA . HIS A 1 676 ? 21.173 13.754 12.198 1.00 63.56 676 HIS A CA 1
ATOM 5458 C C . HIS A 1 676 ? 20.321 13.494 13.451 1.00 63.56 676 HIS A C 1
ATOM 5460 O O . HIS A 1 676 ? 19.346 12.746 13.412 1.00 63.56 676 HIS A O 1
ATOM 5466 N N . LYS A 1 677 ? 20.630 14.201 14.551 1.00 50.47 677 LYS A N 1
ATOM 5467 C CA . LYS A 1 677 ? 19.980 14.076 15.879 1.00 50.47 677 LYS A CA 1
ATOM 5468 C C . LYS A 1 677 ? 18.439 14.174 15.874 1.00 50.47 677 LYS A C 1
ATOM 5470 O O . LYS A 1 677 ? 17.797 13.726 16.822 1.00 50.47 677 LYS A O 1
ATOM 5475 N N . ASN A 1 678 ? 17.843 14.734 14.820 1.00 53.41 678 ASN A N 1
ATOM 5476 C CA . ASN A 1 678 ? 16.395 14.931 14.688 1.00 53.41 678 ASN A CA 1
ATOM 5477 C C . ASN A 1 678 ? 15.655 13.728 14.080 1.00 53.41 678 ASN A C 1
ATOM 5479 O O . ASN A 1 678 ? 14.426 13.663 14.141 1.00 53.41 678 ASN A O 1
ATOM 5483 N N . VAL A 1 679 ? 16.374 12.745 13.537 1.00 59.66 679 VAL A N 1
ATOM 5484 C CA . VAL A 1 679 ? 15.773 11.563 12.926 1.00 59.66 679 VAL A CA 1
ATOM 5485 C C . VAL A 1 679 ? 15.563 10.476 13.981 1.00 59.66 679 VAL A C 1
ATOM 5487 O O . VAL A 1 679 ? 16.363 9.567 14.169 1.00 59.66 679 VAL A O 1
ATOM 5490 N N . GLN A 1 680 ? 14.433 10.546 14.680 1.00 63.97 680 GLN A N 1
ATOM 5491 C CA . GLN A 1 680 ? 14.084 9.575 15.726 1.00 63.97 680 GLN A CA 1
ATOM 5492 C C . GLN A 1 680 ? 13.232 8.399 15.222 1.00 63.97 680 GLN A C 1
ATOM 5494 O O . GLN A 1 680 ? 12.710 7.627 16.032 1.00 63.97 680 GLN A O 1
ATOM 5499 N N . TYR A 1 681 ? 13.025 8.281 13.908 1.00 74.44 681 TYR A N 1
ATOM 5500 C CA . TYR A 1 681 ? 12.063 7.337 13.327 1.00 74.44 681 TYR A CA 1
ATOM 5501 C C . TYR A 1 681 ? 12.673 5.971 12.981 1.00 74.44 681 TYR A C 1
ATOM 5503 O O . TYR A 1 681 ? 11.939 4.984 12.978 1.00 74.44 681 TYR A O 1
ATOM 5511 N N . ASP A 1 682 ? 13.996 5.894 12.769 1.00 77.06 682 ASP A N 1
ATOM 5512 C CA . ASP A 1 682 ? 14.722 4.644 12.454 1.00 77.06 682 ASP A CA 1
ATOM 5513 C C . ASP A 1 682 ? 14.710 3.623 13.601 1.00 77.06 682 ASP A C 1
ATOM 5515 O O . ASP A 1 682 ? 14.993 2.445 13.392 1.00 77.06 682 ASP A O 1
ATOM 5519 N N . LYS A 1 683 ? 14.340 4.053 14.814 1.00 81.69 683 LYS A N 1
ATOM 5520 C CA . LYS A 1 683 ? 14.173 3.154 15.963 1.00 81.69 683 LYS A CA 1
ATOM 5521 C C . LYS A 1 683 ? 13.006 2.177 15.800 1.00 81.69 683 LYS A C 1
ATOM 5523 O O . LYS A 1 683 ? 12.985 1.151 16.470 1.00 81.69 683 LYS A O 1
ATOM 5528 N N . TYR A 1 684 ? 12.024 2.505 14.957 1.00 84.06 684 TYR A N 1
ATOM 5529 C CA . TYR A 1 684 ? 10.839 1.676 14.760 1.00 84.06 684 TYR A CA 1
ATOM 5530 C C . TYR A 1 684 ? 11.044 0.711 13.600 1.00 84.06 684 TYR A C 1
ATOM 5532 O O . TYR A 1 684 ? 11.347 1.125 12.482 1.00 84.06 684 TYR A O 1
ATOM 5540 N N . LYS A 1 685 ? 10.785 -0.580 13.829 1.00 82.19 685 LYS A N 1
ATOM 5541 C CA . LYS A 1 685 ? 10.935 -1.594 12.769 1.00 82.19 685 LYS A CA 1
ATOM 5542 C C . LYS A 1 685 ? 9.848 -1.476 11.699 1.00 82.19 685 LYS A C 1
ATOM 5544 O O . LYS A 1 685 ? 10.099 -1.697 10.518 1.00 82.19 685 LYS A O 1
ATOM 5549 N N . ASN A 1 686 ? 8.617 -1.172 12.107 1.00 87.19 686 ASN A N 1
ATOM 5550 C CA . ASN A 1 686 ? 7.456 -1.093 11.222 1.00 87.19 686 ASN A CA 1
ATOM 5551 C C . ASN A 1 686 ? 6.334 -0.236 11.837 1.00 87.19 686 ASN A C 1
ATOM 5553 O O . ASN A 1 686 ? 6.401 0.198 12.984 1.00 87.19 686 ASN A O 1
ATOM 5557 N N . THR A 1 687 ? 5.253 -0.020 11.087 1.00 87.56 687 THR A N 1
ATOM 5558 C CA . THR A 1 687 ? 4.113 0.808 11.523 1.00 87.56 687 THR A CA 1
ATOM 5559 C C . THR A 1 687 ? 3.322 0.230 12.700 1.00 87.56 687 THR A C 1
ATOM 5561 O O . THR A 1 687 ? 2.638 0.990 13.392 1.00 87.56 687 THR A O 1
ATOM 5564 N N . LYS A 1 688 ? 3.394 -1.089 12.946 1.00 89.31 688 LYS A N 1
ATOM 5565 C CA . LYS A 1 688 ? 2.769 -1.729 14.117 1.00 89.31 688 LYS A CA 1
ATOM 5566 C C . LYS A 1 688 ? 3.565 -1.433 15.384 1.00 89.31 688 LYS A C 1
ATOM 5568 O O . LYS A 1 688 ? 2.964 -1.179 16.421 1.00 89.31 688 LYS A O 1
ATOM 5573 N N . ASP A 1 689 ? 4.888 -1.415 15.279 1.00 89.00 689 ASP A N 1
ATOM 5574 C CA . ASP A 1 689 ? 5.800 -1.079 16.373 1.00 89.00 689 ASP A CA 1
ATOM 5575 C C . ASP A 1 689 ? 5.574 0.357 16.880 1.00 89.00 689 ASP A C 1
ATOM 5577 O O . ASP A 1 689 ? 5.423 0.586 18.083 1.00 89.00 689 ASP A O 1
ATOM 5581 N N . VAL A 1 690 ? 5.385 1.307 15.951 1.00 86.56 690 VAL A N 1
ATOM 5582 C CA . VAL A 1 690 ? 4.971 2.687 16.272 1.00 86.56 690 VAL A CA 1
ATOM 5583 C C . VAL A 1 690 ? 3.676 2.693 17.094 1.00 86.56 690 VAL A C 1
ATOM 5585 O O . VAL A 1 690 ? 3.625 3.293 18.166 1.00 86.56 690 VAL A O 1
ATOM 5588 N N . LEU A 1 691 ? 2.630 2.001 16.623 1.00 87.62 691 LEU A N 1
ATOM 5589 C CA . LEU A 1 691 ? 1.338 1.964 17.320 1.00 87.62 691 LEU A CA 1
ATOM 5590 C C . LEU A 1 691 ? 1.435 1.317 18.696 1.00 87.62 691 LEU A C 1
ATOM 5592 O O . LEU A 1 691 ? 0.829 1.815 19.640 1.00 87.62 691 LEU A O 1
ATOM 5596 N N . ASN A 1 692 ? 2.173 0.216 18.814 1.00 88.44 692 ASN A N 1
ATOM 5597 C CA . ASN A 1 692 ? 2.338 -0.485 20.081 1.00 88.44 692 ASN A CA 1
ATOM 5598 C C . ASN A 1 692 ? 3.075 0.392 21.097 1.00 88.44 692 ASN A C 1
ATOM 5600 O O . ASN A 1 692 ? 2.634 0.492 22.240 1.00 88.44 692 ASN A O 1
ATOM 5604 N N . THR A 1 693 ? 4.131 1.086 20.665 1.00 89.38 693 THR A N 1
ATOM 5605 C CA . THR A 1 693 ? 4.892 2.008 21.517 1.00 89.38 693 THR A CA 1
ATOM 5606 C C . THR A 1 693 ? 4.016 3.160 22.010 1.00 89.38 693 THR A C 1
ATOM 5608 O O . THR A 1 693 ? 3.963 3.420 23.210 1.00 89.38 693 THR A O 1
ATOM 5611 N N . ILE A 1 694 ? 3.283 3.822 21.109 1.00 87.25 694 ILE A N 1
ATOM 5612 C CA . ILE A 1 694 ? 2.408 4.947 21.471 1.00 87.25 694 ILE A CA 1
ATOM 5613 C C . ILE A 1 694 ? 1.251 4.490 22.368 1.00 87.25 694 ILE A C 1
ATOM 5615 O O . ILE A 1 694 ? 0.953 5.132 23.373 1.00 87.25 694 ILE A O 1
ATOM 5619 N N . ARG A 1 695 ? 0.619 3.349 22.071 1.00 88.06 695 ARG A N 1
ATOM 5620 C CA . ARG A 1 695 ? -0.458 2.804 22.915 1.00 88.06 695 ARG A CA 1
ATOM 5621 C C . ARG A 1 695 ? 0.030 2.434 24.308 1.00 88.06 695 ARG A C 1
ATOM 5623 O O . ARG A 1 695 ? -0.684 2.719 25.263 1.00 88.06 695 ARG A O 1
ATOM 5630 N N . LYS A 1 696 ? 1.234 1.866 24.425 1.00 86.69 696 LYS A N 1
ATOM 5631 C CA . LYS A 1 696 ? 1.855 1.583 25.723 1.00 86.69 696 LYS A CA 1
ATOM 5632 C C . LYS A 1 696 ? 2.072 2.872 26.518 1.00 86.69 696 LYS A C 1
ATOM 5634 O O . LYS A 1 696 ? 1.646 2.948 27.658 1.00 86.69 696 LYS A O 1
ATOM 5639 N N . GLN A 1 697 ? 2.580 3.931 25.884 1.00 86.50 697 GLN A N 1
ATOM 5640 C CA . GLN A 1 697 ? 2.708 5.244 26.533 1.00 86.50 697 GLN A CA 1
ATOM 5641 C C . GLN A 1 697 ? 1.362 5.813 27.011 1.00 86.50 697 GLN A C 1
ATOM 5643 O O . GLN A 1 697 ? 1.300 6.437 28.069 1.00 86.50 697 GLN A O 1
ATOM 5648 N N . HIS A 1 698 ? 0.276 5.635 26.250 1.00 84.69 698 HIS A N 1
ATOM 5649 C CA . HIS A 1 698 ? -1.059 6.050 26.694 1.00 84.69 698 HIS A CA 1
ATOM 5650 C C . HIS A 1 698 ? -1.574 5.208 27.863 1.00 84.69 698 HIS A C 1
ATOM 5652 O O . HIS A 1 698 ? -2.175 5.764 28.778 1.00 84.69 698 HIS A O 1
ATOM 5658 N N . GLU A 1 699 ? -1.324 3.902 27.851 1.00 80.62 699 GLU A N 1
ATOM 5659 C CA . GLU A 1 699 ? -1.663 2.999 28.950 1.00 80.62 699 GLU A CA 1
ATOM 5660 C C . GLU A 1 699 ? -0.904 3.362 30.233 1.00 80.62 699 GLU A C 1
ATOM 5662 O O . GLU A 1 699 ? -1.537 3.554 31.271 1.00 80.62 699 GLU A O 1
ATOM 5667 N N . ASP A 1 700 ? 0.408 3.589 30.145 1.00 80.69 700 ASP A N 1
ATOM 5668 C CA . ASP A 1 700 ? 1.246 4.002 31.277 1.00 80.69 700 ASP A CA 1
ATOM 5669 C C . ASP A 1 700 ? 0.759 5.341 31.869 1.00 80.69 700 ASP A C 1
ATOM 5671 O O . ASP A 1 700 ? 0.635 5.491 33.088 1.00 80.69 700 ASP A O 1
ATOM 5675 N N . LYS A 1 701 ? 0.387 6.309 31.013 1.00 78.81 701 LYS A N 1
ATOM 5676 C CA . LYS A 1 701 ? -0.206 7.590 31.447 1.00 78.81 701 LYS A CA 1
ATOM 5677 C C . LYS A 1 701 ? -1.511 7.399 32.223 1.00 78.81 701 LYS A C 1
ATOM 5679 O O . LYS A 1 701 ? -1.757 8.126 33.183 1.00 78.81 701 LYS A O 1
ATOM 5684 N N . LEU A 1 702 ? -2.351 6.452 31.813 1.00 75.75 702 LEU A N 1
ATOM 5685 C CA . LEU A 1 702 ? -3.624 6.169 32.480 1.00 75.75 702 LEU A CA 1
ATOM 5686 C C . LEU A 1 702 ? -3.443 5.427 33.805 1.00 75.75 702 LEU A C 1
ATOM 5688 O O . LEU A 1 702 ? -4.225 5.649 34.728 1.00 75.75 702 LEU A O 1
ATOM 5692 N N . GLN A 1 703 ? -2.415 4.583 33.909 1.00 69.44 703 GLN A N 1
ATOM 5693 C CA . GLN A 1 703 ? -2.113 3.825 35.122 1.00 69.44 703 GLN A CA 1
ATOM 5694 C C . GLN A 1 703 ? -1.426 4.673 36.201 1.00 69.44 703 GLN A C 1
ATOM 5696 O O . GLN A 1 703 ? -1.755 4.519 37.376 1.00 69.44 703 GLN A O 1
ATOM 5701 N N . HIS A 1 704 ? -0.506 5.572 35.825 1.00 63.78 704 HIS A N 1
ATOM 5702 C CA . HIS A 1 704 ? 0.384 6.239 36.786 1.00 63.78 704 HIS A CA 1
ATOM 5703 C C . HIS A 1 704 ? 0.083 7.721 37.064 1.00 63.78 704 HIS A C 1
ATOM 5705 O O . HIS A 1 704 ? 0.403 8.193 38.149 1.00 63.78 704 HIS A O 1
ATOM 5711 N N . HIS A 1 705 ? -0.501 8.479 36.126 1.00 52.38 705 HIS A N 1
ATOM 5712 C CA . HIS A 1 705 ? -0.560 9.951 36.236 1.00 52.38 705 HIS A CA 1
ATOM 5713 C C . HIS A 1 705 ? -1.915 10.535 36.677 1.00 52.38 705 HIS A C 1
ATOM 5715 O O . HIS A 1 705 ? -1.968 11.697 37.070 1.00 52.38 705 HIS A O 1
ATOM 5721 N N . PHE A 1 706 ? -3.019 9.777 36.648 1.00 55.06 706 PHE A N 1
ATOM 5722 C CA . PHE A 1 706 ? -4.359 10.328 36.911 1.00 55.06 706 PHE A CA 1
ATOM 5723 C C . PHE A 1 706 ? -5.098 9.593 38.040 1.00 55.06 706 PHE A C 1
ATOM 5725 O O . PHE A 1 706 ? -6.003 8.798 37.793 1.00 55.06 706 PHE A O 1
ATOM 5732 N N . ILE A 1 707 ? -4.764 9.928 39.292 1.00 49.88 707 ILE A N 1
ATOM 5733 C CA . ILE A 1 707 ? -5.274 9.307 40.536 1.00 49.88 707 ILE A CA 1
ATOM 5734 C C . ILE A 1 707 ? -6.823 9.261 40.620 1.00 49.88 707 ILE A C 1
ATOM 5736 O O . ILE A 1 707 ? -7.375 8.343 41.216 1.00 49.88 707 ILE A O 1
ATOM 5740 N N . SER A 1 708 ? -7.554 10.191 39.982 1.00 49.44 708 SER A N 1
ATOM 5741 C CA . SER A 1 708 ? -9.035 10.246 40.023 1.00 49.44 708 SER A CA 1
ATOM 5742 C C . SER A 1 708 ? -9.770 9.778 38.753 1.00 49.44 708 SER A C 1
ATOM 5744 O O . SER A 1 708 ? -10.982 9.559 38.808 1.00 49.44 708 SER A O 1
ATOM 5746 N N . GLN A 1 709 ? -9.074 9.622 37.617 1.00 53.50 709 GLN A N 1
ATOM 5747 C CA . GLN A 1 709 ? -9.656 9.184 36.330 1.00 53.50 709 GLN A CA 1
ATOM 5748 C C . GLN A 1 709 ? -9.185 7.778 35.911 1.00 53.50 709 GLN A C 1
ATOM 5750 O O . GLN A 1 709 ? -9.870 7.109 35.142 1.00 53.50 709 GLN A O 1
ATOM 5755 N N . GLY A 1 710 ? -8.048 7.303 36.435 1.00 53.88 710 GLY A N 1
ATOM 5756 C CA . GLY A 1 710 ? -7.461 5.995 36.123 1.00 53.88 710 GLY A CA 1
ATOM 5757 C C . GLY A 1 710 ? -8.028 4.817 36.922 1.00 53.88 710 GLY A C 1
ATOM 5758 O O . GLY A 1 710 ? -7.703 3.677 36.611 1.00 53.88 710 GLY A O 1
ATOM 5759 N N . SER A 1 711 ? -8.891 5.054 37.919 1.00 62.34 711 SER A N 1
ATOM 5760 C CA . SER A 1 711 ? -9.432 3.998 38.795 1.00 62.34 711 SER A CA 1
ATOM 5761 C C . SER A 1 711 ? -10.325 2.992 38.063 1.00 62.34 711 SER A C 1
ATOM 5763 O O . SER A 1 711 ? -10.324 1.810 38.398 1.00 62.34 711 SER A O 1
ATOM 5765 N N . PHE A 1 712 ? -11.056 3.432 37.033 1.00 69.56 712 PHE A N 1
ATOM 5766 C CA . PHE A 1 712 ? -11.823 2.534 36.165 1.00 69.56 712 PHE A CA 1
ATOM 5767 C C . PHE A 1 712 ? -10.885 1.569 35.425 1.00 69.56 712 PHE A C 1
ATOM 5769 O O . PHE A 1 712 ? -11.075 0.357 35.465 1.00 69.56 712 PHE A O 1
ATOM 5776 N N . PHE A 1 713 ? -9.834 2.102 34.794 1.00 68.50 713 PHE A N 1
ATOM 5777 C CA . PHE A 1 713 ? -8.894 1.323 33.988 1.00 68.50 713 PHE A CA 1
ATOM 5778 C C . PHE A 1 713 ? -7.991 0.418 34.824 1.00 68.50 713 PHE A C 1
ATOM 5780 O O . PHE A 1 713 ? -7.801 -0.739 34.454 1.00 68.50 713 PHE A O 1
ATOM 5787 N N . SER A 1 714 ? -7.465 0.904 35.950 1.00 67.06 714 SER A N 1
ATOM 5788 C CA . SER A 1 714 ? -6.601 0.111 36.828 1.00 67.06 714 SER A CA 1
ATOM 5789 C C . SER A 1 714 ? -7.338 -1.079 37.444 1.00 67.06 714 SER A C 1
ATOM 5791 O O . SER A 1 714 ? -6.748 -2.153 37.555 1.00 67.06 714 SER A O 1
ATOM 5793 N N . ASN A 1 715 ? -8.624 -0.920 37.777 1.00 68.62 715 ASN A N 1
ATOM 5794 C CA . ASN A 1 715 ? -9.447 -1.993 38.330 1.00 68.62 715 ASN A CA 1
ATOM 5795 C C . ASN A 1 715 ? -9.966 -2.937 37.238 1.00 68.62 715 ASN A C 1
ATOM 5797 O O . ASN A 1 715 ? -9.893 -4.149 37.393 1.00 68.62 715 ASN A O 1
ATOM 5801 N N . ILE A 1 716 ? -10.443 -2.435 36.096 1.00 70.69 716 ILE A N 1
ATOM 5802 C CA . ILE A 1 716 ? -11.016 -3.316 35.068 1.00 70.69 716 ILE A CA 1
ATOM 5803 C C . ILE A 1 716 ? -9.950 -4.070 34.272 1.00 70.69 716 ILE A C 1
ATOM 5805 O O . ILE A 1 716 ? -10.145 -5.254 33.996 1.00 70.69 716 ILE A O 1
ATOM 5809 N N . ILE A 1 717 ? -8.824 -3.446 33.902 1.00 66.19 717 ILE A N 1
ATOM 5810 C CA . ILE A 1 717 ? -7.781 -4.141 33.122 1.00 66.19 717 ILE A CA 1
ATOM 5811 C C . ILE A 1 717 ? -7.206 -5.322 33.911 1.00 66.19 717 ILE A C 1
ATOM 5813 O O . ILE A 1 717 ? -6.935 -6.363 33.321 1.00 66.19 717 ILE A O 1
ATOM 5817 N N . LYS A 1 718 ? -7.067 -5.198 35.237 1.00 68.75 718 LYS A N 1
ATOM 5818 C CA . LYS A 1 718 ? -6.578 -6.291 36.091 1.00 68.75 718 LYS A CA 1
ATOM 5819 C C . LYS A 1 718 ? -7.569 -7.448 36.228 1.00 68.75 718 LYS A C 1
ATOM 5821 O O . LYS A 1 718 ? -7.171 -8.535 36.637 1.00 68.75 718 LYS A O 1
ATOM 5826 N N . HIS A 1 719 ? -8.854 -7.206 35.978 1.00 68.31 719 HIS A N 1
ATOM 5827 C CA . HIS A 1 719 ? -9.920 -8.057 36.508 1.00 68.31 719 HIS A CA 1
ATOM 5828 C C . HIS A 1 719 ? -10.963 -8.502 35.475 1.00 68.31 719 HIS A C 1
ATOM 5830 O O . HIS A 1 719 ? -11.867 -9.260 35.827 1.00 68.31 719 HIS A O 1
ATOM 5836 N N . SER A 1 720 ? -10.839 -8.069 34.219 1.00 77.19 720 SER A N 1
ATOM 5837 C CA . SER A 1 720 ? -11.700 -8.459 33.093 1.00 77.19 720 SER A CA 1
ATOM 5838 C C . SER A 1 720 ? -10.960 -9.355 32.098 1.00 77.19 720 SER A C 1
ATOM 5840 O O . SER A 1 720 ? -9.748 -9.244 31.916 1.00 77.19 720 SER A O 1
ATOM 5842 N N . THR A 1 721 ? -11.691 -10.230 31.404 1.00 78.12 721 THR A N 1
ATOM 5843 C CA . THR A 1 721 ? -11.118 -11.074 30.345 1.00 78.12 721 THR A CA 1
ATOM 5844 C C . THR A 1 721 ? -11.185 -10.384 28.981 1.00 78.12 721 THR A C 1
ATOM 5846 O O . THR A 1 721 ? -12.164 -9.724 28.624 1.00 78.12 721 THR A O 1
ATOM 5849 N N . LEU A 1 722 ? -10.169 -10.604 28.140 1.00 77.00 722 LEU A N 1
ATOM 5850 C CA . LEU A 1 722 ? -10.120 -10.044 26.780 1.00 77.00 722 LEU A CA 1
ATOM 5851 C C . LEU A 1 722 ? -11.304 -10.486 25.895 1.00 77.00 722 LEU A C 1
ATOM 5853 O O . LEU A 1 722 ? -11.725 -9.740 25.001 1.00 77.00 722 LEU A O 1
ATOM 5857 N N . SER A 1 723 ? -11.848 -11.684 26.139 1.00 79.38 723 SER A N 1
ATOM 5858 C CA . SER A 1 723 ? -13.008 -12.219 25.421 1.00 79.38 723 SER A CA 1
ATOM 5859 C C . SER A 1 723 ? -14.273 -11.413 25.718 1.00 79.38 723 SER A C 1
ATOM 5861 O O . SER A 1 723 ? -14.938 -10.967 24.779 1.00 79.38 723 SER A O 1
ATOM 5863 N N . PHE A 1 724 ? -14.573 -11.144 26.994 1.00 83.81 724 PHE A N 1
ATOM 5864 C CA . PHE A 1 724 ? -15.721 -10.319 27.376 1.00 83.81 724 PHE A CA 1
ATOM 5865 C C . PHE A 1 724 ? -15.554 -8.865 26.939 1.00 83.81 724 PHE A C 1
ATOM 5867 O O . PHE A 1 724 ? -16.513 -8.282 26.432 1.00 83.81 724 PHE A O 1
ATOM 5874 N N . ASN A 1 725 ? -14.343 -8.306 27.010 1.00 87.50 725 ASN A N 1
ATOM 5875 C CA . ASN A 1 725 ? -14.086 -6.926 26.579 1.00 87.50 725 ASN A CA 1
ATOM 5876 C C . ASN A 1 725 ? -14.401 -6.727 25.091 1.00 87.50 725 ASN A C 1
ATOM 5878 O O . ASN A 1 725 ? -15.017 -5.738 24.698 1.00 87.50 725 ASN A O 1
ATOM 5882 N N . SER A 1 726 ? -14.055 -7.711 24.258 1.00 87.00 726 SER A N 1
ATOM 5883 C CA . SER A 1 726 ? -14.362 -7.678 22.823 1.00 87.00 726 SER A CA 1
ATOM 5884 C C . SER A 1 726 ? -15.873 -7.726 22.550 1.00 87.00 726 SER A C 1
ATOM 5886 O O . SER A 1 726 ? -16.371 -7.040 21.651 1.00 87.00 726 SER A O 1
ATOM 5888 N N . ILE A 1 727 ? -16.623 -8.506 23.339 1.00 89.50 727 ILE A N 1
ATOM 5889 C CA . ILE A 1 727 ? -18.091 -8.557 23.260 1.00 89.50 727 ILE A CA 1
ATOM 5890 C C . ILE A 1 727 ? -18.689 -7.221 23.715 1.00 89.50 727 ILE A C 1
ATOM 5892 O O . ILE A 1 727 ? -19.563 -6.685 23.030 1.00 89.50 727 ILE A O 1
ATOM 5896 N N . TRP A 1 728 ? -18.181 -6.654 24.809 1.00 91.88 728 TRP A N 1
ATOM 5897 C CA . TRP A 1 728 ? -18.610 -5.366 25.346 1.00 91.88 728 TRP A CA 1
ATOM 5898 C C . TRP A 1 728 ? -18.462 -4.239 24.321 1.00 91.88 728 TRP A C 1
ATOM 5900 O O . TRP A 1 728 ? -19.440 -3.551 24.023 1.00 91.88 728 TRP A O 1
ATOM 5910 N N . SER A 1 729 ? -17.298 -4.114 23.673 1.00 90.12 729 SER A N 1
ATOM 5911 C CA . SER A 1 729 ? -17.095 -3.100 22.628 1.00 90.12 729 SER A CA 1
ATOM 5912 C C . SER A 1 729 ? -18.033 -3.295 21.439 1.00 90.12 729 SER A C 1
ATOM 5914 O O . SER A 1 729 ? -18.501 -2.321 20.847 1.00 90.12 729 SER A O 1
ATOM 5916 N N . SER A 1 730 ? -18.350 -4.548 21.089 1.00 91.19 730 SER A N 1
ATOM 5917 C CA . SER A 1 730 ? -19.321 -4.847 20.033 1.00 91.19 730 SER A CA 1
ATOM 5918 C C . SER A 1 730 ? -20.711 -4.302 20.377 1.00 91.19 730 SER A C 1
ATOM 5920 O O . SER A 1 730 ? -21.329 -3.663 19.520 1.00 91.19 730 SER A O 1
ATOM 5922 N N . VAL A 1 731 ? -21.166 -4.496 21.623 1.00 92.75 731 VAL A N 1
ATOM 5923 C CA . VAL A 1 731 ? -22.446 -3.970 22.130 1.00 92.75 731 VAL A CA 1
ATOM 5924 C C . VAL A 1 731 ? -22.428 -2.450 22.160 1.00 92.75 731 VAL A C 1
ATOM 5926 O O . VAL A 1 731 ? -23.306 -1.833 21.561 1.00 92.75 731 VAL A O 1
ATOM 5929 N N . GLN A 1 732 ? -21.399 -1.853 22.771 1.00 92.50 732 GLN A N 1
ATOM 5930 C CA . GLN A 1 732 ? -21.237 -0.403 22.869 1.00 92.50 732 GLN A CA 1
ATOM 5931 C C . GLN A 1 732 ? -21.390 0.261 21.497 1.00 92.50 732 GLN A C 1
ATOM 5933 O O . GLN A 1 732 ? -22.115 1.236 21.330 1.00 92.50 732 GLN A O 1
ATOM 5938 N N . SER A 1 733 ? -20.763 -0.327 20.481 1.00 89.25 733 SER A N 1
ATOM 5939 C CA . SER A 1 733 ? -20.743 0.208 19.124 1.00 89.25 733 SER A CA 1
ATOM 5940 C C . SER A 1 733 ? -22.102 0.207 18.400 1.00 89.25 733 SER A C 1
ATOM 5942 O O . SER A 1 733 ? -22.190 0.771 17.306 1.00 89.25 733 SER A O 1
ATOM 5944 N N . LYS A 1 734 ? -23.120 -0.462 18.956 1.00 91.81 734 LYS A N 1
ATOM 5945 C CA . LYS A 1 734 ? -24.492 -0.553 18.428 1.00 91.81 734 LYS A CA 1
ATOM 5946 C C . LYS A 1 734 ? -25.501 0.254 19.258 1.00 91.81 734 LYS A C 1
ATOM 5948 O O . LYS A 1 734 ? -26.687 0.236 18.944 1.00 91.81 734 LYS A O 1
ATOM 5953 N N . LEU A 1 735 ? -25.056 0.915 20.327 1.00 93.50 735 LEU A N 1
ATOM 5954 C CA . LEU A 1 735 ? -25.927 1.721 21.177 1.00 93.50 735 LEU A CA 1
ATOM 5955 C C . LEU A 1 735 ? -26.380 3.001 20.453 1.00 93.50 735 LEU A C 1
ATOM 5957 O O . LEU A 1 735 ? -25.621 3.530 19.644 1.00 93.50 735 LEU A O 1
ATOM 5961 N N . PRO A 1 736 ? -27.576 3.535 20.767 1.00 93.44 736 PRO A N 1
ATOM 5962 C CA . PRO A 1 736 ? -27.995 4.860 20.314 1.00 93.44 736 PRO A CA 1
ATOM 5963 C C . PRO A 1 736 ? -27.034 5.960 20.786 1.00 93.44 736 PRO A C 1
ATOM 5965 O O . PRO A 1 736 ? -26.429 5.825 21.852 1.00 93.44 736 PRO A O 1
ATOM 5968 N N . LYS A 1 737 ? -26.976 7.085 20.055 1.00 93.19 737 LYS A N 1
ATOM 5969 C CA . LYS A 1 737 ? -26.049 8.214 20.291 1.00 93.19 737 LYS A CA 1
ATOM 5970 C C . LYS A 1 737 ? -25.908 8.590 21.771 1.00 93.19 737 LYS A C 1
ATOM 5972 O O . LYS A 1 737 ? -24.794 8.626 22.286 1.00 93.19 737 LYS A O 1
ATOM 5977 N N . ASN A 1 738 ? -27.026 8.829 22.456 1.00 92.94 738 ASN A N 1
ATOM 5978 C CA . ASN A 1 738 ? -27.020 9.322 23.837 1.00 92.94 738 ASN A CA 1
ATOM 5979 C C . ASN A 1 738 ? -26.429 8.297 24.816 1.00 92.94 738 ASN A C 1
ATOM 5981 O O . ASN A 1 738 ? -25.681 8.655 25.723 1.00 92.94 738 ASN A O 1
ATOM 5985 N N . ILE A 1 739 ? -26.723 7.011 24.604 1.00 94.69 739 ILE A N 1
ATOM 5986 C CA . ILE A 1 739 ? -26.223 5.922 25.448 1.00 94.69 739 ILE A CA 1
ATOM 5987 C C . ILE A 1 739 ? -24.754 5.630 25.109 1.00 94.69 739 ILE A C 1
ATOM 5989 O O . ILE A 1 739 ? -23.939 5.414 26.002 1.00 94.69 739 ILE A O 1
ATOM 5993 N N . PHE A 1 740 ? -24.380 5.690 23.829 1.00 94.88 740 PHE A N 1
ATOM 5994 C CA . PHE A 1 740 ? -22.990 5.578 23.395 1.00 94.88 740 PHE A CA 1
ATOM 5995 C C . PHE A 1 740 ? -22.113 6.657 24.051 1.00 94.88 740 PHE A C 1
ATOM 5997 O O . PHE A 1 740 ? -21.139 6.323 24.729 1.00 94.88 740 PHE A O 1
ATOM 6004 N N . ASN A 1 741 ? -22.498 7.931 23.945 1.00 93.69 741 ASN A N 1
ATOM 6005 C CA . ASN A 1 741 ? -21.765 9.036 24.569 1.00 93.69 741 ASN A CA 1
ATOM 6006 C C . ASN A 1 741 ? -21.776 8.935 26.102 1.00 93.69 741 ASN A C 1
ATOM 6008 O O . ASN A 1 741 ? -20.746 9.180 26.731 1.00 93.69 741 ASN A O 1
ATOM 6012 N N . PHE A 1 742 ? -22.876 8.473 26.710 1.00 94.38 742 PHE A N 1
ATOM 6013 C CA . PHE A 1 742 ? -22.913 8.162 28.140 1.00 94.38 742 PHE A CA 1
ATOM 6014 C C . PHE A 1 742 ? -21.822 7.164 28.543 1.00 94.38 742 PHE A C 1
ATOM 6016 O O . PHE A 1 742 ? -21.082 7.446 29.481 1.00 94.38 742 PHE A O 1
ATOM 6023 N N . THR A 1 743 ? -21.660 6.045 27.824 1.00 92.38 743 THR A N 1
ATOM 6024 C CA . THR A 1 743 ? -20.624 5.046 28.164 1.00 92.38 743 THR A CA 1
ATOM 6025 C C . THR A 1 743 ? -19.212 5.625 28.087 1.00 92.38 743 THR A C 1
ATOM 6027 O O . THR A 1 743 ? -18.397 5.387 28.975 1.00 92.38 743 THR A O 1
ATOM 6030 N N . ILE A 1 744 ? -18.920 6.437 27.067 1.00 90.56 744 ILE A N 1
ATOM 6031 C CA . ILE A 1 744 ? -17.601 7.056 26.898 1.00 90.56 744 ILE A CA 1
ATOM 6032 C C . ILE A 1 744 ? -17.334 8.078 28.007 1.00 90.56 744 ILE A C 1
ATOM 6034 O O . ILE A 1 744 ? -16.253 8.087 28.600 1.00 90.56 744 ILE A O 1
ATOM 6038 N N . ARG A 1 745 ? -18.320 8.916 28.333 1.00 90.31 745 ARG A N 1
ATOM 6039 C CA . ARG A 1 745 ? -18.207 9.906 29.412 1.00 90.31 745 ARG A CA 1
ATOM 6040 C C . ARG A 1 745 ? -18.140 9.257 30.790 1.00 90.31 745 ARG A C 1
ATOM 6042 O O . ARG A 1 745 ? -17.438 9.773 31.656 1.00 90.31 745 ARG A O 1
ATOM 6049 N N . TYR A 1 746 ? -18.821 8.130 30.987 1.00 89.81 746 TYR A N 1
ATOM 6050 C CA . TYR A 1 746 ? -18.724 7.321 32.200 1.00 89.81 746 TYR A CA 1
ATOM 6051 C C . TYR A 1 746 ? -17.281 6.864 32.415 1.00 89.81 746 TYR A C 1
ATOM 6053 O O . TYR A 1 746 ? -16.700 7.137 33.461 1.00 89.81 746 TYR A O 1
ATOM 6061 N N . ILE A 1 747 ? -16.678 6.247 31.393 1.00 85.94 747 ILE A N 1
ATOM 6062 C CA . ILE A 1 747 ? -15.302 5.729 31.440 1.00 85.94 747 ILE A CA 1
ATOM 6063 C C . ILE A 1 747 ? -14.289 6.842 31.743 1.00 85.94 747 ILE A C 1
ATOM 6065 O O . ILE A 1 747 ? -13.320 6.625 32.463 1.00 85.94 747 ILE A O 1
ATOM 6069 N N . ASN A 1 748 ? -14.522 8.049 31.223 1.00 82.62 748 ASN A N 1
ATOM 6070 C CA . ASN A 1 748 ? -13.655 9.204 31.461 1.00 82.62 748 ASN A CA 1
ATOM 6071 C C . ASN A 1 748 ? -13.972 9.963 32.762 1.00 82.62 748 ASN A C 1
ATOM 6073 O O . ASN A 1 748 ? -13.282 10.931 33.079 1.00 82.62 748 ASN A O 1
ATOM 6077 N N . ASN A 1 749 ? -14.997 9.548 33.516 1.00 85.88 749 ASN A N 1
ATOM 6078 C CA . ASN A 1 749 ? -15.517 10.263 34.682 1.00 85.88 749 ASN A CA 1
ATOM 6079 C C . ASN A 1 749 ? -15.883 11.735 34.369 1.00 85.88 749 ASN A C 1
ATOM 6081 O O . ASN A 1 749 ? -15.622 12.649 35.151 1.00 85.88 749 ASN A O 1
ATOM 6085 N N . THR A 1 750 ? -16.487 11.969 33.199 1.00 88.88 750 THR A N 1
ATOM 6086 C CA . THR A 1 750 ? -16.899 13.287 32.672 1.00 88.88 750 THR A CA 1
ATOM 6087 C C . THR A 1 750 ? -18.413 13.383 32.460 1.00 88.88 750 THR A C 1
ATOM 6089 O O . THR A 1 750 ? -18.904 14.138 31.610 1.00 88.88 750 THR A O 1
ATOM 6092 N N . LEU A 1 751 ? -19.181 12.582 33.197 1.00 91.00 751 LEU A N 1
ATOM 6093 C CA . LEU A 1 751 ? -20.631 12.736 33.276 1.00 91.00 751 LEU A CA 1
ATOM 6094 C C . LEU A 1 751 ? -20.991 13.972 34.121 1.00 91.00 751 LEU A C 1
ATOM 6096 O O . LEU A 1 751 ? -20.260 14.290 35.061 1.00 91.00 751 LEU A O 1
ATOM 6100 N N . PRO A 1 752 ? -22.099 14.673 33.815 1.00 90.75 752 PRO A N 1
ATOM 6101 C CA . PRO A 1 752 ? -22.508 15.896 34.507 1.00 90.75 752 PRO A CA 1
ATOM 6102 C C . PRO A 1 752 ? -23.180 15.583 35.859 1.00 90.75 752 PRO A C 1
ATOM 6104 O O . PRO A 1 752 ? -24.372 15.835 36.050 1.00 90.75 752 PRO A O 1
ATOM 6107 N N . THR A 1 753 ? -22.429 14.976 36.781 1.00 91.69 753 THR A N 1
ATOM 6108 C CA . THR A 1 753 ? -22.820 14.858 38.196 1.00 91.69 753 THR A CA 1
ATOM 6109 C C . THR A 1 753 ? -22.586 16.194 38.898 1.00 91.69 753 THR A C 1
ATOM 6111 O O . THR A 1 753 ? -21.722 16.957 38.456 1.00 91.69 753 THR A O 1
ATOM 6114 N N . ARG A 1 754 ? -23.282 16.498 40.000 1.00 90.75 754 ARG A N 1
ATOM 6115 C CA . ARG A 1 754 ? -23.078 17.784 40.703 1.00 90.75 754 ARG A CA 1
ATOM 6116 C C . ARG A 1 754 ? -21.628 18.008 41.139 1.00 90.75 754 ARG A C 1
ATOM 6118 O O . ARG A 1 754 ? -21.132 19.121 41.015 1.00 90.75 754 ARG A O 1
ATOM 6125 N N . LYS A 1 755 ? -20.889 16.954 41.516 1.00 90.06 755 LYS A N 1
ATOM 6126 C CA . LYS A 1 755 ? -19.439 17.051 41.780 1.00 90.06 755 LYS A CA 1
ATOM 6127 C C . LYS A 1 755 ? -18.638 17.550 40.568 1.00 90.06 755 LYS A C 1
ATOM 6129 O O . LYS A 1 755 ? -17.756 18.392 40.721 1.00 90.06 755 LYS A O 1
ATOM 6134 N N . ASN A 1 756 ? -18.938 17.049 39.369 1.00 89.06 756 ASN A N 1
ATOM 6135 C CA . ASN A 1 756 ? -18.284 17.502 38.140 1.00 89.06 756 ASN A CA 1
ATOM 6136 C C . ASN A 1 756 ? -18.787 18.880 37.690 1.00 89.06 756 ASN A C 1
ATOM 6138 O O . ASN A 1 756 ? -17.984 19.691 37.247 1.00 89.06 756 ASN A O 1
ATOM 6142 N N . LEU A 1 757 ? -20.080 19.171 37.847 1.00 90.06 757 LEU A N 1
ATOM 6143 C CA . LEU A 1 757 ? -20.657 20.479 37.527 1.00 90.06 757 LEU A CA 1
ATOM 6144 C C . LEU A 1 757 ? -20.094 21.589 38.423 1.00 90.06 757 LEU A C 1
ATOM 6146 O O . LEU A 1 757 ? -19.813 22.667 37.910 1.00 90.06 757 LEU A O 1
ATOM 6150 N N . LEU A 1 758 ? -19.862 21.320 39.714 1.00 90.12 758 LEU A N 1
ATOM 6151 C CA . LEU A 1 758 ? -19.152 22.231 40.619 1.00 90.12 758 LEU A CA 1
ATOM 6152 C C . LEU A 1 758 ? -17.720 22.471 40.132 1.00 90.12 758 LEU A C 1
ATOM 6154 O O . LEU A 1 758 ? -17.286 23.611 40.010 1.00 90.12 758 LEU A O 1
ATOM 6158 N N . LYS A 1 759 ? -17.002 21.400 39.767 1.00 87.12 759 LYS A N 1
ATOM 6159 C CA . LYS A 1 759 ? -15.647 21.504 39.202 1.00 87.12 759 LYS A CA 1
ATOM 6160 C C . LYS A 1 759 ? -15.610 22.315 37.900 1.00 87.12 759 LYS A C 1
ATOM 6162 O O . LYS A 1 759 ? -14.593 22.927 37.594 1.00 87.12 759 LYS A O 1
ATOM 6167 N N . TRP A 1 760 ? -16.688 22.292 37.120 1.00 87.50 760 TRP A N 1
ATOM 6168 C CA . TRP A 1 760 ? -16.824 23.066 35.884 1.00 87.50 760 TRP A CA 1
ATOM 6169 C C . TRP A 1 760 ? -17.408 24.470 36.100 1.00 87.50 760 TRP A C 1
ATOM 6171 O O . TRP A 1 760 ? -17.609 25.175 35.118 1.00 87.50 760 TRP A O 1
ATOM 6181 N N . GLY A 1 761 ? -17.690 24.877 37.344 1.00 86.81 761 GLY A N 1
ATOM 6182 C CA . GLY A 1 761 ? -18.253 26.194 37.662 1.00 86.81 761 GLY A CA 1
ATOM 6183 C C . GLY A 1 761 ? -19.714 26.387 37.238 1.00 86.81 761 GLY A C 1
ATOM 6184 O O . GLY A 1 761 ? -20.177 27.517 37.162 1.00 86.81 761 GLY A O 1
ATOM 6185 N N . ILE A 1 762 ? -20.440 25.303 36.940 1.00 87.62 762 ILE A N 1
ATOM 6186 C CA . ILE A 1 762 ? -21.842 25.342 36.481 1.00 87.62 762 ILE A CA 1
ATOM 6187 C C . ILE A 1 762 ? -22.823 25.183 37.654 1.00 87.62 762 ILE A C 1
ATOM 6189 O O . ILE A 1 762 ? -23.928 25.712 37.610 1.00 87.62 762 ILE A O 1
ATOM 6193 N N . SER A 1 763 ? -22.443 24.436 38.696 1.00 89.06 763 SER A N 1
ATOM 6194 C CA . SER A 1 763 ? -23.274 24.195 39.886 1.00 89.06 763 SER A CA 1
ATOM 6195 C C . SER A 1 763 ? -22.646 24.843 41.120 1.00 89.06 763 SER A C 1
ATOM 6197 O O . SER A 1 763 ? -21.434 24.707 41.286 1.00 89.06 763 SER A O 1
ATOM 6199 N N . PRO A 1 764 ? -23.428 25.472 42.017 1.00 90.06 764 PRO A N 1
ATOM 6200 C CA . PRO A 1 764 ? -22.912 26.044 43.263 1.00 90.06 764 PRO A CA 1
ATOM 6201 C C . PRO A 1 764 ? -22.608 24.982 44.332 1.00 90.06 764 PRO A C 1
ATOM 6203 O O . PRO A 1 764 ? -21.851 25.247 45.260 1.00 90.06 764 PRO A O 1
ATOM 6206 N N . THR A 1 765 ? -23.168 23.772 44.215 1.00 91.56 765 THR A N 1
ATOM 6207 C CA . THR A 1 765 ? -22.982 22.691 45.196 1.00 91.56 765 THR A CA 1
ATOM 6208 C C . THR A 1 765 ? -22.598 21.372 44.527 1.00 91.56 765 THR A C 1
ATOM 6210 O O . THR A 1 765 ? -22.872 21.143 43.343 1.00 91.56 765 THR A O 1
ATOM 6213 N N . SER A 1 766 ? -21.953 20.486 45.297 1.00 92.38 766 SER A N 1
ATOM 6214 C CA . SER A 1 766 ? -21.666 19.100 44.887 1.00 92.38 766 SER A CA 1
ATOM 6215 C C . SER A 1 766 ? -22.628 18.074 45.488 1.00 92.38 766 SER A C 1
ATOM 6217 O O . SER A 1 766 ? -22.508 16.888 45.193 1.00 92.38 766 SER A O 1
ATOM 6219 N N . GLU A 1 767 ? -23.564 18.516 46.321 1.00 93.12 767 GLU A N 1
ATOM 6220 C CA . GLU A 1 767 ? -24.423 17.677 47.158 1.00 93.12 767 GLU A CA 1
ATOM 6221 C C . GLU A 1 767 ? -25.576 17.070 46.366 1.00 93.12 767 GLU A C 1
ATOM 6223 O O . GLU A 1 767 ? -26.215 17.759 45.577 1.00 93.12 767 GLU A O 1
ATOM 6228 N N . CYS A 1 768 ? -25.869 15.793 46.590 1.00 91.50 768 CYS A N 1
ATOM 6229 C CA . CYS A 1 768 ? -27.005 15.092 46.001 1.00 91.50 768 CYS A CA 1
ATOM 6230 C C . CYS A 1 768 ? -28.335 15.719 46.438 1.00 91.50 768 CYS A C 1
ATOM 6232 O O . CYS A 1 768 ? -28.541 15.971 47.622 1.00 91.50 768 CYS A O 1
ATOM 6234 N N . SER A 1 769 ? -29.267 15.873 45.492 1.00 88.19 769 SER A N 1
ATOM 6235 C CA . SER A 1 769 ? -30.599 16.458 45.726 1.00 88.19 769 SER A CA 1
ATOM 6236 C C . SER A 1 769 ? -31.437 15.731 46.788 1.00 88.19 769 SER A C 1
ATOM 6238 O O . SER A 1 769 ? -32.381 16.312 47.301 1.00 88.19 769 SER A O 1
ATOM 6240 N N . PHE A 1 770 ? -31.119 14.467 47.086 1.00 89.19 770 PHE A N 1
ATOM 6241 C CA . PHE A 1 770 ? -31.937 13.598 47.940 1.00 89.19 770 PHE A CA 1
ATOM 6242 C C . PHE A 1 770 ? -31.291 13.277 49.289 1.00 89.19 770 PHE A C 1
ATOM 6244 O O . PHE A 1 770 ? -31.959 13.286 50.313 1.00 89.19 770 PHE A O 1
ATOM 6251 N N . CYS A 1 771 ? -29.994 12.957 49.303 1.00 90.88 771 CYS A N 1
ATOM 6252 C CA . CYS A 1 771 ? -29.308 12.500 50.520 1.00 90.88 771 CYS A CA 1
ATOM 6253 C C . CYS A 1 771 ? -28.208 13.447 51.011 1.00 90.88 771 CYS A C 1
ATOM 6255 O O . CYS A 1 771 ? -27.491 13.087 51.942 1.00 90.88 771 CYS A O 1
ATOM 6257 N N . LEU A 1 772 ? -28.013 14.584 50.331 1.00 89.25 772 LEU A N 1
ATOM 6258 C CA . LEU A 1 772 ? -27.031 15.636 50.635 1.00 89.25 772 LEU A CA 1
ATOM 6259 C C . LEU A 1 772 ? -25.546 15.217 50.600 1.00 89.25 772 LEU A C 1
ATOM 6261 O O . LEU A 1 772 ? -24.661 16.063 50.626 1.00 89.25 772 LEU A O 1
ATOM 6265 N N . ASN A 1 773 ? -25.228 13.931 50.432 1.00 91.44 773 ASN A N 1
ATOM 6266 C CA . ASN A 1 773 ? -23.851 13.479 50.223 1.00 91.44 773 ASN A CA 1
ATOM 6267 C C . ASN A 1 773 ? -23.296 13.943 48.860 1.00 91.44 773 ASN A C 1
ATOM 6269 O O . ASN A 1 773 ? -24.068 14.105 47.912 1.00 91.44 773 ASN A O 1
ATOM 6273 N N . PRO A 1 774 ? -21.964 14.069 48.693 1.00 90.88 774 PRO A N 1
ATOM 6274 C CA . PRO A 1 774 ? -21.364 14.469 47.420 1.00 90.88 774 PRO A CA 1
ATOM 6275 C C . PRO A 1 774 ? -21.753 13.555 46.241 1.00 90.88 774 PRO A C 1
ATOM 6277 O O . PRO A 1 774 ? -21.412 12.367 46.197 1.00 90.88 774 PRO A O 1
ATOM 6280 N N . GLU A 1 775 ? -22.407 14.128 45.228 1.00 92.00 775 GLU A N 1
ATOM 6281 C CA . GLU A 1 775 ? -22.895 13.448 44.026 1.00 92.00 775 GLU A CA 1
ATOM 6282 C C . GLU A 1 775 ? -21.743 13.165 43.045 1.00 92.00 775 GLU A C 1
ATOM 6284 O O . GLU A 1 775 ? -21.512 13.849 42.039 1.00 92.00 775 GLU A O 1
ATOM 6289 N N . SER A 1 776 ? -20.968 12.134 43.370 1.00 91.00 776 SER A N 1
ATOM 6290 C CA . SER A 1 776 ? -19.968 11.533 42.485 1.00 91.00 776 SER A CA 1
ATOM 6291 C C . SER A 1 776 ? -20.583 10.501 41.528 1.00 91.00 776 SER A C 1
ATOM 6293 O O . SER A 1 776 ? -21.727 10.084 41.691 1.00 91.00 776 SER A O 1
ATOM 6295 N N . LEU A 1 777 ? -19.810 10.037 40.540 1.00 89.75 777 LEU A N 1
ATOM 6296 C CA . LEU A 1 777 ? -20.249 8.970 39.634 1.00 89.75 777 LEU A CA 1
ATOM 6297 C C . LEU A 1 777 ? -20.648 7.687 40.386 1.00 89.75 777 LEU A C 1
ATOM 6299 O O . LEU A 1 777 ? -21.736 7.159 40.168 1.00 89.75 777 LEU A O 1
ATOM 6303 N N . LEU A 1 778 ? -19.793 7.235 41.311 1.00 89.62 778 LEU A N 1
ATOM 6304 C CA . LEU A 1 778 ? -20.073 6.101 42.199 1.00 89.62 778 LEU A CA 1
ATOM 6305 C C . LEU A 1 778 ? -21.373 6.325 42.977 1.00 89.62 778 LEU A C 1
ATOM 6307 O O . LEU A 1 778 ? -22.209 5.427 43.053 1.00 89.62 778 LEU A O 1
ATOM 6311 N N . HIS A 1 779 ? -21.560 7.533 43.516 1.00 90.38 779 HIS A N 1
ATOM 6312 C CA . HIS A 1 779 ? -22.750 7.881 44.283 1.00 90.38 779 HIS A CA 1
ATOM 6313 C C . HIS A 1 779 ? -24.034 7.676 43.469 1.00 90.38 779 HIS A C 1
ATOM 6315 O O . HIS A 1 779 ? -24.923 6.949 43.907 1.00 90.38 779 HIS A O 1
ATOM 6321 N N . VAL A 1 780 ? -24.101 8.246 42.263 1.00 90.75 780 VAL A N 1
ATOM 6322 C CA . VAL A 1 780 ? -25.302 8.184 41.413 1.00 90.75 780 VAL A CA 1
ATOM 6323 C C . VAL A 1 780 ? -25.613 6.758 40.962 1.00 90.75 780 VAL A C 1
ATOM 6325 O O . VAL A 1 780 ? -26.777 6.380 40.880 1.00 90.75 780 VAL A O 1
ATOM 6328 N N . VAL A 1 781 ? -24.588 5.965 40.646 1.00 90.00 781 VAL A N 1
ATOM 6329 C CA . VAL A 1 781 ? -24.770 4.695 39.923 1.00 90.00 781 VAL A CA 1
ATOM 6330 C C . VAL A 1 781 ? -24.783 3.470 40.847 1.00 90.00 781 VAL A C 1
ATOM 6332 O O . VAL A 1 781 ? -25.266 2.410 40.433 1.00 90.00 781 VAL A O 1
ATOM 6335 N N . ALA A 1 782 ? -24.279 3.586 42.081 1.00 88.06 782 ALA A N 1
ATOM 6336 C CA . ALA A 1 782 ? -24.277 2.475 43.041 1.00 88.06 782 ALA A CA 1
ATOM 6337 C C . ALA A 1 782 ? -24.212 2.858 44.538 1.00 88.06 782 ALA A C 1
ATOM 6339 O O . ALA A 1 782 ? -24.243 1.958 45.370 1.00 88.06 782 ALA A O 1
ATOM 6340 N N . GLY A 1 783 ? -24.055 4.137 44.907 1.00 88.31 783 GLY A N 1
ATOM 6341 C CA . GLY A 1 783 ? -23.671 4.524 46.277 1.00 88.31 783 GLY A CA 1
ATOM 6342 C C . GLY A 1 783 ? -24.694 5.333 47.081 1.00 88.31 783 GLY A C 1
ATOM 6343 O O . GLY A 1 783 ? -24.487 5.549 48.273 1.00 88.31 783 GLY A O 1
ATOM 6344 N N . CYS A 1 784 ? -25.768 5.832 46.469 1.00 91.69 784 CYS A N 1
ATOM 6345 C CA . CYS A 1 784 ? -26.755 6.660 47.163 1.00 91.69 784 CYS A CA 1
ATOM 6346 C C . CYS A 1 784 ? -27.715 5.813 48.013 1.00 91.69 784 CYS A C 1
ATOM 6348 O O . CYS A 1 784 ? -28.449 4.986 47.477 1.00 91.69 784 CYS A O 1
ATOM 6350 N N . LYS A 1 785 ? -27.758 6.058 49.332 1.00 90.19 785 LYS A N 1
ATOM 6351 C CA . LYS A 1 785 ? -28.669 5.355 50.255 1.00 90.19 785 LYS A CA 1
ATOM 6352 C C . LYS A 1 785 ? -30.141 5.585 49.904 1.00 90.19 785 LYS A C 1
ATOM 6354 O O . LYS A 1 785 ? -30.911 4.635 49.895 1.00 90.19 785 LYS A O 1
ATOM 6359 N N . THR A 1 786 ? -30.519 6.812 49.543 1.00 89.56 786 THR A N 1
ATOM 6360 C CA . THR A 1 786 ? -31.902 7.113 49.146 1.00 89.56 786 THR A CA 1
ATOM 6361 C C . THR A 1 786 ? -32.290 6.371 47.867 1.00 89.56 786 THR A C 1
ATOM 6363 O O . THR A 1 786 ? -33.349 5.765 47.824 1.00 89.56 786 THR A O 1
ATOM 6366 N N . TYR A 1 787 ? -31.406 6.298 46.864 1.00 91.12 787 TYR A N 1
ATOM 6367 C CA . TYR A 1 787 ? -31.686 5.525 45.642 1.00 91.12 787 TYR A CA 1
ATOM 6368 C C . TYR A 1 787 ? -31.790 4.022 45.894 1.00 91.12 787 TYR A C 1
ATOM 6370 O O . TYR A 1 787 ? -32.518 3.335 45.179 1.00 91.12 787 TYR A O 1
ATOM 6378 N N . LEU A 1 788 ? -31.041 3.502 46.870 1.00 88.81 788 LEU A N 1
ATOM 6379 C CA . LEU A 1 788 ? -31.166 2.114 47.295 1.00 88.81 788 LEU A CA 1
ATOM 6380 C C . LEU A 1 788 ? -32.542 1.868 47.930 1.00 88.81 788 LEU A C 1
ATOM 6382 O O . LEU A 1 788 ? -33.210 0.918 47.537 1.00 88.81 788 LEU A O 1
ATOM 6386 N N . ASN A 1 789 ? -32.985 2.750 48.833 1.00 88.94 789 ASN A N 1
ATOM 6387 C CA . ASN A 1 789 ? -34.293 2.654 49.491 1.00 88.94 789 ASN A CA 1
ATOM 6388 C C . ASN A 1 789 ? -35.464 2.821 48.506 1.00 88.94 789 ASN A C 1
ATOM 6390 O O . ASN A 1 789 ? -36.470 2.135 48.630 1.00 88.94 789 ASN A O 1
ATOM 6394 N N . GLU A 1 790 ? -35.315 3.679 47.494 1.00 87.19 790 GLU A N 1
ATOM 6395 C CA . GLU A 1 790 ? -36.268 3.823 46.381 1.00 87.19 790 GLU A CA 1
ATOM 6396 C C . GLU A 1 790 ? -36.221 2.644 45.385 1.00 87.19 790 GLU A C 1
ATOM 6398 O O . GLU A 1 790 ? -36.971 2.614 44.411 1.00 87.19 790 GLU A O 1
ATOM 6403 N N . GLY A 1 791 ? -35.316 1.677 45.574 1.00 87.62 791 GLY A N 1
ATOM 6404 C CA . GLY A 1 791 ? -35.217 0.480 44.741 1.00 87.62 791 GLY A CA 1
ATOM 6405 C C . GLY A 1 791 ? -34.575 0.694 43.365 1.00 87.62 791 GLY A C 1
ATOM 6406 O O . GLY A 1 791 ? -34.684 -0.179 42.506 1.00 87.62 791 GLY A O 1
ATOM 6407 N N . ARG A 1 792 ? -33.868 1.807 43.112 1.00 89.81 792 ARG A N 1
ATOM 6408 C CA . ARG A 1 792 ? -33.261 2.089 41.790 1.00 89.81 792 ARG A CA 1
ATOM 6409 C C . ARG A 1 792 ? -32.173 1.081 41.411 1.00 89.81 792 ARG A C 1
ATOM 6411 O O . ARG A 1 792 ? -32.093 0.638 40.265 1.00 89.81 792 ARG A O 1
ATOM 6418 N N . PHE A 1 793 ? -31.307 0.733 42.366 1.00 90.38 793 PHE A N 1
ATOM 6419 C CA . PHE A 1 793 ? -30.233 -0.244 42.147 1.00 90.38 793 PHE A CA 1
ATOM 6420 C C . PHE A 1 793 ? -30.770 -1.676 42.101 1.00 90.38 793 PHE A C 1
ATOM 6422 O O . PHE A 1 793 ? -30.316 -2.455 41.261 1.00 90.38 793 PHE A O 1
ATOM 6429 N N . THR A 1 794 ? -31.770 -1.978 42.934 1.00 89.25 794 THR A N 1
ATOM 6430 C CA . THR A 1 794 ? -32.525 -3.238 42.922 1.00 89.25 794 THR A CA 1
ATOM 6431 C C . THR A 1 794 ? -33.203 -3.443 41.572 1.00 89.25 794 THR A C 1
ATOM 6433 O O . THR A 1 794 ? -33.027 -4.478 40.952 1.00 89.25 794 THR A O 1
ATOM 6436 N N . TRP A 1 795 ? -33.823 -2.408 41.000 1.00 89.00 795 TRP A N 1
ATOM 6437 C CA . TRP A 1 795 ? -34.422 -2.485 39.666 1.00 89.00 795 TRP A CA 1
ATOM 6438 C C . TRP A 1 795 ? -33.419 -2.880 38.569 1.00 89.00 795 TRP A C 1
ATOM 6440 O O . TRP A 1 795 ? -33.721 -3.724 37.724 1.00 89.00 795 TRP A O 1
ATOM 6450 N N . ARG A 1 796 ? -32.200 -2.316 38.576 1.00 90.94 796 ARG A N 1
ATOM 6451 C CA . ARG A 1 796 ? -31.143 -2.736 37.636 1.00 90.94 796 ARG A CA 1
ATOM 6452 C C . ARG A 1 796 ? -30.750 -4.197 37.852 1.00 90.94 796 ARG A C 1
ATOM 6454 O O . ARG A 1 796 ? -30.561 -4.917 36.872 1.00 90.94 796 ARG A O 1
ATOM 6461 N N . HIS A 1 797 ? -30.574 -4.595 39.108 1.00 91.69 797 HIS A N 1
ATOM 6462 C CA . HIS A 1 797 ? -30.248 -5.966 39.480 1.00 91.69 797 HIS A CA 1
ATOM 6463 C C . HIS A 1 797 ? -31.316 -6.939 38.961 1.00 91.69 797 HIS A C 1
ATOM 6465 O O . HIS A 1 797 ? -31.010 -7.828 38.166 1.00 91.69 797 HIS A O 1
ATOM 6471 N N . ASP A 1 798 ? -32.575 -6.672 39.288 1.00 90.56 798 ASP A N 1
ATOM 6472 C CA . ASP A 1 798 ? -33.719 -7.508 38.945 1.00 90.56 798 ASP A CA 1
ATOM 6473 C C . ASP A 1 798 ? -33.978 -7.534 37.443 1.00 90.56 798 ASP A C 1
ATOM 6475 O O . ASP A 1 798 ? -34.427 -8.544 36.916 1.00 90.56 798 ASP A O 1
ATOM 6479 N N . SER A 1 799 ? -33.656 -6.465 36.710 1.00 89.88 799 SER A N 1
ATOM 6480 C CA . SER A 1 799 ? -33.738 -6.458 35.242 1.00 89.88 799 SER A CA 1
ATOM 6481 C C . SER A 1 799 ? -32.788 -7.484 34.612 1.00 89.88 799 SER A C 1
ATOM 6483 O O . SER A 1 799 ? -33.138 -8.160 33.644 1.00 89.88 799 SER A O 1
ATOM 6485 N N . VAL A 1 800 ? -31.574 -7.614 35.157 1.00 91.19 800 VAL A N 1
ATOM 6486 C CA . VAL A 1 800 ? -30.600 -8.615 34.700 1.00 91.19 800 VAL A CA 1
ATOM 6487 C C . VAL A 1 800 ? -31.017 -10.008 35.165 1.00 91.19 800 VAL A C 1
ATOM 6489 O O . VAL A 1 800 ? -30.984 -10.946 34.367 1.00 91.19 800 VAL A O 1
ATOM 6492 N N . LEU A 1 801 ? -31.454 -10.137 36.419 1.00 91.38 801 LEU A N 1
ATOM 6493 C CA . LEU A 1 801 ? -31.890 -11.406 36.997 1.00 91.38 801 LEU A CA 1
ATOM 6494 C C . LEU A 1 801 ? -33.120 -11.972 36.271 1.00 91.38 801 LEU A C 1
ATOM 6496 O O . LEU A 1 801 ? -33.111 -13.141 35.904 1.00 91.38 801 LEU A O 1
ATOM 6500 N N . ASN A 1 802 ? -34.118 -11.138 35.954 1.00 90.75 802 ASN A N 1
ATOM 6501 C CA . ASN A 1 802 ? -35.297 -11.519 35.165 1.00 90.75 802 ASN A CA 1
ATOM 6502 C C . ASN A 1 802 ? -34.905 -12.034 33.775 1.00 90.75 802 ASN A C 1
ATOM 6504 O O . ASN A 1 802 ? -35.441 -13.040 33.305 1.00 90.75 802 ASN A O 1
ATOM 6508 N N . PHE A 1 803 ? -33.945 -11.379 33.113 1.00 91.56 803 PHE A N 1
ATOM 6509 C CA . PHE A 1 803 ? -33.450 -11.848 31.821 1.00 91.56 803 PHE A CA 1
ATOM 6510 C C . PHE A 1 803 ? -32.767 -13.216 31.947 1.00 91.56 803 PHE A C 1
ATOM 6512 O O . PHE A 1 803 ? -33.054 -14.116 31.159 1.00 91.56 803 PHE A O 1
ATOM 6519 N N . ILE A 1 804 ? -31.921 -13.412 32.960 1.00 91.38 804 ILE A N 1
ATOM 6520 C CA . ILE A 1 804 ? -31.268 -14.704 33.211 1.00 91.38 804 ILE A CA 1
ATOM 6521 C C . ILE A 1 804 ? -32.311 -15.787 33.533 1.00 91.38 804 ILE A C 1
ATOM 6523 O O . ILE A 1 804 ? -32.272 -16.856 32.928 1.00 91.38 804 ILE A O 1
ATOM 6527 N N . ALA A 1 805 ? -33.284 -15.499 34.398 1.00 90.50 805 ALA A N 1
ATOM 6528 C CA . ALA A 1 805 ? -34.377 -16.409 34.734 1.00 90.50 805 ALA A CA 1
ATOM 6529 C C . ALA A 1 805 ? -35.188 -16.817 33.491 1.00 90.50 805 ALA A C 1
ATOM 6531 O O . ALA A 1 805 ? -35.446 -18.000 33.286 1.00 90.50 805 ALA A O 1
ATOM 6532 N N . SER A 1 806 ? -35.514 -15.870 32.602 1.00 89.31 806 SER A N 1
ATOM 6533 C CA . SER A 1 806 ? -36.233 -16.179 31.355 1.00 89.31 806 SER A CA 1
ATOM 6534 C C . SER A 1 806 ? -35.436 -17.063 30.386 1.00 89.31 806 SER A C 1
ATOM 6536 O O . SER A 1 806 ? -36.027 -17.926 29.740 1.00 89.31 806 SER A O 1
ATOM 6538 N N . ILE A 1 807 ? -34.105 -16.909 30.319 1.00 89.06 807 ILE A N 1
ATOM 6539 C CA . ILE A 1 807 ? -33.238 -17.828 29.562 1.00 89.06 807 ILE A CA 1
ATOM 6540 C C . ILE A 1 807 ? -33.307 -19.225 30.175 1.00 89.06 807 ILE A C 1
ATOM 6542 O O . ILE A 1 807 ? -33.493 -20.211 29.467 1.00 89.06 807 ILE A O 1
ATOM 6546 N N . LEU A 1 808 ? -33.157 -19.317 31.491 1.00 88.50 808 LEU A N 1
ATOM 6547 C CA . LEU A 1 808 ? -33.040 -20.596 32.184 1.00 88.50 808 LEU A CA 1
ATOM 6548 C C . LEU A 1 808 ? -34.363 -21.363 32.233 1.00 88.50 808 LEU A C 1
ATOM 6550 O O . LEU A 1 808 ? -34.349 -22.586 32.180 1.00 88.50 808 LEU A O 1
ATOM 6554 N N . LYS A 1 809 ? -35.503 -20.666 32.196 1.00 86.00 809 LYS A N 1
ATOM 6555 C CA . LYS A 1 809 ? -36.830 -21.278 32.044 1.00 86.00 809 LYS A CA 1
ATOM 6556 C C . LYS A 1 809 ? -36.989 -22.060 30.732 1.00 86.00 809 LYS A C 1
ATOM 6558 O O . LYS A 1 809 ? -37.830 -22.946 30.659 1.00 86.00 809 LYS A O 1
ATOM 6563 N N . SER A 1 810 ? -36.198 -21.742 29.702 1.00 83.12 810 SER A N 1
ATOM 6564 C CA . SER A 1 810 ? -36.210 -22.475 28.426 1.00 83.12 810 SER A CA 1
ATOM 6565 C C . SER A 1 810 ? -35.421 -23.790 28.450 1.00 83.12 810 SER A C 1
ATOM 6567 O O . SER A 1 810 ? -35.440 -24.529 27.468 1.00 83.12 810 SER A O 1
ATOM 6569 N N . VAL A 1 811 ? -34.720 -24.093 29.547 1.00 84.69 811 VAL A N 1
ATOM 6570 C CA . VAL A 1 811 ? -33.985 -25.351 29.705 1.00 84.69 811 VAL A CA 1
ATOM 6571 C C . VAL A 1 811 ? -34.975 -26.462 30.049 1.00 84.69 811 VAL A C 1
ATOM 6573 O O . VAL A 1 811 ? -35.629 -26.426 31.089 1.00 84.69 811 VAL A O 1
ATOM 6576 N N . ASN A 1 812 ? -35.073 -27.469 29.181 1.00 76.31 812 ASN A N 1
ATOM 6577 C CA . ASN A 1 812 ? -35.897 -28.649 29.443 1.00 76.31 812 ASN A CA 1
ATOM 6578 C C . ASN A 1 812 ? -35.382 -29.406 30.678 1.00 76.31 812 ASN A C 1
ATOM 6580 O O . ASN A 1 812 ? -34.170 -29.486 30.885 1.00 76.31 812 ASN A O 1
ATOM 6584 N N . HIS A 1 813 ? -36.294 -30.023 31.437 1.00 80.31 813 HIS A N 1
ATOM 6585 C CA . HIS A 1 813 ? -35.960 -30.904 32.566 1.00 80.31 813 HIS A CA 1
ATOM 6586 C C . HIS A 1 813 ? -35.229 -30.200 33.730 1.00 80.31 813 HIS A C 1
ATOM 6588 O O . HIS A 1 813 ? -34.302 -30.754 34.328 1.00 80.31 813 HIS A O 1
ATOM 6594 N N . CYS A 1 814 ? -35.625 -28.962 34.054 1.00 84.94 814 CYS A N 1
ATOM 6595 C CA . CYS A 1 814 ? -35.101 -28.229 35.206 1.00 84.94 814 CYS A CA 1
ATOM 6596 C C . CYS A 1 814 ? -36.205 -27.523 36.008 1.00 84.94 814 CYS A C 1
ATOM 6598 O O . CYS A 1 814 ? -37.193 -27.063 35.434 1.00 84.94 814 CYS A O 1
ATOM 6600 N N . ASN A 1 815 ? -36.017 -27.400 37.326 1.00 87.81 815 ASN A N 1
ATOM 6601 C CA . ASN A 1 815 ? -36.838 -26.519 38.162 1.00 87.81 815 ASN A CA 1
ATOM 6602 C C . ASN A 1 815 ? -36.039 -25.261 38.508 1.00 87.81 815 ASN A C 1
ATOM 6604 O O . ASN A 1 815 ? -34.914 -25.350 39.011 1.00 87.81 815 ASN A O 1
ATOM 6608 N N . LEU A 1 816 ? -36.639 -24.100 38.240 1.00 90.44 816 LEU A N 1
ATOM 6609 C CA . LEU A 1 816 ? -36.044 -22.780 38.424 1.00 90.44 816 LEU A CA 1
ATOM 6610 C C . LEU A 1 816 ? -36.673 -22.061 39.622 1.00 90.44 816 LEU A C 1
ATOM 6612 O O . LEU A 1 816 ? -37.890 -21.882 39.679 1.00 90.44 816 LEU A O 1
ATOM 6616 N N . TYR A 1 817 ? -35.818 -21.573 40.512 1.00 90.44 817 TYR A N 1
ATOM 6617 C CA . TYR A 1 817 ? -36.157 -20.758 41.672 1.00 90.44 817 TYR A CA 1
ATOM 6618 C C . TYR A 1 817 ? -35.413 -19.427 41.548 1.00 90.44 817 TYR A C 1
ATOM 6620 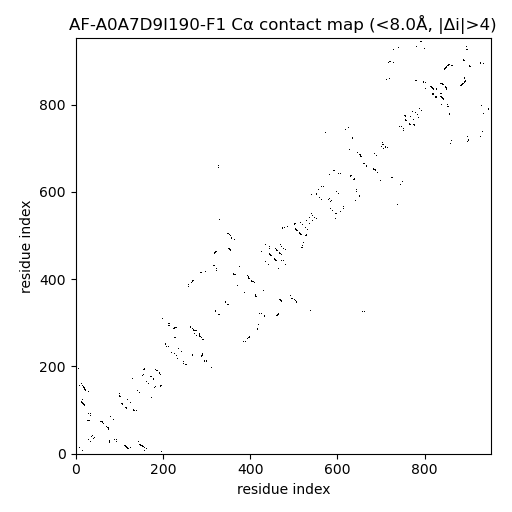O O . TYR A 1 817 ? -34.243 -19.408 41.161 1.00 90.44 817 TYR A O 1
ATOM 6628 N N . ALA A 1 818 ? -36.066 -18.309 41.849 1.00 89.88 818 ALA A N 1
ATOM 6629 C CA . ALA A 1 818 ? -35.452 -16.987 41.734 1.00 89.88 818 ALA A CA 1
ATOM 6630 C C . ALA A 1 818 ? -36.009 -16.033 42.789 1.00 89.88 818 ALA A C 1
ATOM 6632 O O . ALA A 1 818 ? -37.202 -16.078 43.091 1.00 89.88 818 ALA A O 1
ATOM 6633 N N . ASP A 1 819 ? -35.155 -15.163 43.326 1.00 88.12 819 ASP A N 1
ATOM 6634 C CA . ASP A 1 819 ? -35.553 -14.110 44.266 1.00 88.12 819 ASP A CA 1
ATOM 6635 C C . ASP A 1 819 ? -36.169 -12.920 43.511 1.00 88.12 819 ASP A C 1
ATOM 6637 O O . ASP A 1 819 ? -35.616 -11.825 43.437 1.00 88.12 819 ASP A O 1
ATOM 6641 N N . LEU A 1 820 ? -37.293 -13.185 42.842 1.00 86.94 820 LEU A N 1
ATOM 6642 C CA . LEU A 1 820 ? -37.999 -12.250 41.976 1.00 86.94 820 LEU A CA 1
ATOM 6643 C C . LEU A 1 820 ? -39.517 -12.399 42.139 1.00 86.94 820 LEU A C 1
ATOM 6645 O O . LEU A 1 820 ? -40.010 -13.515 42.334 1.00 86.94 820 LEU A O 1
ATOM 6649 N N . PRO A 1 821 ? -40.291 -11.311 41.970 1.00 80.88 821 PRO A N 1
ATOM 6650 C CA . PRO A 1 821 ? -41.747 -11.394 41.950 1.00 80.88 821 PRO A CA 1
ATOM 6651 C C . PRO A 1 821 ? -42.235 -12.379 40.875 1.00 80.88 821 PRO A C 1
ATOM 6653 O O . PRO A 1 821 ? -41.868 -12.261 39.706 1.00 80.88 821 PRO A O 1
ATOM 6656 N N . GLY A 1 822 ? -43.074 -13.345 41.262 1.00 81.44 822 GLY A N 1
ATOM 6657 C CA . GLY A 1 822 ? -43.646 -14.348 40.352 1.00 81.44 822 GLY A CA 1
ATOM 6658 C C . GLY A 1 822 ? -42.854 -15.657 40.211 1.00 81.44 822 GLY A C 1
ATOM 6659 O O . GLY A 1 822 ? -43.288 -16.532 39.462 1.00 81.44 822 GLY A O 1
ATOM 6660 N N . TYR A 1 823 ? -41.740 -15.820 40.932 1.00 85.31 823 TYR A N 1
ATOM 6661 C CA . TYR A 1 823 ? -40.988 -17.078 41.023 1.00 85.31 823 TYR A CA 1
ATOM 6662 C C . TYR A 1 823 ? -41.055 -17.662 42.439 1.00 85.31 823 TYR A C 1
ATOM 6664 O O . TYR A 1 823 ? -41.322 -16.957 43.411 1.00 85.31 823 TYR A O 1
ATOM 6672 N N . ILE A 1 824 ? -40.819 -18.971 42.557 1.00 85.38 824 ILE A N 1
ATOM 6673 C CA . ILE A 1 824 ? -40.686 -19.627 43.861 1.00 85.38 824 ILE A CA 1
ATOM 6674 C C . ILE A 1 824 ? -39.332 -19.223 44.456 1.00 85.38 824 ILE A C 1
ATOM 6676 O O . ILE A 1 824 ? -38.304 -19.326 43.780 1.00 85.38 824 ILE A O 1
ATOM 6680 N N . SER A 1 825 ? -39.341 -18.767 45.712 1.00 85.94 825 SER A N 1
ATOM 6681 C CA . SER A 1 825 ? -38.134 -18.309 46.406 1.00 85.94 825 SER A CA 1
ATOM 6682 C C . SER A 1 825 ? -37.099 -19.437 46.546 1.00 85.94 825 SER A C 1
ATOM 6684 O O . SER A 1 825 ? -37.463 -20.543 46.963 1.00 85.94 825 SER A O 1
ATOM 6686 N N . PRO A 1 826 ? -35.807 -19.179 46.274 1.00 85.75 826 PRO A N 1
ATOM 6687 C CA . PRO A 1 826 ? -34.737 -20.153 46.482 1.00 85.75 826 PRO A CA 1
ATOM 6688 C C . PRO A 1 826 ? -34.586 -20.631 47.934 1.00 85.75 826 PRO A C 1
ATOM 6690 O O . PRO A 1 826 ? -34.165 -21.768 48.151 1.00 85.75 826 PRO A O 1
ATOM 6693 N N . SER A 1 827 ? -35.001 -19.820 48.917 1.00 81.69 827 SER A N 1
ATOM 6694 C CA . SER A 1 827 ? -34.961 -20.165 50.350 1.00 81.69 827 SER A CA 1
ATOM 6695 C C . SER A 1 827 ? -35.774 -21.414 50.706 1.00 81.69 827 SER A C 1
ATOM 6697 O O . SER A 1 827 ? -35.504 -22.046 51.720 1.00 81.69 827 SER A O 1
ATOM 6699 N N . VAL A 1 828 ? -36.710 -21.841 49.848 1.00 80.19 828 VAL A N 1
ATOM 6700 C CA . VAL A 1 828 ? -37.429 -23.119 50.007 1.00 80.19 828 VAL A CA 1
ATOM 6701 C C . VAL A 1 828 ? -36.471 -24.319 49.997 1.00 80.19 828 VAL A C 1
ATOM 6703 O O . VAL A 1 828 ? -36.744 -25.328 50.639 1.00 80.19 828 VAL A O 1
ATOM 6706 N N . ILE A 1 829 ? -35.348 -24.217 49.279 1.00 78.31 829 ILE A N 1
ATOM 6707 C CA . ILE A 1 829 ? -34.346 -25.287 49.167 1.00 78.31 829 ILE A CA 1
ATOM 6708 C C . ILE A 1 829 ? -33.159 -25.040 50.099 1.00 78.31 829 ILE A C 1
ATOM 6710 O O . ILE A 1 829 ? -32.613 -25.989 50.654 1.00 78.31 829 ILE A O 1
ATOM 6714 N N . THR A 1 830 ? -32.740 -23.785 50.256 1.00 74.69 830 THR A N 1
ATOM 6715 C CA . THR A 1 830 ? -31.518 -23.424 50.992 1.00 74.69 830 THR A CA 1
ATOM 6716 C C . THR A 1 830 ? -31.763 -22.973 52.434 1.00 74.69 830 THR A C 1
ATOM 6718 O O . THR A 1 830 ? -30.808 -22.661 53.135 1.00 74.69 830 THR A O 1
ATOM 6721 N N . GLY A 1 831 ? -33.018 -22.936 52.891 1.00 73.38 831 GLY A N 1
ATOM 6722 C CA . GLY A 1 831 ? -33.396 -22.395 54.198 1.00 73.38 831 GLY A CA 1
ATOM 6723 C C . GLY A 1 831 ? -33.349 -20.862 54.254 1.00 73.38 831 GLY A C 1
ATOM 6724 O O . GLY A 1 831 ? -32.875 -20.193 53.334 1.00 73.38 831 GLY A O 1
ATOM 6725 N N . ASP A 1 832 ? -33.840 -20.287 55.353 1.00 73.38 832 ASP A N 1
ATOM 6726 C CA . ASP A 1 832 ? -33.925 -18.826 55.522 1.00 73.38 832 ASP A CA 1
ATOM 6727 C C . ASP A 1 832 ? -32.554 -18.151 55.733 1.00 73.38 832 ASP A C 1
ATOM 6729 O O . ASP A 1 832 ? -32.402 -16.951 55.500 1.00 73.38 832 ASP A O 1
ATOM 6733 N N . GLU A 1 833 ? -31.526 -18.914 56.122 1.00 72.94 833 GLU A N 1
ATOM 6734 C CA . GLU A 1 833 ? -30.163 -18.406 56.343 1.00 72.94 833 GLU A CA 1
ATOM 6735 C C . GLU A 1 833 ? -29.425 -18.075 55.032 1.00 72.94 833 GLU A C 1
ATOM 6737 O O . GLU A 1 833 ? -28.604 -17.148 54.967 1.00 72.94 833 GLU A O 1
ATOM 6742 N N . LEU A 1 834 ? -29.733 -18.803 53.954 1.00 75.12 834 LEU A N 1
ATOM 6743 C CA . LEU A 1 834 ? -29.135 -18.626 52.635 1.00 75.12 834 LEU A CA 1
ATOM 6744 C C . LEU A 1 834 ? -30.213 -18.258 51.621 1.00 75.12 834 LEU A C 1
ATOM 6746 O O . LEU A 1 834 ? -31.052 -19.067 51.246 1.00 75.12 834 LEU A O 1
ATOM 6750 N N . ARG A 1 835 ? -30.136 -17.031 51.112 1.00 82.25 835 ARG A N 1
ATOM 6751 C CA . ARG A 1 835 ? -31.031 -16.510 50.078 1.00 82.25 835 ARG A CA 1
ATOM 6752 C C . ARG A 1 835 ? -30.226 -16.170 48.820 1.00 82.25 835 ARG A C 1
ATOM 6754 O O . ARG A 1 835 ? -29.709 -15.053 48.743 1.00 82.25 835 ARG A O 1
ATOM 6761 N N . PRO A 1 836 ? -30.002 -17.139 47.914 1.00 87.31 836 PRO A N 1
ATOM 6762 C CA . PRO A 1 836 ? -29.368 -16.871 46.629 1.00 87.31 836 PRO A CA 1
ATOM 6763 C C . PRO A 1 836 ? -30.337 -16.172 45.670 1.00 87.31 836 PRO A C 1
ATOM 6765 O O . PRO A 1 836 ? -31.549 -16.352 45.768 1.00 87.31 836 PRO A O 1
ATOM 6768 N N . ASP A 1 837 ? -29.792 -15.418 44.718 1.00 89.88 837 ASP A N 1
ATOM 6769 C CA . ASP A 1 837 ? -30.552 -14.668 43.718 1.00 89.88 837 ASP A CA 1
ATOM 6770 C C . ASP A 1 837 ? -31.279 -15.621 42.746 1.00 89.88 837 ASP A C 1
ATOM 6772 O O . ASP A 1 837 ? -32.419 -15.370 42.345 1.00 89.88 837 ASP A O 1
ATOM 6776 N N . LEU A 1 838 ? -30.639 -16.734 42.359 1.00 91.25 838 LEU A N 1
ATOM 6777 C CA . LEU A 1 838 ? -31.221 -17.740 41.466 1.00 91.25 838 LEU A CA 1
ATOM 6778 C C . LEU A 1 838 ? -30.685 -19.145 41.758 1.00 91.25 838 LEU A C 1
ATOM 6780 O O . LEU A 1 838 ? -29.506 -19.335 42.052 1.00 91.25 838 LEU A O 1
ATOM 6784 N N . LEU A 1 839 ? -31.548 -20.151 41.633 1.00 89.69 839 LEU A N 1
ATOM 6785 C CA . LEU A 1 839 ? -31.216 -21.552 41.869 1.00 89.69 839 LEU A CA 1
ATOM 6786 C C . LEU A 1 839 ? -31.887 -22.448 40.820 1.00 89.69 839 LEU A C 1
ATOM 6788 O O . LEU A 1 839 ? -33.072 -22.303 40.525 1.00 89.69 839 LEU A O 1
ATOM 6792 N N . ILE A 1 840 ? -31.121 -23.380 40.249 1.00 89.75 840 ILE A N 1
ATOM 6793 C CA . ILE A 1 840 ? -31.619 -24.380 39.291 1.00 89.75 840 ILE A CA 1
ATOM 6794 C C . ILE A 1 840 ? -31.336 -25.774 39.820 1.00 89.75 840 ILE A C 1
ATOM 6796 O O . ILE A 1 840 ? -30.195 -26.075 40.168 1.00 89.75 840 ILE A O 1
ATOM 6800 N N . THR A 1 841 ? -32.344 -26.641 39.775 1.00 87.50 841 THR A N 1
ATOM 6801 C CA . THR A 1 841 ? -32.184 -28.085 39.991 1.00 87.50 841 THR A CA 1
ATOM 6802 C C . THR A 1 841 ? -32.419 -28.841 38.686 1.00 87.50 841 THR A C 1
ATOM 6804 O O . THR A 1 841 ? -33.338 -28.524 37.928 1.00 87.50 841 THR A O 1
ATOM 6807 N N . LEU A 1 842 ? -31.559 -29.820 38.412 1.00 85.31 842 LEU A N 1
ATOM 6808 C CA . LEU A 1 842 ? -31.638 -30.719 37.261 1.00 85.31 842 LEU A CA 1
ATOM 6809 C C . LEU A 1 842 ? -32.071 -32.122 37.716 1.00 85.31 842 LEU A C 1
ATOM 6811 O O . LEU A 1 842 ? -31.787 -32.522 38.846 1.00 85.31 842 LEU A O 1
ATOM 6815 N N . GLU A 1 843 ? -32.698 -32.897 36.825 1.00 79.75 843 GLU A N 1
ATOM 6816 C CA . GLU A 1 843 ? -33.178 -34.266 37.116 1.00 79.75 843 GLU A CA 1
ATOM 6817 C C . GLU A 1 843 ? -32.073 -35.223 37.606 1.00 79.75 843 GLU A C 1
ATOM 6819 O O . GLU A 1 843 ? -32.333 -36.137 38.383 1.00 79.75 843 GLU A O 1
ATOM 6824 N N . ASN A 1 844 ? -30.815 -34.979 37.234 1.00 77.06 844 ASN A N 1
ATOM 6825 C CA . ASN A 1 844 ? -29.648 -35.751 37.675 1.00 77.06 844 ASN A CA 1
ATOM 6826 C C . ASN A 1 844 ? -29.110 -35.341 39.062 1.00 77.06 844 ASN A C 1
ATOM 6828 O O . ASN A 1 844 ? -27.919 -35.497 39.323 1.00 77.06 844 ASN A O 1
ATOM 6832 N N . LYS A 1 845 ? -29.948 -34.749 39.924 1.00 80.25 845 LYS A N 1
ATOM 6833 C CA . LYS A 1 845 ? -29.570 -34.242 41.257 1.00 80.25 845 LYS A CA 1
ATOM 6834 C C . LYS A 1 845 ? -28.385 -33.262 41.245 1.00 80.25 845 LYS A C 1
ATOM 6836 O O . LYS A 1 845 ? -27.667 -33.138 42.239 1.00 80.25 845 LYS A O 1
ATOM 6841 N N . CYS A 1 846 ? -28.178 -32.543 40.142 1.00 85.31 846 CYS A N 1
ATOM 6842 C CA . CYS A 1 846 ? -27.221 -31.443 40.071 1.00 85.31 846 CYS A CA 1
ATOM 6843 C C . CYS A 1 846 ? -27.936 -30.119 40.353 1.00 85.31 846 CYS A C 1
ATOM 6845 O O . CYS A 1 846 ? -29.004 -29.853 39.797 1.00 85.31 846 CYS A O 1
ATOM 6847 N N . ILE A 1 847 ? -27.329 -29.270 41.179 1.00 88.06 847 ILE A N 1
ATOM 6848 C CA . ILE A 1 847 ? -27.875 -27.966 41.559 1.00 88.06 847 ILE A CA 1
ATOM 6849 C C . ILE A 1 847 ? -26.870 -26.851 41.258 1.00 88.06 847 ILE A C 1
ATOM 6851 O O . ILE A 1 847 ? -25.684 -26.947 41.587 1.00 88.06 847 ILE A O 1
ATOM 6855 N N . TYR A 1 848 ? -27.354 -25.791 40.613 1.00 89.44 848 TYR A N 1
ATOM 6856 C CA . TYR A 1 848 ? -26.600 -24.567 40.356 1.00 89.44 848 TYR A CA 1
ATOM 6857 C C . TYR A 1 848 ? -27.153 -23.443 41.226 1.00 89.44 848 TYR A C 1
ATOM 6859 O O . TYR A 1 848 ? -28.345 -23.148 41.169 1.00 89.44 848 TYR A O 1
ATOM 6867 N N . ILE A 1 849 ? -26.278 -22.807 42.002 1.00 88.81 849 ILE A N 1
ATOM 6868 C CA . ILE A 1 849 ? -26.602 -21.656 42.850 1.00 88.81 849 ILE A CA 1
ATOM 6869 C C . ILE A 1 849 ? -25.930 -20.441 42.230 1.00 88.81 849 ILE A C 1
ATOM 6871 O O . ILE A 1 849 ? -24.702 -20.374 42.194 1.00 88.81 849 ILE A O 1
ATOM 6875 N N . LEU A 1 850 ? -26.720 -19.502 41.724 1.00 90.75 850 LEU A N 1
ATOM 6876 C CA . LEU A 1 850 ? -26.229 -18.312 41.051 1.00 90.75 850 LEU A CA 1
ATOM 6877 C C . LEU A 1 850 ? -26.417 -17.089 41.940 1.00 90.75 850 LEU A C 1
ATOM 6879 O O . LEU A 1 850 ? -27.532 -16.775 42.345 1.00 90.75 850 LEU A O 1
ATOM 6883 N N . GLU A 1 851 ? -25.319 -16.369 42.161 1.00 90.56 851 GLU A N 1
ATOM 6884 C CA . GLU A 1 851 ? -25.337 -15.050 42.784 1.00 90.56 851 GLU A CA 1
ATOM 6885 C C . GLU A 1 851 ? -24.982 -13.961 41.787 1.00 90.56 851 GLU A C 1
ATOM 6887 O O . GLU A 1 851 ? -23.877 -13.932 41.236 1.00 90.56 851 GLU A O 1
ATOM 6892 N N . LEU A 1 852 ? -25.898 -13.016 41.617 1.00 90.75 852 LEU A N 1
ATOM 6893 C CA . LEU A 1 852 ? -25.721 -11.849 40.781 1.00 90.75 852 LEU A CA 1
ATOM 6894 C C . LEU A 1 852 ? -25.186 -10.687 41.627 1.00 90.75 852 LEU A C 1
ATOM 6896 O O . LEU A 1 852 ? -25.515 -10.468 42.789 1.00 90.75 852 LEU A O 1
ATOM 6900 N N . THR A 1 853 ? -24.264 -9.916 41.070 1.00 89.31 853 THR A N 1
ATOM 6901 C CA . THR A 1 853 ? -23.865 -8.630 41.645 1.00 89.31 853 THR A CA 1
ATOM 6902 C C . THR A 1 853 ? -23.709 -7.639 40.514 1.00 89.31 853 THR A C 1
ATOM 6904 O O . THR A 1 853 ? -22.838 -7.810 39.665 1.00 89.31 853 THR A O 1
ATOM 6907 N N . VAL A 1 854 ? -24.526 -6.583 40.517 1.00 88.69 854 VAL A N 1
ATOM 6908 C CA . VAL A 1 854 ? -24.400 -5.469 39.567 1.00 88.69 854 VAL A CA 1
ATOM 6909 C C . VAL A 1 854 ? -23.926 -4.222 40.308 1.00 88.69 854 VAL A C 1
ATOM 6911 O O . VAL A 1 854 ? -24.723 -3.426 40.811 1.00 88.69 854 VAL A O 1
ATOM 6914 N N . GLY A 1 855 ? -22.603 -4.078 40.411 1.00 85.06 855 GLY A N 1
ATOM 6915 C CA . GLY A 1 855 ? -21.946 -3.096 41.278 1.00 85.06 855 GLY A CA 1
ATOM 6916 C C . GLY A 1 855 ? -21.065 -2.088 40.541 1.00 85.06 855 GLY A C 1
ATOM 6917 O O . GLY A 1 855 ? -20.828 -2.183 39.338 1.00 85.06 855 GLY A O 1
ATOM 6918 N N . PHE A 1 856 ? -20.551 -1.105 41.280 1.00 86.75 856 PHE A N 1
ATOM 6919 C CA . PHE A 1 856 ? -19.527 -0.203 40.755 1.00 86.75 856 PHE A CA 1
ATOM 6920 C C . PHE A 1 856 ? -18.195 -0.937 40.561 1.00 86.75 856 PHE A C 1
ATOM 6922 O O . PHE A 1 856 ? -17.853 -1.850 41.315 1.00 86.75 856 PHE A O 1
ATOM 6929 N N . GLU A 1 857 ? -17.427 -0.509 39.563 1.00 81.88 857 GLU A N 1
ATOM 6930 C CA . GLU A 1 857 ? -16.246 -1.207 39.052 1.00 81.88 857 GLU A CA 1
ATOM 6931 C C . GLU A 1 857 ? -15.164 -1.476 40.107 1.00 81.88 857 GLU A C 1
ATOM 6933 O O . GLU A 1 857 ? -14.488 -2.500 40.040 1.00 81.88 857 GLU A O 1
ATOM 6938 N N . SER A 1 858 ? -15.010 -0.593 41.098 1.00 77.50 858 SER A N 1
ATOM 6939 C CA . SER A 1 858 ? -13.993 -0.735 42.149 1.00 77.50 858 SER A CA 1
ATOM 6940 C C . SER A 1 858 ? -14.256 -1.879 43.130 1.00 77.50 858 SER A C 1
ATOM 6942 O O . SER A 1 858 ? -13.322 -2.337 43.778 1.00 77.50 858 SER A O 1
ATOM 6944 N N . ASN A 1 859 ? -15.505 -2.341 43.251 1.00 79.38 859 ASN A N 1
ATOM 6945 C CA . ASN A 1 859 ? -15.921 -3.263 44.315 1.00 79.38 859 ASN A CA 1
ATOM 6946 C C . ASN A 1 859 ? -16.303 -4.654 43.782 1.00 79.38 859 ASN A C 1
ATOM 6948 O O . ASN A 1 859 ? -16.818 -5.483 44.528 1.00 79.38 859 ASN A O 1
ATOM 6952 N N . LEU A 1 860 ? -16.091 -4.926 42.490 1.00 77.69 860 LEU A N 1
ATOM 6953 C CA . LEU A 1 860 ? -16.551 -6.170 41.862 1.00 77.69 860 LEU A CA 1
ATOM 6954 C C . LEU A 1 860 ? -15.892 -7.413 42.463 1.00 77.69 860 LEU A C 1
ATOM 6956 O O . LEU A 1 860 ? -16.582 -8.377 42.772 1.00 77.69 860 LEU A O 1
ATOM 6960 N N . LEU A 1 861 ? -14.576 -7.385 42.672 1.00 76.44 861 LEU A N 1
ATOM 6961 C CA . LEU A 1 861 ? -13.848 -8.529 43.226 1.00 76.44 861 LEU A CA 1
ATOM 6962 C C . LEU A 1 861 ? -14.066 -8.720 44.714 1.00 76.44 861 LEU A C 1
ATOM 6964 O O . LEU A 1 861 ? -14.268 -9.846 45.148 1.00 76.44 861 LEU A O 1
ATOM 6968 N N . THR A 1 862 ? -14.053 -7.641 45.492 1.00 80.06 862 THR A N 1
ATOM 6969 C CA . THR A 1 862 ? -14.300 -7.723 46.935 1.00 80.06 862 THR A CA 1
ATOM 6970 C C . THR A 1 862 ? -15.690 -8.290 47.213 1.00 80.06 862 THR A C 1
ATOM 6972 O O . THR A 1 862 ? -15.834 -9.177 48.054 1.00 80.06 862 THR A O 1
ATOM 6975 N N . ASN A 1 863 ? -16.698 -7.874 46.440 1.00 78.12 863 ASN A N 1
ATOM 6976 C CA . ASN A 1 863 ? -18.036 -8.456 46.508 1.00 78.12 863 ASN A CA 1
ATOM 6977 C C . ASN A 1 863 ? -18.060 -9.920 46.055 1.00 78.12 863 ASN A C 1
ATOM 6979 O O . ASN A 1 863 ? -18.686 -10.740 46.727 1.00 78.12 863 ASN A O 1
ATOM 6983 N N . ALA A 1 864 ? -17.367 -10.261 44.963 1.00 79.56 864 ALA A N 1
ATOM 6984 C CA . ALA A 1 864 ? -17.310 -11.632 44.468 1.00 79.56 864 ALA A CA 1
ATOM 6985 C C . ALA A 1 864 ? -16.685 -12.592 45.495 1.00 79.56 864 ALA A C 1
ATOM 6987 O O . ALA A 1 864 ? -17.256 -13.647 45.775 1.00 79.56 864 ALA A O 1
ATOM 6988 N N . THR A 1 865 ? -15.557 -12.206 46.099 1.00 82.31 865 THR A N 1
ATOM 6989 C CA . THR A 1 865 ? -14.867 -12.984 47.137 1.00 82.31 865 THR A CA 1
ATOM 6990 C C . THR A 1 865 ? -15.743 -13.153 48.374 1.00 82.31 865 THR A C 1
ATOM 6992 O O . THR A 1 865 ? -15.923 -14.277 48.833 1.00 82.31 865 THR A O 1
ATOM 6995 N N . ARG A 1 866 ? -16.364 -12.067 48.861 1.00 83.75 866 ARG A N 1
ATOM 6996 C CA . ARG A 1 866 ? -17.274 -12.110 50.017 1.00 83.75 866 ARG A CA 1
ATOM 6997 C C . ARG A 1 866 ? -18.466 -13.039 49.774 1.00 83.75 866 ARG A C 1
ATOM 6999 O O . ARG A 1 866 ? -18.804 -13.833 50.646 1.00 83.75 866 ARG A O 1
ATOM 7006 N N . LYS A 1 867 ? -19.102 -12.956 48.596 1.00 82.50 867 LYS A N 1
ATOM 7007 C CA . LYS A 1 867 ? -20.216 -13.848 48.237 1.00 82.50 867 LYS A CA 1
ATOM 7008 C C . LYS A 1 867 ? -19.742 -15.299 48.128 1.00 82.50 867 LYS A C 1
ATOM 7010 O O . LYS A 1 867 ? -20.397 -16.171 48.670 1.00 82.50 867 LYS A O 1
ATOM 7015 N N . ARG A 1 868 ? -18.589 -15.569 47.507 1.00 80.94 868 ARG A N 1
ATOM 7016 C CA . ARG A 1 868 ? -18.053 -16.937 47.413 1.00 80.94 868 ARG A CA 1
ATOM 7017 C C . ARG A 1 868 ? -17.785 -17.546 48.796 1.00 80.94 868 ARG A C 1
ATOM 7019 O O . ARG A 1 868 ? -18.196 -18.673 49.023 1.00 80.94 868 ARG A O 1
ATOM 7026 N N . GLN A 1 869 ? -17.187 -16.786 49.717 1.00 82.00 869 GLN A N 1
ATOM 7027 C CA . GLN A 1 869 ? -16.955 -17.226 51.101 1.00 82.00 869 GLN A CA 1
ATOM 7028 C C . GLN A 1 869 ? -18.263 -17.508 51.852 1.00 82.00 869 GLN A C 1
ATOM 7030 O O . GLN A 1 869 ? -18.354 -18.524 52.527 1.00 82.00 869 GLN A O 1
ATOM 7035 N N . LYS A 1 870 ? -19.302 -16.671 51.673 1.00 80.88 870 LYS A N 1
ATOM 7036 C CA . LYS A 1 870 ? -20.628 -16.875 52.292 1.00 80.88 870 LYS A CA 1
ATOM 7037 C C . LYS A 1 870 ? -21.209 -18.267 52.003 1.00 80.88 870 LYS A C 1
ATOM 7039 O O . LYS A 1 870 ? -21.878 -18.828 52.857 1.00 80.88 870 LYS A O 1
ATOM 7044 N N . TYR A 1 871 ? -20.977 -18.797 50.804 1.00 77.19 871 TYR A N 1
ATOM 7045 C CA . TYR A 1 871 ? -21.542 -20.073 50.366 1.00 77.19 871 TYR A CA 1
ATOM 7046 C C . TYR A 1 871 ? -20.553 -21.249 50.464 1.00 77.19 871 TYR A C 1
ATOM 7048 O O . TYR A 1 871 ? -20.938 -22.376 50.181 1.00 77.19 871 TYR A O 1
ATOM 7056 N N . GLN A 1 872 ? -19.295 -21.023 50.856 1.00 70.88 872 GLN A N 1
ATOM 7057 C CA . GLN A 1 872 ? -18.244 -22.047 50.796 1.00 70.88 872 GLN A CA 1
ATOM 7058 C C . GLN A 1 872 ? -18.444 -23.182 51.817 1.00 70.88 872 GLN A C 1
ATOM 7060 O O . GLN A 1 872 ? -18.282 -24.345 51.453 1.00 70.88 872 GLN A O 1
ATOM 7065 N N . ASP A 1 873 ? -18.851 -22.851 53.044 1.00 67.06 873 ASP A N 1
ATOM 7066 C CA . ASP A 1 873 ? -19.079 -23.821 54.127 1.00 67.06 873 ASP A CA 1
ATOM 7067 C C . ASP A 1 873 ? -20.535 -24.353 54.178 1.00 67.06 873 ASP A C 1
ATOM 7069 O O . ASP A 1 873 ? -20.722 -25.569 54.257 1.00 67.06 873 ASP A O 1
ATOM 7073 N N . PRO A 1 874 ? -21.589 -23.516 54.032 1.00 62.94 874 PRO A N 1
ATOM 7074 C CA . PRO A 1 874 ? -22.983 -23.959 54.192 1.00 62.94 874 PRO A CA 1
ATOM 7075 C C . PRO A 1 874 ? -23.516 -24.867 53.071 1.00 62.94 874 PRO A C 1
ATOM 7077 O O . PRO A 1 874 ? -24.420 -25.675 53.294 1.00 62.94 874 PRO A O 1
ATOM 7080 N N . ILE A 1 875 ? -22.954 -24.757 51.857 1.00 65.12 875 ILE A N 1
ATOM 7081 C CA . ILE A 1 875 ? -23.387 -25.537 50.685 1.00 65.12 875 ILE A CA 1
ATOM 7082 C C . ILE A 1 875 ? -23.284 -27.051 50.933 1.00 65.12 875 ILE A C 1
ATOM 7084 O O . ILE A 1 875 ? -24.120 -27.804 50.438 1.00 65.12 875 ILE A O 1
ATOM 7088 N N . ASN A 1 876 ? -22.292 -27.507 51.702 1.00 59.38 876 ASN A N 1
ATOM 7089 C CA . ASN A 1 876 ? -22.046 -28.937 51.899 1.00 59.38 876 ASN A CA 1
ATOM 7090 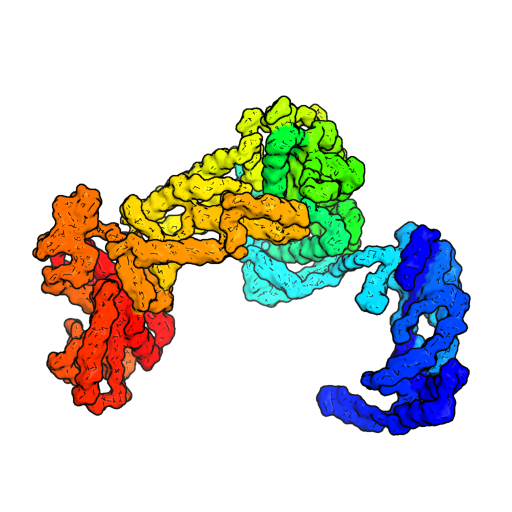C C . ASN A 1 876 ? -22.936 -29.567 52.984 1.00 59.38 876 ASN A C 1
ATOM 7092 O O . ASN A 1 876 ? -23.167 -30.776 52.955 1.00 59.38 876 ASN A O 1
ATOM 7096 N N . GLU A 1 877 ? -23.451 -28.782 53.934 1.00 60.78 877 GLU A N 1
ATOM 7097 C CA . GLU A 1 877 ? -24.247 -29.313 55.047 1.00 60.78 877 GLU A CA 1
ATOM 7098 C C . GLU A 1 877 ? -25.751 -29.340 54.760 1.00 60.78 877 GLU A C 1
ATOM 7100 O O . GLU A 1 877 ? -26.403 -30.337 55.076 1.00 60.78 877 GLU A O 1
ATOM 7105 N N . GLN A 1 878 ? -26.289 -28.296 54.119 1.00 64.62 878 GLN A N 1
ATOM 7106 C CA . GLN A 1 878 ? -27.731 -28.150 53.860 1.00 64.62 878 GLN A CA 1
ATOM 7107 C C . GLN A 1 878 ? -28.202 -28.848 52.569 1.00 64.62 878 GLN A C 1
ATOM 7109 O O . GLN A 1 878 ? -29.384 -29.154 52.431 1.00 64.62 878 GLN A O 1
ATOM 7114 N N . LEU A 1 879 ? -27.295 -29.159 51.632 1.00 70.31 879 LEU A N 1
ATOM 7115 C CA . LEU A 1 879 ? -27.628 -29.734 50.317 1.00 70.31 879 LEU A CA 1
ATOM 7116 C C . LEU A 1 879 ? -27.119 -31.174 50.123 1.00 70.31 879 LEU A C 1
ATOM 7118 O O . LEU A 1 879 ? -26.942 -31.614 48.988 1.00 70.31 879 LEU A O 1
ATOM 7122 N N . LYS A 1 880 ? -26.943 -31.941 51.211 1.00 66.12 880 LYS A N 1
ATOM 7123 C CA . LYS A 1 880 ? -26.448 -33.340 51.191 1.00 66.12 880 LYS A CA 1
ATOM 7124 C C . LYS A 1 880 ? -27.239 -34.293 50.282 1.00 66.12 880 LYS A C 1
ATOM 7126 O O . LYS A 1 880 ? -26.712 -35.317 49.865 1.00 66.12 880 LYS A O 1
ATOM 7131 N N . ASN A 1 881 ? -28.492 -33.959 49.969 1.00 72.19 881 ASN A N 1
ATOM 7132 C CA . ASN A 1 881 ? -29.375 -34.773 49.128 1.00 72.19 881 ASN A CA 1
ATOM 7133 C C . ASN A 1 881 ? -29.090 -34.647 47.614 1.00 72.19 881 ASN A C 1
ATOM 7135 O O . ASN A 1 881 ? -29.676 -35.391 46.823 1.00 72.19 881 ASN A O 1
ATOM 7139 N N . TYR A 1 882 ? -28.211 -33.725 47.205 1.00 76.25 882 TYR A N 1
ATOM 7140 C CA . TYR A 1 882 ? -27.816 -33.503 45.812 1.00 76.25 882 TYR A CA 1
ATOM 7141 C C . TYR A 1 882 ? -26.408 -34.049 45.547 1.00 76.25 882 TYR A C 1
ATOM 7143 O O . TYR A 1 882 ? -25.493 -33.848 46.338 1.00 76.25 882 TYR A O 1
ATOM 7151 N N . GLU A 1 883 ? -26.212 -34.718 44.408 1.00 76.81 883 GLU A N 1
ATOM 7152 C CA . GLU A 1 883 ? -24.932 -35.360 44.062 1.00 76.81 883 GLU A CA 1
ATOM 7153 C C . GLU A 1 883 ? -23.862 -34.351 43.630 1.00 76.81 883 GLU A C 1
ATOM 7155 O O . GLU A 1 883 ? -22.663 -34.610 43.751 1.00 76.81 883 GLU A O 1
ATOM 7160 N N . LYS A 1 884 ? -24.276 -33.191 43.103 1.00 81.88 884 LYS A N 1
ATOM 7161 C CA . LYS A 1 884 ? -23.350 -32.169 42.608 1.00 81.88 884 LYS A CA 1
ATOM 7162 C C . LYS A 1 884 ? -23.894 -30.766 42.835 1.00 81.88 884 LYS A C 1
ATOM 7164 O O . LYS A 1 884 ? -24.870 -30.371 42.201 1.00 81.88 884 LYS A O 1
ATOM 7169 N N . VAL A 1 885 ? -23.219 -29.989 43.680 1.00 84.38 885 VAL A N 1
ATOM 7170 C CA . VAL A 1 885 ? -23.532 -28.573 43.914 1.00 84.38 885 VAL A CA 1
ATOM 7171 C C . VAL A 1 885 ? -22.489 -27.689 43.240 1.00 84.38 885 VAL A C 1
ATOM 7173 O O . VAL A 1 885 ? -21.287 -27.870 43.438 1.00 84.38 885 VAL A O 1
ATOM 7176 N N . LYS A 1 886 ? -22.935 -26.725 42.430 1.00 87.00 886 LYS A N 1
ATOM 7177 C CA . LYS A 1 886 ? -22.064 -25.752 41.760 1.00 87.00 886 LYS A CA 1
ATOM 7178 C C . LYS A 1 886 ? -22.483 -24.327 42.096 1.00 87.00 886 LYS A C 1
ATOM 7180 O O . LYS A 1 886 ? -23.582 -23.895 41.756 1.00 87.00 886 LYS A O 1
ATOM 7185 N N . PHE A 1 887 ? -21.574 -23.581 42.714 1.00 86.94 887 PHE A N 1
ATOM 7186 C CA . PHE A 1 887 ? -21.742 -22.151 42.942 1.00 86.94 887 PHE A CA 1
ATOM 7187 C C . PHE A 1 887 ? -21.277 -21.353 41.718 1.00 86.94 887 PHE A C 1
ATOM 7189 O O . PHE A 1 887 ? -20.175 -21.564 41.214 1.00 86.94 887 PHE A O 1
ATOM 7196 N N . VAL A 1 888 ? -22.110 -20.425 41.254 1.00 88.56 888 VAL A N 1
ATOM 7197 C CA . VAL A 1 888 ? -21.880 -19.586 40.077 1.00 88.56 888 VAL A CA 1
ATOM 7198 C C . VAL A 1 888 ? -21.922 -18.127 40.508 1.00 88.56 888 VAL A C 1
ATOM 7200 O O . VAL A 1 888 ? -22.976 -17.584 40.834 1.00 88.56 888 VAL A O 1
ATOM 7203 N N . ASN A 1 889 ? -20.770 -17.462 40.485 1.00 87.94 889 ASN A N 1
ATOM 7204 C CA . ASN A 1 889 ? -20.705 -16.036 40.776 1.00 87.94 889 ASN A CA 1
ATOM 7205 C C . ASN A 1 889 ? -20.804 -15.223 39.484 1.00 87.94 889 ASN A C 1
ATOM 7207 O O . ASN A 1 889 ? -19.942 -15.327 38.613 1.00 87.94 889 ASN A O 1
ATOM 7211 N N . LEU A 1 890 ? -21.815 -14.367 39.376 1.00 89.75 890 LEU A N 1
ATOM 7212 C CA . LEU A 1 890 ? -21.975 -13.448 38.260 1.00 89.75 890 LEU A CA 1
ATOM 7213 C C . LEU A 1 890 ? -21.801 -12.001 38.734 1.00 89.75 890 LEU A C 1
ATOM 7215 O O . LEU A 1 890 ? -22.754 -11.300 39.067 1.00 89.75 890 LEU A O 1
ATOM 7219 N N . SER A 1 891 ? -20.552 -11.538 38.733 1.00 88.00 891 SER A N 1
ATOM 7220 C CA . SER A 1 891 ? -20.187 -10.183 39.157 1.00 88.00 891 SER A CA 1
ATOM 7221 C C . SER A 1 891 ? -19.929 -9.271 37.955 1.00 88.00 891 SER A C 1
ATOM 7223 O O . SER A 1 891 ? -18.894 -9.363 37.282 1.00 88.00 891 SER A O 1
ATOM 7225 N N . ILE A 1 892 ? -20.871 -8.360 37.713 1.00 89.44 892 ILE A N 1
ATOM 7226 C CA . ILE A 1 892 ? -20.927 -7.476 36.547 1.00 89.44 892 ILE A CA 1
ATOM 7227 C C . ILE A 1 892 ? -20.857 -6.012 36.999 1.00 89.44 892 ILE A C 1
ATOM 7229 O O . ILE A 1 892 ? -21.463 -5.608 37.992 1.00 89.44 892 ILE A O 1
ATOM 7233 N N . SER A 1 893 ? -20.129 -5.186 36.252 1.00 89.62 893 SER A N 1
ATOM 7234 C CA . SER A 1 893 ? -20.086 -3.745 36.491 1.00 89.62 893 SER A CA 1
ATOM 7235 C C . SER A 1 893 ? -21.377 -3.034 36.092 1.00 89.62 893 SER A C 1
ATOM 7237 O O . SER A 1 893 ? -22.176 -3.532 35.298 1.00 89.62 893 SER A O 1
ATOM 7239 N N . SER A 1 894 ? -21.556 -1.809 36.574 1.00 89.00 894 SER A N 1
ATOM 7240 C CA . SER A 1 894 ? -22.666 -0.949 36.159 1.00 89.00 894 SER A CA 1
ATOM 7241 C C . SER A 1 894 ? -22.702 -0.675 34.644 1.00 89.00 894 SER A C 1
ATOM 7243 O O . SER A 1 894 ? -23.778 -0.494 34.075 1.00 89.00 894 SER A O 1
ATOM 7245 N N . LEU A 1 895 ? -21.550 -0.711 33.967 1.00 89.94 895 LEU A N 1
ATOM 7246 C CA . LEU A 1 895 ? -21.435 -0.655 32.507 1.00 89.94 895 LEU A CA 1
ATOM 7247 C C . LEU A 1 895 ? -21.525 -2.025 31.818 1.00 89.94 895 LEU A C 1
ATOM 7249 O O . LEU A 1 895 ? -21.322 -2.109 30.608 1.00 89.94 895 LEU A O 1
ATOM 7253 N N . GLY A 1 896 ? -21.815 -3.105 32.538 1.00 89.50 896 GLY A N 1
ATOM 7254 C CA . GLY A 1 896 ? -21.889 -4.441 31.957 1.00 89.50 896 GLY A CA 1
ATOM 7255 C C . GLY A 1 896 ? -20.525 -5.107 31.767 1.00 89.50 896 GLY A C 1
ATOM 7256 O O . GLY A 1 896 ? -20.407 -6.001 30.938 1.00 89.50 896 GLY A O 1
ATOM 7257 N N . VAL A 1 897 ? -19.468 -4.683 32.464 1.00 88.69 897 VAL A N 1
ATOM 7258 C CA . VAL A 1 897 ? -18.161 -5.355 32.355 1.00 88.69 897 VAL A CA 1
ATOM 7259 C C . VAL A 1 897 ? -18.135 -6.596 33.241 1.00 88.69 897 VAL A C 1
ATOM 7261 O O . VAL A 1 897 ? -18.398 -6.506 34.437 1.00 88.69 897 VAL A O 1
ATOM 7264 N N . PHE A 1 898 ? -17.807 -7.748 32.657 1.00 88.56 898 PHE A N 1
ATOM 7265 C CA . PHE A 1 898 ? -17.715 -9.021 33.369 1.00 88.56 898 PHE A CA 1
ATOM 7266 C C . PHE A 1 898 ? -16.344 -9.153 34.033 1.00 88.56 898 PHE A C 1
ATOM 7268 O O . PHE A 1 898 ? -15.306 -8.921 33.406 1.00 88.56 898 PHE A O 1
ATOM 7275 N N . SER A 1 899 ? -16.348 -9.547 35.302 1.00 84.19 899 SER A N 1
ATOM 7276 C CA . SER A 1 899 ? -15.136 -9.863 36.060 1.00 84.19 899 SER A CA 1
ATOM 7277 C C . SER A 1 899 ? -14.671 -11.308 35.814 1.00 84.19 899 SER A C 1
ATOM 7279 O O . SER A 1 899 ? -15.464 -12.149 35.391 1.00 84.19 899 SER A O 1
ATOM 7281 N N . HIS A 1 900 ? -13.404 -11.626 36.102 1.00 80.81 900 HIS A N 1
ATOM 7282 C CA . HIS A 1 900 ? -12.857 -12.990 35.993 1.00 80.81 900 HIS A CA 1
ATOM 7283 C C . HIS A 1 900 ? -13.716 -14.080 36.665 1.00 80.81 900 HIS A C 1
ATOM 7285 O O . HIS A 1 900 ? -13.959 -15.091 36.008 1.00 80.81 900 HIS A O 1
ATOM 7291 N N . PRO A 1 901 ? -14.238 -13.894 37.898 1.00 78.31 901 PRO A N 1
ATOM 7292 C CA . PRO A 1 901 ? -15.143 -14.860 38.531 1.00 78.31 901 PRO A CA 1
ATOM 7293 C C . PRO A 1 901 ? -16.414 -15.178 37.729 1.00 78.31 901 PRO A C 1
ATOM 7295 O O . PRO A 1 901 ? -17.014 -16.220 37.932 1.00 78.31 901 PRO A O 1
ATOM 7298 N N . SER A 1 902 ? -16.805 -14.321 36.780 1.00 82.00 902 SER A N 1
ATOM 7299 C CA . SER A 1 902 ? -17.996 -14.533 35.942 1.00 82.00 902 SER A CA 1
ATOM 7300 C C . SER A 1 902 ? -17.796 -15.576 34.835 1.00 82.00 902 SER A C 1
ATOM 7302 O O . SER A 1 902 ? -18.726 -15.843 34.073 1.00 82.00 902 SER A O 1
ATOM 7304 N N . LEU A 1 903 ? -16.598 -16.162 34.713 1.00 82.81 903 LEU A N 1
ATOM 7305 C CA . LEU A 1 903 ? -16.363 -17.311 33.833 1.00 82.81 903 LEU A CA 1
ATOM 7306 C C . LEU A 1 903 ? -17.219 -18.519 34.245 1.00 82.81 903 LEU A C 1
ATOM 7308 O O . LEU A 1 903 ? -17.733 -19.209 33.359 1.00 82.81 903 LEU A O 1
ATOM 7312 N N . ASP A 1 904 ? -17.483 -18.674 35.547 1.00 85.06 904 ASP A N 1
ATOM 7313 C CA . ASP A 1 904 ? -18.347 -19.715 36.122 1.00 85.06 904 ASP A CA 1
ATOM 7314 C C . ASP A 1 904 ? -19.741 -19.712 35.453 1.00 85.06 904 ASP A C 1
ATOM 7316 O O . ASP A 1 904 ? -20.319 -20.760 35.168 1.00 85.06 904 ASP A O 1
ATOM 7320 N N . PHE A 1 905 ? -20.265 -18.531 35.095 1.00 88.31 905 PHE A N 1
ATOM 7321 C CA . PHE A 1 905 ? -21.547 -18.398 34.394 1.00 88.31 905 PHE A CA 1
ATOM 7322 C C . PHE A 1 905 ? -21.496 -18.940 32.960 1.00 88.31 905 PHE A C 1
ATOM 7324 O O . PHE A 1 905 ? -22.421 -19.607 32.496 1.00 88.31 905 PHE A O 1
ATOM 7331 N N . THR A 1 906 ? -20.406 -18.686 32.232 1.00 86.56 906 THR A N 1
ATOM 7332 C CA . THR A 1 906 ? -20.246 -19.222 30.871 1.00 86.56 906 THR A CA 1
ATOM 7333 C C . THR A 1 906 ? -19.999 -20.726 30.839 1.00 86.56 906 THR A C 1
ATOM 7335 O O . THR A 1 906 ? -20.360 -21.370 29.846 1.00 86.56 906 THR A O 1
ATOM 7338 N N . GLU A 1 907 ? -19.410 -21.275 31.903 1.00 87.88 907 GLU A N 1
ATOM 7339 C CA . GLU A 1 907 ? -19.275 -22.716 32.117 1.00 87.88 907 GLU A CA 1
ATOM 7340 C C . GLU A 1 907 ? -20.622 -23.350 32.457 1.00 87.88 907 GLU A C 1
ATOM 7342 O O . GLU A 1 907 ? -20.999 -24.317 31.802 1.00 87.88 907 GLU A O 1
ATOM 7347 N N . MET A 1 908 ? -21.407 -22.747 33.356 1.00 90.44 908 MET A N 1
ATOM 7348 C CA . MET A 1 908 ? -22.775 -23.192 33.644 1.00 90.44 908 MET A CA 1
ATOM 7349 C C . MET A 1 908 ? -23.619 -23.273 32.367 1.00 90.44 908 MET A C 1
ATOM 7351 O O . MET A 1 908 ? -24.226 -24.302 32.091 1.00 90.44 908 MET A O 1
ATOM 7355 N N . LEU A 1 909 ? -23.621 -22.227 31.534 1.00 89.44 909 LEU A N 1
ATOM 7356 C CA . LEU A 1 909 ? -24.367 -22.265 30.272 1.00 89.44 909 LEU A CA 1
ATOM 7357 C C . LEU A 1 909 ? -23.860 -23.364 29.322 1.00 89.44 909 LEU A C 1
ATOM 7359 O O . LEU A 1 909 ? -24.638 -23.920 28.552 1.00 89.44 909 LEU A O 1
ATOM 7363 N N . LYS A 1 910 ? -22.562 -23.688 29.362 1.00 89.06 910 LYS A N 1
ATOM 7364 C CA . LYS A 1 910 ? -21.995 -24.789 28.572 1.00 89.06 910 LYS A CA 1
ATOM 7365 C C . LYS A 1 910 ? -22.493 -26.144 29.078 1.00 89.06 910 LYS A C 1
ATOM 7367 O O . LYS A 1 910 ? -22.865 -26.984 28.264 1.00 89.06 910 LYS A O 1
ATOM 7372 N N . ASP A 1 911 ? -22.518 -26.333 30.395 1.00 88.31 911 ASP A N 1
ATOM 7373 C CA . ASP A 1 911 ? -23.017 -27.553 31.036 1.00 88.31 911 ASP A CA 1
ATOM 7374 C C . ASP A 1 911 ? -24.508 -27.773 30.746 1.00 88.31 911 ASP A C 1
ATOM 7376 O O . ASP A 1 911 ? -24.930 -28.895 30.471 1.00 88.31 911 ASP A O 1
ATOM 7380 N N . LEU A 1 912 ? -25.288 -26.689 30.707 1.00 88.12 912 LEU A N 1
ATOM 7381 C CA . LEU A 1 912 ? -26.706 -26.684 30.327 1.00 88.12 912 LEU A CA 1
ATOM 7382 C C . LEU A 1 912 ? -26.937 -26.836 28.808 1.00 88.12 912 LEU A C 1
ATOM 7384 O O . LEU A 1 912 ? -28.045 -26.620 28.327 1.00 88.12 912 LEU A O 1
ATOM 7388 N N . LYS A 1 913 ? -25.905 -27.220 28.043 1.00 88.56 913 LYS A N 1
ATOM 7389 C CA . LYS A 1 913 ? -25.949 -27.494 26.596 1.00 88.56 913 LYS A CA 1
ATOM 7390 C C . LYS A 1 913 ? -26.308 -26.290 25.711 1.00 88.56 913 LYS A C 1
ATOM 7392 O O . LYS A 1 913 ? -26.693 -26.481 24.558 1.00 88.56 913 LYS A O 1
ATOM 7397 N N . PHE A 1 914 ? -26.117 -25.051 26.176 1.00 89.00 914 PHE A N 1
ATOM 7398 C CA . PHE A 1 914 ? -26.219 -23.889 25.289 1.00 89.00 914 PHE A CA 1
ATOM 7399 C C . PHE A 1 914 ? -25.010 -23.811 24.352 1.00 89.00 914 PHE A C 1
ATOM 7401 O O . PHE A 1 914 ? -23.850 -23.814 24.785 1.00 89.00 914 PHE A O 1
ATOM 7408 N N . ASP A 1 915 ? -25.276 -23.667 23.055 1.00 90.38 915 ASP A N 1
ATOM 7409 C CA . ASP A 1 915 ? -24.226 -23.493 22.057 1.00 90.38 915 ASP A CA 1
ATOM 7410 C C . ASP A 1 915 ? -23.428 -22.182 22.253 1.00 90.38 915 ASP A C 1
ATOM 7412 O O . ASP A 1 915 ? -23.736 -21.304 23.068 1.00 90.38 915 ASP A O 1
ATOM 7416 N N . GLU A 1 916 ? -22.329 -22.029 21.515 1.00 88.31 916 GLU A N 1
ATOM 7417 C CA . GLU A 1 916 ? -21.473 -20.845 21.627 1.00 88.31 916 GLU A CA 1
ATOM 7418 C C . GLU A 1 916 ? -22.137 -19.541 21.140 1.00 88.31 916 GLU A C 1
ATOM 7420 O O . GLU A 1 916 ? -21.847 -18.464 21.678 1.00 88.31 916 GLU A O 1
ATOM 7425 N N . GLN A 1 917 ? -23.021 -19.601 20.139 1.00 88.38 917 GLN A N 1
ATOM 7426 C CA . GLN A 1 917 ? -23.677 -18.412 19.592 1.00 88.38 917 GLN A CA 1
ATOM 7427 C C . GLN A 1 917 ? -24.701 -17.846 20.580 1.00 88.38 917 GLN A C 1
ATOM 7429 O O . GLN A 1 917 ? -24.675 -16.638 20.853 1.00 88.38 917 GLN A O 1
ATOM 7434 N N . CYS A 1 918 ? -25.518 -18.714 21.175 1.00 88.94 918 CYS A N 1
ATOM 7435 C CA . CYS A 1 918 ? -26.477 -18.404 22.230 1.00 88.94 918 CYS A CA 1
ATOM 7436 C C . CYS A 1 918 ? -25.773 -17.807 23.449 1.00 88.94 918 CYS A C 1
ATOM 7438 O O . CYS A 1 918 ? -26.125 -16.708 23.883 1.00 88.94 918 CYS A O 1
ATOM 7440 N N . ARG A 1 919 ? -24.683 -18.427 23.926 1.00 90.00 919 ARG A N 1
ATOM 7441 C CA . ARG A 1 919 ? -23.891 -17.886 25.048 1.00 90.00 919 ARG A CA 1
ATOM 7442 C C . ARG A 1 919 ? -23.383 -16.469 24.773 1.00 90.00 919 ARG A C 1
ATOM 7444 O O . ARG A 1 919 ? -23.551 -15.576 25.605 1.00 90.00 919 ARG A O 1
ATOM 7451 N N . LYS A 1 920 ? -22.821 -16.215 23.584 1.00 90.19 920 LYS A N 1
ATOM 7452 C CA . LYS A 1 920 ? -22.387 -14.861 23.188 1.00 90.19 920 LYS A CA 1
ATOM 7453 C C . LYS A 1 920 ? -23.561 -13.886 23.079 1.00 90.19 920 LYS A C 1
ATOM 7455 O O . LYS A 1 920 ? -23.395 -12.710 23.399 1.00 90.19 920 LYS A O 1
ATOM 7460 N N . TYR A 1 921 ? -24.724 -14.330 22.607 1.00 91.50 921 TYR A N 1
ATOM 7461 C CA . TYR A 1 921 ? -25.930 -13.506 22.531 1.00 91.50 921 TYR A CA 1
ATOM 7462 C C . TYR A 1 921 ? -26.435 -13.096 23.922 1.00 91.50 921 TYR A C 1
ATOM 7464 O O . TYR A 1 921 ? -26.673 -11.906 24.142 1.00 91.50 921 TYR A O 1
ATOM 7472 N N . TYR A 1 922 ? -26.510 -14.029 24.873 1.00 91.44 922 TYR A N 1
ATOM 7473 C CA . TYR A 1 922 ? -26.946 -13.741 26.243 1.00 91.44 922 TYR A CA 1
ATOM 7474 C C . TYR A 1 922 ? -26.011 -12.762 26.941 1.00 91.44 922 TYR A C 1
ATOM 7476 O O . TYR A 1 922 ? -26.474 -11.760 27.482 1.00 91.44 922 TYR A O 1
ATOM 7484 N N . VAL A 1 923 ? -24.694 -12.965 26.823 1.00 91.69 923 VAL A N 1
ATOM 7485 C CA . VAL A 1 923 ? -23.704 -12.008 27.336 1.00 91.69 923 VAL A CA 1
ATOM 7486 C C . VAL A 1 923 ? -23.934 -10.619 26.728 1.00 91.69 923 VAL A C 1
ATOM 7488 O O . VAL A 1 923 ? -24.002 -9.638 27.461 1.00 91.69 923 VAL A O 1
ATOM 7491 N N . ARG A 1 924 ? -24.145 -10.503 25.407 1.00 93.31 924 ARG A N 1
ATOM 7492 C CA . ARG A 1 924 ? -24.439 -9.202 24.768 1.00 93.31 924 ARG A CA 1
ATOM 7493 C C . ARG A 1 924 ? -25.700 -8.537 25.319 1.00 93.31 924 ARG A C 1
ATOM 7495 O O . ARG A 1 924 ? -25.714 -7.317 25.481 1.00 93.31 924 ARG A O 1
ATOM 7502 N N . LYS A 1 925 ? -26.758 -9.313 25.564 1.00 92.50 925 LYS A N 1
ATOM 7503 C CA . LYS A 1 925 ? -28.024 -8.803 26.103 1.00 92.50 925 LYS A CA 1
ATOM 7504 C C . LYS A 1 925 ? -27.876 -8.336 27.548 1.00 92.50 925 LYS A C 1
ATOM 7506 O O . LYS A 1 925 ? -28.291 -7.217 27.829 1.00 92.50 925 LYS A O 1
ATOM 7511 N N . ILE A 1 926 ? -27.197 -9.104 28.401 1.00 93.00 926 ILE A N 1
ATOM 7512 C CA . ILE A 1 926 ? -26.884 -8.707 29.783 1.00 93.00 926 ILE A CA 1
ATOM 7513 C C . ILE A 1 926 ? -26.111 -7.381 29.799 1.00 93.00 926 ILE A C 1
ATOM 7515 O O . ILE A 1 926 ? -26.514 -6.443 30.482 1.00 93.00 926 ILE A O 1
ATOM 7519 N N . ILE A 1 927 ? -25.064 -7.253 28.973 1.00 93.81 927 ILE A N 1
ATOM 7520 C CA . ILE A 1 927 ? -24.291 -6.004 28.843 1.00 93.81 927 ILE A CA 1
ATOM 7521 C C . ILE A 1 927 ? -25.206 -4.832 28.468 1.00 93.81 927 ILE A C 1
ATOM 7523 O O . ILE A 1 927 ? -25.131 -3.759 29.064 1.00 93.81 927 ILE A O 1
ATOM 7527 N N . ASN A 1 928 ? -26.085 -5.035 27.484 1.00 93.50 928 ASN A N 1
ATOM 7528 C CA . ASN A 1 928 ? -27.006 -4.001 27.026 1.00 93.50 928 ASN A CA 1
ATOM 7529 C C . ASN A 1 928 ? -27.995 -3.571 28.125 1.00 93.50 928 ASN A C 1
ATOM 7531 O O . ASN A 1 928 ? -28.226 -2.372 28.284 1.00 93.50 928 ASN A O 1
ATOM 7535 N N . ILE A 1 929 ? -28.537 -4.522 28.896 1.00 93.00 929 ILE A N 1
ATOM 7536 C CA . ILE A 1 929 ? -29.433 -4.247 30.031 1.00 93.00 929 ILE A CA 1
ATOM 7537 C C . ILE A 1 929 ? -28.697 -3.426 31.095 1.00 93.00 929 ILE A C 1
ATOM 7539 O O . ILE A 1 929 ? -29.208 -2.385 31.509 1.00 93.00 929 ILE A O 1
ATOM 7543 N N . CYS A 1 930 ? -27.475 -3.815 31.480 1.00 93.56 930 CYS A N 1
ATOM 7544 C CA . CYS A 1 930 ? -26.678 -3.074 32.465 1.00 93.56 930 CYS A CA 1
ATOM 7545 C C . CYS A 1 930 ? -26.406 -1.627 32.025 1.00 93.56 930 CYS A C 1
ATOM 7547 O O . CYS A 1 930 ? -26.607 -0.692 32.797 1.00 93.56 930 CYS A O 1
ATOM 7549 N N . ILE A 1 931 ? -25.996 -1.418 30.769 1.00 94.00 931 ILE A N 1
ATOM 7550 C CA . ILE A 1 931 ? -25.702 -0.070 30.261 1.00 94.00 931 ILE A CA 1
ATOM 7551 C C . ILE A 1 931 ? -26.971 0.793 30.231 1.00 94.00 931 ILE A C 1
ATOM 7553 O O . ILE A 1 931 ? -26.939 1.947 30.661 1.00 94.00 931 ILE A O 1
ATOM 7557 N N . ARG A 1 932 ? -28.086 0.249 29.725 1.00 92.75 932 ARG A N 1
ATOM 7558 C CA . ARG A 1 932 ? -29.358 0.980 29.598 1.00 92.75 932 ARG A CA 1
ATOM 7559 C C . ARG A 1 932 ? -29.960 1.333 30.952 1.00 92.75 932 ARG A C 1
ATOM 7561 O O . ARG A 1 932 ? -30.359 2.477 31.151 1.00 92.75 932 ARG A O 1
ATOM 7568 N N . SER A 1 933 ? -29.973 0.388 31.885 1.00 91.75 933 SER A N 1
ATOM 7569 C CA . SER A 1 933 ? -30.462 0.622 33.248 1.00 91.75 933 SER A CA 1
ATOM 7570 C C . SER A 1 933 ? -29.603 1.653 33.986 1.00 91.75 933 SER A C 1
ATOM 7572 O O . SER A 1 933 ? -30.144 2.592 34.567 1.00 91.75 933 SER A O 1
ATOM 7574 N N . SER A 1 934 ? -28.272 1.575 33.886 1.00 93.62 934 SER A N 1
ATOM 7575 C CA . SER A 1 934 ? -27.371 2.585 34.462 1.00 93.62 934 SER A CA 1
ATOM 7576 C C . SER A 1 934 ? -27.543 3.968 33.827 1.00 93.62 934 SER A C 1
ATOM 7578 O O . SER A 1 934 ? -27.515 4.974 34.539 1.00 93.62 934 SER A O 1
ATOM 7580 N N . TYR A 1 935 ? -27.770 4.039 32.512 1.00 93.88 935 TYR A N 1
ATOM 7581 C CA . TYR A 1 935 ? -28.106 5.290 31.827 1.00 93.88 935 TYR A CA 1
ATOM 7582 C C . TYR A 1 935 ? -29.424 5.881 32.343 1.00 93.88 935 TYR A C 1
ATOM 7584 O O . TYR A 1 935 ? -29.488 7.073 32.643 1.00 93.88 935 TYR A O 1
ATOM 7592 N N . TYR A 1 936 ? -30.455 5.051 32.515 1.00 90.69 936 TYR A N 1
ATOM 7593 C CA . TYR A 1 936 ? -31.753 5.490 33.024 1.00 90.69 936 TYR A CA 1
ATOM 7594 C C . TYR A 1 936 ? -31.667 6.021 34.462 1.00 90.69 936 TYR A C 1
ATOM 7596 O O . TYR A 1 936 ? -32.138 7.127 34.735 1.00 90.69 936 TYR A O 1
ATOM 7604 N N . ILE A 1 937 ? -30.984 5.292 35.355 1.00 91.50 937 ILE A N 1
ATOM 7605 C CA . ILE A 1 937 ? -30.711 5.737 36.733 1.00 91.50 937 ILE A CA 1
ATOM 7606 C C . ILE A 1 937 ? -30.014 7.104 36.716 1.00 91.50 937 ILE A C 1
ATOM 7608 O O . ILE A 1 937 ? -30.421 8.023 37.428 1.00 91.50 937 ILE A O 1
ATOM 7612 N N . PHE A 1 938 ? -29.013 7.277 35.848 1.00 92.88 938 PHE A N 1
ATOM 7613 C CA . PHE A 1 938 ? -28.313 8.550 35.695 1.00 92.88 938 PHE A CA 1
ATOM 7614 C C . PHE A 1 938 ? -29.231 9.685 35.200 1.00 92.88 938 PHE A C 1
ATOM 7616 O O . PHE A 1 938 ? -29.158 10.812 35.703 1.00 92.88 938 PHE A O 1
ATOM 7623 N N . CYS A 1 939 ? -30.116 9.415 34.238 1.00 90.44 939 CYS A N 1
ATOM 7624 C CA . CYS A 1 939 ? -31.098 10.382 33.741 1.00 90.44 939 CYS A CA 1
ATOM 7625 C C . CYS A 1 939 ? -32.119 10.794 34.813 1.00 90.44 939 CYS A C 1
ATOM 7627 O O . CYS A 1 939 ? -32.543 11.951 34.833 1.00 90.44 939 CYS A O 1
ATOM 7629 N N . LYS A 1 940 ? -32.479 9.883 35.723 1.00 89.06 940 LYS A N 1
ATOM 7630 C CA . LYS A 1 940 ? -33.422 10.123 36.826 1.00 89.06 940 LYS A CA 1
ATOM 7631 C C . LYS A 1 940 ? -32.769 10.643 38.111 1.00 89.06 940 LYS A C 1
ATOM 7633 O O . LYS A 1 940 ? -33.469 10.853 39.092 1.00 89.06 940 LYS A O 1
ATOM 7638 N N . ARG A 1 941 ? -31.461 10.923 38.135 1.00 88.94 941 ARG A N 1
ATOM 7639 C CA . ARG A 1 941 ? -30.738 11.337 39.360 1.00 88.94 941 ARG A CA 1
ATOM 7640 C C . ARG A 1 941 ? -31.295 12.581 40.080 1.00 88.94 941 ARG A C 1
ATOM 7642 O O . ARG A 1 941 ? -31.111 12.728 41.277 1.00 88.94 941 ARG A O 1
ATOM 7649 N N . ASN A 1 942 ? -31.999 13.463 39.372 1.00 85.00 942 ASN A N 1
ATOM 7650 C CA . ASN A 1 942 ? -32.616 14.671 39.944 1.00 85.00 942 ASN A CA 1
ATOM 7651 C C . ASN A 1 942 ? -34.151 14.647 39.879 1.00 85.00 942 ASN A C 1
ATOM 7653 O O . ASN A 1 942 ? -34.778 15.698 39.929 1.00 85.00 942 ASN A O 1
ATOM 7657 N N . LYS A 1 943 ? -34.753 13.473 39.672 1.00 86.06 943 LYS A N 1
ATOM 7658 C CA . LYS A 1 943 ? -36.204 13.296 39.564 1.00 86.06 943 LYS A CA 1
ATOM 7659 C C . LYS A 1 943 ? -36.658 12.223 40.547 1.00 86.06 943 LYS A C 1
ATOM 7661 O O . LYS A 1 943 ? -35.867 11.336 40.889 1.00 86.06 943 LYS A O 1
ATOM 7666 N N . GLU A 1 944 ? -37.913 12.305 40.966 1.00 82.81 944 GLU A N 1
ATOM 7667 C CA . GLU A 1 944 ? -38.561 11.245 41.735 1.00 82.81 944 GLU A CA 1
ATOM 7668 C C . GLU A 1 944 ? -38.614 9.941 40.928 1.00 82.81 944 GLU A C 1
ATOM 7670 O O . GLU A 1 944 ? -38.561 9.928 39.685 1.00 82.81 944 GLU A O 1
ATOM 7675 N N . TRP A 1 945 ? -38.626 8.827 41.655 1.00 87.25 945 TRP A N 1
ATOM 7676 C CA . TRP A 1 945 ? -38.628 7.489 41.083 1.00 87.25 945 TRP A CA 1
ATOM 7677 C C . TRP A 1 945 ? -40.061 7.035 40.784 1.00 87.25 945 TRP A C 1
ATOM 7679 O O . TRP A 1 945 ? -40.605 6.159 41.447 1.00 87.25 945 TRP A O 1
ATOM 7689 N N . ASP A 1 946 ? -40.677 7.654 39.775 1.00 67.19 946 ASP A N 1
ATOM 7690 C CA . ASP A 1 946 ? -42.011 7.254 39.321 1.00 67.19 946 ASP A CA 1
ATOM 7691 C C . ASP A 1 946 ? -41.972 5.906 38.584 1.00 67.19 946 ASP A C 1
ATOM 7693 O O . ASP A 1 946 ? -41.163 5.689 37.677 1.00 67.19 946 ASP A O 1
ATOM 7697 N N . ASN A 1 947 ? -42.879 5.039 39.027 1.00 55.88 947 ASN A N 1
ATOM 7698 C CA . ASN A 1 947 ? -43.167 3.639 38.714 1.00 55.88 947 ASN A CA 1
ATOM 7699 C C . ASN A 1 947 ? -42.655 2.986 37.398 1.00 55.88 947 ASN A C 1
ATOM 7701 O O . ASN A 1 947 ? -42.585 3.564 36.315 1.00 55.88 947 ASN A O 1
ATOM 7705 N N . GLN A 1 948 ? -42.393 1.680 37.521 1.00 50.56 948 GLN A N 1
ATOM 7706 C CA . GLN A 1 948 ? -41.534 0.783 36.724 1.00 50.56 948 GLN A CA 1
ATOM 7707 C C . GLN A 1 948 ? -42.031 0.364 35.314 1.00 50.56 948 GLN A C 1
ATOM 7709 O O . GLN A 1 948 ? -41.456 -0.541 34.706 1.00 50.56 948 GLN A O 1
ATOM 7714 N N . GLN A 1 949 ? -43.061 1.001 34.748 1.00 45.56 949 GLN A N 1
ATOM 7715 C CA . GLN A 1 949 ? -43.738 0.550 33.510 1.00 45.56 949 GLN A CA 1
ATOM 7716 C C . GLN A 1 949 ? -42.959 0.747 32.186 1.00 45.56 949 GLN A C 1
ATOM 7718 O O . GLN A 1 949 ? -43.493 0.505 31.108 1.00 45.56 949 GLN A O 1
ATOM 7723 N N . LEU A 1 950 ? -41.676 1.115 32.232 1.00 42.66 950 LEU A N 1
ATOM 7724 C CA . LEU A 1 950 ? -40.816 1.300 31.049 1.00 42.66 950 LEU A CA 1
ATOM 7725 C C . LEU A 1 950 ? -39.985 0.053 30.665 1.00 42.66 950 LEU A C 1
ATOM 7727 O O . LEU A 1 950 ? -39.057 0.150 29.866 1.00 42.66 950 LEU A O 1
ATOM 7731 N N . MET A 1 951 ? -40.336 -1.124 31.197 1.00 43.41 951 MET A N 1
ATOM 7732 C CA . MET A 1 951 ? -39.705 -2.434 30.929 1.00 43.41 951 MET A CA 1
ATOM 7733 C C . MET A 1 951 ? -40.015 -3.036 29.532 1.00 43.41 951 MET A C 1
ATOM 7735 O O . MET A 1 951 ? -39.587 -4.153 29.255 1.00 43.41 951 MET A O 1
ATOM 7739 N N . SER A 1 952 ? -40.754 -2.348 28.648 1.00 37.72 952 SER A N 1
ATOM 7740 C CA . SER A 1 952 ? -41.236 -2.891 27.359 1.00 37.72 952 SER A CA 1
ATOM 7741 C C . SER A 1 952 ? -40.373 -2.587 26.116 1.00 37.72 952 SER A C 1
ATOM 7743 O O . SER A 1 952 ? -40.810 -2.892 25.006 1.00 37.72 952 SER A O 1
ATOM 7745 N N . TYR A 1 953 ? -39.155 -2.041 26.263 1.00 34.50 953 TYR A N 1
ATOM 7746 C CA . TYR A 1 953 ? -38.234 -1.738 25.143 1.00 34.50 953 TYR A CA 1
ATOM 7747 C C . TYR A 1 953 ? -36.853 -2.402 25.234 1.00 34.50 953 TYR A C 1
ATOM 7749 O O . TYR A 1 953 ? -36.154 -2.213 26.257 1.00 34.50 953 TYR A O 1
#

Foldseek 3Di:
DVVVLVVLQVVQKKKKKKKWAWPPLQLQFQLVLLLVLCCPVVPQDDPRSVVSVVVQPPDWDWDDDPRDIDDIDGRRGGDDPPDPCSQVSSCSLCVCLQVLQDAWDWDDDRRTIMTMHMDNAQVVRLVSQQNSLVSSCVVCVVRRIDTPQQPIEMEMAHAPVCCVPRHDDRFRDDPNHGHHYDQWDDDPNQIAGNHSLSADDQPLAFQDLVLLLVLLVPDDQPDAAFPVPRDGSVCVNPDVVVSVVLSVLSNVCSVVLADDPLQLEWAWEWAAQDDDPVDSVRTDIATHTHPSQLSSLQSLQVRVLVSCVRSVVADCVAEVAPNPPAPQLLLVLLVVLVLLVCCFVVQFKKKKKKWAFDVLQQAFAPVLLLVLCVSSVPDPSSVSNVVNSLPQRWYWYDDPPDIDPTDRRRGGFNHNHPNSLVSLSSSCRVLVVVCVPPVNQQFFAFDDDPVPDGDTHDAWHHHRRIIMGMGRDLVSSQVSLVSVLVSCVVSVIGIDLVPMEMWIWHHDPPGIATDFRFHDHPNHTRHYADGQAWDDDSRQTDHSVLDCVVLLVVLLCLLVVVLVVLLPDPDFLLVSLVCCQPPSLVVNLVSLQSHPDDLVCLVVRQQLVVVVSNCVSLVHDPPFDCLQQCADQLLVHVVGDGNSLSSLQSPLVSLVSLCPDPDVVSVVSSVVPVPPPRPPNPVAPHSVSSSVVVNVVSLCCLCPPDPPLNLLNVLQVVWFDSVLSNLLSVLLSPDPRVLNSVSVCLSRQNPPQLLNCVVVVNHPDQAFPPQGPGGGSQCLQANPPVCVVLCLNVVLQVLLLVLVQVVVVPQPQKQKAAPDPPGHFPCVQLPPLDGAGIKMAGPQLEIEGEHAAAHASNCQVVVQVVVCVSCVPSVCPRSVVGPHYHYQYFRAYLQLGTTPSNVSVVVVCVVSVNDPVRSSVSSSVSNNSSSVSSSVSSVCSNDDDPDDPPSPD

Secondary structure (DSSP, 8-state):
-HHHHHHHHHTT-EEEEEEE-BTTTTTT--HHHHHHHHHHTT---HHHHHHHHHHHTT-EE--EETTEEPPPEE--SS--TT-SSHHHHHHHHHTTGGGG-SSSEEEEETTEEEEEEEES-HHHHHHHHHHHHHHHHHHHHHTT--B-TTT-EEEEE--HHHHHHT--SPPPEETTEEPPB-SEEEETTEEEETT---PPPP--SPPPHHHHHHHHHHS-TTPPPPTTT---HHHHHH-HHHHHHHHHHHHHHHHHT---GGGGEEEEEEEE-SS-TT-GGGEEEEEE--HHHHHHHHHHHHHHHHHHHHTT-S-TTTB-TT-TT--HHHHHHHHHHHHHHHHHHTT--EEEEEE-BTTHHHH--HHHHHHHHHHTT--HHHHHHHHHHHTT-EEEEE-SS-BPPPEE--SS--TT-SSHHHHHHHHHHHHHHHHTSHHHHTSSBPPPPTTS--PPPB-EEEETTEEEEEESSHHHHHHHHHHHHHHHHHTT--B-TTT-EEEEEEEETTEEEEE----EETTEEPPBPPTT--EEETTEEE-TT---HHHHHHHHHHHHHHHHHHHHS---HHHHHHHIIIIIHHHHHHHHHHS---HHHIIIIIIHHHHHHHHHHTT--TTS-SHHHHS-GGGTS-----HHHHHHHHHHHHHHHHHT-S-HHHHHHHHHHHTSTT---TT-SSHHHHHHHHHHHHHHHHHHS-TTTSHHHHHHHHHB-HHHHHHHHHHHTTS-HHHHHHHHHHHTT-S--HHHHHHTTS-S--B-TTT-SB--HHIIIII-HHHHHTTHHHHHHHHHHHHHHHHHTTSTTEEEEESSTTS--THHHH-TT---SEEEEETTSEEEEEEEEEE-GGGHHHHHHHHHHHHHTHHHHHTTT-SEEEEEEEEEETT-PBBGGGHHHHHHHHHTT--HHHHHHHHHHHHHHHHHHHHHHHHTTTS----STTTT-

Organism: Paramuricea clavata (NCBI:txid317549)

Nearest PDB structures (foldseek):
  8gh6-assembly1_A  TM=8.105E-01  e=1.459E-31  Bombyx mori
  8ibz-assembly1_C  TM=7.209E-01  e=6.547E-28  Bombyx mori
  8sxu-assembly1_A  TM=8.420E-01  e=9.137E-18  Homo sapiens
  8uw3-assembly1_A  TM=6.391E-01  e=6.843E-20  Homo sapiens
  8c8j-assembly1_A  TM=6.594E-01  e=1.080E-18  Homo sapiens

Radius of gyration: 41.76 Å; Cα contacts (8 Å, |Δi|>4): 1451; chains: 1; bounding box: 95×100×102 Å

InterPro domains:
  IPR000477 Reverse transcriptase domain [PF00078] (11-190)
  IPR000477 Reverse transcriptase domain [PF00078] (271-509)
  IPR000477 Reverse transcriptase domain [PS50878] (1-192)
  IPR000477 Reverse transcriptase domain [PS50878] (252-542)
  IPR026960 Reverse transcriptase zinc-binding domain [PF13966] (721-786)
  IPR043502 DNA/RNA polymerase superfamily [SSF56672] (17-155)
  IPR043502 DNA/RNA polymerase superfamily [SSF56672] (198-507)

Solvent-accessible surface area (backbone atoms only — not comparable to full-atom values): 52813 Å² total; per-residue (Å²): 113,70,65,59,53,50,53,38,29,76,71,65,20,37,35,35,36,36,42,47,36,54,52,58,60,57,57,40,37,45,60,67,62,41,52,48,41,38,36,77,76,69,65,42,51,77,68,63,42,52,50,55,51,59,71,57,50,93,38,67,49,66,54,75,58,98,88,45,72,52,76,75,42,75,52,86,47,32,49,60,83,94,45,88,58,29,62,56,54,50,48,68,61,52,66,65,57,67,76,53,44,85,62,42,51,76,45,75,55,90,74,51,36,30,39,32,30,69,31,78,45,46,70,57,23,38,50,34,50,34,57,30,49,52,35,47,55,53,50,32,53,76,58,64,43,48,77,31,69,92,68,25,37,31,36,59,32,22,44,75,66,48,53,69,72,52,58,71,90,76,70,46,54,56,96,93,37,76,46,57,74,42,63,57,52,74,54,98,86,41,75,46,42,29,64,70,71,78,65,70,76,73,83,81,69,60,77,47,68,64,56,54,49,52,52,56,66,70,49,63,72,86,50,81,43,11,83,89,77,61,50,44,58,48,56,52,66,74,32,68,68,58,42,53,54,50,36,53,53,50,34,52,30,52,77,69,34,39,52,61,72,78,63,30,45,35,34,28,37,72,43,83,72,57,80,64,88,86,45,72,88,28,38,45,77,38,40,33,53,42,51,70,48,47,53,50,34,40,52,52,35,52,53,53,51,48,41,30,54,77,58,63,68,50,65,66,90,43,41,28,38,90,41,83,99,54,60,31,62,56,54,52,49,52,51,51,52,50,49,55,51,47,25,48,76,70,44,36,43,35,37,40,37,40,45,38,53,50,60,56,55,57,41,38,44,61,69,57,55,56,55,40,34,62,75,63,68,54,55,66,66,59,51,41,31,54,48,39,48,53,57,82,18,29,35,22,49,47,58,100,87,49,70,52,71,77,40,72,58,84,54,29,48,58,50,70,52,59,32,34,60,55,57,52,50,52,54,51,34,62,54,51,58,58,50,59,36,74,87,45,34,73,38,27,36,71,60,83,50,96,81,76,59,90,56,80,30,50,33,66,42,33,42,69,73,45,32,41,38,32,13,46,44,69,69,52,42,43,54,53,47,50,54,49,51,54,49,29,59,77,56,62,44,51,74,34,53,92,71,16,36,31,45,26,34,35,58,53,94,96,42,53,40,77,47,76,64,93,48,60,56,96,88,38,75,45,40,56,52,55,89,91,47,64,48,78,54,90,87,32,74,46,36,89,82,67,58,59,59,69,59,51,49,54,48,51,53,53,50,51,54,54,50,50,58,53,64,74,46,97,61,54,45,70,57,46,53,47,44,43,65,62,48,52,51,55,69,50,42,59,56,36,41,68,49,89,71,57,66,65,56,35,46,68,51,51,29,45,52,54,48,51,52,53,26,60,61,42,66,46,61,91,87,56,81,61,52,58,42,43,25,48,40,57,68,79,16,69,54,48,76,51,57,47,58,53,33,52,35,27,41,33,51,43,52,50,48,32,59,69,39,90,48,64,74,44,28,48,50,38,56,70,52,57,76,43,92,83,58,74,46,81,81,44,91,45,60,65,51,48,50,52,54,53,46,48,54,36,50,51,46,40,68,73,73,35,91,87,50,19,56,59,56,60,42,43,67,77,38,42,47,64,68,57,32,45,48,47,43,57,47,51,76,69,47,57,61,72,60,35,34,46,55,56,20,52,63,58,69,59,50,89,34,38,40,49,27,32,76,68,72,76,36,99,51,33,50,30,91,84,70,58,49,68,22,40,71,60,28,68,72,68,59,40,66,60,46,49,75,72,35,57,56,54,51,46,42,48,56,47,49,52,53,52,50,58,57,56,69,70,46,82,74,54,52,77,23,25,67,48,95,95,47,55,54,30,32,81,73,57,37,90,90,40,75,50,49,30,32,39,40,36,86,82,36,34,34,41,42,33,41,75,39,72,36,49,66,86,48,42,63,65,49,46,52,53,56,52,58,69,49,63,67,56,54,67,70,74,45,68,91,41,84,40,81,44,81,25,44,39,32,29,22,45,72,31,49,51,32,59,66,28,52,44,45,61,49,50,42,47,74,72,67,48,53,72,66,57,53,54,48,51,53,42,50,48,26,50,50,31,37,51,42,44,50,49,49,57,74,39,66,87,50,81,89,76,76,82,82,75,78,84,120